Protein AF-A0A924UJZ7-F1 (afdb_monomer_lite)

Sequence (779 aa):
MRFTIIILALFISFSLPGLVQAAPFSARWTGADDTNAEFLHLVQVLNQRSGLHLSESDFMLIEDRELANNHFKMFVQAAAGIPINNRSFRVWTDLRTGALIQAEAFVESETQIRLMTTKSFSVAWPAFSQENPAVTRGQLRAEALNLIKEHSDDPQVREINAKVTWEDGSEVYVLRAKAKHGIHTIKFLLDTQSLIENTYKPFEESDANRSMAKEDSANEFSLPALVYPIYEEASNNLMQNRVVSQLKHLKRTIKSSGTDAYAGLRVRRYLSDKNDSVLGLTPEGQADGYWAMADIKAKAKIIYNHLPDISNSFNNGGVILEGRYATVNIHPDAVKQFTGIQFAPQMSSIFQPAWAPVSGDESGVWEMIPGSTYLGKPLTYFEEAYQRPARRLPDHNPVQYLNDGFDEVQVYYAVDTLMVALHDVGFTDPDFSTRPFHAFLYDPNIMARDNAYYTDDTINFSTYSAEAQNYARDNSTIWHELGHGIMDRLMGDSVHLADTGGLSEGMADFVAEIVLQKVTKGQPFDGSDEFRIVNSTGFSLTNEVHDDGEAYGGSMRDLLVLARNRYGLEAVKKVGDLTMETMRLCRNHPGITADVWFNHMLFADQLGHLPTRAPGELSDLIRQALASRNFTFDGKGQAQFKLMYGELEMNDHDKGSRQNPIRVVLPADQKATYTLQVSVTDGDAYKFHYPIRVRVQLKRGPLQGAIQWDGEENVFVESVLNSPGDIATLNLTINGTCDYPNRDDGSCVDFAYIQLWPEGATSPVAKKRFYLRLTTAKP

Foldseek 3Di:
DDDDDDDDDDDPDPPDDDPPFDAWDKDKDFLVVPFDPDVQVVVVVVCVVPVADDDPVQWDWPDWADFLFWTKTKIFGAALNHGDPLFIWIWIAGPPPRTTGMIIGTHGGPVVSVVRNVPDDDDDDDDDDDDDDDDAQPVLVVVLLVVLCPDPPWNAFDDKDWDWDDDPNFIKIWIWTQTDFWIWIWIATRVVRHTDDTDTDGDDDDDDDPDDWDDPDPFWTKAKAFADLFFQAFPVRDGDGTDIDILTQQGQKAFADQFKLCQVVVPDWAKPVQEDQPLQVDPNSVVVVHHYVVVSVVVLVVSSVPGDIDGQDLVGQAHFLDGQAEHEFAAQVCVVPDPQQPDDWGWHSDKDWDKDFDPPDPVRMIITDITTTTTADGHNDRCLNHVQDPDLDLFQPQSVCSNSRNLSSHLSVLRVLLLVLLVLQRNPTPVQSRDYAYEHEAPAALLQELHWAADDSYIYFHGYGSPGGRCSRRSLRSQLRCQLVLLCVQQHPQDDAAFDLLLSNLSSNLSSVLSVCVSCVNDDDRNNCVRLLNFLAQDAQQLDSNQSSNLNNVLLVQLLVVQCVVPNSLSSSLSSNLQSQLSNQNHNPSHDDLLNSLVSSLSSQQVFDPPSHDHNRSVVSSVVSNLSRQDDNVPAQGKDKFKDFPNDTDGNCDEQHPNHDAEDEEAQADKDKTKMKIAIAGGPSGGDAPFKKKWKAQDDDPLGDQWAKDCNVPRTDIDTDGDNVDMDIDMIMTGLDGPFASDPVRKGKHKIKIFIHHPPGPGGRHIHIGMHIHDHDDD

Secondary structure (DSSP, 8-state):
---------------PPP---PPPEEEEEETTT-----HHHHHHHHHHHH-----GGGEEEEEEEE-SSEEEEEEEEEETTEEEEEEEEEEEEETTT--EEEEEEEE--HHHHHHHHTT-----------------HHHHHHHHHHHTTT-TT-----EEEEEEEEETTEEEEEEEEE-SSEEEEEEEETTT--EEEEEEEEPPPP-S---S---SBTTEEEEEEEE-SSBSB-TT--BPPPEEEEEEEEESEEEB-SS-TTGGGGGS--BGGGB-TTGGGSHHHHHTT-B-HHHHHHHHHHHHHHSPEEE-BTTTTBB-SBBSSEEEEE-HHHHHH----SSPPPEEEEEEEEEEEPTT-TT--EEEEEEEEEEPPPB-STTHHHH------TT--HHHHHHHTHHHHHHHHHHHHHHHHHHTTT---TTTTTPPEEEEEEE--GGGTT-EEEETTEEEEE---TTS--GGGBHHHHHHHHHHHHHHHHH-TT-EESS-THHHHHHHHHHHHHHHHHHHTT---TTTTSSGGGS----S-SSSHHHHHHHHHHHHHHHHHHHHHHHTTHHHHHHHHHHHHHHHHTTT-EEE-HHHHHHHHHHHHHH-BTTTB-TTTTHHHHHHHHHTTT--SSS-S--EEEEEETTEE--SSSTTSSSSPEEEEEETT-EEEEEEEEEEE--SS----SSEEEEEE-S-STT--SEEETTTTSS-EEEEE-STT-EEEEEEEEEEEESS--STTS-EEEEEEEEEEETT-SS-SEEEEEEEEEEEEP-

pLDDT: mean 86.08, std 16.26, range [26.94, 98.62]

Structure (mmCIF, N/CA/C/O backbone):
data_AF-A0A924UJZ7-F1
#
_entry.id   AF-A0A924UJZ7-F1
#
loop_
_atom_site.group_PDB
_atom_site.id
_atom_site.type_symbol
_atom_site.label_atom_id
_atom_site.label_alt_id
_atom_site.label_comp_id
_atom_site.label_asym_id
_atom_site.label_entity_id
_atom_site.label_seq_id
_atom_site.pdbx_PDB_ins_code
_atom_site.Cartn_x
_atom_site.Cartn_y
_atom_site.Cartn_z
_atom_site.occupancy
_atom_site.B_iso_or_equiv
_atom_site.auth_seq_id
_atom_site.auth_comp_id
_atom_site.auth_asym_id
_atom_site.auth_atom_id
_atom_site.pdbx_PDB_model_num
ATOM 1 N N . MET A 1 1 ? -57.436 62.567 6.747 1.00 35.66 1 MET A N 1
ATOM 2 C CA . MET A 1 1 ? -57.707 61.660 5.609 1.00 35.66 1 MET A CA 1
ATOM 3 C C . MET A 1 1 ? -56.395 61.147 5.033 1.00 35.66 1 MET A C 1
ATOM 5 O O . MET A 1 1 ? -55.687 61.915 4.397 1.00 35.66 1 MET A O 1
ATOM 9 N N . ARG A 1 2 ? -56.077 59.869 5.251 1.00 27.56 2 ARG A N 1
ATOM 10 C CA . ARG A 1 2 ? -55.191 59.054 4.403 1.00 27.56 2 ARG A CA 1
ATOM 11 C C . ARG A 1 2 ? -55.800 57.651 4.393 1.00 27.56 2 ARG A C 1
ATOM 13 O O . ARG A 1 2 ? -56.192 57.173 5.453 1.00 27.56 2 ARG A O 1
ATOM 20 N N . PHE A 1 3 ? -55.970 57.064 3.213 1.00 28.48 3 PHE A N 1
ATOM 21 C CA . PHE A 1 3 ? -56.525 55.719 3.063 1.00 28.48 3 PHE A CA 1
ATOM 22 C C . PHE A 1 3 ? -55.435 54.682 3.341 1.00 28.48 3 PHE A C 1
ATOM 24 O O . PHE A 1 3 ? -54.357 54.768 2.758 1.00 28.48 3 PHE A O 1
ATOM 31 N N . THR A 1 4 ? -55.746 53.684 4.166 1.00 29.31 4 THR A N 1
ATOM 32 C CA . THR A 1 4 ? -54.948 52.459 4.289 1.00 29.31 4 THR A CA 1
ATOM 33 C C . THR A 1 4 ? -55.754 51.326 3.670 1.00 29.31 4 THR A C 1
ATOM 35 O O . THR A 1 4 ? -56.801 50.953 4.193 1.00 29.31 4 THR A O 1
ATOM 38 N N . ILE A 1 5 ? -55.289 50.810 2.534 1.00 29.42 5 ILE A N 1
ATOM 39 C CA . ILE A 1 5 ? -55.875 49.639 1.878 1.00 29.42 5 ILE A CA 1
ATOM 40 C C . ILE A 1 5 ? -55.227 48.398 2.495 1.00 29.42 5 ILE A C 1
ATOM 42 O O . ILE A 1 5 ? -54.007 48.259 2.459 1.00 29.42 5 ILE A O 1
ATOM 46 N N . ILE A 1 6 ? -56.039 47.500 3.052 1.00 29.64 6 ILE A N 1
ATOM 47 C CA . ILE A 1 6 ? -55.585 46.186 3.517 1.00 29.64 6 ILE A CA 1
ATOM 48 C C . ILE A 1 6 ? -55.692 45.220 2.335 1.00 29.64 6 ILE A C 1
ATOM 50 O O . ILE A 1 6 ? -56.796 44.891 1.906 1.00 29.64 6 ILE A O 1
ATOM 54 N N . ILE A 1 7 ? -54.551 44.768 1.811 1.00 31.00 7 ILE A N 1
ATOM 55 C CA . ILE A 1 7 ? -54.489 43.659 0.851 1.00 31.00 7 ILE A CA 1
ATOM 56 C C . ILE A 1 7 ? -54.215 42.379 1.638 1.00 31.00 7 ILE A C 1
ATOM 58 O O . ILE A 1 7 ? -53.153 42.221 2.237 1.00 31.00 7 ILE A O 1
ATOM 62 N N . LEU A 1 8 ? -55.185 41.467 1.633 1.00 26.94 8 LEU A N 1
ATOM 63 C CA . LEU A 1 8 ? -55.061 40.146 2.239 1.00 26.94 8 LEU A CA 1
ATOM 64 C C . LEU A 1 8 ? -54.394 39.195 1.228 1.00 26.94 8 LEU A C 1
ATOM 66 O O . LEU A 1 8 ? -55.060 38.654 0.347 1.00 26.94 8 LEU A O 1
ATOM 70 N N . ALA A 1 9 ? -53.074 39.025 1.317 1.00 30.17 9 ALA A N 1
ATOM 71 C CA . ALA A 1 9 ? -52.329 38.119 0.442 1.00 30.17 9 ALA A CA 1
ATOM 72 C C . ALA A 1 9 ? -52.409 36.671 0.956 1.00 30.17 9 ALA A C 1
ATOM 74 O O . ALA A 1 9 ? -51.744 36.300 1.923 1.00 30.17 9 ALA A O 1
ATOM 75 N N . LEU A 1 10 ? -53.231 35.849 0.300 1.00 27.22 10 LEU A N 1
ATOM 76 C CA . LEU A 1 10 ? -53.377 34.426 0.600 1.00 27.22 10 LEU A CA 1
ATOM 77 C C . LEU A 1 10 ? -52.217 33.631 -0.033 1.00 27.22 10 LEU A C 1
ATOM 79 O O . LEU A 1 10 ? -52.286 33.247 -1.199 1.00 27.22 10 LEU A O 1
ATOM 83 N N . PHE A 1 11 ? -51.143 33.385 0.722 1.00 28.97 11 PHE A N 1
ATOM 84 C CA . PHE A 1 11 ? -50.052 32.510 0.274 1.00 28.97 11 PHE A CA 1
ATOM 85 C C . PHE A 1 11 ? -50.486 31.037 0.314 1.00 28.97 11 PHE A C 1
ATOM 87 O O . PHE A 1 11 ? -50.409 30.379 1.349 1.00 28.97 11 PHE A O 1
ATOM 94 N N . ILE A 1 12 ? -50.915 30.509 -0.835 1.00 30.06 12 ILE A N 1
ATOM 95 C CA . ILE A 1 12 ? -51.029 29.064 -1.056 1.00 30.06 12 ILE A CA 1
ATOM 96 C C . ILE A 1 12 ? -49.647 28.557 -1.468 1.00 30.06 12 ILE A C 1
ATOM 98 O O . ILE A 1 12 ? -49.247 28.656 -2.628 1.00 30.06 12 ILE A O 1
ATOM 102 N N . SER A 1 13 ? -48.904 28.023 -0.503 1.00 30.02 13 SER A N 1
ATOM 103 C CA . SER A 1 13 ? -47.665 27.296 -0.757 1.00 30.02 13 SER A CA 1
ATOM 104 C C . SER A 1 13 ? -47.978 25.962 -1.442 1.00 30.02 13 SER A C 1
ATOM 106 O O . SER A 1 13 ? -48.302 24.977 -0.777 1.00 30.02 13 SER A O 1
ATOM 108 N N . PHE A 1 14 ? -47.868 25.915 -2.769 1.00 32.72 14 PHE A N 1
ATOM 109 C CA . PHE A 1 14 ? -47.761 24.649 -3.490 1.00 32.72 14 PHE A CA 1
ATOM 110 C C . PHE A 1 14 ? -46.397 24.018 -3.190 1.00 32.72 14 PHE A C 1
ATOM 112 O O . PHE A 1 14 ? -45.404 24.303 -3.858 1.00 32.72 14 PHE A O 1
ATOM 119 N N . SER A 1 15 ? -46.347 23.144 -2.187 1.00 32.62 15 SER A N 1
ATOM 120 C CA . SER A 1 15 ? -45.280 22.158 -2.069 1.00 32.62 15 SER A CA 1
ATOM 121 C C . SER A 1 15 ? -45.391 21.188 -3.245 1.00 32.62 15 SER A C 1
ATOM 123 O O . SER A 1 15 ? -46.236 20.292 -3.256 1.00 32.62 15 SER A O 1
ATOM 125 N N . LEU A 1 16 ? -44.533 21.372 -4.253 1.00 36.16 16 LEU A N 1
ATOM 126 C CA . LEU A 1 16 ? -44.253 20.314 -5.221 1.00 36.16 16 LEU A CA 1
ATOM 127 C C . LEU A 1 16 ? -43.837 19.060 -4.434 1.00 36.16 16 LEU A C 1
ATOM 129 O O . LEU A 1 16 ? -42.979 19.180 -3.553 1.00 36.16 16 LEU A O 1
ATOM 133 N N . PRO A 1 17 ? -44.417 17.876 -4.706 1.00 39.34 17 PRO A N 1
ATOM 134 C CA . PRO A 1 17 ? -43.897 16.649 -4.130 1.00 39.34 17 PRO A CA 1
ATOM 135 C C . PRO A 1 17 ? -42.451 16.510 -4.599 1.00 39.34 17 PRO A C 1
ATOM 137 O O . PRO A 1 17 ? -42.184 16.491 -5.803 1.00 39.34 17 PRO A O 1
ATOM 140 N N . GLY A 1 18 ? -41.518 16.473 -3.647 1.00 39.00 18 GLY A N 1
ATOM 141 C CA . GLY A 1 18 ? -40.115 16.261 -3.963 1.00 39.00 18 GLY A CA 1
ATOM 142 C C . GLY A 1 18 ? -39.980 14.971 -4.761 1.00 39.00 18 GLY A C 1
ATOM 143 O O . GLY A 1 18 ? -40.489 13.932 -4.338 1.00 39.00 18 GLY A O 1
ATOM 144 N N . LEU A 1 19 ? -39.310 15.045 -5.911 1.00 44.44 19 LEU A N 1
ATOM 145 C CA . LEU A 1 19 ? -38.804 13.862 -6.594 1.00 44.44 19 LEU A CA 1
ATOM 146 C C . LEU A 1 19 ? -37.860 13.167 -5.614 1.00 44.44 19 LEU A C 1
ATOM 148 O O . LEU A 1 19 ? -36.718 13.588 -5.448 1.00 44.44 19 LEU A O 1
ATOM 152 N N . VAL A 1 20 ? -38.367 12.141 -4.929 1.00 44.31 20 VAL A N 1
ATOM 153 C CA . VAL A 1 20 ? -37.541 11.245 -4.127 1.00 44.31 20 VAL A CA 1
ATOM 154 C C . VAL A 1 20 ? -36.597 10.585 -5.115 1.00 44.31 20 VAL A C 1
ATOM 156 O O . VAL A 1 20 ? -37.010 9.744 -5.914 1.00 44.31 20 VAL A O 1
ATOM 159 N N . GLN A 1 21 ? -35.345 11.033 -5.112 1.00 52.75 21 GLN A N 1
ATOM 160 C CA . GLN A 1 21 ? -34.294 10.409 -5.891 1.00 52.75 21 GLN A CA 1
ATOM 161 C C . GLN A 1 21 ? -34.180 8.972 -5.386 1.00 52.75 21 GLN A C 1
ATOM 163 O O . GLN A 1 21 ? -33.837 8.745 -4.225 1.00 52.75 21 GLN A O 1
ATOM 168 N N . ALA A 1 22 ? -34.575 8.015 -6.227 1.00 63.34 22 ALA A N 1
ATOM 169 C CA . ALA A 1 22 ? -34.464 6.606 -5.894 1.00 63.34 22 ALA A CA 1
ATOM 170 C C . ALA A 1 22 ? -32.998 6.305 -5.565 1.00 63.34 22 ALA A C 1
ATOM 172 O O . ALA A 1 22 ? -32.103 6.754 -6.281 1.00 63.34 22 ALA A O 1
ATOM 173 N N . ALA A 1 23 ? -32.763 5.585 -4.468 1.00 77.12 23 ALA A N 1
ATOM 174 C CA . ALA A 1 23 ? -31.418 5.151 -4.128 1.00 77.12 23 ALA A CA 1
ATOM 175 C C . ALA A 1 23 ? -30.866 4.243 -5.247 1.00 77.12 23 ALA A C 1
ATOM 177 O O . ALA A 1 23 ? -31.653 3.513 -5.864 1.00 77.12 23 ALA A O 1
ATOM 178 N N . PRO A 1 24 ? -29.546 4.256 -5.504 1.00 85.69 24 PRO A N 1
ATOM 179 C CA . PRO A 1 24 ? -28.938 3.367 -6.486 1.00 85.69 24 PRO A CA 1
ATOM 180 C C . PRO A 1 24 ? -29.230 1.903 -6.154 1.00 85.69 24 PRO A C 1
ATOM 182 O O . PRO A 1 24 ? -29.235 1.505 -4.986 1.00 85.69 24 PRO A O 1
ATOM 185 N N . PHE A 1 25 ? -29.457 1.089 -7.180 1.00 92.56 25 PHE A N 1
ATOM 186 C CA . PHE A 1 25 ? -29.690 -0.337 -7.004 1.00 92.56 25 PHE A CA 1
ATOM 187 C C . PHE A 1 25 ? -28.357 -1.084 -6.906 1.00 92.56 25 PHE A C 1
ATOM 189 O O . PHE A 1 25 ? -27.477 -0.871 -7.738 1.00 92.56 25 PHE A O 1
ATOM 196 N N . SER A 1 26 ? -28.230 -1.984 -5.927 1.00 93.50 26 SER A N 1
ATOM 197 C CA . SER A 1 26 ? -27.072 -2.866 -5.750 1.00 93.50 26 SER A CA 1
ATOM 198 C C . SER A 1 26 ? -27.493 -4.334 -5.816 1.00 93.50 26 SER A C 1
ATOM 200 O O . SER A 1 26 ? -28.468 -4.724 -5.168 1.00 93.50 26 SER A O 1
ATOM 202 N N . ALA A 1 27 ? -26.761 -5.157 -6.568 1.00 95.44 27 ALA A N 1
ATOM 203 C CA . ALA A 1 27 ? -26.919 -6.609 -6.572 1.00 95.44 27 ALA A CA 1
ATOM 204 C C . ALA A 1 27 ? -25.604 -7.344 -6.842 1.00 95.44 27 ALA A C 1
ATOM 206 O O . ALA A 1 27 ? -24.771 -6.897 -7.628 1.00 95.44 27 ALA A O 1
ATOM 207 N N . ARG A 1 28 ? -25.490 -8.532 -6.244 1.00 95.88 28 ARG A N 1
ATOM 208 C CA . ARG A 1 28 ? -24.404 -9.501 -6.420 1.00 95.88 28 ARG A CA 1
ATOM 209 C C . ARG A 1 28 ? -25.000 -10.881 -6.690 1.00 95.88 28 ARG A C 1
ATOM 211 O O . ARG A 1 28 ? -25.991 -11.249 -6.057 1.00 95.88 28 ARG A O 1
ATOM 218 N N . TRP A 1 29 ? -24.415 -11.632 -7.615 1.00 97.44 29 TRP A N 1
ATOM 219 C CA . TRP A 1 29 ? -24.702 -13.054 -7.834 1.00 97.44 29 TRP A CA 1
ATOM 220 C C . TRP A 1 29 ? -23.463 -13.785 -8.353 1.00 97.44 29 TRP A C 1
ATOM 222 O O . TRP A 1 29 ? -22.447 -13.167 -8.677 1.00 97.44 29 TRP A O 1
ATOM 232 N N . THR A 1 30 ? -23.528 -15.111 -8.372 1.00 97.88 30 THR A N 1
ATOM 233 C CA . THR A 1 30 ? -22.374 -15.990 -8.583 1.00 97.88 30 THR A CA 1
ATOM 234 C C . THR A 1 30 ? -22.638 -17.037 -9.661 1.00 97.88 30 THR A C 1
ATOM 236 O O . THR A 1 30 ? -23.784 -17.271 -10.041 1.00 97.88 30 THR A O 1
ATOM 239 N N . GLY A 1 31 ? -21.585 -17.744 -10.077 1.00 96.25 31 GLY A N 1
ATOM 240 C CA . GLY A 1 31 ? -21.673 -18.926 -10.943 1.00 96.25 31 GLY A CA 1
ATOM 241 C C . GLY A 1 31 ? -22.608 -20.035 -10.440 1.00 96.25 31 GLY A C 1
ATOM 242 O O . GLY A 1 31 ? -23.057 -20.866 -11.225 1.00 96.25 31 GLY A O 1
ATOM 243 N N . ALA A 1 32 ? -22.916 -20.059 -9.137 1.00 95.94 32 ALA A N 1
ATOM 244 C CA . ALA A 1 32 ? -23.867 -21.002 -8.551 1.00 95.94 32 ALA A CA 1
ATOM 245 C C . ALA A 1 32 ? -25.337 -20.591 -8.770 1.00 95.94 32 ALA A C 1
ATOM 247 O O . ALA A 1 32 ? -26.215 -21.453 -8.757 1.00 95.94 32 ALA A O 1
ATOM 248 N N . ASP A 1 33 ? -25.602 -19.295 -8.976 1.00 96.81 33 ASP A N 1
ATOM 249 C CA . ASP A 1 33 ? -26.907 -18.774 -9.393 1.00 96.81 33 ASP A CA 1
ATOM 250 C C . ASP A 1 33 ? -27.114 -18.968 -10.902 1.00 96.81 33 ASP A C 1
ATOM 252 O O . ASP A 1 33 ? -28.178 -19.402 -11.342 1.00 96.81 33 ASP A O 1
ATOM 256 N N . ASP A 1 34 ? -26.096 -18.602 -11.687 1.00 97.31 34 ASP A N 1
ATOM 257 C CA . ASP A 1 34 ? -26.106 -18.605 -13.147 1.00 97.31 34 ASP A CA 1
ATOM 258 C C . ASP A 1 34 ? -24.665 -18.651 -13.675 1.00 97.31 34 ASP A C 1
ATOM 260 O O . ASP A 1 34 ? -23.816 -17.890 -13.222 1.00 97.31 34 ASP A O 1
ATOM 264 N N . THR A 1 35 ? -24.381 -19.522 -14.644 1.00 97.94 35 THR A N 1
ATOM 265 C CA . THR A 1 35 ? -23.033 -19.674 -15.227 1.00 97.94 35 THR A CA 1
ATOM 266 C C . THR A 1 35 ? -22.825 -18.849 -16.496 1.00 97.94 35 THR A C 1
ATOM 268 O O . THR A 1 35 ? -21.697 -18.770 -16.985 1.00 97.94 35 THR A O 1
ATOM 271 N N . ASN A 1 36 ? -23.876 -18.236 -17.048 1.00 98.12 36 ASN A N 1
ATOM 272 C CA . ASN A 1 36 ? -23.790 -17.482 -18.293 1.00 98.12 36 ASN A CA 1
ATOM 273 C C . ASN A 1 36 ? -23.233 -16.068 -18.056 1.00 98.12 36 ASN A C 1
ATOM 275 O O . ASN A 1 36 ? -23.853 -15.248 -17.379 1.00 98.12 36 ASN A O 1
ATOM 279 N N . ALA A 1 37 ? -22.072 -15.783 -18.650 1.00 97.31 37 ALA A N 1
ATOM 280 C CA . ALA A 1 37 ? -21.368 -14.510 -18.524 1.00 97.31 37 ALA A CA 1
ATOM 281 C C . ALA A 1 37 ? -21.557 -13.546 -19.714 1.00 97.31 37 ALA A C 1
ATOM 283 O O . ALA A 1 37 ? -20.947 -12.476 -19.731 1.00 97.31 37 ALA A O 1
ATOM 284 N N . GLU A 1 38 ? -22.384 -13.892 -20.706 1.00 97.56 38 GLU A N 1
ATOM 285 C CA . GLU A 1 38 ? -22.671 -13.006 -21.841 1.00 97.56 38 GLU A CA 1
ATOM 286 C C . GLU A 1 38 ? -23.317 -11.696 -21.365 1.00 97.56 38 GLU A C 1
ATOM 288 O O . GLU A 1 38 ? -24.316 -11.709 -20.643 1.00 97.56 38 GLU A O 1
ATOM 293 N N . PHE A 1 39 ? -22.772 -10.545 -21.773 1.00 97.38 39 PHE A N 1
ATOM 294 C CA . PHE A 1 39 ? -23.131 -9.253 -21.170 1.00 97.38 39 PHE A CA 1
ATOM 295 C C . PHE A 1 39 ? -24.623 -8.909 -21.311 1.00 97.38 39 PHE A C 1
ATOM 297 O O . PHE A 1 39 ? -25.270 -8.551 -20.325 1.00 97.38 39 PHE A O 1
ATOM 304 N N . LEU A 1 40 ? -25.210 -9.130 -22.492 1.00 97.31 40 LEU A N 1
ATOM 305 C CA . LEU A 1 40 ? -26.651 -8.988 -22.725 1.00 97.31 40 LEU A CA 1
ATOM 306 C C . LEU A 1 40 ? -27.499 -9.835 -21.757 1.00 97.31 40 LEU A C 1
ATOM 308 O O . LEU A 1 40 ? -28.548 -9.386 -21.293 1.00 97.31 40 LEU A O 1
ATOM 312 N N . HIS A 1 41 ? -27.059 -11.055 -21.438 1.00 98.00 41 HIS A N 1
ATOM 313 C CA . HIS A 1 41 ? -27.742 -11.934 -20.486 1.00 98.00 41 HIS A CA 1
ATOM 314 C C . HIS A 1 41 ? -27.590 -11.422 -19.049 1.00 98.00 41 HIS A C 1
ATOM 316 O O . HIS A 1 41 ? -28.571 -11.346 -18.311 1.00 98.00 41 HIS A O 1
ATOM 322 N N . LEU A 1 42 ? -26.394 -10.971 -18.671 1.00 98.06 42 LEU A N 1
ATOM 323 C CA . LEU A 1 42 ? -26.138 -10.361 -17.365 1.00 98.06 42 LEU A CA 1
ATOM 324 C C . LEU A 1 42 ? -26.997 -9.099 -17.132 1.00 98.06 42 LEU A C 1
ATOM 326 O O . LEU A 1 42 ? -27.545 -8.925 -16.041 1.00 98.06 42 LEU A O 1
ATOM 330 N N . VAL A 1 43 ? -27.206 -8.262 -18.157 1.00 97.69 43 VAL A N 1
ATOM 331 C CA . VAL A 1 43 ? -28.135 -7.113 -18.106 1.00 97.69 43 VAL A CA 1
ATOM 332 C C . VAL A 1 43 ? -29.597 -7.568 -17.960 1.00 97.69 43 VAL A C 1
ATOM 334 O O . VAL A 1 43 ? -30.364 -6.950 -17.218 1.00 97.69 43 VAL A O 1
ATOM 337 N N . GLN A 1 44 ? -30.002 -8.678 -18.588 1.00 97.94 44 GLN A N 1
ATOM 338 C CA . GLN A 1 44 ? -31.340 -9.253 -18.385 1.00 97.94 44 GLN A CA 1
ATOM 339 C C . GLN A 1 44 ? -31.541 -9.749 -16.944 1.00 97.94 44 GLN A C 1
ATOM 341 O O . GLN A 1 44 ? -32.580 -9.457 -16.351 1.00 97.94 44 GLN A O 1
ATOM 346 N N . VAL A 1 45 ? -30.553 -10.434 -16.355 1.00 97.88 45 VAL A N 1
ATOM 347 C CA . VAL A 1 45 ? -30.585 -10.867 -14.944 1.00 97.88 45 VAL A CA 1
ATOM 348 C C . VAL A 1 45 ? -30.652 -9.661 -14.000 1.00 97.88 45 VAL A C 1
ATOM 350 O O . VAL A 1 45 ? -31.455 -9.656 -13.064 1.00 97.88 45 VAL A O 1
ATOM 353 N N . LEU A 1 46 ? -29.880 -8.603 -14.272 1.00 97.19 46 LEU A N 1
ATOM 354 C CA . LEU A 1 46 ? -29.933 -7.345 -13.523 1.00 97.19 46 LEU A CA 1
ATOM 355 C C . LEU A 1 46 ? -31.333 -6.715 -13.564 1.00 97.19 46 LEU A C 1
ATOM 357 O O . LEU A 1 46 ? -31.890 -6.387 -12.514 1.00 97.19 46 LEU A O 1
ATOM 361 N N . ASN A 1 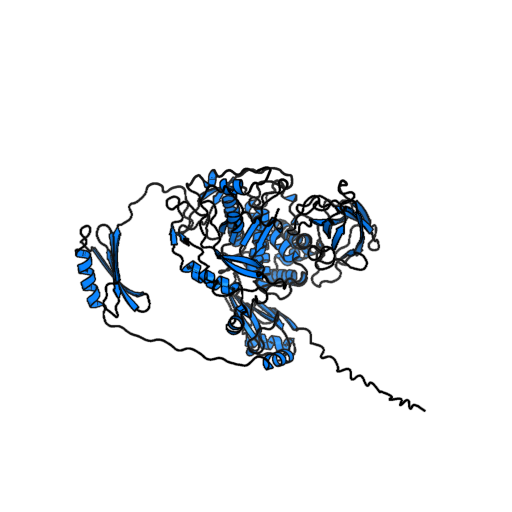47 ? -31.940 -6.593 -14.746 1.00 96.88 47 ASN A N 1
ATOM 362 C CA . ASN A 1 47 ? -33.297 -6.062 -14.907 1.00 96.88 47 ASN A CA 1
ATOM 363 C C . ASN A 1 47 ? -34.348 -6.916 -14.175 1.00 96.88 47 ASN A C 1
ATOM 365 O O . ASN A 1 47 ? -35.225 -6.370 -13.508 1.00 96.88 47 ASN A O 1
ATOM 369 N N . GLN A 1 48 ? -34.237 -8.248 -14.223 1.00 96.62 48 GLN A N 1
ATOM 370 C CA . GLN A 1 48 ? -35.134 -9.157 -13.495 1.00 96.62 48 GLN A CA 1
ATOM 371 C C . GLN A 1 48 ? -35.026 -9.001 -11.969 1.00 96.62 48 GLN A C 1
ATOM 373 O O . GLN A 1 48 ? -36.047 -9.019 -11.284 1.00 96.62 48 GLN A O 1
ATOM 378 N N . ARG A 1 49 ? -33.808 -8.835 -11.433 1.00 95.38 49 ARG A N 1
ATOM 379 C CA . ARG A 1 49 ? -33.560 -8.666 -9.987 1.00 95.38 49 ARG A CA 1
ATOM 380 C C . ARG A 1 49 ? -33.944 -7.275 -9.466 1.00 95.38 49 ARG A C 1
ATOM 382 O O . ARG A 1 49 ? -34.298 -7.150 -8.298 1.00 95.38 49 ARG A O 1
ATOM 389 N N . SER A 1 50 ? -33.862 -6.246 -10.310 1.00 93.81 50 SER A N 1
ATOM 390 C CA . SER A 1 50 ? -34.044 -4.835 -9.928 1.00 93.81 50 SER A CA 1
ATOM 391 C C . SER A 1 50 ? -35.406 -4.236 -10.284 1.00 93.81 50 SER A C 1
ATOM 393 O O . SER A 1 50 ? -35.809 -3.237 -9.692 1.00 93.81 50 SER A O 1
ATOM 395 N N . GLY A 1 51 ? -36.108 -4.806 -11.268 1.00 93.44 51 GLY A N 1
ATOM 396 C CA . GLY A 1 51 ? -37.272 -4.176 -11.895 1.00 93.44 51 GLY A CA 1
ATOM 397 C C . GLY A 1 51 ? -36.924 -3.012 -12.836 1.00 93.44 51 GLY A C 1
ATOM 398 O O . GLY A 1 51 ? -37.827 -2.286 -13.246 1.00 93.44 51 GLY A O 1
ATOM 399 N N . LEU A 1 52 ? -35.642 -2.812 -13.168 1.00 93.88 52 LEU A N 1
ATOM 400 C CA . LEU A 1 52 ? -35.185 -1.791 -14.115 1.00 93.88 52 LEU A CA 1
ATOM 401 C C . LEU A 1 52 ? -35.321 -2.253 -15.580 1.00 93.88 52 LEU A C 1
ATOM 403 O O . LEU A 1 52 ? -35.627 -3.409 -15.883 1.00 93.88 52 LEU A O 1
ATOM 407 N N . HIS A 1 53 ? -35.095 -1.315 -16.501 1.00 93.88 53 HIS A N 1
ATOM 408 C CA . HIS A 1 53 ? -35.155 -1.513 -17.952 1.00 93.88 53 HIS A CA 1
ATOM 409 C C . HIS A 1 53 ? -33.874 -1.005 -18.634 1.00 93.88 53 HIS A C 1
ATOM 411 O O . HIS A 1 53 ? -33.922 -0.209 -19.565 1.00 93.88 53 HIS A O 1
ATOM 417 N N . LEU A 1 54 ? -32.719 -1.441 -18.128 1.00 94.62 54 LEU A N 1
ATOM 418 C CA . LEU A 1 54 ? -31.407 -1.095 -18.677 1.00 94.62 54 LEU A CA 1
ATOM 419 C C . LEU A 1 54 ? -31.093 -1.909 -19.942 1.00 94.62 54 LEU A C 1
ATOM 421 O O . LEU A 1 54 ? -31.575 -3.030 -20.122 1.00 94.62 54 LEU A O 1
ATOM 425 N N . SER A 1 55 ? -30.254 -1.349 -20.802 1.00 94.31 55 SER A N 1
ATOM 426 C CA . SER A 1 55 ? -29.794 -1.905 -22.075 1.00 94.31 55 SER A CA 1
ATOM 427 C C . SER A 1 55 ? -28.265 -1.933 -22.134 1.00 94.31 55 SER A C 1
ATOM 429 O O . SER A 1 55 ? -27.603 -1.243 -21.365 1.00 94.31 55 SER A O 1
ATOM 431 N N . GLU A 1 56 ? -27.675 -2.682 -23.070 1.00 94.06 56 GLU A N 1
ATOM 432 C CA . GLU A 1 56 ? -26.211 -2.685 -23.251 1.00 94.06 56 GLU A CA 1
ATOM 433 C C . GLU A 1 56 ? -25.656 -1.290 -23.589 1.00 94.06 56 GLU A C 1
ATOM 435 O O . GLU A 1 56 ? -24.558 -0.950 -23.163 1.00 94.06 56 GLU A O 1
ATOM 440 N N . SER A 1 57 ? -26.432 -0.451 -24.287 1.00 90.69 57 SER A N 1
ATOM 441 C CA . SER A 1 57 ? -26.063 0.935 -24.615 1.00 90.69 57 SER A CA 1
ATOM 442 C C . SER A 1 57 ? -26.044 1.899 -23.425 1.00 90.69 57 SER A C 1
ATOM 444 O O . SER A 1 57 ? -25.519 3.002 -23.562 1.00 90.69 57 SER A O 1
ATOM 446 N N . ASP A 1 58 ? -26.579 1.501 -22.267 1.00 92.31 58 ASP A N 1
ATOM 447 C CA . ASP A 1 58 ? -26.463 2.267 -21.019 1.00 92.31 58 ASP A CA 1
ATOM 448 C C . ASP A 1 58 ? -25.119 2.021 -20.308 1.00 92.31 58 ASP A C 1
ATOM 450 O O . ASP A 1 58 ? -24.906 2.526 -19.206 1.00 92.31 58 ASP A O 1
ATOM 454 N N . PHE A 1 59 ? -24.212 1.244 -20.912 1.00 94.19 59 PHE A N 1
ATOM 455 C CA . PHE A 1 59 ? -22.934 0.852 -20.331 1.00 94.19 59 PHE A CA 1
ATOM 456 C C . PHE A 1 59 ? -21.756 1.038 -21.301 1.00 94.19 59 PHE A C 1
ATOM 458 O O . PHE A 1 59 ? -21.871 0.849 -22.509 1.00 94.19 59 PHE A O 1
ATOM 465 N N . MET A 1 60 ? -20.588 1.364 -20.748 1.00 90.31 60 MET A N 1
ATOM 466 C CA . MET A 1 60 ? -19.313 1.474 -21.455 1.00 90.31 60 MET A CA 1
ATOM 467 C C . MET A 1 60 ? -18.293 0.542 -20.801 1.00 90.31 60 MET A C 1
ATOM 469 O O . MET A 1 60 ? -18.027 0.665 -19.608 1.00 90.31 60 MET A O 1
ATOM 473 N N . LEU A 1 61 ? -17.705 -0.373 -21.574 1.00 93.00 61 LEU A N 1
ATOM 474 C CA . LEU A 1 61 ? -16.577 -1.195 -21.131 1.00 93.00 61 LEU A CA 1
ATOM 475 C C . LEU A 1 61 ? -15.343 -0.298 -20.943 1.00 93.00 61 LEU A C 1
ATOM 477 O O . LEU A 1 61 ? -14.867 0.284 -21.916 1.00 93.00 61 LEU A O 1
ATOM 481 N N . ILE A 1 62 ? -14.840 -0.193 -19.712 1.00 86.88 62 ILE A N 1
ATOM 482 C CA . ILE A 1 62 ? -13.639 0.601 -19.381 1.00 86.88 62 ILE A CA 1
ATOM 483 C C . ILE A 1 62 ? -12.453 -0.257 -18.939 1.00 86.88 62 ILE A C 1
ATOM 485 O O . ILE A 1 62 ? -11.317 0.209 -18.965 1.00 86.88 62 ILE A O 1
ATOM 489 N N . GLU A 1 63 ? -12.692 -1.513 -18.560 1.00 91.25 63 GLU A N 1
ATOM 490 C CA . GLU A 1 63 ? -11.634 -2.454 -18.210 1.00 91.25 63 GLU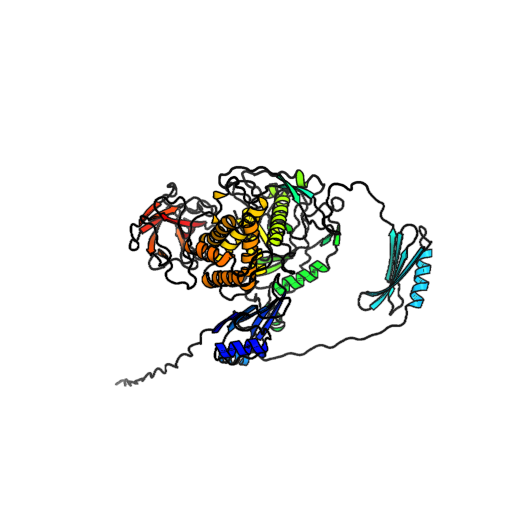 A CA 1
ATOM 491 C C . GLU A 1 63 ? -11.988 -3.862 -18.691 1.00 91.25 63 GLU A C 1
ATOM 493 O O . GLU A 1 63 ? -13.095 -4.342 -18.456 1.00 91.25 63 GLU A O 1
ATOM 498 N N . ASP A 1 64 ? -11.039 -4.518 -19.354 1.00 95.06 64 ASP A N 1
ATOM 499 C CA . ASP A 1 64 ? -11.141 -5.883 -19.873 1.00 95.06 64 ASP A CA 1
ATOM 500 C C . ASP A 1 64 ? -9.738 -6.507 -19.769 1.00 95.06 64 ASP A C 1
ATOM 502 O O . ASP A 1 64 ? -8.834 -6.094 -20.501 1.00 95.06 64 ASP A O 1
ATOM 506 N N . ARG A 1 65 ? -9.504 -7.401 -18.794 1.00 94.56 65 ARG A N 1
ATOM 507 C CA . ARG A 1 65 ? -8.178 -8.012 -18.579 1.00 94.56 65 ARG A CA 1
ATOM 508 C C . ARG A 1 65 ? -8.212 -9.402 -17.946 1.00 94.56 65 ARG A C 1
ATOM 510 O O . ARG A 1 65 ? -9.117 -9.743 -17.185 1.00 94.56 65 ARG A O 1
ATOM 517 N N . GLU A 1 66 ? -7.136 -10.147 -18.168 1.00 95.94 66 GLU A N 1
ATOM 518 C CA . GLU A 1 66 ? -6.801 -11.342 -17.393 1.00 95.94 66 GLU A CA 1
ATOM 519 C C . GLU A 1 66 ? -6.182 -10.946 -16.038 1.00 95.94 66 GLU A C 1
ATOM 521 O O . GLU A 1 66 ? -5.291 -10.096 -15.963 1.00 95.94 66 GLU A O 1
ATOM 526 N N . LEU A 1 67 ? -6.658 -11.574 -14.965 1.00 96.06 67 LEU A N 1
ATOM 527 C CA . LEU A 1 67 ? -6.021 -11.630 -13.647 1.00 96.06 67 LEU A CA 1
ATOM 528 C C . LEU A 1 67 ? -5.409 -13.032 -13.460 1.00 96.06 67 LEU A C 1
ATOM 530 O O . LEU A 1 67 ? -5.491 -13.868 -14.355 1.00 96.06 67 LEU A O 1
ATOM 534 N N . ALA A 1 68 ? -4.791 -13.326 -12.313 1.00 92.81 68 ALA A N 1
ATOM 535 C CA . ALA A 1 68 ? -4.098 -14.608 -12.102 1.00 92.81 68 ALA A CA 1
ATOM 536 C C . ALA A 1 68 ? -4.983 -15.858 -12.312 1.00 92.81 68 ALA A C 1
ATOM 538 O O . ALA A 1 68 ? -4.531 -16.848 -12.884 1.00 92.81 68 ALA A O 1
ATOM 539 N N . ASN A 1 69 ? -6.231 -15.810 -11.832 1.00 92.69 69 ASN A N 1
ATOM 540 C CA . ASN A 1 69 ? -7.138 -16.965 -11.769 1.00 92.69 69 ASN A CA 1
ATOM 541 C C . ASN A 1 69 ? -8.448 -16.766 -12.551 1.00 92.69 69 ASN A C 1
ATOM 543 O O . ASN A 1 69 ? -9.196 -17.718 -12.768 1.00 92.69 69 ASN A O 1
ATOM 547 N N . ASN A 1 70 ? -8.751 -15.533 -12.954 1.00 96.44 70 ASN A N 1
ATOM 548 C CA . ASN A 1 70 ? -10.034 -15.146 -13.528 1.00 96.44 70 ASN A CA 1
ATOM 549 C C . ASN A 1 70 ? -9.851 -14.015 -14.557 1.00 96.44 70 ASN A C 1
ATOM 551 O O . ASN A 1 70 ? -8.840 -13.318 -14.563 1.00 96.44 70 ASN A O 1
ATOM 555 N N . HIS A 1 71 ? -10.825 -13.844 -15.446 1.00 97.94 71 HIS A N 1
ATOM 556 C CA . HIS A 1 71 ? -10.906 -12.728 -16.386 1.00 97.94 71 HIS A CA 1
ATOM 557 C C . HIS A 1 71 ? -11.881 -11.697 -15.824 1.00 97.94 71 HIS A C 1
ATOM 559 O O . HIS A 1 71 ? -13.049 -12.017 -15.584 1.00 97.94 71 HIS A O 1
ATOM 565 N N . PHE A 1 72 ? -11.410 -10.465 -15.637 1.00 98.19 72 PHE A N 1
ATOM 566 C CA . PHE A 1 72 ? -12.188 -9.347 -15.112 1.00 98.19 72 PHE A CA 1
ATOM 567 C C . PHE A 1 72 ? -12.655 -8.402 -16.222 1.00 98.19 72 PHE A C 1
ATOM 569 O O . PHE A 1 72 ? -11.864 -7.985 -17.073 1.00 98.19 72 PHE A O 1
ATOM 576 N N . LYS A 1 73 ? -13.931 -8.010 -16.169 1.00 98.00 73 LYS A N 1
ATOM 577 C CA . LYS A 1 73 ? -14.488 -6.915 -16.969 1.00 98.00 73 LYS A CA 1
ATOM 578 C C . LYS A 1 73 ? -15.218 -5.917 -16.083 1.00 98.00 73 LYS A C 1
ATOM 580 O O . LYS A 1 73 ? -16.011 -6.308 -15.225 1.00 98.00 73 LYS A O 1
ATOM 585 N N . MET A 1 74 ? -15.001 -4.631 -16.334 1.00 96.19 74 MET A N 1
ATOM 586 C CA . MET A 1 74 ? -15.761 -3.544 -15.725 1.00 96.19 74 MET A CA 1
ATOM 587 C C . MET A 1 74 ? -16.403 -2.682 -16.797 1.00 96.19 74 MET A C 1
ATOM 589 O O . MET A 1 74 ? -15.734 -2.069 -17.632 1.00 96.19 74 MET A O 1
ATOM 593 N N . PHE A 1 75 ? -17.718 -2.581 -16.694 1.00 95.88 75 PHE A N 1
ATOM 594 C CA . PHE A 1 75 ? -18.519 -1.620 -17.417 1.00 95.88 75 PHE A CA 1
ATOM 595 C C . PHE A 1 75 ? -18.903 -0.493 -16.454 1.00 95.88 75 PHE A C 1
ATOM 597 O O . PHE A 1 75 ? -19.320 -0.767 -15.329 1.00 95.88 75 PHE A O 1
ATOM 604 N N . VAL A 1 76 ? -18.798 0.766 -16.869 1.00 91.69 76 VAL A N 1
ATOM 605 C CA . VAL A 1 76 ? -19.448 1.891 -16.174 1.00 91.69 76 VAL A CA 1
ATOM 606 C C . VAL A 1 76 ? -20.792 2.166 -16.814 1.00 91.69 76 VAL A C 1
ATOM 608 O O . VAL A 1 76 ? -20.939 2.048 -18.029 1.00 91.69 76 VAL A O 1
ATOM 611 N N . GLN A 1 77 ? -21.781 2.536 -16.010 1.00 90.75 77 GLN A N 1
ATOM 612 C CA . GLN A 1 77 ? -23.044 3.026 -16.545 1.00 90.75 77 GLN A CA 1
ATOM 613 C C . GLN A 1 77 ? -22.820 4.422 -17.136 1.00 90.75 77 GLN A C 1
ATOM 615 O O . GLN A 1 77 ? -22.102 5.225 -16.544 1.00 90.75 77 GLN A O 1
ATOM 620 N N . ALA A 1 78 ? -23.416 4.728 -18.285 1.00 84.69 78 ALA A N 1
ATOM 621 C CA . ALA A 1 78 ? -23.200 5.978 -19.002 1.00 84.69 78 ALA A CA 1
ATOM 622 C C . ALA A 1 78 ? -24.513 6.604 -19.488 1.00 84.69 78 ALA A C 1
ATOM 624 O O . ALA A 1 78 ? -25.466 5.917 -19.846 1.00 84.69 78 ALA A O 1
ATOM 625 N N . ALA A 1 79 ? -24.540 7.934 -19.551 1.00 77.50 79 ALA A N 1
ATOM 626 C CA . ALA A 1 79 ? -25.615 8.722 -20.130 1.00 77.50 79 ALA A CA 1
ATOM 627 C C . ALA A 1 79 ? -25.055 9.601 -21.257 1.00 77.50 79 ALA A C 1
ATOM 629 O O . ALA A 1 79 ? -24.236 10.482 -21.020 1.00 77.50 79 ALA A O 1
ATOM 630 N N . ALA A 1 80 ? -25.499 9.368 -22.497 1.00 72.81 80 ALA A N 1
ATOM 631 C CA . ALA A 1 80 ? -25.002 10.049 -23.704 1.00 72.81 80 ALA A CA 1
ATOM 632 C C . ALA A 1 80 ? -23.472 9.945 -23.872 1.00 72.81 80 ALA A C 1
ATOM 634 O O . ALA A 1 80 ? -22.809 10.919 -24.209 1.00 72.81 80 ALA A O 1
ATOM 635 N N . GLY A 1 81 ? -22.918 8.758 -23.603 1.00 71.56 81 GLY A N 1
ATOM 636 C CA . GLY A 1 81 ? -21.475 8.500 -23.654 1.00 71.56 81 GLY A CA 1
ATOM 637 C C . GLY A 1 81 ? -20.691 9.004 -22.438 1.00 71.56 81 GLY A C 1
ATOM 638 O O . GLY A 1 81 ? -19.523 8.662 -22.309 1.00 71.56 81 GLY A O 1
ATOM 639 N N . ILE A 1 82 ? -21.318 9.751 -21.522 1.00 69.06 82 ILE A N 1
ATOM 640 C CA . ILE A 1 82 ? -20.685 10.271 -20.305 1.00 69.06 82 ILE A CA 1
ATOM 641 C C . ILE A 1 82 ? -20.911 9.279 -19.148 1.00 69.06 82 ILE A C 1
ATOM 643 O O . ILE A 1 82 ? -22.068 9.031 -18.799 1.00 69.06 82 ILE A O 1
ATOM 647 N N . PRO A 1 83 ? -19.855 8.708 -18.539 1.00 77.31 83 PRO A N 1
ATOM 648 C CA . PRO A 1 83 ? -19.959 7.842 -17.365 1.00 77.31 83 PRO A CA 1
ATOM 649 C C . PRO A 1 83 ? -20.676 8.496 -16.176 1.00 77.31 83 PRO A C 1
ATOM 651 O O . PRO A 1 83 ? -20.494 9.678 -15.887 1.00 77.31 83 PRO A O 1
ATOM 654 N N . ILE A 1 84 ? -21.465 7.708 -15.446 1.00 79.94 84 ILE A N 1
ATOM 655 C CA . ILE A 1 84 ? -22.117 8.110 -14.198 1.00 79.94 84 ILE A CA 1
ATOM 656 C C . ILE A 1 84 ? -21.213 7.695 -13.032 1.00 79.94 84 ILE A C 1
ATOM 658 O O . ILE A 1 84 ? -20.891 6.517 -12.870 1.00 79.94 84 ILE A O 1
ATOM 662 N N . ASN A 1 85 ? -20.808 8.668 -12.210 1.00 75.25 85 ASN A N 1
ATOM 663 C CA . ASN A 1 85 ? -19.841 8.452 -11.133 1.00 75.25 85 ASN A CA 1
ATOM 664 C C . ASN A 1 85 ? -20.272 7.333 -10.164 1.00 75.25 85 ASN A C 1
ATOM 666 O O . ASN A 1 85 ? -21.415 7.305 -9.697 1.00 75.25 85 ASN A O 1
ATOM 670 N N . ASN A 1 86 ? -19.339 6.435 -9.839 1.00 80.00 86 ASN A N 1
ATOM 671 C CA . ASN A 1 86 ? -19.554 5.249 -9.011 1.00 80.00 86 ASN A CA 1
ATOM 672 C C . ASN A 1 86 ? -20.779 4.418 -9.437 1.00 80.00 86 ASN A C 1
ATOM 674 O O . ASN A 1 86 ? -21.507 3.926 -8.576 1.00 80.00 86 ASN A O 1
ATOM 678 N N . ARG A 1 87 ? -21.054 4.270 -10.741 1.00 90.50 87 ARG A N 1
ATOM 679 C CA . ARG A 1 87 ? -22.049 3.314 -11.253 1.00 90.50 87 ARG A CA 1
ATOM 680 C C . ARG A 1 87 ? -21.389 2.337 -12.204 1.00 90.50 87 ARG A C 1
ATOM 682 O O . ARG A 1 87 ? -20.877 2.726 -13.251 1.00 90.50 87 ARG A O 1
ATOM 689 N N . SER A 1 88 ? -21.379 1.065 -11.827 1.00 94.25 88 SER A N 1
ATOM 690 C CA . SER A 1 88 ? -20.623 0.038 -12.532 1.00 94.25 88 SER A CA 1
ATOM 691 C C . SER A 1 88 ? -21.302 -1.323 -12.516 1.00 94.25 88 SER A C 1
ATOM 693 O O . SER A 1 88 ? -22.098 -1.650 -11.636 1.00 94.25 88 SER A O 1
ATOM 695 N N . PHE A 1 89 ? -20.950 -2.124 -13.513 1.00 97.31 89 PHE A N 1
ATOM 696 C CA . PHE A 1 89 ? -21.258 -3.535 -13.614 1.00 97.31 89 PHE A CA 1
ATOM 697 C C . PHE A 1 89 ? -19.927 -4.273 -13.787 1.00 97.31 89 PHE A C 1
ATOM 699 O O . PHE A 1 89 ? -19.213 -4.074 -14.769 1.00 97.31 89 PHE A O 1
ATOM 706 N N . ARG A 1 90 ? -19.555 -5.061 -12.783 1.00 97.81 90 ARG A N 1
ATOM 707 C CA . ARG A 1 90 ? -18.275 -5.761 -12.666 1.00 97.81 90 ARG A CA 1
ATOM 708 C C . ARG A 1 90 ? -18.515 -7.260 -12.786 1.00 97.81 90 ARG A C 1
ATOM 710 O O . ARG A 1 90 ? -19.458 -7.784 -12.194 1.00 97.81 90 ARG A O 1
ATOM 717 N N . VAL A 1 91 ? -17.700 -7.931 -13.590 1.00 98.56 91 VAL A N 1
ATOM 718 C CA . VAL A 1 91 ? -17.902 -9.323 -14.003 1.00 98.56 91 VAL A CA 1
ATOM 719 C C . VAL A 1 91 ? -16.574 -10.066 -13.921 1.00 98.56 91 VAL A C 1
ATOM 721 O O . VAL A 1 91 ? -15.571 -9.610 -14.466 1.00 98.56 91 VAL A O 1
ATOM 724 N N . TRP A 1 92 ? -16.583 -11.226 -13.269 1.00 98.62 92 TRP A N 1
ATOM 725 C CA . TRP A 1 92 ? -15.451 -12.144 -13.173 1.00 98.62 92 TRP A CA 1
ATOM 726 C C . TRP A 1 92 ? -15.842 -13.472 -13.809 1.00 98.62 92 TRP A C 1
ATOM 728 O O . TRP A 1 92 ? -16.899 -14.026 -13.493 1.00 98.62 92 TRP A O 1
ATOM 738 N N . THR A 1 93 ? -14.985 -14.000 -14.677 1.00 98.56 93 THR A N 1
ATOM 739 C CA . THR A 1 93 ? -15.202 -15.279 -15.370 1.00 98.56 93 THR A CA 1
ATOM 740 C C . THR A 1 93 ? -13.989 -16.192 -15.252 1.00 98.56 93 THR A C 1
ATOM 742 O O . THR A 1 93 ? -12.866 -15.728 -15.069 1.00 98.56 93 THR A O 1
ATOM 745 N N . ASP A 1 94 ? -14.203 -17.502 -15.318 1.00 97.44 94 ASP A N 1
ATOM 746 C CA . ASP A 1 94 ? -13.122 -18.489 -15.285 1.00 97.44 94 ASP A CA 1
ATOM 747 C C . ASP A 1 94 ? -12.326 -18.468 -16.601 1.00 97.44 94 ASP A C 1
ATOM 749 O O . ASP A 1 94 ? -12.893 -18.642 -17.681 1.00 97.44 94 ASP A O 1
ATOM 753 N N . LEU A 1 95 ? -10.999 -18.309 -16.510 1.00 94.19 95 LEU A N 1
ATOM 754 C CA . LEU A 1 95 ? -10.091 -18.173 -17.665 1.00 94.19 95 LEU A CA 1
ATOM 755 C C . LEU A 1 95 ? -10.134 -19.360 -18.644 1.00 94.19 95 LEU A C 1
ATOM 757 O O . LEU A 1 95 ? -9.693 -19.244 -19.785 1.00 94.19 95 LEU A O 1
ATOM 761 N N . ARG A 1 96 ? -10.602 -20.534 -18.203 1.00 93.56 96 ARG A N 1
ATOM 762 C CA . ARG A 1 96 ? -10.542 -21.782 -18.978 1.00 93.56 96 ARG A CA 1
ATOM 763 C C . ARG A 1 96 ? -11.856 -22.127 -19.666 1.00 93.56 96 ARG A C 1
ATOM 765 O O . ARG A 1 96 ? -11.841 -22.837 -20.669 1.00 93.56 96 ARG A O 1
ATOM 772 N N . THR A 1 97 ? -12.973 -21.696 -19.094 1.00 96.38 97 THR A N 1
ATOM 773 C CA . THR A 1 97 ? -14.332 -22.066 -19.509 1.00 96.38 97 THR A CA 1
ATOM 774 C C . THR A 1 97 ? -15.172 -20.870 -19.941 1.00 96.38 97 THR A C 1
ATOM 776 O O . THR A 1 97 ? -16.180 -21.072 -20.613 1.00 96.38 97 THR A O 1
ATOM 779 N N . GLY A 1 98 ? -14.788 -19.645 -19.561 1.00 96.75 98 GLY A N 1
ATOM 780 C CA . GLY A 1 98 ? -15.592 -18.434 -19.743 1.00 96.75 98 GLY A CA 1
ATOM 781 C C . GLY A 1 98 ? -16.844 -18.376 -18.859 1.00 96.75 98 GLY A C 1
ATOM 782 O O . GLY A 1 98 ? -17.639 -17.449 -18.993 1.00 96.75 98 GLY A O 1
ATOM 783 N N . ALA A 1 99 ? -17.046 -19.351 -17.964 1.00 98.00 99 ALA A N 1
ATOM 784 C CA . ALA A 1 99 ? -18.206 -19.391 -17.083 1.00 98.00 99 ALA A CA 1
ATOM 785 C C . ALA A 1 99 ? -18.156 -18.258 -16.049 1.00 98.00 99 ALA A C 1
ATOM 787 O O . ALA A 1 99 ? -17.081 -17.887 -15.566 1.00 98.00 99 ALA A O 1
ATOM 788 N N . LEU A 1 100 ? -19.325 -17.733 -15.679 1.00 98.56 100 LEU A N 1
ATOM 789 C CA . LEU A 1 100 ? -19.444 -16.712 -14.645 1.00 98.56 100 LEU A CA 1
ATOM 790 C C . LEU A 1 100 ? -18.937 -17.242 -13.296 1.00 98.56 100 LEU A C 1
ATOM 792 O O . LEU A 1 100 ? -19.382 -18.286 -12.825 1.00 98.56 100 LEU A O 1
ATOM 796 N N . ILE A 1 101 ? -18.047 -16.488 -12.652 1.00 98.31 101 ILE A N 1
ATOM 797 C CA . ILE A 1 101 ? -17.663 -16.680 -11.248 1.00 98.31 101 ILE A CA 1
ATOM 798 C C . ILE A 1 101 ? -18.520 -15.761 -10.377 1.00 98.31 101 ILE A C 1
ATOM 800 O O . ILE A 1 101 ? -19.194 -16.220 -9.455 1.00 98.31 101 ILE A O 1
ATOM 804 N N . GLN A 1 102 ? -18.514 -14.465 -10.696 1.00 98.19 102 GLN A N 1
ATOM 805 C CA . GLN A 1 102 ? -19.189 -13.412 -9.941 1.00 98.19 102 GLN A CA 1
ATOM 806 C C . GLN A 1 102 ? -19.660 -12.303 -10.884 1.00 98.19 102 GLN A C 1
ATOM 808 O O . GLN A 1 102 ? -18.972 -11.954 -11.842 1.00 98.19 102 GLN A O 1
ATOM 813 N N . ALA A 1 103 ? -20.808 -11.713 -10.569 1.00 98.31 103 ALA A N 1
ATOM 814 C CA . ALA A 1 103 ? -21.317 -10.495 -11.178 1.00 98.31 103 ALA A CA 1
ATOM 815 C C . ALA A 1 103 ? -21.807 -9.539 -10.083 1.00 98.31 103 ALA A C 1
ATOM 817 O O . ALA A 1 103 ? -22.542 -9.947 -9.180 1.00 98.31 103 ALA A O 1
ATOM 818 N N . GLU A 1 104 ? -21.414 -8.269 -10.173 1.00 97.94 104 GLU A N 1
ATOM 819 C CA . GLU A 1 104 ? -21.809 -7.209 -9.244 1.00 97.94 104 GLU A CA 1
ATOM 820 C C . GLU A 1 104 ? -22.232 -5.950 -9.993 1.00 97.94 104 GLU A C 1
ATOM 822 O O . GLU A 1 104 ? -21.454 -5.384 -10.759 1.00 97.94 104 GLU A O 1
ATOM 827 N N . ALA A 1 105 ? -23.447 -5.477 -9.740 1.00 97.06 105 ALA A N 1
ATOM 828 C CA . ALA A 1 105 ? -24.003 -4.282 -10.356 1.00 97.06 105 ALA A CA 1
ATOM 829 C C . ALA A 1 105 ? -24.368 -3.249 -9.288 1.00 97.06 105 ALA A C 1
ATOM 831 O O . ALA A 1 105 ? -25.083 -3.566 -8.339 1.00 97.06 105 ALA A O 1
ATOM 832 N N . PHE A 1 106 ? -23.922 -2.010 -9.482 1.00 95.06 106 PHE A N 1
ATOM 833 C CA . PHE A 1 106 ? -24.321 -0.844 -8.703 1.00 95.06 106 PHE A CA 1
ATOM 834 C C . PHE A 1 106 ? -24.723 0.274 -9.672 1.00 95.06 106 PHE A C 1
ATOM 836 O O . PHE A 1 106 ? -23.866 0.868 -10.324 1.00 95.06 106 PHE A O 1
ATOM 843 N N . VAL A 1 107 ? -26.028 0.498 -9.850 1.00 94.38 107 VAL A N 1
ATOM 844 C CA . VAL A 1 107 ? -26.588 1.204 -11.022 1.00 94.38 107 VAL A CA 1
ATOM 845 C C . VAL A 1 107 ? -27.704 2.192 -10.670 1.00 94.38 107 VAL A C 1
ATOM 847 O O . VAL A 1 107 ? -28.473 1.995 -9.731 1.00 94.38 107 VAL A O 1
ATOM 850 N N . GLU A 1 108 ? -27.810 3.260 -11.459 1.00 91.75 108 GLU A N 1
ATOM 851 C CA . GLU A 1 108 ? -28.951 4.176 -11.490 1.00 91.75 108 GLU A CA 1
ATOM 852 C C . GLU A 1 108 ? -30.115 3.625 -12.318 1.00 91.75 108 GLU A C 1
ATOM 854 O O . GLU A 1 108 ? -29.959 2.774 -13.198 1.00 91.75 108 GLU A O 1
ATOM 859 N N . SER A 1 109 ? -31.298 4.189 -12.072 1.00 85.19 109 SER A N 1
ATOM 860 C CA . SER A 1 109 ? -32.489 3.937 -12.886 1.00 85.19 109 SER A CA 1
ATOM 861 C C . SER A 1 109 ? -32.437 4.632 -14.253 1.00 85.19 109 SER A C 1
ATOM 863 O O . SER A 1 109 ? -31.967 5.764 -14.378 1.00 85.19 109 SER A O 1
ATOM 865 N N . GLU A 1 110 ? -33.044 4.003 -15.264 1.00 79.94 110 GLU A N 1
ATOM 866 C CA . GLU A 1 110 ? -33.183 4.528 -16.634 1.00 79.94 110 GLU A CA 1
ATOM 867 C C . GLU A 1 110 ? -33.729 5.973 -16.682 1.00 79.94 110 GLU A C 1
ATOM 869 O O . GLU A 1 110 ? -33.299 6.795 -17.492 1.00 79.94 110 GLU A O 1
ATOM 874 N N . THR A 1 111 ? -34.645 6.323 -15.770 1.00 76.31 111 THR A N 1
ATOM 875 C CA . THR A 1 111 ? -35.217 7.677 -15.666 1.00 76.31 111 THR A CA 1
ATOM 876 C C . THR A 1 111 ? -34.140 8.741 -15.419 1.00 76.31 111 THR A C 1
ATOM 878 O O . THR A 1 111 ? -34.209 9.825 -15.999 1.00 76.31 111 THR A O 1
ATOM 881 N N . GLN A 1 112 ? -33.124 8.435 -14.603 1.00 75.94 112 GLN A N 1
ATOM 882 C CA . GLN A 1 112 ? -32.005 9.345 -14.339 1.00 75.94 112 GLN A CA 1
ATOM 883 C C . GLN A 1 112 ? -31.059 9.440 -15.545 1.00 75.94 112 GLN A C 1
ATOM 885 O O . GLN A 1 112 ? -30.682 10.544 -15.937 1.00 75.94 112 GLN A O 1
ATOM 890 N N . ILE A 1 113 ? -30.764 8.314 -16.208 1.00 72.81 113 ILE A N 1
ATOM 891 C CA . ILE A 1 113 ? -29.954 8.272 -17.442 1.00 72.81 113 ILE A CA 1
ATOM 892 C C . ILE A 1 113 ? -30.585 9.157 -18.530 1.00 72.81 113 ILE A C 1
ATOM 894 O O . ILE A 1 113 ? -29.925 10.014 -19.127 1.00 72.81 113 ILE A O 1
ATOM 898 N N . ARG A 1 114 ? -31.899 9.018 -18.750 1.00 72.19 114 ARG A N 1
ATOM 899 C CA . ARG A 1 114 ? -32.658 9.822 -19.723 1.00 72.19 114 ARG A CA 1
ATOM 900 C C . ARG A 1 114 ? -32.633 11.321 -19.389 1.00 72.19 114 ARG A C 1
ATOM 902 O O . ARG A 1 114 ? -32.491 12.142 -20.290 1.00 72.19 114 ARG A O 1
ATOM 909 N N . LEU A 1 115 ? -32.700 11.702 -18.112 1.00 67.75 115 LEU A N 1
ATOM 910 C CA . LEU A 1 115 ? -32.558 13.106 -17.695 1.00 67.75 115 LEU A CA 1
ATOM 911 C C . LEU A 1 115 ? -31.156 13.672 -17.985 1.00 67.75 115 LEU A C 1
ATOM 913 O O . LEU A 1 115 ? -31.042 14.837 -18.370 1.00 67.75 115 LEU A O 1
ATOM 917 N N . MET A 1 116 ? -30.103 12.862 -17.848 1.00 66.69 116 MET A N 1
ATOM 918 C CA . MET A 1 116 ? -28.724 13.263 -18.149 1.00 66.69 116 MET A CA 1
ATOM 919 C C . MET A 1 116 ? -28.466 13.365 -19.666 1.00 66.69 116 MET A C 1
ATOM 921 O O . MET A 1 116 ? -27.974 14.393 -20.128 1.00 66.69 116 MET A O 1
ATOM 925 N N . THR A 1 117 ? -28.874 12.360 -20.456 1.00 57.75 117 THR A N 1
ATOM 926 C CA . THR A 1 117 ? -28.643 12.305 -21.924 1.00 57.75 117 THR A CA 1
ATOM 927 C C . THR A 1 117 ? -29.121 13.541 -22.691 1.00 57.75 117 THR A C 1
ATOM 929 O O . THR A 1 117 ? -28.472 13.955 -23.651 1.00 57.75 117 THR A O 1
ATOM 932 N N . THR A 1 118 ? -30.233 14.160 -22.276 1.00 56.09 118 THR A N 1
ATOM 933 C CA . THR A 1 118 ? -30.826 15.315 -22.983 1.00 56.09 118 THR A CA 1
ATOM 934 C C . THR A 1 118 ? -29.977 16.593 -22.974 1.00 56.09 118 THR A C 1
ATOM 936 O O . THR A 1 118 ? -30.358 17.567 -23.624 1.00 56.09 118 THR A O 1
ATOM 939 N N . LYS A 1 119 ? -28.835 16.613 -22.272 1.00 50.97 119 LYS A N 1
ATOM 940 C CA . LYS A 1 119 ? -27.964 17.792 -22.144 1.00 50.97 119 LYS A CA 1
ATOM 941 C C . LYS A 1 119 ? -26.698 17.777 -23.015 1.00 50.97 119 LYS A C 1
ATOM 943 O O . LYS A 1 119 ? -26.093 18.836 -23.146 1.00 50.97 119 LYS A O 1
ATOM 948 N N . SER A 1 120 ? -26.298 16.641 -23.599 1.00 40.97 120 SER A N 1
ATOM 949 C CA . SER A 1 120 ? -24.883 16.430 -23.991 1.00 40.97 120 SER A CA 1
ATOM 950 C C . SER A 1 120 ? -24.575 16.292 -25.493 1.00 40.97 120 SER A C 1
ATOM 952 O O . SER A 1 120 ? -23.409 16.216 -25.864 1.00 40.97 120 SER A O 1
ATOM 954 N N . PHE A 1 121 ? -25.569 16.233 -26.386 1.00 32.16 121 PHE A N 1
ATOM 955 C CA . PHE A 1 121 ? -25.333 15.892 -27.802 1.00 32.16 121 PHE A CA 1
ATOM 956 C C . PHE A 1 121 ? -25.032 17.102 -28.712 1.00 32.16 121 PHE A C 1
ATOM 958 O O . PHE A 1 121 ? -25.949 17.694 -29.287 1.00 32.16 121 PHE A O 1
ATOM 965 N N . SER A 1 122 ? -23.748 17.402 -28.956 1.00 30.19 122 SER A N 1
ATOM 966 C CA . SER A 1 122 ? -23.327 18.176 -30.140 1.00 30.19 122 SER A CA 1
ATOM 967 C C . SER A 1 122 ? -21.866 17.939 -30.575 1.00 30.19 122 SER A C 1
ATOM 969 O O . SER A 1 122 ? -20.959 18.268 -29.823 1.00 30.19 122 SER A O 1
ATOM 971 N N . VAL A 1 123 ? -21.688 17.549 -31.854 1.00 33.00 123 VAL A N 1
ATOM 972 C CA . VAL A 1 123 ? -20.444 17.495 -32.682 1.00 33.00 123 VAL A CA 1
ATOM 973 C C . VAL A 1 123 ? -19.604 16.193 -32.649 1.00 33.00 123 VAL A C 1
ATOM 975 O O . VAL A 1 123 ? -19.112 15.793 -31.607 1.00 33.00 123 VAL A O 1
ATOM 978 N N . ALA A 1 124 ? -19.375 15.586 -33.833 1.00 34.22 124 ALA A N 1
ATOM 979 C CA . ALA A 1 124 ? -18.368 14.537 -34.120 1.00 34.22 124 ALA A CA 1
ATOM 980 C C . ALA A 1 124 ? -18.128 14.363 -35.650 1.00 34.22 124 ALA A C 1
ATOM 982 O O . ALA A 1 124 ? -19.076 14.549 -36.415 1.00 34.22 124 ALA A O 1
ATOM 983 N N . TRP A 1 125 ? -16.915 13.976 -36.108 1.00 30.11 125 TRP A N 1
ATOM 984 C CA . TRP A 1 125 ? -16.625 13.426 -37.468 1.00 30.11 125 TRP A CA 1
ATOM 985 C C . TRP A 1 125 ? -15.192 12.799 -37.603 1.00 30.11 125 TRP A C 1
ATOM 987 O O . TRP A 1 125 ? -14.402 12.986 -36.681 1.00 30.11 125 TRP A O 1
ATOM 997 N N . PRO A 1 126 ? -14.843 12.013 -38.667 1.00 41.53 126 PRO A N 1
ATOM 998 C CA . PRO A 1 126 ? -13.890 10.885 -38.584 1.00 41.53 126 PRO A CA 1
ATOM 999 C C . PRO A 1 126 ? -12.750 10.848 -39.654 1.00 41.53 126 PRO A C 1
ATOM 1001 O O . PRO A 1 126 ? -12.551 11.793 -40.414 1.00 41.53 126 PRO A O 1
ATOM 1004 N N . ALA A 1 127 ? -11.995 9.734 -39.707 1.00 42.31 127 ALA A N 1
ATOM 1005 C CA . ALA A 1 127 ? -10.744 9.518 -40.472 1.00 42.31 127 ALA A CA 1
ATOM 1006 C C . ALA A 1 127 ? -10.876 8.664 -41.768 1.00 42.31 127 ALA A C 1
ATOM 1008 O O . ALA A 1 127 ? -11.938 8.098 -42.011 1.00 42.31 127 ALA A O 1
ATOM 1009 N N . PHE A 1 128 ? -9.789 8.512 -42.561 1.00 29.42 128 PHE A N 1
ATOM 1010 C CA . PHE A 1 128 ? -9.622 7.470 -43.613 1.00 29.42 128 PHE A CA 1
ATOM 1011 C C . PHE A 1 128 ? -8.134 7.109 -43.925 1.00 29.42 128 PHE A C 1
ATOM 1013 O O . PHE A 1 128 ? -7.228 7.656 -43.298 1.00 29.42 128 PHE A O 1
ATOM 1020 N N . SER A 1 129 ? -7.883 6.144 -44.832 1.00 32.88 129 SER A N 1
ATOM 1021 C CA . SER A 1 129 ? -6.771 5.156 -44.796 1.00 32.88 129 SER A CA 1
ATOM 1022 C C . SER A 1 129 ? -5.803 5.044 -46.012 1.00 32.88 129 SER A C 1
ATOM 1024 O O . SER A 1 129 ? -6.119 5.501 -47.102 1.00 32.88 129 SER A O 1
ATOM 1026 N N . GLN A 1 130 ? -4.669 4.347 -45.773 1.00 34.53 130 GLN A N 1
ATOM 1027 C CA . GLN A 1 130 ? -3.795 3.448 -46.600 1.00 34.53 130 GLN A CA 1
ATOM 1028 C C . GLN A 1 130 ? -3.902 3.341 -48.153 1.00 34.53 130 GLN A C 1
ATOM 1030 O O . GLN A 1 130 ? -5.009 3.261 -48.669 1.00 34.53 130 GLN A O 1
ATOM 1035 N N . GLU A 1 131 ? -2.758 3.133 -48.863 1.00 28.20 131 GLU A N 1
ATOM 1036 C CA . GLU A 1 131 ? -2.376 1.873 -49.598 1.00 28.20 131 GLU A CA 1
ATOM 1037 C C . GLU A 1 131 ? -1.019 1.933 -50.403 1.00 28.20 131 GLU A C 1
ATOM 1039 O O . GLU A 1 131 ? -0.232 2.849 -50.187 1.00 28.20 131 GLU A O 1
ATOM 1044 N N . ASN A 1 132 ? -0.685 0.909 -51.232 1.00 31.72 132 ASN A N 1
ATOM 1045 C CA . ASN A 1 132 ? 0.671 0.383 -51.615 1.00 31.72 132 ASN A CA 1
ATOM 1046 C C . ASN A 1 132 ? 0.714 -0.113 -53.124 1.00 31.72 132 ASN A C 1
ATOM 1048 O O . ASN A 1 132 ? -0.247 0.228 -53.815 1.00 31.72 132 ASN A O 1
ATOM 1052 N N . PRO A 1 133 ? 1.634 -0.960 -53.715 1.00 44.25 133 PRO A N 1
ATOM 1053 C CA . PRO A 1 133 ? 3.017 -1.425 -53.398 1.00 44.25 133 PRO A CA 1
ATOM 1054 C C . PRO A 1 133 ? 4.075 -1.598 -54.567 1.00 44.25 133 PRO A C 1
ATOM 1056 O O . PRO A 1 133 ? 3.742 -1.819 -55.727 1.00 44.25 133 PRO A O 1
ATOM 1059 N N . ALA A 1 134 ? 5.374 -1.666 -54.201 1.00 32.59 134 ALA A N 1
ATOM 1060 C CA . ALA A 1 134 ? 6.494 -2.532 -54.696 1.00 32.59 134 ALA A CA 1
ATOM 1061 C C . ALA A 1 134 ? 6.882 -2.789 -56.199 1.00 32.59 134 ALA A C 1
ATOM 1063 O O . ALA A 1 134 ? 6.230 -3.574 -56.884 1.00 32.59 134 ALA A O 1
ATOM 1064 N N . VAL A 1 135 ? 8.126 -2.407 -56.593 1.00 40.44 135 VAL A N 1
ATOM 1065 C CA . VAL A 1 135 ? 9.061 -3.123 -57.532 1.00 40.44 135 VAL A CA 1
ATOM 1066 C C . VAL A 1 135 ? 10.524 -2.690 -57.263 1.00 40.44 135 VAL A C 1
ATOM 1068 O O . VAL A 1 135 ? 10.784 -1.517 -57.485 1.00 40.44 135 VAL A O 1
ATOM 1071 N N . THR A 1 136 ? 11.492 -3.575 -56.900 1.00 57.72 136 THR A N 1
ATOM 1072 C CA . THR A 1 136 ? 12.963 -3.214 -56.886 1.00 57.72 136 THR A CA 1
ATOM 1073 C C . THR A 1 136 ? 14.020 -4.274 -56.480 1.00 57.72 136 THR A C 1
ATOM 1075 O O . THR A 1 136 ? 15.179 -4.182 -56.890 1.00 57.72 136 THR A O 1
ATOM 1078 N N . ARG A 1 137 ? 13.684 -5.260 -55.636 1.00 59.81 137 ARG A N 1
ATOM 1079 C CA . ARG A 1 137 ? 14.628 -5.995 -54.738 1.00 59.81 137 ARG A CA 1
ATOM 1080 C C . ARG A 1 137 ? 15.888 -6.638 -55.363 1.00 59.81 137 ARG A C 1
ATOM 1082 O O . ARG A 1 137 ? 16.864 -6.869 -54.654 1.00 59.81 137 ARG A O 1
ATOM 1089 N N . GLY A 1 138 ? 15.894 -6.948 -56.661 1.00 60.62 138 GLY A N 1
ATOM 1090 C CA . GLY A 1 138 ? 17.035 -7.590 -57.333 1.00 60.62 138 GLY A CA 1
ATOM 1091 C C . GLY A 1 138 ? 18.232 -6.666 -57.595 1.00 60.62 138 GLY A C 1
ATOM 1092 O O . GLY A 1 138 ? 19.372 -7.123 -57.535 1.00 60.62 138 GLY A O 1
ATOM 1093 N N . GLN A 1 139 ? 17.987 -5.376 -57.850 1.00 65.38 139 GLN A N 1
ATOM 1094 C CA . GLN A 1 139 ? 19.033 -4.403 -58.205 1.00 65.38 139 GLN A CA 1
ATOM 1095 C C . GLN A 1 139 ? 19.907 -4.067 -56.985 1.00 65.38 139 GLN A C 1
ATOM 1097 O O . GLN A 1 139 ? 21.131 -4.181 -57.031 1.00 65.38 139 GLN A O 1
ATOM 1102 N N . LEU A 1 140 ? 19.255 -3.820 -55.848 1.00 67.81 140 LEU A N 1
ATOM 1103 C CA . LEU A 1 140 ? 19.874 -3.446 -54.571 1.00 67.81 140 LEU A CA 1
ATOM 1104 C C . LEU A 1 140 ? 20.817 -4.534 -54.022 1.00 67.81 140 LEU A C 1
ATOM 1106 O O . LEU A 1 140 ? 21.805 -4.241 -53.352 1.00 67.81 140 LEU A O 1
ATOM 1110 N N . ARG A 1 141 ? 20.577 -5.812 -54.362 1.00 75.31 141 ARG A N 1
ATOM 1111 C CA . ARG A 1 141 ? 21.485 -6.917 -54.005 1.00 75.31 141 ARG A CA 1
ATOM 1112 C C . ARG A 1 141 ? 22.847 -6.815 -54.692 1.00 75.31 141 ARG A C 1
ATOM 1114 O O . ARG A 1 141 ? 23.846 -7.193 -54.085 1.00 75.31 141 ARG A O 1
ATOM 1121 N N . ALA A 1 142 ? 22.886 -6.378 -55.949 1.00 74.75 142 ALA A N 1
ATOM 1122 C CA . ALA A 1 142 ? 24.129 -6.289 -56.712 1.00 74.75 142 ALA A CA 1
ATOM 1123 C C . ALA A 1 142 ? 24.997 -5.124 -56.218 1.00 74.75 142 ALA A C 1
ATOM 1125 O O . ALA A 1 142 ? 26.208 -5.277 -56.069 1.00 74.75 142 ALA A O 1
ATOM 1126 N N . GLU A 1 143 ? 24.362 -3.997 -55.898 1.00 79.94 143 GLU A N 1
ATOM 1127 C CA . GLU A 1 143 ? 25.023 -2.783 -55.420 1.00 79.94 143 GLU A CA 1
ATOM 1128 C C . GLU A 1 143 ? 25.641 -2.970 -54.026 1.00 79.94 143 GLU A C 1
ATOM 1130 O O . GLU A 1 143 ? 26.822 -2.681 -53.826 1.00 79.94 143 GLU A O 1
ATOM 1135 N N . ALA A 1 144 ? 24.913 -3.613 -53.103 1.00 75.69 144 ALA A N 1
ATOM 1136 C CA . ALA A 1 144 ? 25.429 -3.980 -51.781 1.00 75.69 144 ALA A CA 1
ATOM 1137 C C . ALA A 1 144 ? 26.735 -4.796 -51.841 1.00 75.69 144 ALA A C 1
ATOM 1139 O O . ALA A 1 144 ? 27.642 -4.613 -51.032 1.00 75.69 144 ALA A O 1
ATOM 1140 N N . LEU A 1 145 ? 26.844 -5.712 -52.809 1.00 77.44 145 LEU A N 1
ATOM 1141 C CA . LEU A 1 145 ? 28.000 -6.600 -52.954 1.00 77.44 145 LEU A CA 1
ATOM 1142 C C . LEU A 1 145 ? 29.215 -5.929 -53.601 1.00 77.44 145 LEU A C 1
ATOM 1144 O O . LEU A 1 145 ? 30.293 -6.526 -53.602 1.00 77.44 145 LEU A O 1
ATOM 1148 N N . ASN A 1 146 ? 29.068 -4.720 -54.143 1.00 81.50 146 ASN A N 1
ATOM 1149 C CA . ASN A 1 146 ? 30.205 -3.896 -54.541 1.00 81.50 146 ASN A CA 1
ATOM 1150 C C . ASN A 1 146 ? 30.708 -3.069 -53.351 1.00 81.50 146 ASN A C 1
ATOM 1152 O O . ASN A 1 146 ? 31.897 -3.134 -53.058 1.00 81.50 146 ASN A O 1
ATOM 1156 N N . LEU A 1 147 ? 29.804 -2.447 -52.583 1.00 81.31 147 LEU A N 1
ATOM 1157 C CA . LEU A 1 147 ? 30.141 -1.662 -51.385 1.00 81.31 147 LEU A CA 1
ATOM 1158 C C . LEU A 1 147 ? 30.964 -2.442 -50.338 1.00 81.31 147 LEU A C 1
ATOM 1160 O O . LEU A 1 147 ? 31.832 -1.870 -49.687 1.00 81.31 147 LEU A O 1
ATOM 1164 N N . ILE A 1 148 ? 30.742 -3.754 -50.185 1.00 79.81 148 ILE A N 1
ATOM 1165 C CA . ILE A 1 148 ? 31.519 -4.577 -49.232 1.00 79.81 148 ILE A CA 1
ATOM 1166 C C . ILE A 1 148 ? 32.948 -4.851 -49.733 1.00 79.81 148 ILE A C 1
ATOM 1168 O O . ILE A 1 148 ? 33.877 -4.937 -48.934 1.00 79.81 148 ILE A O 1
ATOM 1172 N N . LYS A 1 149 ? 33.158 -4.965 -51.052 1.00 77.56 149 LYS A N 1
ATOM 1173 C CA . LYS A 1 149 ? 34.491 -5.231 -51.631 1.00 77.56 149 LYS A CA 1
ATOM 1174 C C . LYS A 1 149 ? 35.447 -4.046 -51.490 1.00 77.56 149 LYS A C 1
ATOM 1176 O O . LYS A 1 149 ? 36.651 -4.229 -51.643 1.00 77.56 149 LYS A O 1
ATOM 1181 N N . GLU A 1 150 ? 34.915 -2.855 -51.233 1.00 77.31 150 GLU A N 1
ATOM 1182 C CA . GLU A 1 150 ? 35.676 -1.613 -51.083 1.00 77.31 150 GLU A CA 1
ATOM 1183 C C . GLU A 1 150 ? 36.201 -1.406 -49.646 1.00 77.31 150 GLU A C 1
ATOM 1185 O O . GLU A 1 150 ? 37.024 -0.522 -49.418 1.00 77.31 150 GLU A O 1
ATOM 1190 N N . HIS A 1 151 ? 35.796 -2.243 -48.680 1.00 74.19 151 HIS A N 1
ATOM 1191 C CA . HIS A 1 151 ? 36.286 -2.181 -47.299 1.00 74.19 151 HIS A CA 1
ATOM 1192 C C . HIS A 1 151 ? 37.640 -2.904 -47.150 1.00 74.19 151 HIS A C 1
ATOM 1194 O O . HIS A 1 151 ? 37.718 -4.128 -47.286 1.00 74.19 151 HIS A O 1
ATOM 1200 N N . SER A 1 152 ? 38.710 -2.158 -46.847 1.00 60.75 152 SER A N 1
ATOM 1201 C CA . SER A 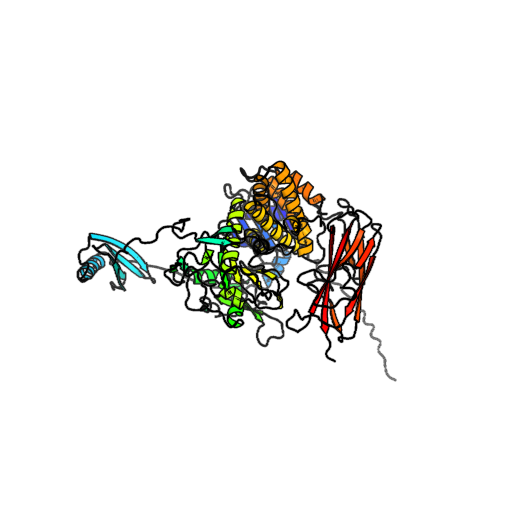1 152 ? 40.106 -2.639 -46.903 1.00 60.75 152 SER A CA 1
ATOM 1202 C C . SER A 1 152 ? 40.402 -3.867 -46.041 1.00 60.75 152 SER A C 1
ATOM 1204 O O . SER A 1 152 ? 41.192 -4.725 -46.437 1.00 60.75 152 SER A O 1
ATOM 1206 N N . ASP A 1 153 ? 39.759 -3.958 -44.878 1.00 56.31 153 ASP A N 1
ATOM 1207 C CA . ASP A 1 153 ? 40.158 -4.889 -43.817 1.00 56.31 153 ASP A CA 1
ATOM 1208 C C . ASP A 1 153 ? 39.361 -6.209 -43.839 1.00 56.31 153 ASP A C 1
ATOM 1210 O O . ASP A 1 153 ? 39.683 -7.150 -43.102 1.00 56.31 153 ASP A O 1
ATOM 1214 N N . ASP A 1 154 ? 38.316 -6.298 -44.679 1.00 63.31 154 ASP A N 1
ATOM 1215 C CA . ASP A 1 154 ? 37.450 -7.484 -44.754 1.00 63.31 154 ASP A CA 1
ATOM 1216 C C . ASP A 1 154 ? 36.708 -7.709 -46.106 1.00 63.31 154 ASP A C 1
ATOM 1218 O O . ASP A 1 154 ? 35.496 -7.923 -46.134 1.00 63.31 154 ASP A O 1
ATOM 1222 N N . PRO A 1 155 ? 37.398 -7.715 -47.267 1.00 66.31 155 PRO A N 1
ATOM 1223 C CA . PRO A 1 155 ? 36.753 -7.718 -48.591 1.00 66.31 155 PRO A CA 1
ATOM 1224 C C . PRO A 1 155 ? 36.133 -9.068 -49.025 1.00 66.31 155 PRO A C 1
ATOM 1226 O O . PRO A 1 155 ? 35.705 -9.212 -50.174 1.00 66.31 155 PRO A O 1
ATOM 1229 N N . GLN A 1 156 ? 36.114 -10.095 -48.164 1.00 70.94 156 GLN A N 1
ATOM 1230 C CA . GLN A 1 156 ? 35.650 -11.449 -48.505 1.00 70.94 156 GLN A CA 1
ATOM 1231 C C . GLN A 1 156 ? 34.345 -11.820 -47.793 1.00 70.94 156 GLN A C 1
ATOM 1233 O O . GLN A 1 156 ? 34.335 -12.326 -46.670 1.00 70.94 156 GLN A O 1
ATOM 1238 N N . VAL A 1 157 ? 33.234 -11.654 -48.510 1.00 70.06 157 VAL A N 1
ATOM 1239 C CA . VAL A 1 157 ? 31.903 -12.069 -48.055 1.00 70.06 157 VAL A CA 1
ATOM 1240 C C . VAL A 1 157 ? 31.791 -13.595 -48.008 1.00 70.06 157 VAL A C 1
ATOM 1242 O O . VAL A 1 157 ? 31.970 -14.269 -49.023 1.00 70.06 157 VAL A O 1
ATOM 1245 N N . ARG A 1 158 ? 31.457 -14.140 -46.833 1.00 68.81 158 ARG A N 1
ATOM 1246 C CA . ARG A 1 158 ? 31.300 -15.586 -46.592 1.00 68.81 158 ARG A CA 1
ATOM 1247 C C . ARG A 1 158 ? 29.846 -16.041 -46.618 1.00 68.81 158 ARG A C 1
ATOM 1249 O O . ARG A 1 158 ? 29.556 -17.142 -47.071 1.00 68.81 158 ARG A O 1
ATOM 1256 N N . GLU A 1 159 ? 28.941 -15.197 -46.136 1.00 70.06 159 GLU A N 1
ATOM 1257 C CA . GLU A 1 159 ? 27.512 -15.487 -46.029 1.00 70.06 159 GLU A CA 1
ATOM 1258 C C . GLU A 1 159 ? 26.713 -14.210 -46.314 1.00 70.06 159 GLU A C 1
ATOM 1260 O O . GLU A 1 159 ? 27.098 -13.132 -45.861 1.00 70.06 159 GLU A O 1
ATOM 1265 N N . ILE A 1 160 ? 25.615 -14.318 -47.069 1.00 72.19 160 ILE A N 1
ATOM 1266 C CA . ILE A 1 160 ? 24.746 -13.188 -47.432 1.00 72.19 160 ILE A CA 1
ATOM 1267 C C . ILE A 1 160 ? 23.311 -13.550 -47.083 1.00 72.19 160 ILE A C 1
ATOM 1269 O O . ILE A 1 160 ? 22.723 -14.430 -47.716 1.00 72.19 160 ILE A O 1
ATOM 1273 N N . ASN A 1 161 ? 22.725 -12.808 -46.151 1.00 69.00 161 ASN A N 1
ATOM 1274 C CA . ASN A 1 161 ? 21.304 -12.863 -45.852 1.00 69.00 161 ASN A CA 1
ATOM 1275 C C . ASN A 1 161 ? 20.673 -11.515 -46.224 1.00 69.00 161 ASN A C 1
ATOM 1277 O O . ASN A 1 161 ? 21.213 -10.460 -45.898 1.00 69.00 161 ASN A O 1
ATOM 1281 N N . ALA A 1 162 ? 19.556 -11.539 -46.946 1.00 74.81 162 ALA A N 1
ATOM 1282 C CA . ALA A 1 162 ? 18.868 -10.329 -47.367 1.00 74.81 162 ALA A CA 1
ATOM 1283 C C . ALA A 1 162 ? 17.365 -10.470 -47.151 1.00 74.81 162 ALA A C 1
ATOM 1285 O O . ALA A 1 162 ? 16.769 -11.482 -47.524 1.00 74.81 162 ALA A O 1
ATOM 1286 N N . LYS A 1 163 ? 16.769 -9.436 -46.564 1.00 63.12 163 LYS A N 1
ATOM 1287 C CA . LYS A 1 163 ? 15.344 -9.350 -46.247 1.00 63.12 163 LYS A CA 1
ATOM 1288 C C . LYS A 1 163 ? 14.808 -7.972 -46.617 1.00 63.12 163 LYS A C 1
ATOM 1290 O O . LYS A 1 163 ? 15.576 -7.044 -46.854 1.00 63.12 163 LYS A O 1
ATOM 1295 N N . VAL A 1 164 ? 13.488 -7.841 -46.623 1.00 58.50 164 VAL A N 1
ATOM 1296 C CA . VAL A 1 164 ? 12.822 -6.539 -46.701 1.00 58.50 164 VAL A CA 1
ATOM 1297 C C . VAL A 1 164 ? 12.073 -6.283 -45.410 1.00 58.50 164 VAL A C 1
ATOM 1299 O O . VAL A 1 164 ? 11.420 -7.182 -44.882 1.00 58.50 164 VAL A O 1
ATOM 1302 N N . THR A 1 165 ? 12.211 -5.067 -44.904 1.00 49.47 165 THR A N 1
ATOM 1303 C CA . THR A 1 165 ? 11.552 -4.541 -43.708 1.00 49.47 165 THR A CA 1
ATOM 1304 C C . THR A 1 165 ? 11.016 -3.150 -44.025 1.00 49.47 165 THR A C 1
ATOM 1306 O O . THR A 1 165 ? 11.479 -2.528 -44.971 1.00 49.47 165 THR A O 1
ATOM 1309 N N . TRP A 1 166 ? 10.034 -2.664 -43.273 1.00 44.59 166 TRP A N 1
ATOM 1310 C CA . TRP A 1 166 ? 9.591 -1.271 -43.377 1.00 44.59 166 TRP A CA 1
ATOM 1311 C C . TRP A 1 166 ? 10.345 -0.433 -42.344 1.00 44.59 166 TRP A C 1
ATOM 1313 O O . TRP A 1 166 ? 10.410 -0.833 -41.182 1.00 44.59 166 TRP A O 1
ATOM 1323 N N . GLU A 1 167 ? 10.913 0.694 -42.765 1.00 60.72 167 GLU A N 1
ATOM 1324 C CA . GLU A 1 167 ? 11.534 1.702 -41.894 1.00 60.72 167 GLU A CA 1
ATOM 1325 C C . GLU A 1 167 ? 11.045 3.083 -42.382 1.00 60.72 167 GLU A C 1
ATOM 1327 O O . GLU A 1 167 ? 10.939 3.307 -43.587 1.00 60.72 167 GLU A O 1
ATOM 1332 N N . ASP A 1 168 ? 10.643 3.965 -41.461 1.00 58.72 168 ASP A N 1
ATOM 1333 C CA . ASP A 1 168 ? 10.172 5.343 -41.714 1.00 58.72 168 ASP A CA 1
ATOM 1334 C C . ASP A 1 168 ? 9.142 5.531 -42.847 1.00 58.72 168 ASP A C 1
ATOM 1336 O O . ASP A 1 168 ? 9.157 6.510 -43.590 1.00 58.72 168 ASP A O 1
ATOM 1340 N N . GLY A 1 169 ? 8.192 4.596 -42.958 1.00 51.78 169 GLY A N 1
ATOM 1341 C CA . GLY A 1 169 ? 7.094 4.685 -43.927 1.00 51.78 169 GLY A CA 1
ATOM 1342 C C . GLY A 1 169 ? 7.455 4.267 -45.355 1.00 51.78 169 GLY A C 1
ATOM 1343 O O . GLY A 1 169 ? 6.608 4.403 -46.234 1.00 51.78 169 GLY A O 1
ATOM 1344 N N . SER A 1 170 ? 8.645 3.697 -45.574 1.00 48.19 170 SER A N 1
ATOM 1345 C CA . SER A 1 170 ? 9.086 3.142 -46.859 1.00 48.19 170 SER A CA 1
ATOM 1346 C C . SER A 1 170 ? 9.555 1.685 -46.717 1.00 48.19 170 SER A C 1
ATOM 1348 O O . SER A 1 170 ? 10.033 1.253 -45.664 1.00 48.19 170 SER A O 1
ATOM 1350 N N . GLU A 1 171 ? 9.444 0.891 -47.789 1.00 61.25 171 GLU A N 1
ATOM 1351 C CA . GLU A 1 171 ? 10.098 -0.424 -47.834 1.00 61.25 171 GLU A CA 1
ATOM 1352 C C . GLU A 1 171 ? 11.627 -0.243 -47.885 1.00 61.25 171 GLU A C 1
ATOM 1354 O O . GLU A 1 171 ? 12.142 0.533 -48.687 1.00 61.25 171 GLU A O 1
ATOM 1359 N N . VAL A 1 172 ? 12.369 -1.014 -47.089 1.00 63.81 172 VAL A N 1
ATOM 1360 C CA . VAL A 1 172 ? 13.838 -1.032 -47.045 1.00 63.81 172 VAL A CA 1
ATOM 1361 C C . VAL A 1 172 ? 14.373 -2.444 -47.291 1.00 63.81 172 VAL A C 1
ATOM 1363 O O . VAL A 1 172 ? 14.016 -3.412 -46.615 1.00 63.81 172 VAL A O 1
ATOM 1366 N N . TYR A 1 173 ? 15.270 -2.573 -48.267 1.00 73.38 173 TYR A N 1
ATOM 1367 C CA . TYR A 1 173 ? 16.029 -3.785 -48.553 1.00 73.38 173 TYR A CA 1
ATOM 1368 C C . TYR A 1 173 ? 17.278 -3.833 -47.675 1.00 73.38 173 TYR A C 1
ATOM 1370 O O . TYR A 1 173 ? 18.232 -3.085 -47.892 1.00 73.38 173 TYR A O 1
ATOM 1378 N N . VAL A 1 174 ? 17.270 -4.730 -46.689 1.00 72.62 174 VAL A N 1
ATOM 1379 C CA . VAL A 1 174 ? 18.355 -4.908 -45.721 1.00 72.62 174 VAL A CA 1
ATOM 1380 C C . VAL A 1 174 ? 19.162 -6.146 -46.092 1.00 72.62 174 VAL A C 1
ATOM 1382 O O . VAL A 1 174 ? 18.679 -7.276 -45.983 1.00 72.62 174 VAL A O 1
ATOM 1385 N N . LEU A 1 175 ? 20.414 -5.937 -46.489 1.00 83.38 175 LEU A N 1
ATOM 1386 C CA . LEU A 1 175 ? 21.387 -6.982 -46.773 1.00 83.38 175 LEU A CA 1
ATOM 1387 C C . LEU A 1 175 ? 22.437 -7.022 -45.661 1.00 83.38 175 LEU A C 1
ATOM 1389 O O . LEU A 1 175 ? 23.190 -6.072 -45.460 1.00 83.38 175 LEU A O 1
ATOM 1393 N N . ARG A 1 176 ? 22.507 -8.147 -44.949 1.00 81.69 176 ARG A N 1
ATOM 1394 C CA . ARG A 1 176 ? 23.579 -8.441 -43.997 1.00 81.69 176 ARG A CA 1
ATOM 1395 C C . ARG A 1 176 ? 24.544 -9.449 -44.593 1.00 81.69 176 ARG A C 1
ATOM 1397 O O . ARG A 1 176 ? 24.146 -10.537 -45.010 1.00 81.69 176 ARG A O 1
ATOM 1404 N N . ALA A 1 177 ? 25.816 -9.081 -44.610 1.00 77.00 177 ALA A N 1
ATOM 1405 C CA . ALA A 1 177 ? 26.894 -9.914 -45.108 1.00 77.00 177 ALA A CA 1
ATOM 1406 C C . ALA A 1 177 ? 27.880 -10.210 -43.978 1.00 77.00 177 ALA A C 1
ATOM 1408 O O . ALA A 1 177 ? 28.439 -9.298 -43.368 1.00 77.00 177 ALA A O 1
ATOM 1409 N N . LYS A 1 178 ? 28.092 -11.495 -43.697 1.00 70.00 178 LYS A N 1
ATOM 1410 C CA . LYS A 1 178 ? 29.100 -11.944 -42.738 1.00 70.00 178 LYS A CA 1
ATOM 1411 C C . LYS A 1 178 ? 30.427 -12.081 -43.473 1.00 70.00 178 LYS A C 1
ATOM 1413 O O . LYS A 1 178 ? 30.527 -12.857 -44.429 1.00 70.00 178 LYS A O 1
ATOM 1418 N N . ALA A 1 179 ? 31.421 -11.322 -43.040 1.00 73.12 179 ALA A N 1
ATOM 1419 C CA . ALA A 1 179 ? 32.770 -11.358 -43.580 1.00 73.12 179 ALA A CA 1
ATOM 1420 C C . ALA A 1 179 ? 33.701 -12.102 -42.590 1.00 73.12 179 ALA A C 1
ATOM 1422 O O . ALA A 1 179 ? 33.226 -12.937 -41.809 1.00 73.12 179 ALA A O 1
ATOM 1423 N N . LYS A 1 180 ? 35.024 -11.944 -42.678 1.00 66.88 180 LYS A N 1
ATOM 1424 C CA . LYS A 1 180 ? 35.997 -12.727 -41.894 1.00 66.88 180 LYS A CA 1
ATOM 1425 C C . LYS A 1 180 ? 36.168 -12.217 -40.459 1.00 66.88 180 LYS A C 1
ATOM 1427 O O . LYS A 1 180 ? 36.359 -13.043 -39.568 1.00 66.88 180 LYS A O 1
ATOM 1432 N N . HIS A 1 181 ? 36.126 -10.907 -40.252 1.00 60.16 181 HIS A N 1
ATOM 1433 C CA . HIS A 1 181 ? 36.412 -10.213 -38.995 1.00 60.16 181 HIS A CA 1
ATOM 1434 C C . HIS A 1 181 ? 35.200 -9.433 -38.452 1.00 60.16 181 HIS A C 1
ATOM 1436 O O . HIS A 1 181 ? 35.193 -9.082 -37.272 1.00 60.16 181 HIS A O 1
ATOM 1442 N N . GLY A 1 182 ? 34.150 -9.226 -39.258 1.00 74.25 182 GLY A N 1
ATOM 1443 C CA . GLY A 1 182 ? 32.906 -8.603 -38.802 1.00 74.25 182 GLY A CA 1
ATOM 1444 C C . GLY A 1 182 ? 31.657 -8.906 -39.635 1.00 74.25 182 GLY A C 1
ATOM 1445 O O . GLY A 1 182 ? 31.614 -9.815 -40.470 1.00 74.25 182 GLY A O 1
ATOM 1446 N N . ILE A 1 183 ? 30.606 -8.128 -39.375 1.00 72.75 183 ILE A N 1
ATOM 1447 C CA . ILE A 1 183 ? 29.323 -8.152 -40.085 1.00 72.75 183 ILE A CA 1
ATOM 1448 C C . ILE A 1 183 ? 29.093 -6.783 -40.727 1.00 72.75 183 ILE A C 1
ATOM 1450 O O . ILE A 1 183 ? 29.070 -5.767 -40.031 1.00 72.75 183 ILE A O 1
ATOM 1454 N N . HIS A 1 184 ? 28.847 -6.774 -42.036 1.00 82.50 184 HIS A N 1
ATOM 1455 C CA . HIS A 1 184 ? 28.328 -5.611 -42.752 1.00 82.50 184 HIS A CA 1
ATOM 1456 C C . HIS A 1 184 ? 26.794 -5.623 -42.725 1.00 82.50 184 HIS A C 1
ATOM 1458 O O . HIS A 1 184 ? 26.179 -6.656 -43.006 1.00 82.50 184 HIS A O 1
ATOM 1464 N N . THR A 1 185 ? 26.173 -4.482 -42.431 1.00 83.94 185 THR A N 1
ATOM 1465 C CA . THR A 1 185 ? 24.743 -4.225 -42.651 1.00 83.94 185 THR A CA 1
ATOM 1466 C C . THR A 1 185 ? 24.610 -3.110 -43.677 1.00 83.94 185 THR A C 1
ATOM 1468 O O . THR A 1 185 ? 25.103 -2.008 -43.467 1.00 83.94 185 THR A O 1
ATOM 1471 N N . ILE A 1 186 ? 23.945 -3.404 -44.791 1.00 86.75 186 ILE A N 1
ATOM 1472 C CA . ILE A 1 186 ? 23.694 -2.453 -45.872 1.00 86.75 186 ILE A CA 1
ATOM 1473 C C . ILE A 1 186 ? 22.189 -2.346 -46.081 1.00 86.75 186 ILE A C 1
ATOM 1475 O O . ILE A 1 186 ? 21.502 -3.366 -46.180 1.00 86.75 186 ILE A O 1
ATOM 1479 N N . LYS A 1 187 ? 21.674 -1.119 -46.144 1.00 85.19 187 LYS A N 1
ATOM 1480 C CA . LYS A 1 187 ? 20.251 -0.825 -46.309 1.00 85.19 187 LYS A CA 1
ATOM 1481 C C . LYS A 1 187 ? 20.007 0.106 -47.485 1.00 85.19 187 LYS A C 1
ATOM 1483 O O . LYS A 1 187 ? 20.676 1.130 -47.619 1.00 85.19 187 LYS A O 1
ATOM 1488 N N . PHE A 1 188 ? 18.985 -0.211 -48.267 1.00 80.19 188 PHE A N 1
ATOM 1489 C CA . PHE A 1 188 ? 18.509 0.614 -49.371 1.00 80.19 188 PHE A CA 1
ATOM 1490 C C . PHE A 1 188 ? 17.009 0.847 -49.255 1.00 80.19 188 PHE A C 1
ATOM 1492 O O . PHE A 1 188 ? 16.269 -0.106 -49.022 1.00 80.19 188 PHE A O 1
ATOM 1499 N N . LEU A 1 189 ? 16.551 2.065 -49.513 1.00 71.56 189 LEU A N 1
ATOM 1500 C CA . LEU A 1 189 ? 15.139 2.351 -49.746 1.00 71.56 189 LEU A CA 1
ATOM 1501 C C . LEU A 1 189 ? 14.682 1.710 -51.071 1.00 71.56 189 LEU A C 1
ATOM 1503 O O . LEU A 1 189 ? 15.338 1.843 -52.104 1.00 71.56 189 LEU A O 1
ATOM 1507 N N . LEU A 1 190 ? 13.570 0.974 -51.049 1.00 62.62 190 LEU A N 1
ATOM 1508 C CA . LEU A 1 190 ? 13.044 0.219 -52.196 1.00 62.62 190 LEU A CA 1
ATOM 1509 C C . LEU A 1 190 ? 12.183 1.067 -53.140 1.00 62.62 190 LEU A C 1
ATOM 1511 O O . LEU A 1 190 ? 12.057 0.720 -54.310 1.00 62.62 190 LEU A O 1
ATOM 1515 N N . ASP A 1 191 ? 11.611 2.167 -52.667 1.00 61.12 191 ASP A N 1
ATOM 1516 C CA . ASP A 1 191 ? 10.869 3.132 -53.487 1.00 61.12 191 ASP A CA 1
ATOM 1517 C C . ASP A 1 191 ? 11.797 3.981 -54.381 1.00 61.12 191 ASP A C 1
ATOM 1519 O O . ASP A 1 191 ? 11.492 4.239 -55.544 1.00 61.12 191 ASP A O 1
ATOM 1523 N N . THR A 1 192 ? 12.956 4.373 -53.849 1.00 72.50 192 THR A N 1
ATOM 1524 C CA . THR A 1 192 ? 13.899 5.336 -54.443 1.00 72.50 192 THR A CA 1
ATOM 1525 C C . THR A 1 192 ? 15.226 4.721 -54.889 1.00 72.50 192 THR A C 1
ATOM 1527 O O . THR A 1 192 ? 16.022 5.401 -55.531 1.00 72.50 192 THR A O 1
ATOM 1530 N N . GLN A 1 193 ? 15.483 3.453 -54.551 1.00 72.50 193 GLN A N 1
ATOM 1531 C CA . GLN A 1 193 ? 16.768 2.751 -54.726 1.00 72.50 193 GLN A CA 1
ATOM 1532 C C . GLN A 1 193 ? 17.959 3.361 -53.964 1.00 72.50 193 GLN A C 1
ATOM 1534 O O . GLN A 1 193 ? 19.101 2.963 -54.186 1.00 72.50 193 GLN A O 1
ATOM 1539 N N . SER A 1 194 ? 17.725 4.307 -53.052 1.00 76.25 194 SER A N 1
ATOM 1540 C CA . SER A 1 194 ? 18.802 5.049 -52.392 1.00 76.25 194 SER A CA 1
ATOM 1541 C C . SER A 1 194 ? 19.432 4.271 -51.229 1.00 76.25 194 SER A C 1
ATOM 1543 O O . SER A 1 194 ? 18.739 3.673 -50.406 1.00 76.25 194 SER A O 1
ATOM 1545 N N . LEU A 1 195 ? 20.768 4.269 -51.160 1.00 80.44 195 LEU A N 1
ATOM 1546 C CA . LEU A 1 195 ? 21.538 3.712 -50.045 1.00 80.44 195 LEU A CA 1
ATOM 1547 C C . LEU A 1 195 ? 21.365 4.602 -48.803 1.00 80.44 195 LEU A C 1
ATOM 1549 O O . LEU A 1 195 ? 21.773 5.762 -48.830 1.00 80.44 195 LEU A O 1
ATOM 1553 N N . ILE A 1 196 ? 20.813 4.051 -47.719 1.00 82.50 196 ILE A N 1
ATOM 1554 C CA . ILE A 1 196 ? 20.587 4.787 -46.459 1.00 82.50 196 ILE A CA 1
ATOM 1555 C C . ILE A 1 196 ? 21.548 4.386 -45.336 1.00 82.50 196 ILE A C 1
ATOM 1557 O O . ILE A 1 196 ? 21.819 5.188 -44.449 1.00 82.50 196 ILE A O 1
ATOM 1561 N N . GLU A 1 197 ? 22.090 3.166 -45.365 1.00 80.50 197 GLU A N 1
ATOM 1562 C CA . GLU A 1 197 ? 23.014 2.687 -44.335 1.00 80.50 197 GLU A CA 1
ATOM 1563 C C . GLU A 1 197 ? 24.049 1.728 -44.938 1.00 80.50 197 GLU A C 1
ATOM 1565 O O . GLU A 1 197 ? 23.703 0.848 -45.727 1.00 80.50 197 GLU A O 1
ATOM 1570 N N . ASN A 1 198 ? 25.314 1.875 -44.542 1.00 87.25 198 ASN A N 1
ATOM 1571 C CA . ASN A 1 198 ? 26.391 0.918 -44.795 1.00 87.25 198 ASN A CA 1
ATOM 1572 C C . ASN A 1 198 ? 27.304 0.892 -43.560 1.00 87.25 198 ASN A C 1
ATOM 1574 O O . ASN A 1 198 ? 28.189 1.734 -43.417 1.00 87.25 198 ASN A O 1
ATOM 1578 N N . THR A 1 199 ? 27.038 -0.028 -42.635 1.00 81.19 199 THR A N 1
ATOM 1579 C CA . THR A 1 199 ? 27.730 -0.137 -41.344 1.00 81.19 199 THR A CA 1
ATOM 1580 C C . THR A 1 199 ? 28.496 -1.455 -41.236 1.00 81.19 199 THR A C 1
ATOM 1582 O O . THR A 1 199 ? 28.028 -2.505 -41.674 1.00 81.19 199 THR A O 1
ATOM 1585 N N . TYR A 1 200 ? 29.685 -1.413 -40.634 1.00 76.88 200 TYR A N 1
ATOM 1586 C CA . TYR A 1 200 ? 30.524 -2.580 -40.349 1.00 76.88 200 TYR A CA 1
ATOM 1587 C C . TYR A 1 200 ? 30.751 -2.684 -38.839 1.00 76.88 200 TYR A C 1
ATOM 1589 O O . TYR A 1 200 ? 31.192 -1.719 -38.215 1.00 76.88 200 TYR A O 1
ATOM 1597 N N . LYS A 1 201 ? 30.457 -3.849 -38.249 1.00 66.94 201 LYS A N 1
ATOM 1598 C CA . LYS A 1 201 ? 30.755 -4.143 -36.839 1.00 66.94 201 LYS A CA 1
ATOM 1599 C C . LYS A 1 201 ? 31.693 -5.356 -36.743 1.00 66.94 201 LYS A C 1
ATOM 1601 O O . LYS A 1 201 ? 31.292 -6.429 -37.203 1.00 66.94 201 LYS A O 1
ATOM 1606 N N . PRO A 1 202 ? 32.898 -5.233 -36.153 1.00 60.81 202 PRO A N 1
ATOM 1607 C CA . PRO A 1 202 ? 33.766 -6.381 -35.898 1.00 60.81 202 PRO A CA 1
ATOM 1608 C C . PRO A 1 202 ? 33.139 -7.334 -34.868 1.00 60.81 202 PRO A C 1
ATOM 1610 O O . PRO A 1 202 ? 32.269 -6.938 -34.088 1.00 60.81 202 PRO A O 1
ATOM 1613 N N . PHE A 1 203 ? 33.575 -8.593 -34.849 1.00 47.69 203 PHE A N 1
ATOM 1614 C CA . PHE A 1 203 ? 33.222 -9.504 -33.756 1.00 47.69 203 PHE A CA 1
ATOM 1615 C C . PHE A 1 203 ? 33.894 -9.045 -32.454 1.00 47.69 203 PHE A C 1
ATOM 1617 O O . PHE A 1 203 ? 35.074 -8.706 -32.452 1.00 47.69 203 PHE A O 1
ATOM 1624 N N . GLU A 1 204 ? 33.139 -9.021 -31.355 1.00 46.81 204 GLU A N 1
ATOM 1625 C CA . GLU A 1 204 ? 33.659 -8.653 -30.034 1.00 46.81 204 GLU A CA 1
ATOM 1626 C C . GLU A 1 204 ? 34.560 -9.774 -29.491 1.00 46.81 204 GLU A C 1
ATOM 1628 O O . GLU A 1 204 ? 34.165 -10.943 -29.480 1.00 46.81 204 GLU A O 1
ATOM 1633 N N . GLU A 1 205 ? 35.780 -9.424 -29.071 1.00 38.97 205 GLU A N 1
ATOM 1634 C CA . GLU A 1 205 ? 36.718 -10.368 -28.452 1.00 38.97 205 GLU A CA 1
ATOM 1635 C C . GLU A 1 205 ? 36.292 -10.748 -27.024 1.00 38.97 205 GLU A C 1
ATOM 1637 O O . GLU A 1 205 ? 35.623 -9.995 -26.315 1.00 38.97 205 GLU A O 1
ATOM 1642 N N . SER A 1 206 ? 36.668 -11.960 -26.618 1.00 33.38 206 SER A N 1
ATOM 1643 C CA . SER A 1 206 ? 36.098 -12.682 -25.480 1.00 33.38 206 SER A CA 1
ATOM 1644 C C . SER A 1 206 ? 36.922 -12.621 -24.188 1.00 33.38 206 SER A C 1
ATOM 1646 O O . SER A 1 206 ? 38.140 -12.768 -24.214 1.00 33.38 206 SER A O 1
ATOM 1648 N N . ASP A 1 207 ? 36.194 -12.609 -23.067 1.00 37.97 207 ASP A N 1
ATOM 1649 C CA . ASP A 1 207 ? 36.533 -13.229 -21.775 1.00 37.97 207 ASP A CA 1
ATOM 1650 C C . ASP A 1 207 ? 37.804 -12.805 -21.011 1.00 37.97 207 ASP A C 1
ATOM 1652 O O . ASP A 1 207 ? 38.867 -13.411 -21.126 1.00 37.97 207 ASP A O 1
ATOM 1656 N N . ALA A 1 208 ? 37.605 -11.918 -20.025 1.00 31.50 208 ALA A N 1
ATOM 1657 C CA . ALA A 1 208 ? 38.336 -11.947 -18.751 1.00 31.50 208 ALA A CA 1
ATOM 1658 C C . ALA A 1 208 ? 37.547 -11.261 -17.608 1.00 31.50 208 ALA A C 1
ATOM 1660 O O . ALA A 1 208 ? 37.807 -10.101 -17.307 1.00 31.50 208 ALA A O 1
ATOM 1661 N N . ASN A 1 209 ? 36.561 -11.966 -17.015 1.00 32.78 209 ASN A N 1
ATOM 1662 C CA . ASN A 1 209 ? 36.080 -11.871 -15.604 1.00 32.78 209 ASN A CA 1
ATOM 1663 C C . ASN A 1 209 ? 34.654 -12.453 -15.424 1.00 32.78 209 ASN A C 1
ATOM 1665 O O . ASN A 1 209 ? 33.731 -11.777 -14.968 1.00 32.78 209 ASN A O 1
ATOM 1669 N N . ARG A 1 210 ? 34.446 -13.731 -15.783 1.00 37.81 210 ARG A N 1
ATOM 1670 C CA . ARG A 1 210 ? 33.122 -14.394 -15.765 1.00 37.81 210 ARG A CA 1
ATOM 1671 C C . ARG A 1 210 ? 32.928 -15.378 -14.597 1.00 37.81 210 ARG A C 1
ATOM 1673 O O . ARG A 1 210 ? 32.654 -16.555 -14.793 1.00 37.81 210 ARG A O 1
ATOM 1680 N N . SER A 1 211 ? 33.029 -14.865 -13.374 1.00 37.38 211 SER A N 1
ATOM 1681 C CA . SER A 1 211 ? 32.363 -15.383 -12.162 1.00 37.38 211 SER A CA 1
ATOM 1682 C C . SER A 1 211 ? 32.405 -14.242 -11.143 1.00 37.38 211 SER A C 1
ATOM 1684 O O . SER A 1 211 ? 33.495 -13.811 -10.797 1.00 37.38 211 SER A O 1
ATOM 1686 N N . MET A 1 212 ? 31.298 -13.617 -10.738 1.00 41.50 212 MET A N 1
ATOM 1687 C CA . MET A 1 212 ? 30.422 -14.149 -9.682 1.00 41.50 212 MET A CA 1
ATOM 1688 C C . MET A 1 212 ? 28.924 -13.799 -9.850 1.00 41.50 212 MET A C 1
ATOM 1690 O O . MET A 1 212 ? 28.121 -14.125 -8.976 1.00 41.50 212 MET A O 1
ATOM 1694 N N . ALA A 1 213 ? 28.517 -13.159 -10.950 1.00 44.34 213 ALA A N 1
ATOM 1695 C CA . ALA A 1 213 ? 27.101 -12.919 -11.233 1.00 44.34 213 ALA A CA 1
ATOM 1696 C C . ALA A 1 213 ? 26.423 -14.205 -11.737 1.00 44.34 213 ALA A C 1
ATOM 1698 O O . ALA A 1 213 ? 26.823 -14.755 -12.765 1.00 44.34 213 ALA A O 1
ATOM 1699 N N . LYS A 1 214 ? 25.389 -14.680 -11.032 1.00 44.53 214 LYS A N 1
ATOM 1700 C CA . LYS A 1 214 ? 24.513 -15.750 -11.536 1.00 44.53 214 LYS A CA 1
ATOM 1701 C C . LYS A 1 214 ? 23.657 -15.209 -12.687 1.00 44.53 214 LYS A C 1
ATOM 1703 O O . LYS A 1 214 ? 23.212 -14.062 -12.644 1.00 44.53 214 LYS A O 1
ATOM 1708 N N . GLU A 1 215 ? 23.456 -16.028 -13.715 1.00 50.06 215 GLU A N 1
ATOM 1709 C CA . GLU A 1 215 ? 22.498 -15.755 -14.789 1.00 50.06 215 GLU A CA 1
ATOM 1710 C C . GLU A 1 215 ? 21.111 -16.220 -14.334 1.00 50.06 215 GLU A C 1
ATOM 1712 O O . GLU A 1 215 ? 20.871 -17.422 -14.228 1.00 50.06 215 GLU A O 1
ATOM 1717 N N . ASP A 1 216 ? 20.218 -15.268 -14.053 1.00 56.12 216 ASP A N 1
ATOM 1718 C CA . ASP A 1 216 ? 18.816 -15.552 -13.710 1.00 56.12 216 ASP A CA 1
ATOM 1719 C C . ASP A 1 216 ? 17.935 -15.597 -14.978 1.00 56.12 216 ASP A C 1
ATOM 1721 O O . ASP A 1 216 ? 16.995 -16.386 -15.071 1.00 56.12 216 ASP A O 1
ATOM 1725 N N . SER A 1 217 ? 18.285 -14.803 -15.998 1.00 70.69 217 SER A N 1
ATOM 1726 C CA . SER A 1 217 ? 17.780 -14.901 -17.373 1.00 70.69 217 SER A CA 1
ATOM 1727 C C . SER A 1 217 ? 18.761 -14.242 -18.358 1.00 70.69 217 SER A C 1
ATOM 1729 O O . SER A 1 217 ? 19.741 -13.615 -17.948 1.00 70.69 217 SER A O 1
ATOM 1731 N N . ALA A 1 218 ? 18.504 -14.347 -19.668 1.00 73.25 218 ALA A N 1
ATOM 1732 C CA . ALA A 1 218 ? 19.373 -13.781 -20.710 1.00 73.25 218 ALA A CA 1
ATOM 1733 C C . ALA A 1 218 ? 19.609 -12.260 -20.574 1.00 73.25 218 ALA A C 1
ATOM 1735 O O . ALA A 1 218 ? 20.674 -11.771 -20.948 1.00 73.25 218 ALA A O 1
ATOM 1736 N N . ASN A 1 219 ? 18.648 -11.528 -19.996 1.00 86.44 219 ASN A N 1
ATOM 1737 C CA . ASN A 1 219 ? 18.687 -10.070 -19.854 1.00 86.44 219 ASN A CA 1
ATOM 1738 C C . ASN A 1 219 ? 18.896 -9.604 -18.402 1.00 86.44 219 ASN A C 1
ATOM 1740 O O . ASN A 1 219 ? 18.835 -8.404 -18.142 1.00 86.44 219 ASN A O 1
ATOM 1744 N N . GLU A 1 220 ? 19.164 -10.512 -17.458 1.00 92.50 220 GLU A N 1
ATOM 1745 C CA . GLU A 1 220 ? 19.253 -10.196 -16.024 1.00 92.50 220 GLU A CA 1
ATOM 1746 C C . GLU A 1 220 ? 20.522 -10.757 -15.368 1.00 92.50 220 GLU A C 1
ATOM 1748 O O . GLU A 1 220 ? 21.182 -11.666 -15.889 1.00 92.50 220 GLU A O 1
ATOM 1753 N N . PHE A 1 221 ? 20.872 -10.202 -14.210 1.00 92.62 221 PHE A N 1
ATOM 1754 C CA . PHE A 1 221 ? 21.957 -10.684 -13.363 1.00 92.62 221 PHE A CA 1
ATOM 1755 C C . PHE A 1 221 ? 21.689 -10.448 -11.872 1.00 92.62 221 PHE A C 1
ATOM 1757 O O . PHE A 1 221 ? 20.839 -9.644 -11.490 1.00 92.62 221 PHE A O 1
ATOM 1764 N N . SER A 1 222 ? 22.470 -11.142 -11.044 1.00 91.75 222 SER A N 1
ATOM 1765 C CA . SER A 1 222 ? 22.503 -10.979 -9.589 1.00 91.75 222 SER A CA 1
ATOM 1766 C C . SER A 1 222 ? 23.856 -10.440 -9.103 1.00 91.75 222 SER A C 1
ATOM 1768 O O . SER A 1 222 ? 24.903 -10.863 -9.603 1.00 91.75 222 SER A O 1
ATOM 1770 N N . LEU A 1 223 ? 23.849 -9.584 -8.075 1.00 90.56 223 LEU A N 1
ATOM 1771 C CA . LEU A 1 223 ? 25.040 -9.127 -7.333 1.00 90.56 223 LEU A CA 1
ATOM 1772 C C . LEU A 1 223 ? 24.950 -9.526 -5.849 1.00 90.56 223 LEU A C 1
ATOM 1774 O O . LEU A 1 223 ? 23.855 -9.479 -5.298 1.00 90.56 223 LEU A O 1
ATOM 1778 N N . PRO A 1 224 ? 26.047 -9.898 -5.164 1.00 91.19 224 PRO A N 1
ATOM 1779 C CA . PRO A 1 224 ? 26.036 -10.097 -3.718 1.00 91.19 224 PRO A CA 1
ATOM 1780 C C . PRO A 1 224 ? 25.962 -8.755 -2.978 1.00 91.19 224 PRO A C 1
ATOM 1782 O O . PRO A 1 224 ? 26.559 -7.768 -3.402 1.00 91.19 224 PRO A O 1
ATOM 1785 N N . ALA A 1 225 ? 25.286 -8.739 -1.834 1.00 94.50 225 ALA A N 1
ATOM 1786 C CA . ALA A 1 225 ? 25.213 -7.580 -0.948 1.00 94.50 225 ALA A CA 1
ATOM 1787 C C . ALA A 1 225 ? 25.205 -8.012 0.525 1.00 94.50 225 ALA A C 1
ATOM 1789 O O . ALA A 1 225 ? 24.866 -9.154 0.846 1.00 94.50 225 ALA A O 1
ATOM 1790 N N . LEU A 1 226 ? 25.557 -7.086 1.420 1.00 95.25 226 LEU A N 1
ATOM 1791 C CA . LEU A 1 226 ? 25.230 -7.188 2.842 1.00 95.25 226 LEU A CA 1
ATOM 1792 C C . LEU A 1 226 ? 23.967 -6.373 3.095 1.00 95.25 226 LEU A C 1
ATOM 1794 O O . LEU A 1 226 ? 23.964 -5.184 2.809 1.00 95.25 226 LEU A O 1
ATOM 1798 N N . VAL A 1 227 ? 22.924 -6.986 3.644 1.00 97.44 227 VAL A N 1
ATOM 1799 C CA . VAL A 1 227 ? 21.620 -6.337 3.869 1.00 97.44 227 VAL A CA 1
ATOM 1800 C C . VAL A 1 227 ? 21.073 -6.680 5.245 1.00 97.44 227 VAL A C 1
ATOM 1802 O O . VAL A 1 227 ? 21.401 -7.725 5.809 1.00 97.44 227 VAL A O 1
ATOM 1805 N N . TYR A 1 228 ? 20.210 -5.830 5.782 1.00 97.50 228 TYR A N 1
ATOM 1806 C CA . TYR A 1 228 ? 19.341 -6.198 6.889 1.00 97.50 228 TYR A CA 1
ATOM 1807 C C . TYR A 1 228 ? 18.217 -7.099 6.353 1.00 97.50 228 TYR A C 1
ATOM 1809 O O . TYR A 1 228 ? 17.556 -6.730 5.377 1.00 97.50 228 TYR A O 1
ATOM 1817 N N . PRO A 1 229 ? 17.997 -8.298 6.925 1.00 96.31 229 PRO A N 1
ATOM 1818 C CA . PRO A 1 229 ? 16.949 -9.197 6.448 1.00 96.31 229 PRO A CA 1
ATOM 1819 C C . PRO A 1 229 ? 15.550 -8.691 6.818 1.00 96.31 229 PRO A C 1
ATOM 1821 O O . PRO A 1 229 ? 14.603 -8.959 6.081 1.00 96.31 229 PRO A O 1
ATOM 1824 N N . ILE A 1 230 ? 15.439 -7.948 7.925 1.00 96.56 230 ILE A N 1
ATOM 1825 C CA . ILE A 1 230 ? 14.194 -7.373 8.442 1.00 96.56 230 ILE A CA 1
ATOM 1826 C C . ILE A 1 230 ? 14.391 -5.865 8.641 1.00 96.56 230 ILE A C 1
ATOM 1828 O O . ILE A 1 230 ? 13.948 -5.109 7.793 1.00 96.56 230 ILE A O 1
ATOM 1832 N N . TYR A 1 231 ? 15.152 -5.427 9.647 1.00 95.94 231 TYR A N 1
ATOM 1833 C CA . TYR A 1 231 ? 15.471 -4.006 9.865 1.00 95.94 231 TYR A CA 1
ATOM 1834 C C . TYR A 1 231 ? 16.898 -3.777 10.376 1.00 95.94 231 TYR A C 1
ATOM 1836 O O . TYR A 1 231 ? 17.544 -4.709 10.857 1.00 95.94 231 TYR A O 1
ATOM 1844 N N . GLU A 1 232 ? 17.379 -2.534 10.270 1.00 96.19 232 GLU A N 1
ATOM 1845 C CA . GLU A 1 232 ? 18.613 -2.049 10.909 1.00 96.19 232 GLU A CA 1
ATOM 1846 C C . GLU A 1 232 ? 18.503 -1.982 12.441 1.00 96.19 232 GLU A C 1
ATOM 1848 O O . GLU A 1 232 ? 19.448 -2.349 13.141 1.00 96.19 232 GLU A O 1
ATOM 1853 N N . GLU A 1 233 ? 17.356 -1.542 12.955 1.00 92.62 233 GLU A N 1
ATOM 1854 C CA . GLU A 1 233 ? 17.117 -1.202 14.359 1.00 92.62 233 GLU A CA 1
ATOM 1855 C C . GLU A 1 233 ? 15.743 -1.754 14.771 1.00 92.62 233 GLU A C 1
ATOM 1857 O O . GLU A 1 233 ? 14.744 -1.473 14.115 1.00 92.62 233 GLU A O 1
ATOM 1862 N N . ALA A 1 234 ? 15.690 -2.583 15.818 1.00 87.94 234 ALA A N 1
ATOM 1863 C CA . ALA A 1 234 ? 14.428 -3.098 16.362 1.00 87.94 234 ALA A CA 1
ATOM 1864 C C . ALA A 1 234 ? 13.683 -2.021 17.178 1.00 87.94 234 ALA A C 1
ATOM 1866 O O . ALA A 1 234 ? 14.272 -1.008 17.558 1.00 87.94 234 ALA A O 1
ATOM 1867 N N . SER A 1 235 ? 12.406 -2.250 17.515 1.00 80.06 235 SER A N 1
ATOM 1868 C CA . SER A 1 235 ? 11.580 -1.276 18.260 1.00 80.06 235 SER A CA 1
ATOM 1869 C C . SER A 1 235 ? 12.117 -0.939 19.662 1.00 80.06 235 SER A C 1
ATOM 1871 O O . SER A 1 235 ? 11.789 0.105 20.222 1.00 80.06 235 SER A O 1
ATOM 1873 N N . ASN A 1 236 ? 12.959 -1.810 20.221 1.00 79.69 236 ASN A N 1
ATOM 1874 C CA . ASN A 1 236 ? 13.684 -1.626 21.480 1.00 79.69 236 ASN A CA 1
ATOM 1875 C C . ASN A 1 236 ? 15.078 -0.967 21.310 1.00 79.69 236 ASN A C 1
ATOM 1877 O O . ASN A 1 236 ? 15.898 -1.012 22.230 1.00 79.69 236 ASN A O 1
ATOM 1881 N N . ASN A 1 237 ? 15.347 -0.372 20.142 1.00 84.31 237 ASN A N 1
ATOM 1882 C CA . ASN A 1 237 ? 16.609 0.249 19.716 1.00 84.31 237 ASN A CA 1
ATOM 1883 C C . ASN A 1 237 ? 17.810 -0.722 19.648 1.00 84.31 237 ASN A C 1
ATOM 1885 O O . ASN A 1 237 ? 18.974 -0.314 19.718 1.00 84.31 237 ASN A O 1
ATOM 1889 N N . LEU A 1 238 ? 17.557 -2.031 19.515 1.00 89.38 238 LEU A N 1
ATOM 1890 C CA . LEU A 1 238 ? 18.607 -3.026 19.299 1.00 89.38 238 LEU A CA 1
ATOM 1891 C C . LEU A 1 238 ? 19.023 -3.072 17.824 1.00 89.38 238 LEU A C 1
ATOM 1893 O O . LEU A 1 238 ? 18.295 -3.584 16.967 1.00 89.38 238 LEU A O 1
ATOM 1897 N N . MET A 1 239 ? 20.239 -2.594 17.558 1.00 93.75 239 MET A N 1
ATOM 1898 C CA . MET A 1 239 ? 20.897 -2.700 16.255 1.00 93.75 239 MET A CA 1
ATOM 1899 C C . MET A 1 239 ? 21.066 -4.163 15.831 1.00 93.75 239 MET A C 1
ATOM 1901 O O . MET A 1 239 ? 21.657 -4.972 16.550 1.00 93.75 239 MET A O 1
ATOM 1905 N N . GLN A 1 240 ? 20.592 -4.484 14.633 1.00 95.12 240 GLN A N 1
ATOM 1906 C CA . GLN A 1 240 ? 20.616 -5.828 14.068 1.00 95.12 240 GLN A CA 1
ATOM 1907 C C . GLN A 1 240 ? 21.895 -6.109 13.267 1.00 95.12 240 GLN A C 1
ATOM 1909 O O . GLN A 1 240 ? 22.657 -5.212 12.898 1.00 95.12 240 GLN A O 1
ATOM 1914 N N . ASN A 1 241 ? 22.136 -7.386 12.962 1.00 94.62 241 ASN A N 1
ATOM 1915 C CA . ASN A 1 241 ? 23.249 -7.800 12.108 1.00 94.62 241 ASN A CA 1
ATOM 1916 C C . ASN A 1 241 ? 22.828 -7.872 10.633 1.00 94.62 241 ASN A C 1
ATOM 1918 O O . ASN A 1 241 ? 21.793 -8.450 10.298 1.00 94.62 241 ASN A O 1
ATOM 1922 N N . ARG A 1 242 ? 23.679 -7.360 9.735 1.00 95.38 242 ARG A N 1
ATOM 1923 C CA . ARG A 1 242 ? 23.534 -7.585 8.288 1.00 95.38 242 ARG A CA 1
ATOM 1924 C C . ARG A 1 242 ? 23.897 -9.026 7.924 1.00 95.38 242 ARG A C 1
ATOM 1926 O O . ARG A 1 242 ? 24.822 -9.604 8.493 1.00 95.38 242 ARG A O 1
ATOM 1933 N N . VAL A 1 243 ? 23.215 -9.573 6.924 1.00 95.00 243 VAL A N 1
ATOM 1934 C CA . VAL A 1 243 ? 23.448 -10.912 6.366 1.00 95.00 243 VAL A CA 1
ATOM 1935 C C . VAL A 1 243 ? 23.905 -10.830 4.911 1.00 95.00 243 VAL A C 1
ATOM 1937 O O . VAL A 1 243 ? 23.612 -9.863 4.208 1.00 95.00 243 VAL A O 1
ATOM 1940 N N . VAL A 1 244 ? 24.614 -11.861 4.446 1.00 93.75 244 VAL A N 1
ATOM 1941 C CA . VAL A 1 244 ? 24.973 -12.003 3.027 1.00 93.75 244 VAL A CA 1
ATOM 1942 C C . VAL A 1 244 ? 23.729 -12.399 2.233 1.00 93.75 244 VAL A C 1
ATOM 1944 O O . VAL A 1 244 ? 23.109 -13.422 2.520 1.00 93.75 244 VAL A O 1
ATOM 1947 N N . SER A 1 245 ? 23.391 -11.603 1.223 1.00 94.69 245 SER A N 1
ATOM 1948 C CA . SER A 1 245 ? 22.250 -11.812 0.329 1.00 94.69 245 SER A CA 1
ATOM 1949 C C . SER A 1 245 ? 22.626 -11.471 -1.121 1.00 94.69 245 SER A C 1
ATOM 1951 O O . SER A 1 245 ? 23.805 -11.301 -1.445 1.00 94.69 245 SER A O 1
ATOM 1953 N N . GLN A 1 246 ? 21.634 -11.395 -2.010 1.00 93.06 246 GLN A N 1
ATOM 1954 C CA . GLN A 1 246 ? 21.802 -11.001 -3.406 1.00 93.06 246 GLN A CA 1
ATOM 1955 C C . GLN A 1 246 ? 20.773 -9.944 -3.819 1.00 93.06 246 GLN A C 1
ATOM 1957 O O . GLN A 1 246 ? 19.588 -10.087 -3.531 1.00 93.06 246 GLN A O 1
ATOM 1962 N N . LEU A 1 247 ? 21.231 -8.933 -4.558 1.00 95.19 247 LEU A N 1
ATOM 1963 C CA . LEU A 1 247 ? 20.403 -8.055 -5.380 1.00 95.19 247 LEU A CA 1
ATOM 1964 C C . LEU A 1 247 ? 20.117 -8.813 -6.678 1.00 95.19 247 LEU A C 1
ATOM 1966 O O . LEU A 1 247 ? 21.008 -8.932 -7.522 1.00 95.19 247 LEU A O 1
ATOM 1970 N N . LYS A 1 248 ? 18.924 -9.400 -6.796 1.00 94.88 248 LYS A N 1
ATOM 1971 C CA . LYS A 1 248 ? 18.542 -10.244 -7.937 1.00 94.88 248 LYS A CA 1
ATOM 1972 C C . LYS A 1 248 ? 17.840 -9.448 -9.027 1.00 94.88 248 LYS A C 1
ATOM 1974 O O . LYS A 1 248 ? 17.445 -8.304 -8.815 1.00 94.88 248 LYS A O 1
ATOM 1979 N N . HIS A 1 249 ? 17.677 -10.071 -10.194 1.00 95.25 249 HIS A N 1
ATOM 1980 C CA . HIS A 1 249 ? 16.879 -9.549 -11.308 1.00 95.25 249 HIS A CA 1
ATOM 1981 C C . HIS A 1 249 ? 17.279 -8.135 -11.784 1.00 95.25 249 HIS A C 1
ATOM 1983 O O . HIS A 1 249 ? 16.444 -7.420 -12.341 1.00 95.25 249 HIS A O 1
ATOM 1989 N N . LEU A 1 250 ? 18.541 -7.725 -11.587 1.00 96.06 250 LEU A N 1
ATOM 1990 C CA . LEU A 1 250 ? 19.071 -6.470 -12.128 1.00 96.06 250 LEU A CA 1
ATOM 1991 C C . LEU A 1 250 ? 19.076 -6.568 -13.654 1.00 96.06 250 LEU A C 1
ATOM 1993 O O . LEU A 1 250 ? 19.584 -7.550 -14.207 1.00 96.06 250 LEU A O 1
ATOM 1997 N N . LYS A 1 251 ? 18.520 -5.573 -14.354 1.00 95.44 251 LYS A N 1
ATOM 1998 C CA . LYS A 1 251 ? 18.493 -5.587 -15.823 1.00 95.44 251 LYS A CA 1
ATOM 1999 C C . LYS A 1 251 ? 19.905 -5.373 -16.356 1.00 95.44 251 LYS A C 1
ATOM 2001 O O . LYS A 1 251 ? 20.579 -4.451 -15.915 1.00 95.44 251 LYS A O 1
ATOM 2006 N N . ARG A 1 252 ? 20.330 -6.150 -17.358 1.00 94.75 252 ARG A N 1
ATOM 2007 C CA . ARG A 1 252 ? 21.591 -5.941 -18.107 1.00 94.75 252 ARG A CA 1
ATOM 2008 C C . ARG A 1 252 ? 21.549 -4.723 -19.025 1.00 94.75 252 ARG A C 1
ATOM 2010 O O . ARG A 1 252 ? 22.597 -4.196 -19.385 1.00 94.75 252 ARG A O 1
ATOM 2017 N N . THR A 1 253 ? 20.352 -4.292 -19.407 1.00 95.19 253 THR A N 1
ATOM 2018 C CA . THR A 1 253 ? 20.111 -3.112 -20.237 1.00 95.19 253 THR A CA 1
ATOM 2019 C C . THR A 1 253 ? 19.004 -2.271 -19.625 1.00 95.19 253 THR A C 1
ATOM 2021 O O . THR A 1 253 ? 17.954 -2.808 -19.269 1.00 95.19 253 THR A O 1
ATOM 2024 N N . ILE A 1 254 ? 19.231 -0.966 -19.521 1.00 95.06 254 ILE A N 1
ATOM 2025 C CA . ILE A 1 254 ? 18.287 -0.003 -18.942 1.00 95.06 254 ILE A CA 1
ATOM 2026 C C . ILE A 1 254 ? 17.994 1.115 -19.937 1.00 95.06 254 ILE A C 1
ATOM 2028 O O . ILE A 1 254 ? 18.820 1.412 -20.804 1.00 95.06 254 ILE A O 1
ATOM 2032 N N . LYS A 1 255 ? 16.831 1.753 -19.796 1.00 95.12 255 LYS A N 1
ATOM 2033 C CA . LYS A 1 255 ? 16.495 2.950 -20.568 1.00 95.12 255 LYS A CA 1
ATOM 2034 C C . LYS A 1 255 ? 17.251 4.147 -20.011 1.00 95.12 255 LYS A C 1
ATOM 2036 O O . LYS A 1 255 ? 17.246 4.366 -18.801 1.00 95.12 255 LYS A O 1
ATOM 2041 N N . SER A 1 256 ? 17.858 4.943 -20.885 1.00 92.56 256 SER A N 1
ATOM 2042 C CA . SER A 1 256 ? 18.580 6.159 -20.498 1.00 92.56 256 SER A CA 1
ATOM 2043 C C . SER A 1 256 ? 18.036 7.392 -21.208 1.00 92.56 256 SER A C 1
ATOM 2045 O O . SER A 1 256 ? 17.576 7.322 -22.345 1.00 92.56 256 SER A O 1
ATOM 2047 N N . SER A 1 257 ? 18.123 8.537 -20.536 1.00 89.31 257 SER A N 1
ATOM 2048 C CA . SER A 1 257 ? 17.879 9.848 -21.121 1.00 89.31 257 SER A CA 1
ATOM 2049 C C . SER A 1 257 ? 18.898 10.838 -20.563 1.00 89.31 257 SER A C 1
ATOM 2051 O O . SER A 1 257 ? 19.088 10.921 -19.353 1.00 89.31 257 SER A O 1
ATOM 2053 N N . GLY A 1 258 ? 19.551 11.610 -21.437 1.00 88.25 258 GLY A N 1
ATOM 2054 C CA . GLY A 1 258 ? 20.480 12.669 -21.016 1.00 88.25 258 GLY A CA 1
ATOM 2055 C C . GLY A 1 258 ? 19.783 13.906 -20.430 1.00 88.25 258 GLY A C 1
ATOM 2056 O O . GLY A 1 258 ? 20.436 14.772 -19.855 1.00 88.25 258 GLY A O 1
ATOM 2057 N N . THR A 1 259 ? 18.462 13.994 -20.584 1.00 93.31 259 THR A N 1
ATOM 2058 C CA . THR A 1 259 ? 17.603 15.083 -20.100 1.00 93.31 259 THR A CA 1
ATOM 2059 C C . THR A 1 259 ? 16.307 14.518 -19.519 1.00 93.31 259 THR A C 1
ATOM 2061 O O . THR A 1 259 ? 16.074 13.312 -19.543 1.00 93.31 259 THR A O 1
ATOM 2064 N N . ASP A 1 260 ? 15.417 15.385 -19.047 1.00 94.75 260 ASP A N 1
ATOM 2065 C CA . ASP A 1 260 ? 14.044 15.012 -18.706 1.00 94.75 260 ASP A CA 1
ATOM 2066 C C . ASP A 1 260 ? 13.314 14.408 -19.920 1.00 94.75 260 ASP A C 1
ATOM 2068 O O . ASP A 1 260 ? 13.065 15.105 -20.906 1.00 94.75 260 ASP A O 1
ATOM 2072 N N . ALA A 1 261 ? 12.999 13.110 -19.865 1.00 95.81 261 ALA A N 1
ATOM 2073 C CA . ALA A 1 261 ? 12.360 12.397 -20.973 1.00 95.81 261 ALA A CA 1
ATOM 2074 C C . ALA A 1 261 ? 10.899 12.834 -21.178 1.00 95.81 261 ALA A C 1
ATOM 2076 O O . ALA A 1 261 ? 10.368 12.771 -22.287 1.00 95.81 261 ALA A O 1
ATOM 2077 N N . TYR A 1 262 ? 10.251 13.311 -20.113 1.00 97.00 262 TYR A N 1
ATOM 2078 C CA . TYR A 1 262 ? 8.811 13.561 -20.067 1.00 97.00 262 TYR A CA 1
ATOM 2079 C C . TYR A 1 262 ? 8.446 15.034 -20.259 1.00 97.00 262 TYR A C 1
ATOM 2081 O O . TYR A 1 262 ? 7.265 15.381 -20.268 1.00 97.00 262 TYR A O 1
ATOM 2089 N N . ALA A 1 263 ? 9.435 15.899 -20.508 1.00 95.94 263 ALA A N 1
ATOM 2090 C CA . ALA A 1 263 ? 9.224 17.311 -20.817 1.00 95.94 263 ALA A CA 1
ATOM 2091 C C . ALA A 1 263 ? 8.232 17.531 -21.980 1.00 95.94 263 ALA A C 1
ATOM 2093 O O . ALA A 1 263 ? 7.453 18.482 -21.946 1.00 95.94 263 ALA A O 1
ATOM 2094 N N . GLY A 1 264 ? 8.188 16.620 -22.963 1.00 95.50 264 GLY A N 1
ATOM 2095 C CA . GLY A 1 264 ? 7.224 16.653 -24.072 1.00 95.50 264 GLY A CA 1
ATOM 2096 C C . GLY A 1 264 ? 5.753 16.484 -23.659 1.00 95.50 264 GLY A C 1
ATOM 2097 O O . GLY A 1 264 ? 4.867 16.891 -24.404 1.00 95.50 264 GLY A O 1
ATOM 2098 N N . LEU A 1 265 ? 5.465 15.951 -22.465 1.00 96.50 265 LEU A N 1
ATOM 2099 C CA . LEU A 1 265 ? 4.099 15.857 -21.936 1.00 96.50 265 LEU A CA 1
ATOM 2100 C C . LEU A 1 265 ? 3.586 17.197 -21.380 1.00 96.50 265 LEU A C 1
ATOM 2102 O O . LEU A 1 265 ? 2.380 17.352 -21.207 1.00 96.50 265 LEU A O 1
ATOM 2106 N N . ARG A 1 266 ? 4.461 18.189 -21.155 1.00 95.88 266 ARG A N 1
ATOM 2107 C CA . ARG A 1 266 ? 4.123 19.520 -20.602 1.00 95.88 266 ARG A CA 1
ATOM 2108 C C . ARG A 1 266 ? 3.525 20.496 -21.628 1.00 95.88 266 ARG A C 1
ATOM 2110 O O . ARG A 1 266 ? 3.446 21.693 -21.374 1.00 95.88 266 ARG A O 1
ATOM 2117 N N . VAL A 1 267 ? 3.100 20.002 -22.794 1.00 94.00 267 VAL A N 1
ATOM 2118 C CA . VAL A 1 267 ? 2.404 20.796 -23.829 1.00 94.00 267 VAL A CA 1
ATOM 2119 C C . VAL A 1 267 ? 0.988 21.225 -23.421 1.00 94.00 267 VAL A C 1
ATOM 2121 O O . VAL A 1 267 ? 0.425 22.131 -24.029 1.00 94.00 267 VAL A O 1
ATOM 2124 N N . ARG A 1 268 ? 0.422 20.600 -22.380 1.00 94.00 268 ARG A N 1
ATOM 2125 C CA . ARG A 1 268 ? -0.805 21.025 -21.694 1.00 94.00 268 ARG A CA 1
ATOM 2126 C C . ARG A 1 268 ? -0.582 21.043 -20.183 1.00 94.00 268 ARG A C 1
ATOM 2128 O O . ARG A 1 268 ? 0.349 20.415 -19.684 1.00 94.00 268 ARG A O 1
ATOM 2135 N N . ARG A 1 269 ? -1.483 21.729 -19.483 1.00 94.88 269 ARG A N 1
ATOM 2136 C CA . ARG A 1 269 ? -1.589 21.723 -18.020 1.00 94.88 269 ARG A CA 1
ATOM 2137 C C . ARG A 1 269 ? -2.464 20.557 -17.553 1.00 94.88 269 ARG A C 1
ATOM 2139 O O . ARG A 1 269 ? -3.395 20.164 -18.266 1.00 94.88 269 ARG A O 1
ATOM 2146 N N . TYR A 1 270 ? -2.181 20.033 -16.364 1.00 95.31 270 TYR A N 1
ATOM 2147 C CA . TYR A 1 270 ? -2.911 18.917 -15.749 1.00 95.31 270 TYR A CA 1
ATOM 2148 C C . TYR A 1 270 ? -3.427 19.350 -14.375 1.00 95.31 270 TYR A C 1
ATOM 2150 O O . TYR A 1 270 ? -2.829 19.074 -13.339 1.00 95.31 270 TYR A O 1
ATOM 2158 N N . LEU A 1 271 ? -4.510 20.126 -14.384 1.00 94.00 271 LEU A N 1
ATOM 2159 C CA . LEU A 1 271 ? -5.070 20.745 -13.183 1.00 94.00 271 LEU A CA 1
ATOM 2160 C C . LEU A 1 271 ? -5.919 19.743 -12.388 1.00 94.00 271 LEU A C 1
ATOM 2162 O O . LEU A 1 271 ? -6.650 18.946 -12.971 1.00 94.00 271 LEU A O 1
ATOM 2166 N N . SER A 1 272 ? -5.815 19.768 -11.063 1.00 90.06 272 SER A N 1
ATOM 2167 C CA . SER A 1 272 ? -6.488 18.834 -10.143 1.00 90.06 272 SER A CA 1
ATOM 2168 C C . SER A 1 272 ? -8.017 18.877 -10.217 1.00 90.06 272 SER A C 1
ATOM 2170 O O . SER A 1 272 ? -8.646 17.831 -10.106 1.00 90.06 272 SER A O 1
ATOM 2172 N N . ASP A 1 273 ? -8.615 20.038 -10.498 1.00 88.75 273 ASP A N 1
ATOM 2173 C CA . ASP A 1 273 ? -10.057 20.216 -10.751 1.00 88.75 273 ASP A CA 1
ATOM 2174 C C . ASP A 1 273 ? -10.534 19.575 -12.072 1.00 88.75 273 ASP A C 1
ATOM 2176 O O . ASP A 1 273 ? -11.734 19.460 -12.330 1.00 88.75 273 ASP A O 1
ATOM 2180 N N . LYS A 1 274 ? -9.583 19.149 -12.908 1.00 93.12 274 LYS A N 1
ATOM 2181 C CA . LYS A 1 274 ? -9.778 18.442 -14.176 1.00 93.12 274 LYS A CA 1
ATOM 2182 C C . LYS A 1 274 ? -9.249 17.004 -14.163 1.00 93.12 274 LYS A C 1
ATOM 2184 O O . LYS A 1 274 ? -9.304 16.342 -15.199 1.00 93.12 274 LYS A O 1
ATOM 2189 N N . ASN A 1 275 ? -8.750 16.517 -13.026 1.00 90.81 275 ASN A N 1
ATOM 2190 C CA . ASN A 1 275 ? -8.397 15.111 -12.869 1.00 90.81 275 ASN A CA 1
ATOM 2191 C C . ASN A 1 275 ? -9.683 14.287 -12.707 1.00 90.81 275 ASN A C 1
ATOM 2193 O O . ASN A 1 275 ? -10.387 14.428 -11.711 1.00 90.81 275 ASN A O 1
ATOM 2197 N N . ASP A 1 276 ? -9.986 13.441 -13.684 1.00 85.12 276 ASP A N 1
ATOM 2198 C CA . ASP A 1 276 ? -11.136 12.539 -13.667 1.00 85.12 276 ASP A CA 1
ATOM 2199 C C . ASP A 1 276 ? -10.707 11.205 -14.281 1.00 85.12 276 ASP A C 1
ATOM 2201 O O . ASP A 1 276 ? -10.283 11.148 -15.440 1.00 85.12 276 ASP A O 1
ATOM 2205 N N . SER A 1 277 ? -10.792 10.131 -13.493 1.00 80.75 277 SER A N 1
ATOM 2206 C CA . SER A 1 277 ? -10.286 8.807 -13.862 1.00 80.75 277 SER A CA 1
ATOM 2207 C C . SER A 1 277 ? -11.020 8.169 -15.042 1.00 80.75 277 SER A C 1
ATOM 2209 O O . SER A 1 277 ? -10.470 7.248 -15.644 1.00 80.75 277 SER A O 1
ATOM 2211 N N . VAL A 1 278 ? -12.215 8.653 -15.405 1.00 76.88 278 VAL A N 1
ATOM 2212 C CA . VAL A 1 278 ? -13.030 8.083 -16.486 1.00 76.88 278 VAL A CA 1
ATOM 2213 C C . VAL A 1 278 ? -13.197 9.069 -17.643 1.00 76.88 278 VAL A C 1
ATOM 2215 O O . VAL A 1 278 ? -12.869 8.727 -18.779 1.00 76.88 278 VAL A O 1
ATOM 2218 N N . LEU A 1 279 ? -13.605 10.319 -17.391 1.00 80.44 279 LEU A N 1
ATOM 2219 C CA . LEU A 1 279 ? -13.686 11.356 -18.433 1.00 80.44 279 LEU A CA 1
ATOM 2220 C C . LEU A 1 279 ? -12.312 11.626 -19.049 1.00 80.44 279 LEU A C 1
ATOM 2222 O O . LEU A 1 279 ? -12.200 11.785 -20.263 1.00 80.44 279 LEU A O 1
ATOM 2226 N N . GLY A 1 280 ? -11.254 11.598 -18.237 1.00 86.25 280 GLY A N 1
ATOM 2227 C CA . GLY A 1 280 ? -9.876 11.750 -18.686 1.00 86.25 280 GLY A CA 1
ATOM 2228 C C . GLY A 1 280 ? -9.353 10.633 -19.598 1.00 86.25 280 GLY A C 1
ATOM 2229 O O . GLY A 1 280 ? -8.289 10.804 -20.194 1.00 86.25 280 GLY A O 1
ATOM 2230 N N . LEU A 1 281 ? -10.083 9.519 -19.736 1.00 84.19 281 LEU A N 1
ATOM 2231 C CA . LEU A 1 281 ? -9.808 8.445 -20.700 1.00 84.19 281 LEU A CA 1
ATOM 2232 C C . LEU A 1 281 ? -10.614 8.583 -22.004 1.00 84.19 281 LEU A C 1
ATOM 2234 O O . LEU A 1 281 ? -10.257 7.968 -23.007 1.00 84.19 281 LEU A O 1
ATOM 2238 N N . THR A 1 282 ? -11.677 9.393 -22.014 1.00 82.00 282 THR A N 1
ATOM 2239 C CA . THR A 1 282 ? -12.509 9.627 -23.208 1.00 82.00 282 THR A CA 1
ATOM 2240 C C . THR A 1 282 ? -11.923 10.735 -24.095 1.00 82.00 282 THR A C 1
ATOM 2242 O O . THR A 1 282 ? -11.440 11.739 -23.562 1.00 82.00 282 THR A O 1
ATOM 2245 N N . PRO A 1 283 ? -11.978 10.623 -25.437 1.00 86.50 283 PRO A N 1
ATOM 2246 C CA . PRO A 1 283 ? -11.590 11.711 -26.339 1.00 86.50 283 PRO A CA 1
ATOM 2247 C C . PRO A 1 283 ? -12.334 13.025 -26.059 1.00 86.50 283 PRO A C 1
ATOM 2249 O O . PRO A 1 283 ? -11.736 14.099 -26.114 1.00 86.50 283 PRO A O 1
ATOM 2252 N N . GLU A 1 284 ? -13.620 12.935 -25.720 1.00 83.50 284 GLU A N 1
ATOM 2253 C CA . GLU A 1 284 ? -14.504 14.058 -25.412 1.00 83.50 284 GLU A CA 1
ATOM 2254 C C . GLU A 1 284 ? -14.054 14.774 -24.130 1.00 83.50 284 GLU A C 1
ATOM 2256 O O . GLU A 1 284 ? -13.774 15.973 -24.151 1.00 83.50 284 GLU A O 1
ATOM 2261 N N . GLY A 1 285 ? -13.875 14.036 -23.029 1.00 86.50 285 GLY A N 1
ATOM 2262 C CA . GLY A 1 285 ? -13.371 14.604 -21.779 1.00 86.50 285 GLY A CA 1
ATOM 2263 C C . GLY A 1 285 ? -11.956 15.172 -21.924 1.00 86.50 285 GLY A C 1
ATOM 2264 O O . GLY A 1 285 ? -11.677 16.261 -21.417 1.00 86.50 285 GLY A O 1
ATOM 2265 N N . GLN A 1 286 ? -11.071 14.506 -22.676 1.00 89.50 286 GLN A N 1
ATOM 2266 C CA . GLN A 1 286 ? -9.732 15.034 -22.963 1.00 89.50 286 GLN A CA 1
ATOM 2267 C C . GLN A 1 286 ? -9.763 16.362 -23.737 1.00 89.50 286 GLN A C 1
ATOM 2269 O O . GLN A 1 286 ? -8.895 17.207 -23.489 1.00 89.50 286 GLN A O 1
ATOM 2274 N N . ALA A 1 287 ? -10.745 16.565 -24.625 1.00 88.88 287 ALA A N 1
ATOM 2275 C CA . ALA A 1 287 ? -10.965 17.824 -25.339 1.00 88.88 287 ALA A CA 1
ATOM 2276 C C . ALA A 1 287 ? -11.504 18.939 -24.418 1.00 88.88 287 ALA A C 1
ATOM 2278 O O . ALA A 1 287 ? -11.043 20.076 -24.512 1.00 88.88 287 ALA A O 1
ATOM 2279 N N . ASP A 1 288 ? -12.371 18.600 -23.457 1.00 87.88 288 ASP A N 1
ATOM 2280 C CA . ASP A 1 288 ? -12.888 19.503 -22.406 1.00 87.88 288 ASP A CA 1
ATOM 2281 C C . ASP A 1 288 ? -11.874 19.800 -21.271 1.00 87.88 288 ASP A C 1
ATOM 2283 O O . ASP A 1 288 ? -12.191 20.408 -20.233 1.00 87.88 288 ASP A O 1
ATOM 2287 N N . GLY A 1 289 ? -10.623 19.377 -21.466 1.00 91.44 289 GLY A N 1
ATOM 2288 C CA . GLY A 1 289 ? -9.503 19.615 -20.563 1.00 91.44 289 GLY A CA 1
ATOM 2289 C C . GLY A 1 289 ? -9.404 18.635 -19.395 1.00 91.44 289 GLY A C 1
ATOM 2290 O O . GLY A 1 289 ? -8.471 18.774 -18.603 1.00 91.44 289 GLY A O 1
ATOM 2291 N N . TYR A 1 290 ? -10.285 17.633 -19.300 1.00 92.31 290 TYR A N 1
ATOM 2292 C CA . TYR A 1 290 ? -10.113 16.534 -18.348 1.00 92.31 290 TYR A CA 1
ATOM 2293 C C . TYR A 1 290 ? -8.875 15.701 -18.690 1.00 92.31 290 TYR A C 1
ATOM 2295 O O . TYR A 1 290 ? -8.337 15.752 -19.805 1.00 92.31 290 TYR A O 1
ATOM 2303 N N . TRP A 1 291 ? -8.374 14.971 -17.704 1.00 94.12 291 TRP A N 1
ATOM 2304 C CA . TRP A 1 291 ? -7.251 14.051 -17.842 1.00 94.12 291 TRP A CA 1
ATOM 2305 C C . TRP A 1 291 ? -7.318 12.983 -16.752 1.00 94.12 291 TRP A C 1
ATOM 2307 O O . TRP A 1 291 ? -7.871 13.220 -15.684 1.00 94.12 291 TRP A O 1
ATOM 2317 N N . ALA A 1 292 ? -6.746 11.816 -17.037 1.00 88.38 292 ALA A N 1
ATOM 2318 C CA . ALA A 1 292 ? -6.622 10.713 -16.093 1.00 88.38 292 ALA A CA 1
ATOM 2319 C C . ALA A 1 292 ? -5.143 10.348 -15.951 1.00 88.38 292 ALA A C 1
ATOM 2321 O O . ALA A 1 292 ? -4.413 10.324 -16.947 1.00 88.38 292 ALA A O 1
ATOM 2322 N N . MET A 1 293 ? -4.696 9.998 -14.742 1.00 89.12 293 MET A N 1
ATOM 2323 C CA . MET A 1 293 ? -3.316 9.542 -14.527 1.00 89.12 293 MET A CA 1
ATOM 2324 C C . MET A 1 293 ? -2.965 8.331 -15.411 1.00 89.12 293 MET A C 1
ATOM 2326 O O . MET A 1 293 ? -1.854 8.251 -15.929 1.00 89.12 293 MET A O 1
ATOM 2330 N N . ALA A 1 294 ? -3.920 7.432 -15.667 1.00 85.69 294 ALA A N 1
ATOM 2331 C CA . ALA A 1 294 ? -3.733 6.269 -16.536 1.00 85.69 294 ALA A CA 1
ATOM 2332 C C . ALA A 1 294 ? -3.396 6.634 -18.002 1.00 85.69 294 ALA A C 1
ATOM 2334 O O . ALA A 1 294 ? -2.506 6.016 -18.589 1.00 85.69 294 ALA A O 1
ATOM 2335 N N . ASP A 1 295 ? -4.016 7.672 -18.579 1.00 90.12 295 ASP A N 1
ATOM 2336 C CA . ASP A 1 295 ? -3.673 8.184 -19.920 1.00 90.12 295 ASP A CA 1
ATOM 2337 C C . ASP A 1 295 ? -2.243 8.752 -19.959 1.00 90.12 295 ASP A C 1
ATOM 2339 O O . ASP A 1 295 ? -1.468 8.481 -20.881 1.00 90.12 295 ASP A O 1
ATOM 2343 N N . ILE A 1 296 ? -1.854 9.485 -18.914 1.00 93.38 296 ILE A N 1
ATOM 2344 C CA . ILE A 1 296 ? -0.522 10.088 -18.812 1.00 93.38 296 ILE A CA 1
ATOM 2345 C C . ILE A 1 296 ? 0.542 9.008 -18.599 1.00 93.38 296 ILE A C 1
ATOM 2347 O O . ILE A 1 296 ? 1.564 9.027 -19.285 1.00 93.38 296 ILE A O 1
ATOM 2351 N N . LYS A 1 297 ? 0.283 8.013 -17.739 1.00 91.06 297 LYS A N 1
ATOM 2352 C CA . LYS A 1 297 ? 1.130 6.823 -17.561 1.00 91.06 297 LYS A CA 1
ATOM 2353 C C . LYS A 1 297 ? 1.259 6.022 -18.866 1.00 91.06 297 LYS A C 1
ATOM 2355 O O . LYS A 1 297 ? 2.354 5.558 -19.181 1.00 91.06 297 LYS A O 1
ATOM 2360 N N . ALA A 1 298 ? 0.204 5.915 -19.680 1.00 90.44 298 ALA A N 1
ATOM 2361 C CA . ALA A 1 298 ? 0.276 5.282 -21.001 1.00 90.44 298 ALA A CA 1
ATOM 2362 C C . ALA A 1 298 ? 1.165 6.073 -21.983 1.00 90.44 298 ALA A C 1
ATOM 2364 O O . ALA A 1 298 ? 2.050 5.494 -22.619 1.00 90.44 298 ALA A O 1
ATOM 2365 N N . LYS A 1 299 ? 1.004 7.401 -22.056 1.00 95.06 299 LYS A N 1
ATOM 2366 C CA . LYS A 1 299 ? 1.858 8.293 -22.867 1.00 95.06 299 LYS A CA 1
ATOM 2367 C C . LYS A 1 299 ? 3.320 8.265 -22.399 1.00 95.06 299 LYS A C 1
ATOM 2369 O O . LYS A 1 299 ? 4.229 8.177 -23.224 1.00 95.06 299 LYS A O 1
ATOM 2374 N N . ALA A 1 300 ? 3.555 8.237 -21.089 1.00 95.00 300 ALA A N 1
ATOM 2375 C CA . ALA A 1 300 ? 4.877 8.065 -20.496 1.00 95.00 300 ALA A CA 1
ATOM 2376 C C . ALA A 1 300 ? 5.500 6.701 -20.853 1.00 95.00 300 ALA A C 1
ATOM 2378 O O . ALA A 1 300 ? 6.656 6.647 -21.267 1.00 95.00 300 ALA A O 1
ATOM 2379 N N . LYS A 1 301 ? 4.734 5.603 -20.806 1.00 92.81 301 LYS A N 1
ATOM 2380 C CA . LYS A 1 301 ? 5.196 4.267 -21.227 1.00 92.81 301 LYS A CA 1
ATOM 2381 C C . LYS A 1 301 ? 5.608 4.229 -22.705 1.00 92.81 301 LYS A C 1
ATOM 2383 O O . LYS A 1 301 ? 6.595 3.577 -23.042 1.00 92.81 301 LYS A O 1
ATOM 2388 N N . ILE A 1 302 ? 4.904 4.953 -23.583 1.00 94.94 302 ILE A N 1
ATOM 2389 C CA . ILE A 1 302 ? 5.308 5.112 -24.991 1.00 94.94 302 ILE A CA 1
ATOM 2390 C C . ILE A 1 302 ? 6.664 5.825 -25.081 1.00 94.94 302 ILE A C 1
ATOM 2392 O O . ILE A 1 302 ? 7.548 5.327 -25.776 1.00 94.94 302 ILE A O 1
ATOM 2396 N N . ILE A 1 303 ? 6.859 6.933 -24.358 1.00 96.38 303 ILE A N 1
ATOM 2397 C CA . ILE A 1 303 ? 8.143 7.657 -24.312 1.00 96.38 303 ILE A CA 1
ATOM 2398 C C . ILE A 1 303 ? 9.268 6.742 -23.802 1.00 96.38 303 ILE A C 1
ATOM 2400 O O . ILE A 1 303 ? 10.274 6.586 -24.492 1.00 96.38 303 ILE A O 1
ATOM 2404 N N . TYR A 1 304 ? 9.077 6.074 -22.658 1.00 95.12 304 TYR A N 1
ATOM 2405 C CA . TYR A 1 304 ? 10.045 5.142 -22.061 1.00 95.12 304 TYR A CA 1
ATOM 2406 C C . TYR A 1 304 ? 10.499 4.059 -23.049 1.00 95.12 304 TYR A C 1
ATOM 2408 O O . TYR A 1 304 ? 11.692 3.790 -23.180 1.00 95.12 304 TYR A O 1
ATOM 2416 N N . ASN A 1 305 ? 9.565 3.468 -23.800 1.00 94.19 305 ASN A N 1
ATOM 2417 C CA . ASN A 1 305 ? 9.881 2.423 -24.775 1.00 94.19 305 ASN A CA 1
ATOM 2418 C C . ASN A 1 305 ? 10.758 2.919 -25.942 1.00 94.19 305 ASN A C 1
ATOM 2420 O O . ASN A 1 305 ? 11.548 2.132 -26.465 1.00 94.19 305 ASN A O 1
ATOM 2424 N N . HIS A 1 306 ? 10.656 4.201 -26.317 1.00 95.56 306 HIS A N 1
ATOM 2425 C CA . HIS A 1 306 ? 11.472 4.828 -27.367 1.00 95.56 306 HIS A CA 1
ATOM 2426 C C . HIS A 1 306 ? 12.828 5.356 -26.869 1.00 95.56 306 HIS A C 1
ATOM 2428 O O . HIS A 1 306 ? 13.664 5.734 -27.691 1.00 95.56 306 HIS A O 1
ATOM 2434 N N . LEU A 1 307 ? 13.079 5.379 -25.555 1.00 96.19 307 LEU A N 1
ATOM 2435 C CA . LEU A 1 307 ? 14.394 5.743 -25.027 1.00 96.19 307 LEU A CA 1
ATOM 2436 C C . LEU A 1 307 ? 15.462 4.717 -25.461 1.00 96.19 307 LEU A C 1
ATOM 2438 O O . LEU A 1 307 ? 15.163 3.520 -25.579 1.00 96.19 307 LEU A O 1
ATOM 2442 N N . PRO A 1 308 ? 16.717 5.148 -25.683 1.00 95.94 308 PRO A N 1
ATOM 2443 C CA . PRO A 1 308 ? 17.810 4.240 -26.007 1.00 95.94 308 PRO A CA 1
ATOM 2444 C C . PRO A 1 308 ? 18.108 3.289 -24.842 1.00 95.94 308 PRO A C 1
ATOM 2446 O O . PRO A 1 308 ? 18.116 3.687 -23.673 1.00 95.94 308 PRO A O 1
ATOM 2449 N N . ASP A 1 309 ? 18.393 2.032 -25.180 1.00 95.38 309 ASP A N 1
ATOM 2450 C CA . ASP A 1 309 ? 18.943 1.057 -24.242 1.00 95.38 309 ASP A CA 1
ATOM 2451 C C . ASP A 1 309 ? 20.446 1.303 -24.055 1.00 95.38 309 ASP A C 1
ATOM 2453 O O . ASP A 1 309 ? 21.191 1.431 -25.031 1.00 95.38 309 ASP A O 1
ATOM 2457 N N . ILE A 1 310 ? 20.908 1.316 -22.805 1.00 94.56 310 ILE A N 1
ATOM 2458 C CA . ILE A 1 310 ? 22.334 1.322 -22.454 1.00 94.56 310 ILE A CA 1
ATOM 2459 C C . ILE A 1 310 ? 22.688 0.084 -21.630 1.00 94.56 310 ILE A C 1
ATOM 2461 O O . ILE A 1 310 ? 21.840 -0.477 -20.936 1.00 94.56 310 ILE A O 1
ATOM 2465 N N . SER A 1 311 ? 23.954 -0.335 -21.681 1.00 94.88 311 SER A N 1
ATOM 2466 C CA . SER A 1 311 ? 24.462 -1.423 -20.839 1.00 94.88 311 SER A CA 1
ATOM 2467 C C . SER A 1 311 ? 24.480 -1.001 -19.368 1.00 94.88 311 SER A C 1
ATOM 2469 O O . SER A 1 311 ? 25.123 -0.012 -19.018 1.00 94.88 311 SER A O 1
ATOM 2471 N N . ASN A 1 312 ? 23.820 -1.766 -18.505 1.00 94.81 312 ASN A N 1
ATOM 2472 C CA . ASN A 1 312 ? 23.865 -1.593 -17.058 1.00 94.81 312 ASN A CA 1
ATOM 2473 C C . ASN A 1 312 ? 25.003 -2.457 -16.496 1.00 94.81 312 ASN A C 1
ATOM 2475 O O . ASN A 1 312 ? 24.840 -3.657 -16.262 1.00 94.81 312 ASN A O 1
ATOM 2479 N N . SER A 1 313 ? 26.201 -1.879 -16.386 1.00 92.62 313 SER A N 1
ATOM 2480 C CA . SER A 1 313 ? 27.415 -2.625 -16.043 1.00 92.62 313 SER A CA 1
ATOM 2481 C C . SER A 1 313 ? 28.506 -1.724 -15.470 1.00 92.62 313 SER A C 1
ATOM 2483 O O . SER A 1 313 ? 28.593 -0.542 -15.795 1.00 92.62 313 SER A O 1
ATOM 2485 N N . PHE A 1 314 ? 29.417 -2.315 -14.693 1.00 87.88 314 PHE A N 1
ATOM 2486 C CA . PHE A 1 314 ? 30.583 -1.624 -14.125 1.00 87.88 314 PHE A CA 1
ATOM 2487 C C . PHE A 1 314 ? 31.451 -0.905 -15.176 1.00 87.88 314 PHE A C 1
ATOM 2489 O O . PHE A 1 314 ? 32.055 0.120 -14.881 1.00 87.88 314 PHE A O 1
ATOM 2496 N N . ASN A 1 315 ? 31.456 -1.388 -16.423 1.00 83.88 315 ASN A N 1
ATOM 2497 C CA . ASN A 1 315 ? 32.216 -0.793 -17.524 1.00 83.88 315 ASN A CA 1
ATOM 2498 C C . ASN A 1 315 ? 31.539 0.442 -18.155 1.00 83.88 315 ASN A C 1
ATOM 2500 O O . ASN A 1 315 ? 32.168 1.116 -18.967 1.00 83.88 315 ASN A O 1
ATOM 2504 N N . ASN A 1 316 ? 30.275 0.734 -17.827 1.00 84.56 316 ASN A N 1
ATOM 2505 C CA . ASN A 1 316 ? 29.472 1.789 -18.456 1.00 84.56 316 ASN A CA 1
ATOM 2506 C C . ASN A 1 316 ? 28.891 2.767 -17.417 1.00 84.56 316 ASN A C 1
ATOM 2508 O O . ASN A 1 316 ? 27.682 2.950 -17.320 1.00 84.56 316 ASN A O 1
ATOM 2512 N N . GLY A 1 317 ? 29.761 3.368 -16.600 1.00 82.44 317 GLY A N 1
ATOM 2513 C CA . GLY A 1 317 ? 29.367 4.320 -15.549 1.00 82.44 317 GLY A CA 1
ATOM 2514 C C . GLY A 1 317 ? 28.912 3.684 -14.228 1.00 82.44 317 GLY A C 1
ATOM 2515 O O . GLY A 1 317 ? 28.683 4.409 -13.263 1.00 82.44 317 GLY A O 1
ATOM 2516 N N . GLY A 1 318 ? 28.844 2.351 -14.162 1.00 90.88 318 GLY A N 1
ATOM 2517 C CA . GLY A 1 318 ? 28.437 1.592 -12.981 1.00 90.88 318 GLY A CA 1
ATOM 2518 C C . GLY A 1 318 ? 27.113 0.851 -13.177 1.00 90.88 318 GLY A C 1
ATOM 2519 O O . GLY A 1 318 ? 26.428 1.007 -14.186 1.00 90.88 318 GLY A O 1
ATOM 2520 N N . VAL A 1 319 ? 26.757 0.019 -12.200 1.00 94.50 319 VAL A N 1
ATOM 2521 C CA . VAL A 1 319 ? 25.452 -0.644 -12.140 1.00 94.50 319 VAL A CA 1
ATOM 2522 C C . VAL A 1 319 ? 24.451 0.250 -11.410 1.00 94.50 319 VAL A C 1
ATOM 2524 O O . VAL A 1 319 ? 24.640 0.603 -10.246 1.00 94.50 319 VAL A O 1
ATOM 2527 N N . ILE A 1 320 ? 23.367 0.581 -12.101 1.00 95.69 320 ILE A N 1
ATOM 2528 C CA . ILE A 1 320 ? 22.163 1.210 -11.564 1.00 95.69 320 ILE A CA 1
ATOM 2529 C C . ILE A 1 320 ? 21.250 0.126 -10.989 1.00 95.69 320 ILE A C 1
ATOM 2531 O O . ILE A 1 320 ? 21.080 -0.942 -11.588 1.00 95.69 320 ILE A O 1
ATOM 2535 N N . LEU A 1 321 ? 20.624 0.419 -9.847 1.00 96.44 321 LEU A N 1
ATOM 2536 C CA . LEU A 1 321 ? 19.634 -0.448 -9.204 1.00 96.44 321 LEU A CA 1
ATOM 2537 C C . LEU A 1 321 ? 18.256 -0.322 -9.877 1.00 96.44 321 LEU A C 1
ATOM 2539 O O . LEU A 1 321 ? 17.268 0.075 -9.262 1.00 96.44 321 LEU A O 1
ATOM 2543 N N . GLU A 1 322 ? 18.222 -0.667 -11.166 1.00 96.00 322 GLU A N 1
ATOM 2544 C CA . GLU A 1 322 ? 17.021 -0.924 -11.961 1.00 96.00 322 GLU A CA 1
ATOM 2545 C C . GLU A 1 322 ? 16.968 -2.420 -12.310 1.00 96.00 322 GLU A C 1
ATOM 2547 O O . GLU A 1 322 ? 17.859 -2.981 -12.956 1.00 96.00 322 GLU A O 1
ATOM 2552 N N . GLY A 1 323 ? 15.894 -3.066 -11.873 1.00 95.50 323 GLY A N 1
ATOM 2553 C CA . GLY A 1 323 ? 15.636 -4.487 -12.052 1.00 95.50 323 GLY A CA 1
ATOM 2554 C C . GLY A 1 323 ? 14.254 -4.769 -12.615 1.00 95.50 323 GLY A C 1
ATOM 2555 O O . GLY A 1 323 ? 13.530 -3.867 -13.039 1.00 95.50 323 GLY A O 1
ATOM 2556 N N . ARG A 1 324 ? 13.869 -6.046 -12.600 1.00 94.19 324 ARG A N 1
ATOM 2557 C CA . ARG A 1 324 ? 12.523 -6.491 -12.989 1.00 94.19 324 ARG A CA 1
ATOM 2558 C C . ARG A 1 324 ? 11.427 -5.866 -12.120 1.00 94.19 324 ARG A C 1
ATOM 2560 O O . ARG A 1 324 ? 10.408 -5.433 -12.644 1.00 94.19 324 ARG A O 1
ATOM 2567 N N . TYR A 1 325 ? 11.645 -5.835 -10.806 1.00 96.00 325 TYR A N 1
ATOM 2568 C CA . TYR A 1 325 ? 10.626 -5.489 -9.810 1.00 96.00 325 TYR A CA 1
ATOM 2569 C C . TYR A 1 325 ? 10.821 -4.126 -9.141 1.00 96.00 325 TYR A C 1
ATOM 2571 O O . TYR A 1 325 ? 9.895 -3.630 -8.506 1.00 96.00 325 TYR A O 1
ATOM 2579 N N . ALA A 1 326 ? 12.003 -3.524 -9.260 1.00 96.56 326 ALA A N 1
ATOM 2580 C CA . ALA A 1 326 ? 12.391 -2.354 -8.481 1.00 96.56 326 ALA A CA 1
ATOM 2581 C C . ALA A 1 326 ? 13.236 -1.386 -9.308 1.00 96.56 326 ALA A C 1
ATOM 2583 O O . ALA A 1 326 ? 14.102 -1.814 -10.075 1.00 96.56 326 ALA A O 1
ATOM 2584 N N . THR A 1 327 ? 13.050 -0.086 -9.091 1.00 96.38 327 THR A N 1
ATOM 2585 C CA . THR A 1 327 ? 14.025 0.941 -9.484 1.00 96.38 327 THR A CA 1
ATOM 2586 C C . THR A 1 327 ? 14.265 1.881 -8.315 1.00 96.38 327 THR A C 1
ATOM 2588 O O . THR A 1 327 ? 13.289 2.436 -7.805 1.00 96.38 327 THR A O 1
ATOM 2591 N N . VAL A 1 328 ? 15.518 2.108 -7.919 1.00 97.31 328 VAL A N 1
ATOM 2592 C CA . VAL A 1 328 ? 15.825 3.060 -6.840 1.00 97.31 328 VAL A CA 1
ATOM 2593 C C . VAL A 1 328 ? 16.386 4.370 -7.381 1.00 97.31 328 VAL A C 1
ATOM 2595 O O . VAL A 1 328 ? 17.349 4.402 -8.148 1.00 97.31 328 VAL A O 1
ATOM 2598 N N . ASN A 1 329 ? 15.747 5.456 -6.962 1.00 96.44 329 ASN A N 1
ATOM 2599 C CA . ASN A 1 329 ? 15.945 6.818 -7.422 1.00 96.44 329 ASN A CA 1
ATOM 2600 C C . ASN A 1 329 ? 16.022 7.761 -6.200 1.00 96.44 329 ASN A C 1
ATOM 2602 O O . ASN A 1 329 ? 15.676 7.396 -5.074 1.00 96.44 329 ASN A O 1
ATOM 2606 N N . ILE A 1 330 ? 16.465 8.993 -6.419 1.00 96.12 330 ILE A N 1
ATOM 2607 C CA . ILE A 1 330 ? 16.543 10.058 -5.411 1.00 96.12 330 ILE A CA 1
ATOM 2608 C C . ILE A 1 330 ? 15.388 11.025 -5.660 1.00 96.12 330 ILE A C 1
ATOM 2610 O O . ILE A 1 330 ? 15.124 11.377 -6.812 1.00 96.12 330 ILE A O 1
ATOM 2614 N N . HIS A 1 331 ? 14.719 11.485 -4.600 1.00 93.56 331 HIS A N 1
ATOM 2615 C CA . HIS A 1 331 ? 13.629 12.445 -4.745 1.00 93.56 331 HIS A CA 1
ATOM 2616 C C . HIS A 1 331 ? 14.122 13.737 -5.446 1.00 93.56 331 HIS A C 1
ATOM 2618 O O . HIS A 1 331 ? 15.152 14.289 -5.042 1.00 93.56 331 HIS A O 1
ATOM 2624 N N . PRO A 1 332 ? 13.432 14.271 -6.476 1.00 90.94 332 PRO A N 1
ATOM 2625 C CA . PRO A 1 332 ? 13.930 15.416 -7.244 1.00 90.94 332 PRO A CA 1
ATOM 2626 C C . PRO A 1 332 ? 14.214 16.667 -6.416 1.00 90.94 332 PRO A C 1
ATOM 2628 O O . PRO A 1 332 ? 15.142 17.412 -6.730 1.00 90.94 332 PRO A O 1
ATOM 2631 N N . ASP A 1 333 ? 13.449 16.900 -5.352 1.00 91.94 333 ASP A N 1
ATOM 2632 C CA . ASP A 1 333 ? 13.669 18.047 -4.471 1.00 91.94 333 ASP A CA 1
ATOM 2633 C C . ASP A 1 333 ? 14.834 17.832 -3.498 1.00 91.94 333 ASP A C 1
ATOM 2635 O O . ASP A 1 333 ? 15.507 18.799 -3.151 1.00 91.94 333 ASP A O 1
ATOM 2639 N N . ALA A 1 334 ? 15.180 16.582 -3.168 1.00 94.12 334 ALA A N 1
ATOM 2640 C CA . ALA A 1 334 ? 16.396 16.262 -2.420 1.00 94.12 334 ALA A CA 1
ATOM 2641 C C . ALA A 1 334 ? 17.645 16.717 -3.189 1.00 94.12 334 ALA A C 1
ATOM 2643 O O . ALA A 1 334 ? 18.520 17.374 -2.632 1.00 94.12 334 ALA A O 1
ATOM 2644 N N . VAL A 1 335 ? 17.691 16.443 -4.499 1.00 93.44 335 VAL A N 1
ATOM 2645 C CA . VAL A 1 335 ? 18.796 16.853 -5.387 1.00 93.44 335 VAL A CA 1
ATOM 2646 C C . VAL A 1 335 ? 18.916 18.379 -5.503 1.00 93.44 335 VAL A C 1
ATOM 2648 O O . VAL A 1 335 ? 20.020 18.896 -5.664 1.00 93.44 335 VAL A O 1
ATOM 2651 N N . LYS A 1 336 ? 17.802 19.117 -5.396 1.00 92.06 336 LYS A N 1
ATOM 2652 C CA . LYS A 1 336 ? 17.794 20.593 -5.410 1.00 92.06 336 LYS A CA 1
ATOM 2653 C C . LYS A 1 336 ? 18.187 21.196 -4.058 1.00 92.06 336 LYS A C 1
ATOM 2655 O O . LYS A 1 336 ? 18.855 22.227 -4.025 1.00 92.06 336 LYS A O 1
ATOM 2660 N N . GLN A 1 337 ? 17.730 20.597 -2.958 1.00 94.62 337 GLN A N 1
ATOM 2661 C CA . GLN A 1 337 ? 17.822 21.159 -1.608 1.00 94.62 337 GLN A CA 1
ATOM 2662 C C . GLN A 1 337 ? 19.108 20.762 -0.874 1.00 94.62 337 GLN A C 1
ATOM 2664 O O . GLN A 1 337 ? 19.635 21.546 -0.081 1.00 94.62 337 GLN A O 1
ATOM 2669 N N . PHE A 1 338 ? 19.627 19.559 -1.117 1.00 95.62 338 PHE A N 1
ATOM 2670 C CA . PHE A 1 338 ? 20.782 19.032 -0.401 1.00 95.62 338 PHE A CA 1
ATOM 2671 C C . PHE A 1 338 ? 22.096 19.353 -1.117 1.00 95.62 338 PHE A C 1
ATOM 2673 O O . PHE A 1 338 ? 22.352 18.938 -2.245 1.00 95.62 338 PHE A O 1
ATOM 2680 N N . THR A 1 339 ? 22.974 20.076 -0.422 1.00 94.94 339 THR A N 1
ATOM 2681 C CA . THR A 1 339 ? 24.318 20.409 -0.911 1.00 94.94 339 THR A CA 1
ATOM 2682 C C . THR A 1 339 ? 25.351 19.421 -0.367 1.00 94.94 339 THR A C 1
ATOM 2684 O O . THR A 1 339 ? 25.222 18.934 0.752 1.00 94.94 339 THR A O 1
ATOM 2687 N N . GLY A 1 340 ? 26.393 19.116 -1.150 1.00 95.44 340 GLY A N 1
ATOM 2688 C CA . GLY A 1 340 ? 27.464 18.196 -0.734 1.00 95.44 340 GLY A CA 1
ATOM 2689 C C . GLY A 1 340 ? 27.292 16.731 -1.161 1.00 95.44 340 GLY A C 1
ATOM 2690 O O . GLY A 1 340 ? 28.024 15.872 -0.666 1.00 95.44 340 GLY A O 1
ATOM 2691 N N . ILE A 1 341 ? 26.373 16.434 -2.086 1.00 95.81 341 ILE A N 1
ATOM 2692 C CA . ILE A 1 341 ? 26.330 15.143 -2.792 1.00 95.81 341 ILE A CA 1
ATOM 2693 C C . ILE A 1 341 ? 27.621 14.997 -3.626 1.00 95.81 341 ILE A C 1
ATOM 2695 O O . ILE A 1 341 ? 28.002 15.911 -4.357 1.00 95.81 341 ILE A O 1
ATOM 2699 N N . GLN A 1 342 ? 28.329 13.874 -3.474 1.00 94.94 342 GLN A N 1
ATOM 2700 C CA . GLN A 1 342 ? 29.692 13.648 -3.988 1.00 94.94 342 GLN A CA 1
ATOM 2701 C C . GLN A 1 342 ? 29.746 12.917 -5.339 1.00 94.94 342 GLN A C 1
ATOM 2703 O O . GLN A 1 342 ? 30.824 12.746 -5.906 1.00 94.94 342 GLN A O 1
ATOM 2708 N N . PHE A 1 343 ? 28.597 12.503 -5.869 1.00 92.56 343 PHE A N 1
ATOM 2709 C CA . PHE A 1 343 ? 28.435 11.993 -7.230 1.00 92.56 343 PHE A CA 1
ATOM 2710 C C . PHE A 1 343 ? 27.549 12.951 -8.032 1.00 92.56 343 PHE A C 1
ATOM 2712 O O . PHE A 1 343 ? 26.747 13.683 -7.459 1.00 92.56 343 PHE A O 1
ATOM 2719 N N . ALA A 1 344 ? 27.688 12.957 -9.358 1.00 91.31 344 ALA A N 1
ATOM 2720 C CA . ALA A 1 344 ? 26.817 13.742 -10.230 1.00 91.31 344 ALA A CA 1
ATOM 2721 C C . ALA A 1 344 ? 25.459 13.026 -10.384 1.00 91.31 344 ALA A C 1
ATOM 2723 O O . ALA A 1 344 ? 25.445 11.926 -10.945 1.00 91.31 344 ALA A O 1
ATOM 2724 N N . PRO A 1 345 ? 24.330 13.604 -9.925 1.00 90.81 345 PRO A N 1
ATOM 2725 C CA . PRO A 1 345 ? 23.015 12.992 -10.100 1.00 90.81 345 PRO A CA 1
ATOM 2726 C C . PRO A 1 345 ? 22.662 12.934 -11.588 1.00 90.81 345 PRO A C 1
ATOM 2728 O O . PRO A 1 345 ? 22.768 13.934 -12.301 1.00 90.81 345 PRO A O 1
ATOM 2731 N N . GLN A 1 346 ? 22.252 11.761 -12.063 1.00 92.81 346 GLN A N 1
ATOM 2732 C CA . GLN A 1 346 ? 21.868 11.539 -13.458 1.00 92.81 346 GLN A CA 1
ATOM 2733 C C . GLN A 1 346 ? 20.347 11.480 -13.583 1.00 92.81 346 GLN A C 1
ATOM 2735 O O . GLN A 1 346 ? 19.674 10.987 -12.680 1.00 92.81 346 GLN A O 1
ATOM 2740 N N . MET A 1 347 ? 19.804 11.962 -14.702 1.00 93.56 347 MET A N 1
ATOM 2741 C CA . MET A 1 347 ? 18.372 11.844 -14.975 1.00 93.56 347 MET A CA 1
ATOM 2742 C C . MET A 1 347 ? 18.002 10.376 -15.190 1.00 93.56 347 MET A C 1
ATOM 2744 O O . MET A 1 347 ? 18.648 9.650 -15.944 1.00 93.56 347 MET A O 1
ATOM 2748 N N . SER A 1 348 ? 16.942 9.953 -14.518 1.00 93.38 348 SER A N 1
ATOM 2749 C CA . SER A 1 348 ? 16.358 8.628 -14.650 1.00 93.38 348 SER A CA 1
ATOM 2750 C C . SER A 1 348 ? 15.362 8.595 -15.807 1.00 93.38 348 SER A C 1
ATOM 2752 O O . SER A 1 348 ? 14.689 9.583 -16.123 1.00 93.38 348 SER A O 1
ATOM 2754 N N . SER A 1 349 ? 15.231 7.428 -16.431 1.00 93.25 349 SER A N 1
ATOM 2755 C CA . SER A 1 349 ? 14.186 7.161 -17.420 1.00 93.25 349 SER A CA 1
ATOM 2756 C C . SER A 1 349 ? 12.807 6.957 -16.786 1.00 93.25 349 SER A C 1
ATOM 2758 O O . SER A 1 349 ? 11.819 6.896 -17.511 1.00 93.25 349 SER A O 1
ATOM 2760 N N . ILE A 1 350 ? 12.707 6.872 -15.458 1.00 92.62 350 ILE A N 1
ATOM 2761 C CA . ILE A 1 350 ? 11.446 6.636 -14.750 1.00 92.62 350 ILE A CA 1
ATOM 2762 C C . ILE A 1 350 ? 10.576 7.896 -14.705 1.00 92.62 350 ILE A C 1
ATOM 2764 O O . ILE A 1 350 ? 11.052 8.995 -14.413 1.00 92.62 350 ILE A O 1
ATOM 2768 N N . PHE A 1 351 ? 9.292 7.704 -15.014 1.00 92.75 351 PHE A N 1
ATOM 2769 C CA . PHE A 1 351 ? 8.249 8.720 -14.935 1.00 92.75 351 PHE A CA 1
ATOM 2770 C C . PHE A 1 351 ? 7.882 9.003 -13.478 1.00 92.75 351 PHE A C 1
ATOM 2772 O O . PHE A 1 351 ? 7.578 8.079 -12.727 1.00 92.75 351 PHE A O 1
ATOM 2779 N N . GLN A 1 352 ? 7.850 10.279 -13.109 1.00 89.56 352 GLN A N 1
ATOM 2780 C CA . GLN A 1 352 ? 7.361 10.756 -11.824 1.00 89.56 352 GLN A CA 1
ATOM 2781 C C . GLN A 1 352 ? 6.360 11.904 -12.055 1.00 89.56 352 GLN A C 1
ATOM 2783 O O . GLN A 1 352 ? 6.723 12.917 -12.664 1.00 89.56 352 GLN A O 1
ATOM 2788 N N . PRO A 1 353 ? 5.107 11.784 -11.580 1.00 90.44 353 PRO A N 1
ATOM 2789 C CA . PRO A 1 353 ? 4.210 12.923 -11.462 1.00 90.44 353 PRO A CA 1
ATOM 2790 C C . PRO A 1 353 ? 4.600 13.745 -10.224 1.00 90.44 353 PRO A C 1
ATOM 2792 O O . PRO A 1 353 ? 4.615 13.227 -9.110 1.00 90.44 353 PRO A O 1
ATOM 2795 N N . ALA A 1 354 ? 4.915 15.027 -10.403 1.00 87.75 354 ALA A N 1
ATOM 2796 C CA . ALA A 1 354 ? 5.120 15.964 -9.297 1.00 87.75 354 ALA A CA 1
ATOM 2797 C C . ALA A 1 354 ? 3.897 16.878 -9.162 1.00 87.75 354 ALA A C 1
ATOM 2799 O O . ALA A 1 354 ? 3.379 17.341 -10.172 1.00 87.75 354 ALA A O 1
ATOM 2800 N N . TRP A 1 355 ? 3.444 17.180 -7.947 1.00 87.81 355 TRP A N 1
ATOM 2801 C CA . TRP A 1 355 ? 2.308 18.081 -7.726 1.00 87.81 355 TRP A CA 1
ATOM 2802 C C . TRP A 1 355 ? 2.778 19.425 -7.172 1.00 87.81 355 TRP A C 1
ATOM 2804 O O . TRP A 1 355 ? 3.535 19.470 -6.206 1.00 87.81 355 TRP A O 1
ATOM 2814 N N . ALA A 1 356 ? 2.314 20.524 -7.767 1.00 87.06 356 ALA A N 1
ATOM 2815 C CA . ALA A 1 356 ? 2.626 21.883 -7.326 1.00 87.06 356 ALA A CA 1
ATOM 2816 C C . ALA A 1 356 ? 1.357 22.753 -7.273 1.00 87.06 356 ALA A C 1
ATOM 2818 O O . ALA A 1 356 ? 0.471 22.575 -8.112 1.00 87.06 356 ALA A O 1
ATOM 2819 N N . PRO A 1 357 ? 1.241 23.711 -6.336 1.00 86.38 357 PRO A N 1
ATOM 2820 C CA . PRO A 1 357 ? 0.128 24.654 -6.330 1.00 86.38 357 PRO A CA 1
ATOM 2821 C C . PRO A 1 357 ? 0.210 25.573 -7.556 1.00 86.38 357 PRO A C 1
ATOM 2823 O O . PRO A 1 357 ? 1.299 25.997 -7.956 1.00 86.38 357 PRO A O 1
ATOM 2826 N N . VAL A 1 358 ? -0.934 25.916 -8.153 1.00 89.12 358 VAL A N 1
ATOM 2827 C CA . VAL A 1 358 ? -0.957 26.836 -9.296 1.00 89.12 358 VAL A CA 1
ATOM 2828 C C . VAL A 1 358 ? -0.545 28.241 -8.847 1.00 89.12 358 VAL A C 1
ATOM 2830 O O . VAL A 1 358 ? -1.181 28.868 -8.002 1.00 89.12 358 VAL A O 1
ATOM 2833 N N . SER A 1 359 ? 0.540 28.763 -9.424 1.00 81.94 359 SER A N 1
ATOM 2834 C CA . SER A 1 359 ? 1.096 30.061 -9.036 1.00 81.94 359 SER A CA 1
ATOM 2835 C C . SER A 1 359 ? 0.104 31.206 -9.274 1.00 81.94 359 SER A C 1
ATOM 2837 O O . SER A 1 359 ? -0.251 31.485 -10.421 1.00 81.94 359 SER A O 1
ATOM 2839 N N . GLY A 1 360 ? -0.276 31.907 -8.203 1.00 77.25 360 GLY A N 1
ATOM 2840 C CA . GLY A 1 360 ? -1.208 33.038 -8.258 1.00 77.25 360 GLY A CA 1
ATOM 2841 C C . GLY A 1 360 ? -2.690 32.657 -8.197 1.00 77.25 360 GLY A C 1
ATOM 2842 O O . GLY A 1 360 ? -3.528 33.522 -8.436 1.00 77.25 360 GLY A O 1
ATOM 2843 N N . ASP A 1 361 ? -3.014 31.401 -7.884 1.00 73.00 361 ASP A N 1
ATOM 2844 C CA . ASP A 1 361 ? -4.387 30.927 -7.713 1.00 73.00 361 ASP A CA 1
ATOM 2845 C C . ASP A 1 361 ? -4.747 30.774 -6.223 1.00 73.00 361 ASP A C 1
ATOM 2847 O O . ASP A 1 361 ? -4.148 29.981 -5.496 1.00 73.00 361 ASP A O 1
ATOM 2851 N N . GLU A 1 362 ? -5.738 31.540 -5.759 1.00 72.56 362 GLU A N 1
ATOM 2852 C CA . GLU A 1 362 ? -6.254 31.469 -4.383 1.00 72.56 362 GLU A CA 1
ATOM 2853 C C . GLU A 1 362 ? -7.269 30.328 -4.178 1.00 72.56 362 GLU A C 1
ATOM 2855 O O . GLU A 1 362 ? -7.627 30.026 -3.040 1.00 72.56 362 GLU A O 1
ATOM 2860 N N . SER A 1 363 ? -7.734 29.669 -5.249 1.00 73.44 363 SER A N 1
ATOM 2861 C CA . SER A 1 363 ? -8.721 28.580 -5.164 1.00 73.44 363 SER A CA 1
ATOM 2862 C C . SER A 1 363 ? -8.153 27.264 -4.619 1.00 73.44 363 SER A C 1
ATOM 2864 O O . SER A 1 363 ? -8.915 26.355 -4.291 1.00 73.44 363 SER A O 1
ATOM 2866 N N . GLY A 1 364 ? -6.826 27.161 -4.491 1.00 80.56 364 GLY A N 1
ATOM 2867 C CA . GLY A 1 364 ? -6.149 25.966 -3.986 1.00 80.56 364 GLY A CA 1
ATOM 2868 C C . GLY A 1 364 ? -6.022 24.833 -5.006 1.00 80.56 364 GLY A C 1
ATOM 2869 O O . GLY A 1 364 ? -5.746 23.704 -4.607 1.00 80.56 364 GLY A O 1
ATOM 2870 N N . VAL A 1 365 ? -6.207 25.109 -6.303 1.00 84.62 365 VAL A N 1
ATOM 2871 C CA . VAL A 1 365 ? -5.961 24.139 -7.378 1.00 84.62 365 VAL A CA 1
ATOM 2872 C C . VAL A 1 365 ? -4.467 23.808 -7.471 1.00 84.62 365 VAL A C 1
ATOM 2874 O O . VAL A 1 365 ? -3.595 24.679 -7.497 1.00 84.62 365 VAL A O 1
ATOM 2877 N N . TRP A 1 366 ? -4.183 22.512 -7.556 1.00 90.38 366 TRP A N 1
ATOM 2878 C CA . TRP A 1 366 ? -2.860 21.949 -7.827 1.00 90.38 366 TRP A CA 1
ATOM 2879 C C . TRP A 1 366 ? -2.724 21.548 -9.295 1.00 90.38 366 TRP A C 1
ATOM 2881 O O . TRP A 1 366 ? -3.711 21.194 -9.940 1.00 90.38 366 TRP A O 1
ATOM 2891 N N . GLU A 1 367 ? -1.502 21.562 -9.811 1.00 93.50 367 GLU A N 1
ATOM 2892 C CA . GLU A 1 367 ? -1.128 21.063 -11.130 1.00 93.50 367 GLU A CA 1
ATOM 2893 C C . GLU A 1 367 ? -0.183 19.867 -10.993 1.00 93.50 367 GLU A C 1
ATOM 2895 O O . GLU A 1 367 ? 0.802 19.923 -10.254 1.00 93.50 367 GLU A O 1
ATOM 2900 N N . MET A 1 368 ? -0.473 18.800 -11.737 1.00 94.44 368 MET A N 1
ATOM 2901 C CA . MET A 1 368 ? 0.440 17.683 -11.928 1.00 94.44 368 MET A CA 1
ATOM 2902 C C . MET A 1 368 ? 1.419 18.021 -13.058 1.00 94.44 368 MET A C 1
ATOM 2904 O O . MET A 1 368 ? 1.038 18.315 -14.192 1.00 94.44 368 MET A O 1
ATOM 2908 N N . ILE A 1 369 ? 2.705 17.979 -12.743 1.00 94.38 369 ILE A N 1
ATOM 2909 C CA . ILE A 1 369 ? 3.815 18.248 -13.643 1.00 94.38 369 ILE A CA 1
ATOM 2910 C C . ILE A 1 369 ? 4.479 16.900 -13.965 1.00 94.38 369 ILE A C 1
ATOM 2912 O O . ILE A 1 369 ? 5.184 16.353 -13.114 1.00 94.38 369 ILE A O 1
ATOM 2916 N N . PRO A 1 370 ? 4.296 16.347 -15.180 1.00 94.94 370 PRO A N 1
ATOM 2917 C CA . PRO A 1 370 ? 4.972 15.115 -15.578 1.00 94.94 370 PRO A CA 1
ATOM 2918 C C . PRO A 1 370 ? 6.478 15.370 -15.698 1.00 94.94 370 PRO A C 1
ATOM 2920 O O . PRO A 1 370 ? 6.873 16.402 -16.247 1.00 94.94 370 PRO A O 1
ATOM 2923 N N . GLY A 1 371 ? 7.332 14.461 -15.223 1.00 94.19 371 GLY A N 1
ATOM 2924 C CA . GLY A 1 371 ? 8.787 14.614 -15.309 1.00 94.19 371 GLY A CA 1
ATOM 2925 C C . GLY A 1 371 ? 9.571 13.320 -15.110 1.00 94.19 371 GLY A C 1
ATOM 2926 O O . GLY A 1 371 ? 9.024 12.291 -14.725 1.00 94.19 371 GLY A O 1
ATOM 2927 N N . SER A 1 372 ? 10.869 13.384 -15.397 1.00 92.94 372 SER A N 1
ATOM 2928 C CA . SER A 1 372 ? 11.856 12.390 -14.963 1.00 92.94 372 SER A CA 1
ATOM 2929 C C . SER A 1 372 ? 12.312 12.644 -13.523 1.00 92.94 372 SER A C 1
ATOM 2931 O O . SER A 1 372 ? 12.369 13.784 -13.061 1.00 92.94 372 SER A O 1
ATOM 2933 N N . THR A 1 373 ? 12.723 11.570 -12.860 1.00 90.81 373 THR A N 1
ATOM 2934 C CA . THR A 1 373 ? 13.373 11.565 -11.538 1.00 90.81 373 THR A CA 1
ATOM 2935 C C . THR A 1 373 ? 14.913 11.486 -11.650 1.00 90.81 373 THR A C 1
ATOM 2937 O O . THR A 1 373 ? 15.445 11.569 -12.760 1.00 90.81 373 THR A O 1
ATOM 2940 N N . TYR A 1 374 ? 15.652 11.320 -10.545 1.00 94.88 374 TYR A N 1
ATOM 2941 C CA . TYR A 1 374 ? 17.120 11.167 -10.541 1.00 94.88 374 TYR A CA 1
ATOM 2942 C C . TYR A 1 374 ? 17.559 9.768 -10.106 1.00 94.88 374 TYR A C 1
ATOM 2944 O O . TYR A 1 374 ? 17.016 9.208 -9.162 1.00 94.88 374 TYR A O 1
ATOM 2952 N N . LEU A 1 375 ? 18.582 9.212 -10.751 1.00 93.88 375 LEU A N 1
ATOM 2953 C CA . LEU A 1 375 ? 19.153 7.916 -10.382 1.00 93.88 375 LEU A CA 1
ATOM 2954 C C . LEU A 1 375 ? 19.886 7.977 -9.032 1.00 93.88 375 LEU A C 1
ATOM 2956 O O . LEU A 1 375 ? 20.572 8.958 -8.734 1.00 93.88 375 LEU A O 1
ATOM 2960 N N . GLY A 1 376 ? 19.772 6.897 -8.249 1.00 92.31 376 GLY A N 1
ATOM 2961 C CA . GLY A 1 376 ? 20.596 6.658 -7.058 1.00 92.31 376 GLY A CA 1
ATOM 2962 C C . GLY A 1 376 ? 22.089 6.528 -7.376 1.00 92.31 376 GLY A C 1
ATOM 2963 O O . GLY A 1 376 ? 22.492 6.465 -8.542 1.00 92.31 376 GLY A O 1
ATOM 2964 N N . LYS A 1 377 ? 22.935 6.456 -6.342 1.00 94.88 377 LYS A N 1
ATOM 2965 C CA . LYS A 1 377 ? 24.388 6.345 -6.523 1.00 94.88 377 LYS A CA 1
ATOM 2966 C C . LYS A 1 377 ? 24.735 5.037 -7.263 1.00 94.88 377 LYS A C 1
ATOM 2968 O O . LYS A 1 377 ? 24.469 3.960 -6.713 1.00 94.88 377 LYS A O 1
ATOM 2973 N N . PRO A 1 378 ? 25.375 5.075 -8.451 1.00 94.44 378 PRO A N 1
ATOM 2974 C CA . PRO A 1 378 ? 25.745 3.867 -9.189 1.00 94.44 378 PRO A CA 1
ATOM 2975 C C . PRO A 1 378 ? 26.759 3.018 -8.415 1.00 94.44 378 PRO A C 1
ATOM 2977 O O . PRO A 1 378 ? 27.621 3.547 -7.714 1.00 94.44 378 PRO A O 1
ATOM 2980 N N . LEU A 1 379 ? 26.678 1.697 -8.563 1.00 93.50 379 LEU A N 1
ATOM 2981 C CA . LEU A 1 379 ? 27.688 0.758 -8.078 1.00 93.50 379 LEU A CA 1
ATOM 2982 C C . LEU A 1 379 ? 28.841 0.703 -9.084 1.00 93.50 379 LEU A C 1
ATOM 2984 O O . LEU A 1 379 ? 28.689 0.184 -10.188 1.00 93.50 379 LEU A O 1
ATOM 2988 N N . THR A 1 380 ? 29.997 1.241 -8.720 1.00 90.19 380 THR A N 1
ATOM 2989 C CA . THR A 1 380 ? 31.141 1.410 -9.629 1.00 90.19 380 THR A CA 1
ATOM 2990 C C . THR A 1 380 ? 31.994 0.148 -9.789 1.00 90.19 380 THR A C 1
ATOM 2992 O O . THR A 1 380 ? 32.646 -0.022 -10.817 1.00 90.19 380 THR A O 1
ATOM 2995 N N . TYR A 1 381 ? 31.944 -0.779 -8.829 1.00 82.62 381 TYR A N 1
ATOM 2996 C CA . TYR A 1 381 ? 32.589 -2.097 -8.889 1.00 82.62 381 TYR A CA 1
ATOM 2997 C C . TYR A 1 381 ? 31.783 -3.151 -8.113 1.00 82.62 381 TYR A C 1
ATOM 2999 O O . TYR A 1 381 ? 30.886 -2.826 -7.332 1.00 82.62 381 TYR A O 1
ATOM 3007 N N . PHE A 1 382 ? 32.094 -4.427 -8.349 1.00 78.19 382 PHE A N 1
ATOM 3008 C CA . PHE A 1 382 ? 31.319 -5.578 -7.874 1.00 78.19 382 PHE A CA 1
ATOM 3009 C C . PHE A 1 382 ? 31.196 -5.644 -6.346 1.00 78.19 382 PHE A C 1
ATOM 3011 O O . PHE A 1 382 ? 30.105 -5.847 -5.815 1.00 78.19 382 PHE A O 1
ATOM 3018 N N . GLU A 1 383 ? 32.299 -5.426 -5.635 1.00 78.88 383 GLU A N 1
ATOM 3019 C CA . GLU A 1 383 ? 32.349 -5.459 -4.176 1.00 78.88 383 GLU A CA 1
ATOM 3020 C C . GLU A 1 383 ? 31.666 -4.250 -3.523 1.00 78.88 383 GLU A C 1
ATOM 3022 O O . GLU A 1 383 ? 31.385 -4.307 -2.326 1.00 78.88 383 GLU A O 1
ATOM 3027 N N . GLU A 1 384 ? 31.366 -3.173 -4.262 1.00 86.00 384 GLU A N 1
ATOM 3028 C CA . GLU A 1 384 ? 30.800 -1.953 -3.674 1.00 86.00 384 GLU A CA 1
ATOM 3029 C C . GLU A 1 384 ? 29.466 -2.255 -2.976 1.00 86.00 384 GLU A C 1
ATOM 3031 O O . GLU A 1 384 ? 29.282 -1.851 -1.832 1.00 86.00 384 GLU A O 1
ATOM 3036 N N . ALA A 1 385 ? 28.587 -3.058 -3.589 1.00 81.19 385 ALA A N 1
ATOM 3037 C CA . ALA A 1 385 ? 27.290 -3.449 -3.018 1.00 81.19 385 ALA A CA 1
ATOM 3038 C C . ALA A 1 385 ? 27.419 -4.217 -1.689 1.00 81.19 385 ALA A C 1
ATOM 3040 O O . ALA A 1 385 ? 26.549 -4.144 -0.823 1.00 81.19 385 ALA A O 1
ATOM 3041 N N . TYR A 1 386 ? 28.525 -4.941 -1.515 1.00 84.62 386 TYR A N 1
ATOM 3042 C CA . TYR A 1 386 ? 28.853 -5.657 -0.288 1.00 84.62 386 TYR A CA 1
ATOM 3043 C C . TYR A 1 386 ? 29.509 -4.739 0.758 1.00 84.62 386 TYR A C 1
ATOM 3045 O O . TYR A 1 386 ? 29.336 -4.933 1.960 1.00 84.62 386 TYR A O 1
ATOM 3053 N N . GLN A 1 387 ? 30.269 -3.737 0.307 1.00 86.38 387 GLN A N 1
ATOM 3054 C CA . GLN A 1 387 ? 31.086 -2.860 1.148 1.00 86.38 387 GLN A CA 1
ATOM 3055 C C . GLN A 1 387 ? 30.429 -1.513 1.489 1.00 86.38 387 GLN A C 1
ATOM 3057 O O . GLN A 1 387 ? 30.982 -0.788 2.319 1.00 86.38 387 GLN A O 1
ATOM 3062 N N . ARG A 1 388 ? 29.259 -1.171 0.917 1.00 92.56 388 ARG A N 1
ATOM 3063 C CA . ARG A 1 388 ? 28.566 0.094 1.222 1.00 92.56 388 ARG A CA 1
ATOM 3064 C C . ARG A 1 388 ? 28.368 0.260 2.745 1.00 92.56 388 ARG A C 1
ATOM 3066 O O . ARG A 1 388 ? 27.890 -0.672 3.415 1.00 92.56 388 ARG A O 1
ATOM 3073 N N . PRO A 1 389 ? 28.764 1.414 3.316 1.00 93.06 389 PRO A N 1
ATOM 3074 C CA . PRO A 1 389 ? 28.722 1.637 4.756 1.00 93.06 389 PRO A CA 1
ATOM 3075 C C . PRO A 1 389 ? 27.280 1.825 5.249 1.00 93.06 389 PRO A C 1
ATOM 3077 O O . PRO A 1 389 ? 26.674 2.873 5.058 1.00 93.06 389 PRO A O 1
ATOM 3080 N N . ALA A 1 390 ? 26.753 0.814 5.941 1.00 94.31 390 ALA A N 1
ATOM 3081 C CA . ALA A 1 390 ? 25.512 0.905 6.708 1.00 94.31 390 ALA A CA 1
ATOM 3082 C C . ALA A 1 390 ? 25.818 1.484 8.095 1.00 94.31 390 ALA A C 1
ATOM 3084 O O . ALA A 1 390 ? 26.142 0.754 9.032 1.00 94.31 390 ALA A O 1
ATOM 3085 N N . ARG A 1 391 ? 25.834 2.813 8.200 1.00 93.75 391 ARG A N 1
ATOM 3086 C CA . ARG A 1 391 ? 26.043 3.525 9.467 1.00 93.75 391 ARG A CA 1
ATOM 3087 C C . ARG A 1 391 ? 24.728 4.158 9.885 1.00 93.75 391 ARG A C 1
ATOM 3089 O O . ARG A 1 391 ? 24.182 4.919 9.096 1.00 93.75 391 ARG A O 1
ATOM 3096 N N . ARG A 1 392 ? 24.242 3.912 11.100 1.00 93.44 392 ARG A N 1
ATOM 3097 C CA . ARG A 1 392 ? 23.183 4.724 11.722 1.00 93.44 392 ARG A CA 1
ATOM 3098 C C . ARG A 1 392 ? 23.808 6.047 12.166 1.00 93.44 392 ARG A C 1
ATOM 3100 O O . ARG A 1 392 ? 24.689 6.052 13.027 1.00 93.44 392 ARG A O 1
ATOM 3107 N N . LEU A 1 393 ? 23.427 7.158 11.535 1.00 95.31 393 LEU A N 1
ATOM 3108 C CA . LEU A 1 393 ? 23.941 8.484 11.891 1.00 95.31 393 LEU A CA 1
ATOM 3109 C C . LEU A 1 393 ? 23.075 9.087 13.004 1.00 95.31 393 LEU A C 1
ATOM 3111 O O . LEU A 1 393 ? 21.850 9.004 12.893 1.00 95.31 393 LEU A O 1
ATOM 3115 N N . PRO A 1 394 ? 23.658 9.699 14.055 1.00 93.06 394 PRO A N 1
ATOM 3116 C CA . PRO A 1 394 ? 22.879 10.257 15.165 1.00 93.06 394 PRO A CA 1
ATOM 3117 C C . PRO A 1 394 ? 21.880 11.344 14.751 1.00 93.06 394 PRO A C 1
ATOM 3119 O O . PRO A 1 394 ? 20.855 11.499 15.398 1.00 93.06 394 PRO A O 1
ATOM 3122 N N . ASP A 1 395 ? 22.172 12.086 13.682 1.00 93.50 395 ASP A N 1
ATOM 3123 C CA . ASP A 1 395 ? 21.360 13.180 13.139 1.00 93.50 395 ASP A CA 1
ATOM 3124 C C . ASP A 1 395 ? 20.571 12.796 11.872 1.00 93.50 395 ASP A C 1
ATOM 3126 O O . ASP A 1 395 ? 19.887 13.647 11.309 1.00 93.50 395 ASP A O 1
ATOM 3130 N N . HIS A 1 396 ? 20.689 11.542 11.407 1.00 95.19 396 HIS A N 1
ATOM 3131 C CA . HIS A 1 396 ? 20.156 11.055 10.124 1.00 95.19 396 HIS A CA 1
ATOM 3132 C C . HIS A 1 396 ? 20.474 11.940 8.910 1.00 95.19 396 HIS A C 1
ATOM 3134 O O . HIS A 1 396 ? 19.633 12.148 8.037 1.00 95.19 396 HIS A O 1
ATOM 3140 N N . ASN A 1 397 ? 21.702 12.457 8.830 1.00 96.50 397 ASN A N 1
ATOM 3141 C CA . ASN A 1 397 ? 22.113 13.345 7.746 1.00 96.50 397 ASN A CA 1
ATOM 3142 C C . ASN A 1 397 ? 21.863 12.750 6.331 1.00 96.50 397 ASN A C 1
ATOM 3144 O O . ASN A 1 397 ? 22.586 11.831 5.922 1.00 96.50 397 ASN A O 1
ATOM 3148 N N . PRO A 1 398 ? 20.916 13.290 5.531 1.00 96.12 398 PRO A N 1
ATOM 3149 C CA . PRO A 1 398 ? 20.533 12.682 4.256 1.00 96.12 398 PRO A CA 1
ATOM 3150 C C . PRO A 1 398 ? 21.622 12.827 3.184 1.00 96.12 398 PRO A C 1
ATOM 3152 O O . PRO A 1 398 ? 21.797 11.931 2.363 1.00 96.12 398 PRO A O 1
ATOM 3155 N N . VAL A 1 399 ? 22.426 13.902 3.220 1.00 97.12 399 VAL A N 1
ATOM 3156 C CA . VAL A 1 399 ? 23.590 14.070 2.325 1.00 97.12 399 VAL A CA 1
ATOM 3157 C C . VAL A 1 399 ? 24.598 12.951 2.561 1.00 97.12 399 VAL A C 1
ATOM 3159 O O . VAL A 1 399 ? 25.141 12.381 1.614 1.00 97.12 399 VAL A O 1
ATOM 3162 N N . GLN A 1 400 ? 24.866 12.627 3.826 1.00 97.31 400 GLN A N 1
ATOM 3163 C CA . GLN A 1 400 ? 25.820 11.581 4.158 1.00 97.31 400 GLN A CA 1
ATOM 3164 C C . GLN A 1 400 ? 25.276 10.187 3.829 1.00 97.31 400 GLN A C 1
ATOM 3166 O O . GLN A 1 400 ? 26.040 9.377 3.310 1.00 97.31 400 GLN A O 1
ATOM 3171 N N . TYR A 1 401 ? 23.983 9.916 4.035 1.00 97.31 401 TYR A N 1
ATOM 3172 C CA . TYR A 1 401 ? 23.392 8.649 3.597 1.00 97.31 401 TYR A CA 1
ATOM 3173 C C . TYR A 1 401 ? 23.384 8.489 2.067 1.00 97.31 401 TYR A C 1
ATOM 3175 O O . TYR A 1 401 ? 23.757 7.421 1.589 1.00 97.31 401 TYR A O 1
ATOM 3183 N N . LEU A 1 402 ? 23.076 9.540 1.294 1.00 96.56 402 LEU A N 1
ATOM 3184 C CA . LEU A 1 402 ? 23.222 9.545 -0.174 1.00 96.56 402 LEU A CA 1
ATOM 3185 C C . LEU A 1 402 ? 24.666 9.252 -0.613 1.00 96.56 402 LEU A C 1
ATOM 3187 O O . LEU A 1 402 ? 24.905 8.489 -1.547 1.00 96.56 402 LEU A O 1
ATOM 3191 N N . ASN A 1 403 ? 25.648 9.845 0.068 1.00 96.44 403 ASN A N 1
ATOM 3192 C CA . ASN A 1 403 ? 27.062 9.623 -0.232 1.00 96.44 403 ASN A CA 1
ATOM 3193 C C . ASN A 1 403 ? 27.539 8.214 0.158 1.00 96.44 403 ASN A C 1
ATOM 3195 O O . ASN A 1 403 ? 28.361 7.631 -0.555 1.00 96.44 403 ASN A O 1
ATOM 3199 N N . ASP A 1 404 ? 27.013 7.645 1.244 1.00 96.25 404 ASP A N 1
ATOM 3200 C CA . ASP A 1 404 ? 27.252 6.258 1.653 1.00 96.25 404 ASP A CA 1
ATOM 3201 C C . ASP A 1 404 ? 26.612 5.280 0.642 1.00 96.25 404 ASP A C 1
ATOM 3203 O O . ASP A 1 404 ? 27.280 4.361 0.153 1.00 96.25 404 ASP A O 1
ATOM 3207 N N . GLY A 1 405 ? 25.368 5.547 0.234 1.00 95.88 405 GLY A N 1
ATOM 3208 C CA . GLY A 1 405 ? 24.609 4.832 -0.799 1.00 95.88 405 GLY A CA 1
ATOM 3209 C C . GLY A 1 405 ? 24.005 3.495 -0.349 1.00 95.88 405 GLY A C 1
ATOM 3210 O O . GLY A 1 405 ? 23.687 2.642 -1.181 1.00 95.88 405 GLY A O 1
ATOM 3211 N N . PHE A 1 406 ? 23.981 3.218 0.957 1.00 97.69 406 PHE A N 1
ATOM 3212 C CA . PHE A 1 406 ? 23.541 1.918 1.470 1.00 97.69 406 PHE A CA 1
ATOM 3213 C C . PHE A 1 406 ? 22.023 1.721 1.344 1.00 97.69 406 PHE A C 1
ATOM 3215 O O . PHE A 1 406 ? 21.563 0.617 1.057 1.00 97.69 406 PHE A O 1
ATOM 3222 N N . ASP A 1 407 ? 21.257 2.794 1.506 1.00 98.06 407 ASP A N 1
ATOM 3223 C CA . ASP A 1 407 ? 19.796 2.773 1.495 1.00 98.06 407 ASP A CA 1
ATOM 3224 C C . ASP A 1 407 ? 19.265 2.321 0.127 1.00 98.06 407 ASP A C 1
ATOM 3226 O O . ASP A 1 407 ? 18.324 1.533 0.071 1.00 98.06 407 ASP A O 1
ATOM 3230 N N . GLU A 1 408 ? 19.932 2.674 -0.982 1.00 97.19 408 GLU A N 1
ATOM 3231 C CA . GLU A 1 408 ? 19.568 2.146 -2.300 1.00 97.19 408 GLU A CA 1
ATOM 3232 C C . GLU A 1 408 ? 19.684 0.615 -2.382 1.00 97.19 408 GLU A C 1
ATOM 3234 O O . GLU A 1 408 ? 18.816 -0.049 -2.951 1.00 97.19 408 GLU A O 1
ATOM 3239 N N . VAL A 1 409 ? 20.748 0.045 -1.804 1.00 97.88 409 VAL A N 1
ATOM 3240 C CA . VAL A 1 409 ? 20.996 -1.408 -1.780 1.00 97.88 409 VAL A CA 1
ATOM 3241 C C . VAL A 1 409 ? 19.935 -2.117 -0.937 1.00 97.88 409 VAL A C 1
ATOM 3243 O O . VAL A 1 409 ? 19.420 -3.162 -1.339 1.00 97.88 409 VAL A O 1
ATOM 3246 N N . GLN A 1 410 ? 19.591 -1.532 0.210 1.00 98.44 410 GLN A N 1
ATOM 3247 C CA . GLN A 1 410 ? 18.625 -2.084 1.152 1.00 98.44 410 GLN A CA 1
ATOM 3248 C C . GLN A 1 410 ? 17.195 -2.056 0.593 1.00 98.44 410 GLN A C 1
ATOM 3250 O O . GLN A 1 410 ? 16.526 -3.091 0.582 1.00 98.44 410 GLN A O 1
ATOM 3255 N N . VAL A 1 411 ? 16.756 -0.919 0.043 1.00 98.44 411 VAL A N 1
ATOM 3256 C CA . VAL A 1 411 ? 15.420 -0.774 -0.553 1.00 98.44 411 VAL A CA 1
ATOM 3257 C C . VAL A 1 411 ? 15.252 -1.668 -1.781 1.00 98.44 411 VAL A C 1
ATOM 3259 O O . VAL A 1 411 ? 14.230 -2.341 -1.905 1.00 98.44 411 VAL A O 1
ATOM 3262 N N . TYR A 1 412 ? 16.258 -1.755 -2.661 1.00 98.50 412 TYR A N 1
ATOM 3263 C CA . TYR A 1 412 ? 16.198 -2.661 -3.814 1.00 98.50 412 TYR A CA 1
ATOM 3264 C C . TYR A 1 412 ? 16.004 -4.122 -3.378 1.00 98.50 412 TYR A C 1
ATOM 3266 O O . TYR A 1 412 ? 15.145 -4.826 -3.913 1.00 98.50 412 TYR A O 1
ATOM 3274 N N . TYR A 1 413 ? 16.773 -4.573 -2.379 1.00 98.31 413 TYR A N 1
ATOM 3275 C CA . TYR A 1 413 ? 16.640 -5.914 -1.808 1.00 98.31 413 TYR A CA 1
ATOM 3276 C C . TYR A 1 413 ? 15.250 -6.155 -1.200 1.00 98.31 413 TYR A C 1
ATOM 3278 O O . TYR A 1 413 ? 14.669 -7.224 -1.408 1.00 98.31 413 TYR A O 1
ATOM 3286 N N . ALA A 1 414 ? 14.701 -5.176 -0.479 1.00 98.56 414 ALA A N 1
ATOM 3287 C CA . ALA A 1 414 ? 13.392 -5.281 0.153 1.00 98.56 414 ALA A CA 1
ATOM 3288 C C . ALA A 1 414 ? 12.261 -5.433 -0.882 1.00 98.56 414 ALA A C 1
ATOM 3290 O O . ALA A 1 414 ? 11.445 -6.350 -0.756 1.00 98.56 414 ALA A O 1
ATOM 3291 N N . VAL A 1 415 ? 12.251 -4.602 -1.933 1.00 98.44 415 VAL A N 1
ATOM 3292 C CA . VAL A 1 415 ? 11.254 -4.654 -3.022 1.00 98.44 415 VAL A CA 1
ATOM 3293 C C . VAL A 1 415 ? 11.329 -5.988 -3.781 1.00 98.44 415 VAL A C 1
ATOM 3295 O O . VAL A 1 415 ? 10.299 -6.621 -4.016 1.00 98.44 415 VAL A O 1
ATOM 3298 N N . ASP A 1 416 ? 12.536 -6.449 -4.137 1.00 96.88 416 ASP A N 1
ATOM 3299 C CA . ASP A 1 416 ? 12.736 -7.743 -4.809 1.00 96.88 416 ASP A CA 1
ATOM 3300 C C . ASP A 1 416 ? 12.240 -8.912 -3.944 1.00 96.88 416 ASP A C 1
ATOM 3302 O O . ASP A 1 416 ? 11.513 -9.786 -4.420 1.00 96.88 416 ASP A O 1
ATOM 3306 N N . THR A 1 417 ? 12.572 -8.886 -2.649 1.00 97.94 417 THR A N 1
ATOM 3307 C CA . THR A 1 417 ? 12.170 -9.915 -1.680 1.00 97.94 417 THR A CA 1
ATOM 3308 C C . THR A 1 417 ? 10.652 -10.008 -1.546 1.00 97.94 417 THR A C 1
ATOM 3310 O O . THR A 1 417 ? 10.123 -11.120 -1.563 1.00 97.94 417 THR A O 1
ATOM 3313 N N . LEU A 1 418 ? 9.948 -8.871 -1.478 1.00 98.25 418 LEU A N 1
ATOM 3314 C CA . LEU A 1 418 ? 8.484 -8.834 -1.469 1.00 98.25 418 LEU A CA 1
ATOM 3315 C C . LEU A 1 418 ? 7.910 -9.466 -2.734 1.00 98.25 418 LEU A C 1
ATOM 3317 O O . LEU A 1 418 ? 7.126 -10.407 -2.653 1.00 98.25 418 LEU A O 1
ATOM 3321 N N . MET A 1 419 ? 8.338 -9.002 -3.906 1.00 97.19 419 MET A N 1
ATOM 3322 C CA . MET A 1 419 ? 7.760 -9.447 -5.176 1.00 97.19 419 MET A CA 1
ATOM 3323 C C . MET A 1 419 ? 7.993 -10.944 -5.423 1.00 97.19 419 MET A C 1
ATOM 3325 O O . MET A 1 419 ? 7.081 -11.643 -5.862 1.00 97.19 419 MET A O 1
ATOM 3329 N N . VAL A 1 420 ? 9.164 -11.474 -5.050 1.00 94.56 420 VAL A N 1
ATOM 3330 C CA . VAL A 1 420 ? 9.439 -12.920 -5.078 1.00 94.56 420 VAL A CA 1
ATOM 3331 C C . VAL A 1 420 ? 8.574 -13.682 -4.066 1.00 94.56 420 VAL A C 1
ATOM 3333 O O . VAL A 1 420 ? 7.987 -14.703 -4.421 1.00 94.56 420 VAL A O 1
ATOM 3336 N N . ALA A 1 421 ? 8.461 -13.203 -2.823 1.00 96.12 421 ALA A N 1
ATOM 3337 C CA . ALA A 1 421 ? 7.683 -13.868 -1.774 1.00 96.12 421 ALA A CA 1
ATOM 3338 C C . ALA A 1 421 ? 6.171 -13.890 -2.061 1.00 96.12 421 ALA A C 1
ATOM 3340 O O . ALA A 1 421 ? 5.502 -14.865 -1.709 1.00 96.12 421 ALA A O 1
ATOM 3341 N N . LEU A 1 422 ? 5.640 -12.851 -2.716 1.00 97.12 422 LEU A N 1
ATOM 3342 C CA . LEU A 1 422 ? 4.226 -12.760 -3.083 1.00 97.12 422 LEU A CA 1
ATOM 3343 C C . LEU A 1 422 ? 3.878 -13.591 -4.326 1.00 97.12 422 LEU A C 1
ATOM 3345 O O . LEU A 1 422 ? 2.817 -14.218 -4.358 1.00 97.12 422 LEU A O 1
ATOM 3349 N N . HIS A 1 423 ? 4.778 -13.683 -5.312 1.00 94.38 423 HIS A N 1
ATOM 3350 C CA . HIS A 1 423 ? 4.621 -14.587 -6.462 1.00 94.38 423 HIS A CA 1
ATOM 3351 C C . HIS A 1 423 ? 4.416 -16.040 -5.993 1.00 94.38 423 HIS A C 1
ATOM 3353 O O . HIS A 1 423 ? 3.513 -16.746 -6.440 1.00 94.38 423 HIS A O 1
ATOM 3359 N N . ASP A 1 424 ? 5.198 -16.439 -4.993 1.00 90.75 424 ASP A N 1
ATOM 3360 C CA . ASP A 1 424 ? 5.173 -17.732 -4.305 1.00 90.75 424 ASP A CA 1
ATOM 3361 C C . ASP A 1 424 ? 3.822 -18.086 -3.633 1.00 90.75 424 ASP A C 1
ATOM 3363 O O . ASP A 1 424 ? 3.569 -19.260 -3.329 1.00 90.75 424 ASP A O 1
ATOM 3367 N N . VAL A 1 425 ? 2.968 -17.086 -3.367 1.00 93.75 425 VAL A N 1
ATOM 3368 C CA . VAL A 1 425 ? 1.622 -17.240 -2.776 1.00 93.75 425 VAL A CA 1
ATOM 3369 C C . VAL A 1 425 ? 0.489 -16.811 -3.715 1.00 93.75 425 VAL A C 1
ATOM 3371 O O . VAL A 1 425 ? -0.648 -16.692 -3.276 1.00 93.75 425 VAL A O 1
ATOM 3374 N N . GLY A 1 426 ? 0.769 -16.629 -5.009 1.00 91.38 426 GLY A N 1
ATOM 3375 C CA . GLY A 1 426 ? -0.258 -16.430 -6.035 1.00 91.38 426 GLY A CA 1
ATOM 3376 C C . GLY A 1 426 ? -0.388 -15.012 -6.592 1.00 91.38 426 GLY A C 1
ATOM 3377 O O . GLY A 1 426 ? -1.280 -14.788 -7.411 1.00 91.38 426 GLY A O 1
ATOM 3378 N N . PHE A 1 427 ? 0.485 -14.061 -6.236 1.00 95.81 427 PHE A N 1
ATOM 3379 C CA . PHE A 1 427 ? 0.570 -12.770 -6.939 1.00 95.81 427 PHE A CA 1
ATOM 3380 C C . PHE A 1 427 ? 1.249 -12.955 -8.307 1.00 95.81 427 PHE A C 1
ATOM 3382 O O . PHE A 1 427 ? 2.460 -12.806 -8.456 1.00 95.81 427 PHE A O 1
ATOM 3389 N N . THR A 1 428 ? 0.454 -13.374 -9.293 1.00 94.44 428 THR A N 1
ATOM 3390 C CA . THR A 1 428 ? 0.911 -13.894 -10.599 1.00 94.44 428 THR A CA 1
ATOM 3391 C C . THR A 1 428 ? 0.188 -13.252 -11.789 1.00 94.44 428 THR A C 1
ATOM 3393 O O . THR A 1 428 ? 0.342 -13.686 -12.927 1.00 94.44 428 THR A O 1
ATOM 3396 N N . ASP A 1 429 ? -0.597 -12.207 -11.525 1.00 94.25 429 ASP A N 1
ATOM 3397 C CA . ASP A 1 429 ? -1.388 -11.462 -12.500 1.00 94.25 429 ASP A CA 1
ATOM 3398 C C . ASP A 1 429 ? -0.485 -10.862 -13.597 1.00 94.25 429 ASP A C 1
ATOM 3400 O O . ASP A 1 429 ? 0.435 -10.107 -13.251 1.00 94.25 429 ASP A O 1
ATOM 3404 N N . PRO A 1 430 ? -0.736 -11.129 -14.898 1.00 88.56 430 PRO A N 1
ATOM 3405 C CA . PRO A 1 430 ? 0.216 -10.830 -15.974 1.00 88.56 430 PRO A CA 1
ATOM 3406 C C . PRO A 1 430 ? 0.701 -9.374 -16.028 1.00 88.56 430 PRO A C 1
ATOM 3408 O O . PRO A 1 430 ? 1.883 -9.118 -16.257 1.00 88.56 430 PRO A O 1
ATOM 3411 N N . ASP A 1 431 ? -0.196 -8.419 -15.770 1.00 85.25 431 ASP A N 1
ATOM 3412 C CA . ASP A 1 431 ? 0.103 -6.983 -15.793 1.00 85.25 431 ASP A CA 1
ATOM 3413 C C . ASP A 1 431 ? 0.746 -6.454 -14.500 1.00 85.25 431 ASP A C 1
ATOM 3415 O O . ASP A 1 431 ? 1.328 -5.365 -14.512 1.00 85.25 431 ASP A O 1
ATOM 3419 N N . PHE A 1 432 ? 0.619 -7.166 -13.373 1.00 89.88 432 PHE A N 1
ATOM 3420 C CA . PHE A 1 432 ? 0.933 -6.631 -12.040 1.00 89.88 432 PHE A CA 1
ATOM 3421 C C . PHE A 1 432 ? 2.114 -7.330 -11.365 1.00 89.88 432 PHE A C 1
ATOM 3423 O O . PHE A 1 432 ? 2.921 -6.655 -10.721 1.00 89.88 432 PHE A O 1
ATOM 3430 N N . SER A 1 433 ? 2.273 -8.647 -11.546 1.00 89.12 433 SER A N 1
ATOM 3431 C CA . SER A 1 433 ? 3.337 -9.424 -10.891 1.00 89.12 433 SER A CA 1
ATOM 3432 C C . SER A 1 433 ? 4.741 -9.114 -11.415 1.00 89.12 433 SER A C 1
ATOM 3434 O O . SER A 1 433 ? 5.730 -9.495 -10.797 1.00 89.12 433 SER A O 1
ATOM 3436 N N . THR A 1 434 ? 4.848 -8.416 -12.550 1.00 86.94 434 THR A N 1
ATOM 3437 C CA . THR A 1 434 ? 6.116 -7.915 -13.110 1.00 86.94 434 THR A CA 1
ATOM 3438 C C . THR A 1 434 ? 6.142 -6.396 -13.292 1.00 86.94 434 THR A C 1
ATOM 3440 O O . THR A 1 434 ? 7.075 -5.880 -13.904 1.00 86.94 434 THR A O 1
ATOM 3443 N N . ARG A 1 435 ? 5.139 -5.658 -12.790 1.00 89.69 435 ARG A N 1
ATOM 3444 C CA . ARG A 1 435 ? 5.158 -4.187 -12.796 1.00 89.69 435 ARG A CA 1
ATOM 3445 C C . ARG A 1 435 ? 6.169 -3.723 -11.738 1.00 89.69 435 ARG A C 1
ATOM 3447 O O . ARG A 1 435 ? 6.010 -4.100 -10.574 1.00 89.69 435 ARG A O 1
ATOM 3454 N N . PRO A 1 436 ? 7.220 -2.962 -12.089 1.00 93.69 436 PRO A N 1
ATOM 3455 C CA . PRO A 1 436 ? 8.186 -2.513 -11.096 1.00 93.69 436 PRO A CA 1
ATOM 3456 C C . PRO A 1 436 ? 7.537 -1.531 -10.116 1.00 93.69 436 PRO A C 1
ATOM 3458 O O . PRO A 1 436 ? 6.577 -0.846 -10.464 1.00 93.69 436 PRO A O 1
ATOM 3461 N N . PHE A 1 437 ? 8.059 -1.471 -8.896 1.00 96.75 437 PHE A N 1
ATOM 3462 C CA . PHE A 1 437 ? 7.852 -0.347 -7.988 1.00 96.75 437 PHE A CA 1
ATOM 3463 C C . PHE A 1 437 ? 9.026 0.632 -8.096 1.00 96.75 437 PHE A C 1
ATOM 3465 O O . PHE A 1 437 ? 10.174 0.236 -8.338 1.00 96.75 437 PHE A O 1
ATOM 3472 N N . HIS A 1 438 ? 8.742 1.915 -7.902 1.00 95.81 438 HIS A N 1
ATOM 3473 C CA . HIS A 1 438 ? 9.728 2.988 -7.961 1.00 95.81 438 HIS A CA 1
ATOM 3474 C C . HIS A 1 438 ? 10.002 3.512 -6.548 1.00 95.81 438 HIS A C 1
ATOM 3476 O O . HIS A 1 438 ? 9.085 3.919 -5.853 1.00 95.81 438 HIS A O 1
ATOM 3482 N N . ALA A 1 439 ? 11.253 3.490 -6.097 1.00 97.06 439 ALA A N 1
ATOM 3483 C CA . ALA A 1 439 ? 11.632 4.039 -4.799 1.00 97.06 439 ALA A CA 1
ATOM 3484 C C . ALA A 1 439 ? 12.246 5.436 -4.954 1.00 97.06 439 ALA A C 1
ATOM 3486 O O . ALA A 1 439 ? 13.159 5.595 -5.770 1.00 97.06 439 ALA A O 1
ATOM 3487 N N . PHE A 1 440 ? 11.797 6.407 -4.152 1.00 95.88 440 PHE A N 1
ATOM 3488 C CA . PHE A 1 440 ? 12.384 7.748 -4.042 1.00 95.88 440 PHE A CA 1
ATOM 3489 C C . PHE A 1 440 ? 12.943 7.992 -2.642 1.00 95.88 440 PHE A C 1
ATOM 3491 O O . PHE A 1 440 ? 12.203 8.047 -1.661 1.00 95.88 440 PHE A O 1
ATOM 3498 N N . LEU A 1 441 ? 14.264 8.157 -2.555 1.00 96.81 441 LEU A N 1
ATOM 3499 C CA . LEU A 1 441 ? 14.948 8.429 -1.293 1.00 96.81 441 LEU A CA 1
ATOM 3500 C C . LEU A 1 441 ? 14.972 9.927 -0.939 1.00 96.81 441 LEU A C 1
ATOM 3502 O O . LEU A 1 441 ? 15.301 10.767 -1.784 1.00 96.81 441 LEU A O 1
ATOM 3506 N N . TYR A 1 442 ? 14.722 10.205 0.342 1.00 95.62 442 TYR A N 1
ATOM 3507 C CA . TYR A 1 442 ? 14.831 11.486 1.052 1.00 95.62 442 TYR A CA 1
ATOM 3508 C C . TYR A 1 442 ? 13.958 12.628 0.525 1.00 95.62 442 TYR A C 1
ATOM 3510 O O . TYR A 1 442 ? 14.468 13.711 0.239 1.00 95.62 442 TYR A O 1
ATOM 3518 N N . ASP A 1 443 ? 12.641 12.428 0.461 1.00 94.38 443 ASP A N 1
ATOM 3519 C CA . ASP A 1 443 ? 11.686 13.538 0.372 1.00 94.38 443 ASP A CA 1
ATOM 3520 C C . ASP A 1 443 ? 11.995 14.581 1.478 1.00 94.38 443 ASP A C 1
ATOM 3522 O O . ASP A 1 443 ? 11.933 14.260 2.675 1.00 94.38 443 ASP A O 1
ATOM 3526 N N . PRO A 1 444 ? 12.393 15.816 1.109 1.00 93.00 444 PRO A N 1
ATOM 3527 C CA . PRO A 1 444 ? 12.774 16.844 2.067 1.00 93.00 444 PRO A CA 1
ATOM 3528 C C . PRO A 1 444 ? 11.572 17.597 2.658 1.00 93.00 444 PRO A C 1
ATOM 3530 O O . PRO A 1 444 ? 11.776 18.510 3.463 1.00 93.00 444 PRO A O 1
ATOM 3533 N N . ASN A 1 445 ? 10.339 17.260 2.264 1.00 88.12 445 ASN A N 1
ATOM 3534 C CA . ASN A 1 445 ? 9.129 17.877 2.787 1.00 88.12 445 ASN A CA 1
ATOM 3535 C C . ASN A 1 445 ? 8.994 17.633 4.302 1.00 88.12 445 ASN A C 1
ATOM 3537 O O . ASN A 1 445 ? 8.872 16.498 4.763 1.00 88.12 445 ASN A O 1
ATOM 3541 N N . ILE A 1 446 ? 8.959 18.712 5.092 1.00 82.38 446 ILE A N 1
ATOM 3542 C CA . ILE A 1 446 ? 8.831 18.633 6.554 1.00 82.38 446 ILE A CA 1
ATOM 3543 C C . ILE A 1 446 ? 7.502 18.002 6.996 1.00 82.38 446 ILE A C 1
ATOM 3545 O O . ILE A 1 446 ? 7.453 17.374 8.050 1.00 82.38 446 ILE A O 1
ATOM 3549 N N . MET A 1 447 ? 6.441 18.103 6.187 1.00 80.44 447 MET A N 1
ATOM 3550 C CA . MET A 1 447 ? 5.161 17.445 6.464 1.00 80.44 447 MET A CA 1
ATOM 3551 C C . MET A 1 447 ? 5.217 15.920 6.320 1.00 80.44 447 MET A C 1
ATOM 3553 O O . MET A 1 447 ? 4.351 15.249 6.882 1.00 80.44 447 MET A O 1
ATOM 3557 N N . ALA A 1 448 ? 6.204 15.400 5.584 1.00 86.50 448 ALA A N 1
ATOM 3558 C CA . ALA A 1 448 ? 6.453 13.975 5.392 1.00 86.50 448 ALA A CA 1
ATOM 3559 C C . ALA A 1 448 ? 7.572 13.432 6.296 1.00 86.50 448 ALA A C 1
ATOM 3561 O O . ALA A 1 448 ? 7.824 12.235 6.258 1.00 86.50 448 ALA A O 1
ATOM 3562 N N . ARG A 1 449 ? 8.253 14.282 7.081 1.00 88.38 449 ARG A N 1
ATOM 3563 C CA . ARG A 1 449 ? 9.366 13.890 7.961 1.00 88.38 449 ARG A CA 1
ATOM 3564 C C . ARG A 1 449 ? 8.969 12.749 8.904 1.00 88.38 449 ARG A C 1
ATOM 3566 O O . ARG A 1 449 ? 7.848 12.728 9.401 1.00 88.38 449 ARG A O 1
ATOM 3573 N N . ASP A 1 450 ? 9.932 11.875 9.194 1.00 91.38 450 ASP A N 1
ATOM 3574 C CA . ASP A 1 450 ? 9.758 10.693 10.044 1.00 91.38 450 ASP A CA 1
ATOM 3575 C C . ASP A 1 450 ? 8.684 9.738 9.509 1.00 91.38 450 ASP A C 1
ATOM 3577 O O . ASP A 1 450 ? 7.882 9.199 10.269 1.00 91.38 450 ASP A O 1
ATOM 3581 N N . ASN A 1 451 ? 8.687 9.517 8.188 1.00 91.06 451 ASN A N 1
ATOM 3582 C CA . ASN A 1 451 ? 7.728 8.645 7.524 1.00 91.06 451 ASN A CA 1
ATOM 3583 C C . ASN A 1 451 ? 8.310 7.921 6.291 1.00 91.06 451 ASN A C 1
ATOM 3585 O O . ASN A 1 451 ? 9.273 8.363 5.655 1.00 91.06 451 ASN A O 1
ATOM 3589 N N . ALA A 1 452 ? 7.656 6.832 5.900 1.00 94.44 452 ALA A N 1
ATOM 3590 C CA . ALA A 1 452 ? 7.629 6.365 4.517 1.00 94.44 452 ALA A CA 1
ATOM 3591 C C . ALA A 1 452 ? 6.191 6.500 3.996 1.00 94.44 452 ALA A C 1
ATOM 3593 O O . ALA A 1 452 ? 5.263 6.623 4.791 1.00 94.44 452 ALA A O 1
ATOM 3594 N N . TYR A 1 453 ? 5.993 6.569 2.681 1.00 93.69 453 TYR A N 1
ATOM 3595 C CA . TYR A 1 453 ? 4.642 6.560 2.116 1.00 93.69 453 TYR A CA 1
ATOM 3596 C C . TYR A 1 453 ? 4.598 6.033 0.682 1.00 93.69 453 TYR A C 1
ATOM 3598 O O . TYR A 1 453 ? 5.401 6.414 -0.181 1.00 93.69 453 TYR A O 1
ATOM 3606 N N . TYR A 1 454 ? 3.609 5.193 0.407 1.00 93.81 454 TYR A N 1
ATOM 3607 C CA . TYR A 1 454 ? 3.269 4.734 -0.928 1.00 93.81 454 TYR A CA 1
ATOM 3608 C C . TYR A 1 454 ? 2.337 5.706 -1.672 1.00 93.81 454 TYR A C 1
ATOM 3610 O O . TYR A 1 454 ? 1.450 6.331 -1.094 1.00 93.81 454 TYR A O 1
ATOM 3618 N N . THR A 1 455 ? 2.529 5.817 -2.987 1.00 88.31 455 THR A N 1
ATOM 3619 C CA . THR A 1 455 ? 1.575 6.424 -3.924 1.00 88.31 455 THR A CA 1
ATOM 3620 C C . THR A 1 455 ? 1.862 5.959 -5.354 1.00 88.31 455 THR A C 1
ATOM 3622 O O . THR A 1 455 ? 2.998 6.019 -5.809 1.00 88.31 455 THR A O 1
ATOM 3625 N N . ASP A 1 456 ? 0.857 5.518 -6.112 1.00 84.25 456 ASP A N 1
ATOM 3626 C CA . ASP A 1 456 ? 0.922 5.491 -7.584 1.00 84.25 456 ASP A CA 1
ATOM 3627 C C . ASP A 1 456 ? 2.077 4.636 -8.201 1.00 84.25 456 ASP A C 1
ATOM 3629 O O . ASP A 1 456 ? 2.715 5.044 -9.175 1.00 84.25 456 ASP A O 1
ATOM 3633 N N . ASP A 1 457 ? 2.323 3.428 -7.667 1.00 90.81 457 ASP A N 1
ATOM 3634 C CA . ASP A 1 457 ? 3.491 2.526 -7.897 1.00 90.81 457 ASP A CA 1
ATOM 3635 C C . ASP A 1 457 ? 4.833 2.986 -7.301 1.00 90.81 457 ASP A C 1
ATOM 3637 O O . ASP A 1 457 ? 5.883 2.389 -7.563 1.00 90.81 457 ASP A O 1
ATOM 3641 N N . THR A 1 458 ? 4.804 4.007 -6.457 1.00 92.94 458 THR A N 1
ATOM 3642 C CA . THR A 1 458 ? 5.986 4.617 -5.852 1.00 92.94 458 THR A CA 1
ATOM 3643 C C . THR A 1 458 ? 6.007 4.404 -4.345 1.00 92.94 458 THR A C 1
ATOM 3645 O O . THR A 1 458 ? 4.986 4.578 -3.694 1.00 92.94 458 THR A O 1
ATOM 3648 N N . ILE A 1 459 ? 7.174 4.101 -3.778 1.00 96.56 459 ILE A N 1
ATOM 3649 C CA . ILE A 1 459 ? 7.454 4.218 -2.343 1.00 96.56 459 ILE A CA 1
ATOM 3650 C C . ILE A 1 459 ? 8.414 5.389 -2.105 1.00 96.56 459 ILE A C 1
ATOM 3652 O O . ILE A 1 459 ? 9.468 5.488 -2.737 1.00 96.56 459 ILE A O 1
ATOM 3656 N N . ASN A 1 460 ? 8.047 6.285 -1.198 1.00 95.75 460 ASN A N 1
ATOM 3657 C CA . ASN A 1 460 ? 8.811 7.477 -0.848 1.00 95.75 460 ASN A CA 1
ATOM 3658 C C . ASN A 1 460 ? 9.338 7.340 0.577 1.00 95.75 460 ASN A C 1
ATOM 3660 O O . ASN A 1 460 ? 8.619 6.896 1.468 1.00 95.75 460 ASN A O 1
ATOM 3664 N N . PHE A 1 461 ? 10.578 7.763 0.791 1.00 97.44 461 PHE A N 1
ATOM 3665 C CA . PHE A 1 461 ? 11.220 7.794 2.103 1.00 97.44 461 PHE A CA 1
ATOM 3666 C C . PHE A 1 461 ? 11.556 9.234 2.445 1.00 97.44 461 PHE A C 1
ATOM 3668 O O . PHE A 1 461 ? 12.155 9.924 1.620 1.00 97.44 461 PHE A O 1
ATOM 3675 N N . SER A 1 462 ? 11.185 9.701 3.631 1.00 94.94 462 SER A N 1
ATOM 3676 C CA . SER A 1 462 ? 11.415 11.087 4.031 1.00 94.94 462 SER A CA 1
ATOM 3677 C C . SER A 1 462 ? 12.847 11.351 4.509 1.00 94.94 462 SER A C 1
ATOM 3679 O O . SER A 1 462 ? 13.718 10.481 4.533 1.00 94.94 462 SER A O 1
ATOM 3681 N N . THR A 1 463 ? 13.095 12.584 4.944 1.00 94.38 463 THR A N 1
ATOM 3682 C CA . THR A 1 463 ? 14.142 12.862 5.940 1.00 94.38 463 THR A CA 1
ATOM 3683 C C . THR A 1 463 ? 13.705 12.432 7.341 1.00 94.38 463 THR A C 1
ATOM 3685 O O . THR A 1 463 ? 12.506 12.349 7.616 1.00 94.38 463 THR A O 1
ATOM 3688 N N . TYR A 1 464 ? 14.667 12.198 8.238 1.00 94.06 464 TYR A N 1
ATOM 3689 C CA . TYR A 1 464 ? 14.394 11.706 9.591 1.00 94.06 464 TYR A CA 1
ATOM 3690 C C . TYR A 1 464 ? 14.889 12.670 10.692 1.00 94.06 464 TYR A C 1
ATOM 3692 O O . TYR A 1 464 ? 15.696 13.579 10.463 1.00 94.06 464 TYR A O 1
ATOM 3700 N N . SER A 1 465 ? 14.364 12.534 11.902 1.00 90.62 465 SER A N 1
ATOM 3701 C CA . SER A 1 465 ? 14.845 13.131 13.147 1.00 90.62 465 SER A CA 1
ATOM 3702 C C . SER A 1 465 ? 15.774 12.170 13.881 1.00 90.62 465 SER A C 1
ATOM 3704 O O . SER A 1 465 ? 15.807 10.980 13.593 1.00 90.62 465 SER A O 1
ATOM 3706 N N . ALA A 1 466 ? 16.560 12.682 14.832 1.00 89.19 466 ALA A N 1
ATOM 3707 C CA . ALA A 1 466 ? 17.573 11.897 15.545 1.00 89.19 466 ALA A CA 1
ATOM 3708 C C . ALA A 1 466 ? 17.005 10.634 16.233 1.00 89.19 466 ALA A C 1
ATOM 3710 O O . ALA A 1 466 ? 17.677 9.597 16.282 1.00 89.19 466 ALA A O 1
ATOM 3711 N N . GLU A 1 467 ? 15.770 10.738 16.732 1.00 86.00 467 GLU A N 1
ATOM 3712 C CA . GLU A 1 467 ? 15.054 9.710 17.496 1.00 86.00 467 GLU A CA 1
ATOM 3713 C C . GLU A 1 467 ? 14.280 8.719 16.613 1.00 86.00 467 GLU A C 1
ATOM 3715 O O . GLU A 1 467 ? 13.932 7.638 17.081 1.00 86.00 467 GLU A O 1
ATOM 3720 N N . ALA A 1 468 ? 14.038 9.046 15.340 1.00 88.75 468 ALA A N 1
ATOM 3721 C CA . ALA A 1 468 ? 13.356 8.157 14.408 1.00 88.75 468 ALA A CA 1
ATOM 3722 C C . ALA A 1 468 ? 14.252 7.001 13.932 1.00 88.75 468 ALA A C 1
ATOM 3724 O O . ALA A 1 468 ? 15.485 7.048 14.013 1.00 88.75 468 ALA A O 1
ATOM 3725 N N . GLN A 1 469 ? 13.625 5.965 13.380 1.00 91.38 469 GLN A N 1
ATOM 3726 C CA . GLN A 1 469 ? 14.311 4.909 12.635 1.00 91.38 469 GLN A CA 1
ATOM 3727 C C . GLN A 1 469 ? 14.525 5.339 11.176 1.00 91.38 469 GLN A C 1
ATOM 3729 O O . GLN A 1 469 ? 13.845 6.227 10.668 1.00 91.38 469 GLN A O 1
ATOM 3734 N N . ASN A 1 470 ? 15.471 4.703 10.479 1.00 95.12 470 ASN A N 1
ATOM 3735 C CA . ASN A 1 470 ? 15.601 4.883 9.035 1.00 95.12 470 ASN A CA 1
ATOM 3736 C C . ASN A 1 470 ? 14.674 3.890 8.320 1.00 95.12 470 ASN A C 1
ATOM 3738 O O . ASN A 1 470 ? 15.030 2.721 8.166 1.00 95.12 470 ASN A O 1
ATOM 3742 N N . TYR A 1 471 ? 13.514 4.351 7.851 1.00 96.06 471 TYR A N 1
ATOM 3743 C CA . TYR A 1 471 ? 12.527 3.493 7.185 1.00 96.06 471 TYR A CA 1
ATOM 3744 C C . TYR A 1 471 ? 13.016 2.900 5.852 1.00 96.06 471 TYR A C 1
ATOM 3746 O O . TYR A 1 471 ? 12.572 1.825 5.463 1.00 96.06 471 TYR A O 1
ATOM 3754 N N . ALA A 1 472 ? 14.019 3.500 5.197 1.00 97.50 472 ALA A N 1
ATOM 3755 C CA . ALA A 1 472 ? 14.704 2.894 4.045 1.00 97.50 472 ALA A CA 1
ATOM 3756 C C . ALA A 1 472 ? 15.590 1.687 4.430 1.00 97.50 472 ALA A C 1
ATOM 3758 O O . ALA A 1 472 ? 16.127 0.991 3.564 1.00 97.50 472 ALA A O 1
ATOM 3759 N N . ARG A 1 473 ? 15.734 1.417 5.735 1.00 97.50 473 ARG A N 1
ATOM 3760 C CA . ARG A 1 473 ? 16.415 0.247 6.303 1.00 97.50 473 ARG A CA 1
ATOM 3761 C C . ARG A 1 473 ? 15.525 -0.612 7.194 1.00 97.50 473 ARG A C 1
ATOM 3763 O O . ARG A 1 473 ? 16.046 -1.515 7.847 1.00 97.50 473 ARG A O 1
ATOM 3770 N N . ASP A 1 474 ? 14.218 -0.376 7.186 1.00 97.06 474 ASP A N 1
ATOM 3771 C CA . ASP A 1 474 ? 13.226 -1.277 7.758 1.00 97.06 474 ASP A CA 1
ATOM 3772 C C . ASP A 1 474 ? 12.3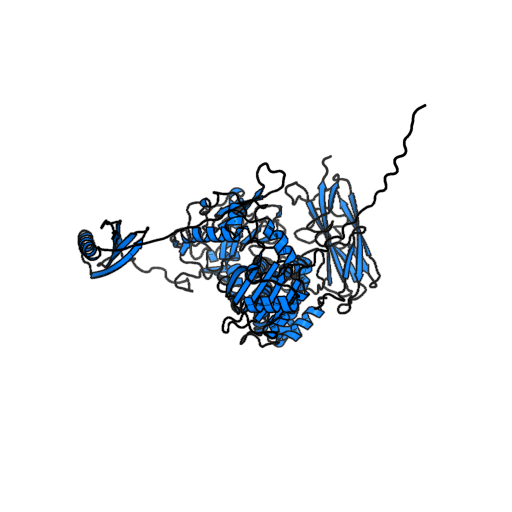81 -1.893 6.643 1.00 97.06 474 ASP A C 1
ATOM 3774 O O . ASP A 1 474 ? 11.461 -1.281 6.102 1.00 97.06 474 ASP A O 1
ATOM 3778 N N . ASN A 1 475 ? 12.682 -3.147 6.311 1.00 97.88 475 ASN A N 1
ATOM 3779 C CA . ASN A 1 475 ? 11.945 -3.880 5.297 1.00 97.88 475 ASN A CA 1
ATOM 3780 C C . ASN A 1 475 ? 10.485 -4.096 5.696 1.00 97.88 475 ASN A C 1
ATOM 3782 O O . ASN A 1 475 ? 9.670 -4.261 4.801 1.00 97.88 475 ASN A O 1
ATOM 3786 N N . SER A 1 476 ? 10.132 -4.102 6.987 1.00 96.44 476 SER A N 1
ATOM 3787 C CA . SER A 1 476 ? 8.733 -4.261 7.384 1.00 96.44 476 SER A CA 1
ATOM 3788 C C . SER A 1 476 ? 7.896 -3.035 7.032 1.00 96.44 476 SER A C 1
ATOM 3790 O O . SER A 1 476 ? 6.861 -3.202 6.391 1.00 96.44 476 SER A O 1
ATOM 3792 N N . THR A 1 477 ? 8.397 -1.823 7.298 1.00 96.31 477 THR A N 1
ATOM 3793 C CA . THR A 1 477 ? 7.816 -0.582 6.761 1.00 96.31 477 THR A CA 1
ATOM 3794 C C . THR A 1 477 ? 7.810 -0.588 5.227 1.00 96.31 477 THR A C 1
ATOM 3796 O O . THR A 1 477 ? 6.781 -0.312 4.621 1.00 96.31 477 THR A O 1
ATOM 3799 N N . ILE A 1 478 ? 8.900 -0.997 4.561 1.00 98.50 478 ILE A N 1
ATOM 3800 C CA . ILE A 1 478 ? 8.921 -1.087 3.085 1.00 98.50 478 ILE A CA 1
ATOM 3801 C C . ILE A 1 478 ? 7.836 -2.039 2.558 1.00 98.50 478 ILE A C 1
ATOM 3803 O O . ILE A 1 478 ? 7.169 -1.737 1.571 1.00 98.50 478 ILE A O 1
ATOM 3807 N N . TRP A 1 479 ? 7.651 -3.197 3.189 1.00 98.56 479 TRP A N 1
ATOM 3808 C CA . TRP A 1 479 ? 6.654 -4.184 2.781 1.00 98.56 479 TRP A CA 1
ATOM 3809 C C . TRP A 1 479 ? 5.225 -3.776 3.136 1.00 98.56 479 TRP A C 1
ATOM 3811 O O . TRP A 1 479 ? 4.313 -4.173 2.415 1.00 98.56 479 TRP A O 1
ATOM 3821 N N . HIS A 1 480 ? 5.038 -2.968 4.182 1.00 97.94 480 HIS A N 1
ATOM 3822 C CA . HIS A 1 480 ? 3.773 -2.309 4.493 1.00 97.94 480 HIS A CA 1
ATOM 3823 C C . HIS A 1 480 ? 3.398 -1.329 3.371 1.00 97.94 480 HIS A C 1
ATOM 3825 O O . HIS A 1 480 ? 2.383 -1.519 2.705 1.00 97.94 480 HIS A O 1
ATOM 3831 N N . GLU A 1 481 ? 4.266 -0.363 3.057 1.00 97.69 481 GLU A N 1
ATOM 3832 C CA . GLU A 1 481 ? 4.007 0.635 2.008 1.00 97.69 481 GLU A CA 1
ATOM 3833 C C . GLU A 1 481 ? 3.745 -0.015 0.641 1.00 97.69 481 GLU A C 1
ATOM 3835 O O . GLU A 1 481 ? 2.773 0.284 -0.053 1.00 97.69 481 GLU A O 1
ATOM 3840 N N . LEU A 1 482 ? 4.576 -0.984 0.253 1.00 98.19 482 LEU A N 1
ATOM 3841 C CA . LEU A 1 482 ? 4.351 -1.750 -0.974 1.00 98.19 482 LEU A CA 1
ATOM 3842 C C . LEU A 1 482 ? 3.107 -2.646 -0.891 1.00 98.19 482 LEU A C 1
ATOM 3844 O O . LEU A 1 482 ? 2.549 -2.987 -1.930 1.00 98.19 482 LEU A O 1
ATOM 3848 N N . GLY A 1 483 ? 2.648 -2.997 0.311 1.00 97.81 483 GLY A N 1
ATOM 3849 C CA . GLY A 1 483 ? 1.386 -3.681 0.566 1.00 97.81 483 GLY A CA 1
ATOM 3850 C C . GLY A 1 483 ? 0.183 -2.874 0.083 1.00 97.81 483 GLY A C 1
ATOM 3851 O O . GLY A 1 483 ? -0.641 -3.434 -0.642 1.00 97.81 483 GLY A O 1
ATOM 3852 N N . HIS A 1 484 ? 0.139 -1.560 0.340 1.00 96.12 484 HIS A N 1
ATOM 3853 C CA . HIS A 1 484 ? -0.837 -0.666 -0.303 1.00 96.12 484 HIS A CA 1
ATOM 3854 C C . HIS A 1 484 ? -0.736 -0.745 -1.832 1.00 96.12 484 HIS A C 1
ATOM 3856 O O . HIS A 1 484 ? -1.739 -0.905 -2.519 1.00 96.12 484 HIS A O 1
ATOM 3862 N N . GLY A 1 485 ? 0.481 -0.759 -2.381 1.00 95.56 485 GLY A N 1
ATOM 3863 C CA . GLY A 1 485 ? 0.685 -0.907 -3.821 1.00 95.56 485 GLY A CA 1
ATOM 3864 C C . GLY A 1 485 ? 0.251 -2.250 -4.419 1.00 95.56 485 GLY A C 1
ATOM 3865 O O . GLY A 1 485 ? -0.128 -2.305 -5.590 1.00 95.56 485 GLY A O 1
ATOM 3866 N N . ILE A 1 486 ? 0.275 -3.337 -3.645 1.00 97.12 486 ILE A N 1
ATOM 3867 C CA . ILE A 1 486 ? -0.300 -4.632 -4.040 1.00 97.12 486 ILE A CA 1
ATOM 3868 C C . ILE A 1 486 ? -1.833 -4.569 -4.007 1.00 97.12 486 ILE A C 1
ATOM 3870 O O . ILE A 1 486 ? -2.478 -5.105 -4.912 1.00 97.12 486 ILE A O 1
ATOM 3874 N N . MET A 1 487 ? -2.414 -3.869 -3.028 1.00 95.00 487 MET A N 1
ATOM 3875 C CA . MET A 1 487 ? -3.855 -3.621 -2.973 1.00 95.00 487 MET A CA 1
ATOM 3876 C C . MET A 1 487 ? -4.332 -2.794 -4.160 1.00 95.00 487 MET A C 1
ATOM 3878 O O . MET A 1 487 ? -5.202 -3.271 -4.877 1.00 95.00 487 MET A O 1
ATOM 3882 N N . ASP A 1 488 ? -3.728 -1.638 -4.440 1.00 92.06 488 ASP A N 1
ATOM 3883 C CA . ASP A 1 488 ? -4.036 -0.809 -5.616 1.00 92.06 488 ASP A CA 1
ATOM 3884 C C . ASP A 1 488 ? -4.008 -1.640 -6.905 1.00 92.06 488 ASP A C 1
ATOM 3886 O O . ASP A 1 488 ? -4.931 -1.606 -7.718 1.00 92.06 488 ASP A O 1
ATOM 3890 N N . ARG A 1 489 ? -2.971 -2.470 -7.073 1.00 93.31 489 ARG A N 1
ATOM 3891 C CA . ARG A 1 489 ? -2.829 -3.349 -8.241 1.00 93.31 489 ARG A CA 1
ATOM 3892 C C . ARG A 1 489 ? -3.975 -4.343 -8.372 1.00 93.31 489 ARG A C 1
ATOM 3894 O O . ARG A 1 489 ? -4.521 -4.466 -9.466 1.00 93.31 489 ARG A O 1
ATOM 3901 N N . LEU A 1 490 ? -4.342 -5.053 -7.305 1.00 96.25 490 LEU A N 1
ATOM 3902 C CA . LEU A 1 490 ? -5.340 -6.130 -7.356 1.00 96.25 490 LEU A CA 1
ATOM 3903 C C . LEU A 1 490 ? -6.783 -5.620 -7.242 1.00 96.25 490 LEU A C 1
ATOM 3905 O O . LEU A 1 490 ? -7.642 -6.023 -8.030 1.00 96.25 490 LEU A O 1
ATOM 3909 N N . MET A 1 491 ? -7.028 -4.700 -6.312 1.00 94.81 491 MET A N 1
ATOM 3910 C CA . MET A 1 491 ? -8.324 -4.078 -6.028 1.00 94.81 491 MET A CA 1
ATOM 3911 C C . MET A 1 491 ? -8.655 -2.937 -7.001 1.00 94.81 491 MET A C 1
ATOM 3913 O O . MET A 1 491 ? -9.828 -2.628 -7.165 1.00 94.81 491 MET A O 1
ATOM 3917 N N . GLY A 1 492 ? -7.676 -2.396 -7.727 1.00 89.69 492 GLY A N 1
ATOM 3918 C CA . GLY A 1 492 ? -7.877 -1.518 -8.881 1.00 89.69 492 GLY A CA 1
ATOM 3919 C C . GLY A 1 492 ? -8.123 -0.044 -8.553 1.00 89.69 492 GLY A C 1
ATOM 3920 O O . GLY A 1 492 ? -8.697 0.311 -7.527 1.00 89.69 492 GLY A O 1
ATOM 3921 N N . ASP A 1 493 ? -7.715 0.812 -9.491 1.00 80.00 493 ASP A N 1
ATOM 3922 C CA . ASP A 1 493 ? -7.639 2.275 -9.378 1.00 80.00 493 ASP A CA 1
ATOM 3923 C C . ASP A 1 493 ? -8.987 2.980 -9.081 1.00 80.00 493 ASP A C 1
ATOM 3925 O O . ASP A 1 493 ? -9.010 4.180 -8.817 1.00 80.00 493 ASP A O 1
ATOM 3929 N N . SER A 1 494 ? -10.123 2.273 -9.163 1.00 79.25 494 SER A N 1
ATOM 3930 C CA . SER A 1 494 ? -11.471 2.796 -8.859 1.00 79.25 494 SER A CA 1
ATOM 3931 C C . SER A 1 494 ? -12.099 2.181 -7.600 1.00 79.25 494 SER A C 1
ATOM 3933 O O . SER A 1 494 ? -13.317 2.249 -7.420 1.00 79.25 494 SER A O 1
ATOM 3935 N N . VAL A 1 495 ? -11.306 1.539 -6.737 1.00 84.69 495 VAL A N 1
ATOM 3936 C CA . VAL A 1 495 ? -11.786 1.050 -5.440 1.00 84.69 495 VAL A CA 1
ATOM 3937 C C . VAL A 1 495 ? -12.121 2.211 -4.501 1.00 84.69 495 VAL A C 1
ATOM 3939 O O . VAL A 1 495 ? -11.406 3.207 -4.421 1.00 84.69 495 VAL A O 1
ATOM 3942 N N . HIS A 1 496 ? -13.207 2.070 -3.747 1.00 81.88 496 HIS A N 1
ATOM 3943 C CA . HIS A 1 496 ? -13.558 2.981 -2.665 1.00 81.88 496 HIS A CA 1
ATOM 3944 C C . HIS A 1 496 ? -13.787 2.181 -1.381 1.00 81.88 496 HIS A C 1
ATOM 3946 O O . HIS A 1 496 ? -14.447 1.142 -1.409 1.00 81.88 496 HIS A O 1
ATOM 3952 N N . LEU A 1 497 ? -13.239 2.649 -0.260 1.00 84.62 497 LEU A N 1
ATOM 3953 C CA . LEU A 1 497 ? -13.448 2.074 1.069 1.00 84.62 497 LEU A CA 1
ATOM 3954 C C . LEU A 1 497 ? -14.518 2.911 1.774 1.00 84.62 497 LEU A C 1
ATOM 3956 O O . LEU A 1 497 ? -14.330 4.112 1.940 1.00 84.62 497 LEU A O 1
ATOM 3960 N N . ALA A 1 498 ? -15.645 2.291 2.128 1.00 76.00 498 ALA A N 1
ATOM 3961 C CA . ALA A 1 498 ? -16.815 2.983 2.678 1.00 76.00 498 ALA A CA 1
ATOM 3962 C C . ALA A 1 498 ? -16.869 2.989 4.217 1.00 76.00 498 ALA A C 1
ATOM 3964 O O . ALA A 1 498 ? -17.616 3.783 4.781 1.00 76.00 498 ALA A O 1
ATOM 3965 N N . ASP A 1 499 ? -16.077 2.135 4.876 1.00 73.44 499 ASP A N 1
ATOM 3966 C CA . ASP A 1 499 ? -15.835 2.195 6.323 1.00 73.44 499 ASP A CA 1
ATOM 3967 C C . ASP A 1 499 ? -14.755 3.249 6.632 1.00 73.44 499 ASP A C 1
ATOM 3969 O O . ASP A 1 499 ? -15.049 4.425 6.811 1.00 73.44 499 ASP A O 1
ATOM 3973 N N . THR A 1 500 ? -13.485 2.833 6.662 1.00 69.81 500 THR A N 1
ATOM 3974 C CA . THR A 1 500 ? -12.301 3.691 6.800 1.00 69.81 500 THR A CA 1
ATOM 3975 C C . THR A 1 500 ? -11.153 3.123 5.967 1.00 69.81 500 THR A C 1
ATOM 3977 O O . THR A 1 500 ? -11.188 1.976 5.510 1.00 69.81 500 THR A O 1
ATOM 3980 N N . GLY A 1 501 ? -10.065 3.890 5.840 1.00 80.12 501 GLY A N 1
ATOM 3981 C CA . GLY A 1 501 ? -8.794 3.402 5.290 1.00 80.12 501 GLY A CA 1
ATOM 3982 C C . GLY A 1 501 ? -8.157 2.232 6.060 1.00 80.12 501 GLY A C 1
ATOM 3983 O O . GLY A 1 501 ? -7.157 1.690 5.598 1.00 80.12 501 GLY A O 1
ATOM 3984 N N . GLY A 1 502 ? -8.731 1.798 7.191 1.00 89.44 502 GLY A N 1
ATOM 3985 C CA . GLY A 1 502 ? -8.210 0.698 8.003 1.00 89.44 502 GLY A CA 1
ATOM 3986 C C . GLY A 1 502 ? -8.115 -0.646 7.287 1.00 89.44 502 GLY A C 1
ATOM 3987 O O . GLY A 1 502 ? -7.206 -1.419 7.576 1.00 89.44 502 GLY A O 1
ATOM 3988 N N . LEU A 1 503 ? -8.974 -0.928 6.298 1.00 92.31 503 LEU A N 1
ATOM 3989 C CA . LEU A 1 503 ? -8.783 -2.130 5.477 1.00 92.31 503 LEU A CA 1
ATOM 3990 C C . LEU A 1 503 ? -7.450 -2.066 4.710 1.00 92.31 503 LEU A C 1
ATOM 3992 O O . LEU A 1 503 ? -6.761 -3.079 4.621 1.00 92.31 503 LEU A O 1
ATOM 3996 N N . SER A 1 504 ? -7.072 -0.883 4.212 1.00 92.75 504 SER A N 1
ATOM 3997 C CA . SER A 1 504 ? -5.800 -0.664 3.512 1.00 92.75 504 SER A CA 1
ATOM 3998 C C . SER A 1 504 ? -4.613 -0.904 4.443 1.00 92.75 504 SER A C 1
ATOM 4000 O O . SER A 1 504 ? -3.785 -1.770 4.187 1.00 92.75 504 SER A O 1
ATOM 4002 N N . GLU A 1 505 ? -4.599 -0.220 5.586 1.00 93.81 505 GLU A N 1
ATOM 4003 C CA . GLU A 1 505 ? -3.567 -0.334 6.627 1.00 93.81 505 GLU A CA 1
ATOM 4004 C C . GLU A 1 505 ? -3.371 -1.766 7.143 1.00 93.81 505 GLU A C 1
ATOM 4006 O O . GLU A 1 505 ? -2.246 -2.250 7.276 1.00 93.81 505 GLU A O 1
ATOM 4011 N N . GLY A 1 506 ? -4.473 -2.466 7.423 1.00 95.31 506 GLY A N 1
ATOM 4012 C CA . GLY A 1 506 ? -4.425 -3.822 7.962 1.00 95.31 506 GLY A CA 1
ATOM 4013 C C . GLY A 1 506 ? -4.003 -4.867 6.933 1.00 95.31 506 GLY A C 1
ATOM 4014 O O . GLY A 1 506 ? -3.328 -5.838 7.279 1.00 95.31 506 GLY A O 1
ATOM 4015 N N . MET A 1 507 ? -4.379 -4.692 5.664 1.00 96.88 507 MET A N 1
ATOM 4016 C CA . MET A 1 507 ? -3.922 -5.581 4.595 1.00 96.88 507 MET A CA 1
ATOM 4017 C C . MET A 1 507 ? -2.476 -5.281 4.187 1.00 96.88 507 MET A C 1
ATOM 4019 O O . MET A 1 507 ? -1.752 -6.226 3.889 1.00 96.88 507 MET A O 1
ATOM 4023 N N . ALA A 1 508 ? -2.028 -4.024 4.243 1.00 97.69 508 ALA A N 1
ATOM 4024 C CA . ALA A 1 508 ? -0.627 -3.642 4.074 1.00 97.69 508 ALA A CA 1
ATOM 4025 C C . ALA A 1 508 ? 0.278 -4.332 5.113 1.00 97.69 508 ALA A C 1
ATOM 4027 O O . ALA A 1 508 ? 1.211 -5.049 4.742 1.00 97.69 508 ALA A O 1
ATOM 4028 N N . ASP A 1 509 ? -0.076 -4.248 6.403 1.00 97.94 509 ASP A N 1
ATOM 4029 C CA . ASP A 1 509 ? 0.593 -5.008 7.471 1.00 97.94 509 ASP A CA 1
ATOM 4030 C C . ASP A 1 509 ? 0.570 -6.521 7.218 1.00 97.94 509 ASP A C 1
ATOM 4032 O O . ASP A 1 509 ? 1.556 -7.222 7.451 1.00 97.94 509 ASP A O 1
ATOM 4036 N N . PHE A 1 510 ? -0.561 -7.057 6.750 1.00 98.06 510 PHE A N 1
ATOM 4037 C CA . PHE A 1 510 ? -0.690 -8.494 6.527 1.00 98.06 510 PHE A CA 1
ATOM 4038 C C . PHE A 1 510 ? 0.099 -8.990 5.302 1.00 98.06 510 PHE A C 1
ATOM 4040 O O . PHE A 1 510 ? 0.629 -10.103 5.314 1.00 98.06 510 PHE A O 1
ATOM 4047 N N . VAL A 1 511 ? 0.240 -8.166 4.261 1.00 98.38 511 VAL A N 1
ATOM 4048 C CA . VAL A 1 511 ? 1.147 -8.429 3.136 1.00 98.38 511 VAL A CA 1
ATOM 4049 C C . VAL A 1 511 ? 2.596 -8.450 3.630 1.00 98.38 511 VAL A C 1
ATOM 4051 O O . VAL A 1 511 ? 3.324 -9.390 3.300 1.00 98.38 511 VAL A O 1
ATOM 4054 N N . ALA A 1 512 ? 2.993 -7.508 4.491 1.00 98.31 512 ALA A N 1
ATOM 4055 C CA . ALA A 1 512 ? 4.302 -7.537 5.142 1.00 98.31 512 ALA A CA 1
ATOM 4056 C C . ALA A 1 512 ? 4.505 -8.810 5.988 1.00 98.31 512 ALA A C 1
ATOM 4058 O O . ALA A 1 512 ? 5.553 -9.447 5.883 1.00 98.31 512 ALA A O 1
ATOM 4059 N N . GLU A 1 513 ? 3.496 -9.249 6.747 1.00 97.75 513 GLU A N 1
ATOM 4060 C CA . GLU A 1 513 ? 3.522 -10.500 7.522 1.00 97.75 513 GLU A CA 1
ATOM 4061 C C . GLU A 1 513 ? 3.706 -11.745 6.639 1.00 97.75 513 GLU A C 1
ATOM 4063 O O . GLU A 1 513 ? 4.494 -12.628 6.978 1.00 97.75 513 GLU A O 1
ATOM 4068 N N . ILE A 1 514 ? 3.067 -11.823 5.466 1.00 97.81 514 ILE A N 1
ATOM 4069 C CA . ILE A 1 514 ? 3.306 -12.921 4.509 1.00 97.81 514 ILE A CA 1
ATOM 4070 C C . ILE A 1 514 ? 4.786 -12.964 4.089 1.00 97.81 514 ILE A C 1
ATOM 4072 O O . ILE A 1 514 ? 5.394 -14.043 4.073 1.00 97.81 514 ILE A O 1
ATOM 4076 N N . VAL A 1 515 ? 5.383 -11.808 3.777 1.00 98.06 515 VAL A N 1
ATOM 4077 C CA . VAL A 1 515 ? 6.799 -11.709 3.381 1.00 98.06 515 VAL A CA 1
ATOM 4078 C C . VAL A 1 515 ? 7.721 -12.045 4.559 1.00 98.06 515 VAL A C 1
ATOM 4080 O O . VAL A 1 515 ? 8.641 -12.851 4.398 1.00 98.06 515 VAL A O 1
ATOM 4083 N N . LEU A 1 516 ? 7.436 -11.539 5.762 1.00 96.94 516 LEU A N 1
ATOM 4084 C CA . LEU A 1 516 ? 8.151 -11.870 7.000 1.00 96.94 516 LEU A CA 1
ATOM 4085 C C . LEU A 1 516 ? 8.163 -13.377 7.250 1.00 96.94 516 LEU A C 1
ATOM 4087 O O . LEU A 1 516 ? 9.230 -13.963 7.423 1.00 96.94 516 LEU A O 1
ATOM 4091 N N . GLN A 1 517 ? 7.004 -14.036 7.197 1.00 96.00 517 GLN A N 1
ATOM 4092 C CA . GLN A 1 517 ? 6.882 -15.48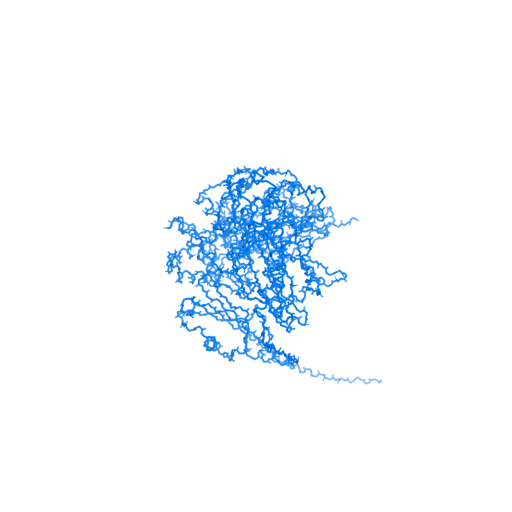0 7.414 1.00 96.00 517 GLN A CA 1
ATOM 4093 C C . GLN A 1 517 ? 7.671 -16.299 6.376 1.00 96.00 517 GLN A C 1
ATOM 4095 O O . GLN A 1 517 ? 8.205 -17.361 6.713 1.00 96.00 517 GLN A O 1
ATOM 4100 N N . LYS A 1 518 ? 7.811 -15.807 5.135 1.00 94.31 518 LYS A N 1
ATOM 4101 C CA . LYS A 1 518 ? 8.681 -16.398 4.101 1.00 94.31 518 LYS A CA 1
ATOM 4102 C C . LYS A 1 518 ? 10.170 -16.186 4.402 1.00 94.31 518 LYS A C 1
ATOM 4104 O O . LYS A 1 518 ? 10.937 -17.149 4.341 1.00 94.31 518 LYS A O 1
ATOM 4109 N N . VAL A 1 519 ? 10.577 -14.964 4.756 1.00 94.94 519 VAL A N 1
ATOM 4110 C CA . VAL A 1 519 ? 11.977 -14.591 5.042 1.00 94.94 519 VAL A CA 1
ATOM 4111 C C . VAL A 1 519 ? 12.504 -15.298 6.295 1.00 94.94 519 VAL A C 1
ATOM 4113 O O . VAL A 1 519 ? 13.579 -15.899 6.262 1.00 94.94 519 VAL A O 1
ATOM 4116 N N . THR A 1 520 ? 11.730 -15.302 7.381 1.00 95.06 520 THR A N 1
ATOM 4117 C CA . THR A 1 520 ? 12.099 -15.925 8.666 1.00 95.06 520 THR A CA 1
ATOM 4118 C C . THR A 1 520 ? 11.810 -17.422 8.719 1.00 95.06 520 THR A C 1
ATOM 4120 O O . THR A 1 520 ? 12.235 -18.099 9.655 1.00 95.06 520 THR A O 1
ATOM 4123 N N . LYS A 1 521 ? 11.066 -17.960 7.741 1.00 92.56 521 LYS A N 1
ATOM 4124 C CA . LYS A 1 521 ? 10.505 -19.326 7.758 1.00 92.56 521 LYS A CA 1
ATOM 4125 C C . LYS A 1 521 ? 9.665 -19.577 9.018 1.00 92.56 521 LYS A C 1
ATOM 4127 O O . LYS A 1 521 ? 9.700 -20.659 9.613 1.00 92.56 521 LYS A O 1
ATOM 4132 N N . GLY A 1 522 ? 8.946 -18.538 9.441 1.00 90.06 522 GLY A N 1
ATOM 4133 C CA . GLY A 1 522 ? 8.081 -18.516 10.614 1.00 90.06 522 GLY A CA 1
ATOM 4134 C C . GLY A 1 522 ? 8.788 -18.719 11.954 1.00 90.06 522 GLY A C 1
ATOM 4135 O O . GLY A 1 522 ? 8.131 -19.196 12.886 1.00 90.06 522 GLY A O 1
ATOM 4136 N N . GLN A 1 523 ? 10.089 -18.405 12.034 1.00 91.81 523 GLN A N 1
ATOM 4137 C CA . GLN A 1 523 ? 10.863 -18.328 13.279 1.00 91.81 523 GLN A CA 1
ATOM 4138 C C . GLN A 1 523 ? 10.718 -16.943 13.937 1.00 91.81 523 GLN A C 1
ATOM 4140 O O . GLN A 1 523 ? 10.577 -15.953 13.217 1.00 91.81 523 GLN A O 1
ATOM 4145 N N . PRO A 1 524 ? 10.775 -16.849 15.280 1.00 91.88 524 PRO A N 1
ATOM 4146 C CA . PRO A 1 524 ? 10.811 -15.569 15.982 1.00 91.88 524 PRO A CA 1
ATOM 4147 C C . PRO A 1 524 ? 12.147 -14.842 15.768 1.00 91.88 524 PRO A C 1
ATOM 4149 O O . PRO A 1 524 ? 13.170 -15.461 15.467 1.00 91.88 524 PRO A O 1
ATOM 4152 N N . PHE A 1 525 ? 12.126 -13.527 15.966 1.00 92.81 525 PHE A N 1
ATOM 4153 C CA . PHE A 1 525 ? 13.279 -12.627 15.885 1.00 92.81 525 PHE A CA 1
ATOM 4154 C C . PHE A 1 525 ? 13.096 -11.445 16.854 1.00 92.81 525 PHE A C 1
ATOM 4156 O O . PHE A 1 525 ? 11.988 -11.216 17.347 1.00 92.81 525 PHE A O 1
ATOM 4163 N N . ASP A 1 526 ? 14.170 -10.712 17.151 1.00 92.44 526 ASP A N 1
ATOM 4164 C CA . ASP A 1 526 ? 14.150 -9.593 18.104 1.00 92.44 526 ASP A CA 1
ATOM 4165 C C . ASP A 1 526 ? 13.169 -8.506 17.644 1.00 92.44 526 ASP A C 1
ATOM 4167 O O . ASP A 1 526 ? 13.383 -7.909 16.592 1.00 92.44 526 ASP A O 1
ATOM 4171 N N . GLY A 1 527 ? 12.102 -8.262 18.414 1.00 88.44 527 GLY A N 1
ATOM 4172 C CA . GLY A 1 527 ? 11.020 -7.318 18.093 1.00 88.44 527 GLY A CA 1
ATOM 4173 C C . GLY A 1 527 ? 9.836 -7.903 17.311 1.00 88.44 527 GLY A C 1
ATOM 4174 O O . GLY A 1 527 ? 8.890 -7.187 17.002 1.00 88.44 527 GLY A O 1
ATOM 4175 N N . SER A 1 528 ? 9.831 -9.210 17.015 1.00 89.94 528 SER A N 1
ATOM 4176 C CA . SER A 1 528 ? 8.724 -9.878 16.296 1.00 89.94 528 SER A CA 1
ATOM 4177 C C . SER A 1 528 ? 7.364 -9.865 17.016 1.00 89.94 528 SER A C 1
ATOM 4179 O O . SER A 1 528 ? 6.335 -10.107 16.388 1.00 89.94 528 SER A O 1
ATOM 4181 N N . ASP A 1 529 ? 7.342 -9.577 18.316 1.00 88.88 529 ASP A N 1
ATOM 4182 C CA . ASP A 1 529 ? 6.150 -9.387 19.149 1.00 88.88 529 ASP A CA 1
ATOM 4183 C C . ASP A 1 529 ? 5.694 -7.920 19.258 1.00 88.88 529 ASP A C 1
ATOM 4185 O O . ASP A 1 529 ? 4.582 -7.657 19.714 1.00 88.88 529 ASP A O 1
ATOM 4189 N N . GLU A 1 530 ? 6.513 -6.972 18.793 1.00 86.25 530 GLU A N 1
ATOM 4190 C CA . GLU A 1 530 ? 6.251 -5.524 18.827 1.00 86.25 530 GLU A CA 1
ATOM 4191 C C . GLU A 1 530 ? 5.496 -5.036 17.568 1.00 86.25 530 GLU A C 1
ATOM 4193 O O . GLU A 1 530 ? 5.045 -3.893 17.505 1.00 86.25 530 GLU A O 1
ATOM 4198 N N . PHE A 1 531 ? 5.302 -5.918 16.579 1.00 89.25 531 PHE A N 1
ATOM 4199 C CA . PHE A 1 531 ? 4.576 -5.641 15.337 1.00 89.25 531 PHE A CA 1
ATOM 4200 C C . PHE A 1 531 ? 3.110 -5.276 15.584 1.00 89.25 531 PHE A C 1
ATOM 4202 O O . PHE A 1 531 ? 2.391 -5.961 16.314 1.00 89.25 531 PHE A O 1
ATOM 4209 N N . ARG A 1 532 ? 2.637 -4.240 14.880 1.00 88.31 532 ARG A N 1
ATOM 4210 C CA . ARG A 1 532 ? 1.310 -3.627 15.053 1.00 88.31 532 ARG A CA 1
ATOM 4211 C C . ARG A 1 532 ? 0.163 -4.648 15.112 1.00 88.31 532 ARG A C 1
ATOM 4213 O O . ARG A 1 532 ? -0.615 -4.640 16.061 1.00 88.31 532 ARG A O 1
ATOM 4220 N N . ILE A 1 533 ? 0.115 -5.592 14.170 1.00 91.50 533 ILE A N 1
ATOM 4221 C CA . ILE A 1 533 ? -0.933 -6.629 14.073 1.00 91.50 533 ILE A CA 1
ATOM 4222 C C . ILE A 1 533 ? -0.796 -7.806 15.061 1.00 91.50 533 ILE A C 1
ATOM 4224 O O . ILE A 1 533 ? -1.659 -8.682 15.089 1.00 91.50 533 ILE A O 1
ATOM 4228 N N . VAL A 1 534 ? 0.253 -7.860 15.892 1.00 90.06 534 VAL A N 1
ATOM 4229 C CA . VAL A 1 534 ? 0.464 -8.907 16.924 1.00 90.06 534 VAL A CA 1
ATOM 4230 C C . VAL A 1 534 ? -0.358 -8.637 18.200 1.00 90.06 534 VAL A C 1
ATOM 4232 O O . VAL A 1 534 ? -0.289 -9.376 19.181 1.00 90.06 534 VAL A O 1
ATOM 4235 N N . ASN A 1 535 ? -1.190 -7.598 18.190 1.00 84.88 535 ASN A N 1
ATOM 4236 C CA . ASN A 1 535 ? -2.019 -7.196 19.319 1.00 84.88 535 ASN A CA 1
ATOM 4237 C C . ASN A 1 535 ? -3.356 -7.970 19.419 1.00 84.88 535 ASN A C 1
ATOM 4239 O O . ASN A 1 535 ? -3.613 -8.914 18.673 1.00 84.88 535 ASN A O 1
ATOM 4243 N N . SER A 1 536 ? -4.230 -7.532 20.333 1.00 81.94 536 SER A N 1
ATOM 4244 C CA . SER A 1 536 ? -5.626 -7.992 20.490 1.00 81.94 536 SER A CA 1
ATOM 4245 C C . SER A 1 536 ? -6.656 -6.861 20.306 1.00 81.94 536 SER A C 1
ATOM 4247 O O . SER A 1 536 ? -7.772 -6.926 20.821 1.00 81.94 536 SER A O 1
ATOM 4249 N N . THR A 1 537 ? -6.286 -5.806 19.576 1.00 82.50 537 THR A N 1
ATOM 4250 C CA . THR A 1 537 ? -7.187 -4.710 19.216 1.00 82.50 537 THR A CA 1
ATOM 4251 C C . THR A 1 537 ? -8.273 -5.226 18.275 1.00 82.50 537 THR A C 1
ATOM 4253 O O . THR A 1 537 ? -7.990 -5.885 17.275 1.00 82.50 537 THR A O 1
ATOM 4256 N N . GLY A 1 538 ? -9.528 -4.974 18.638 1.00 76.88 538 GLY A N 1
ATOM 4257 C CA . GLY A 1 538 ? -10.702 -5.553 17.988 1.00 76.88 538 GLY A CA 1
ATOM 4258 C C . GLY A 1 538 ? -11.783 -4.519 17.717 1.00 76.88 538 GLY A C 1
ATOM 4259 O O . GLY A 1 538 ? -12.944 -4.792 17.978 1.00 76.88 538 GLY A O 1
ATOM 4260 N N . PHE A 1 539 ? -11.416 -3.308 17.297 1.00 78.00 539 PHE A N 1
ATOM 4261 C CA . PHE A 1 539 ? -12.368 -2.250 16.953 1.00 78.00 539 PHE A CA 1
ATOM 4262 C C . PHE A 1 539 ? -11.898 -1.539 15.687 1.00 78.00 539 PHE A C 1
ATOM 4264 O O . PHE A 1 539 ? -10.775 -1.050 15.645 1.00 78.00 539 PHE A O 1
ATOM 4271 N N . SER A 1 540 ? -12.773 -1.482 14.687 1.00 67.44 540 SER A N 1
ATOM 4272 C CA . SER A 1 540 ? -12.684 -0.585 13.533 1.00 67.44 540 SER A CA 1
ATOM 4273 C C . SER A 1 540 ? -13.557 0.660 13.765 1.00 67.44 540 SER A C 1
ATOM 4275 O O . SER A 1 540 ? -14.413 0.655 14.654 1.00 67.44 540 SER A O 1
ATOM 4277 N N . LEU A 1 541 ? -13.389 1.710 12.953 1.00 66.94 541 LEU A N 1
ATOM 4278 C CA . LEU A 1 541 ? -14.041 3.024 13.099 1.00 66.94 541 LEU A CA 1
ATOM 4279 C C . LEU A 1 541 ? -13.576 3.807 14.352 1.00 66.94 541 LEU A C 1
ATOM 4281 O O . LEU A 1 541 ? -14.309 4.577 14.988 1.00 66.94 541 LEU A O 1
ATOM 4285 N N . THR A 1 542 ? -12.306 3.635 14.711 1.00 65.31 542 THR A N 1
ATOM 4286 C CA . THR A 1 542 ? -11.624 4.325 15.814 1.00 65.31 542 THR A CA 1
ATOM 4287 C C . THR A 1 542 ? -11.457 5.826 15.578 1.00 65.31 542 THR A C 1
ATOM 4289 O O . THR A 1 542 ? -11.445 6.565 16.553 1.00 65.31 542 THR A O 1
ATOM 4292 N N . ASN A 1 543 ? -11.510 6.311 14.335 1.00 81.12 543 ASN A N 1
ATOM 4293 C CA . ASN A 1 543 ? -11.118 7.658 13.871 1.00 81.12 543 ASN A CA 1
ATOM 4294 C C . ASN A 1 543 ? -9.679 7.802 13.367 1.00 81.12 543 ASN A C 1
ATOM 4296 O O . ASN A 1 543 ? -9.285 8.898 12.957 1.00 81.12 543 ASN A O 1
ATOM 4300 N N . GLU A 1 544 ? -8.913 6.715 13.357 1.00 86.06 544 GLU A N 1
ATOM 4301 C CA . GLU A 1 544 ? -7.568 6.703 12.807 1.00 86.06 544 GLU A CA 1
ATOM 4302 C C . GLU A 1 544 ? -7.335 5.401 12.035 1.00 86.06 544 GLU A C 1
ATOM 4304 O O . GLU A 1 544 ? -7.536 4.303 12.550 1.00 86.06 544 GLU A O 1
ATOM 4309 N N . VAL A 1 545 ? -6.953 5.523 10.762 1.00 87.38 545 VAL A N 1
ATOM 4310 C CA . VAL A 1 545 ? -6.892 4.381 9.838 1.00 87.38 545 VAL A CA 1
ATOM 4311 C C . VAL A 1 545 ? -5.864 3.329 10.258 1.00 87.38 545 VAL A C 1
ATOM 4313 O O . VAL A 1 545 ? -6.114 2.144 10.074 1.00 87.38 545 VAL A O 1
ATOM 4316 N N . HIS A 1 546 ? -4.756 3.726 10.884 1.00 87.44 546 HIS A N 1
ATOM 4317 C CA . HIS A 1 546 ? -3.712 2.814 11.356 1.00 87.44 546 HIS A CA 1
ATOM 4318 C C . HIS A 1 546 ? -4.206 2.031 12.580 1.00 87.44 546 HIS A C 1
ATOM 4320 O O . HIS A 1 546 ? -3.915 0.844 12.695 1.00 87.44 546 HIS A O 1
ATOM 4326 N N . ASP A 1 547 ? -4.981 2.677 13.466 1.00 88.31 547 ASP A N 1
ATOM 4327 C CA . ASP A 1 547 ? -5.621 2.028 14.622 1.00 88.31 547 ASP A CA 1
ATOM 4328 C C . ASP A 1 547 ? -6.723 1.043 14.169 1.00 88.31 547 ASP A C 1
ATOM 4330 O O . ASP A 1 547 ? -6.853 -0.041 14.735 1.00 88.31 547 ASP A O 1
ATOM 4334 N N . ASP A 1 548 ? -7.465 1.368 13.103 1.00 88.12 548 ASP A N 1
ATOM 4335 C CA . ASP A 1 548 ? -8.429 0.454 12.467 1.00 88.12 548 ASP A CA 1
ATOM 4336 C C . ASP A 1 548 ? -7.751 -0.710 11.727 1.00 88.12 548 ASP A C 1
ATOM 4338 O O . ASP A 1 548 ? -8.258 -1.838 11.719 1.00 88.12 548 ASP A O 1
ATOM 4342 N N . GLY A 1 549 ? -6.590 -0.449 11.121 1.00 91.94 549 GLY A N 1
ATOM 4343 C CA . GLY A 1 549 ? -5.758 -1.451 10.458 1.00 91.94 549 GLY A CA 1
ATOM 4344 C C . GLY A 1 549 ? -5.318 -2.569 11.389 1.00 91.94 549 GLY A C 1
ATOM 4345 O O . GLY A 1 549 ? -5.230 -3.721 10.969 1.00 91.94 549 GLY A O 1
ATOM 4346 N N . GLU A 1 550 ? -5.168 -2.281 12.680 1.00 92.12 550 GLU A N 1
ATOM 4347 C CA . GLU A 1 550 ? -4.876 -3.296 13.689 1.00 92.12 550 GLU A CA 1
ATOM 4348 C C . GLU A 1 550 ? -5.971 -4.360 13.805 1.00 92.12 550 GLU A C 1
ATOM 4350 O O . GLU A 1 550 ? -5.665 -5.538 13.993 1.00 92.12 550 GLU A O 1
ATOM 4355 N N . ALA A 1 551 ? -7.243 -3.975 13.664 1.00 91.12 551 ALA A N 1
ATOM 4356 C CA . ALA A 1 551 ? -8.355 -4.918 13.710 1.00 91.12 551 ALA A CA 1
ATOM 4357 C C . ALA A 1 551 ? -8.382 -5.787 12.444 1.00 91.12 551 ALA A C 1
ATOM 4359 O O . ALA A 1 551 ? -8.463 -7.016 12.536 1.00 91.12 551 ALA A O 1
ATOM 4360 N N . TYR A 1 552 ? -8.260 -5.172 11.262 1.00 93.56 552 TYR A N 1
ATOM 4361 C CA . TYR A 1 552 ? -8.247 -5.875 9.975 1.00 93.56 552 TYR A CA 1
ATOM 4362 C C . TYR A 1 552 ? -7.027 -6.797 9.823 1.00 93.56 552 TYR A C 1
ATOM 4364 O O . TYR A 1 552 ? -7.178 -8.003 9.615 1.00 93.56 552 TYR A O 1
ATOM 4372 N N . GLY A 1 553 ? -5.817 -6.259 9.974 1.00 95.31 553 GLY A N 1
ATOM 4373 C CA . GLY A 1 553 ? -4.567 -7.010 9.874 1.00 95.31 553 GLY A CA 1
ATOM 4374 C C . GLY A 1 553 ? -4.393 -8.014 11.013 1.00 95.31 553 GLY A C 1
ATOM 4375 O O . GLY A 1 553 ? -3.952 -9.139 10.780 1.00 95.31 553 GLY A O 1
ATOM 4376 N N . GLY A 1 554 ? -4.841 -7.669 12.224 1.00 94.75 554 GLY A N 1
ATOM 4377 C CA . GLY A 1 554 ? -4.908 -8.588 13.361 1.00 94.75 554 GLY A CA 1
ATOM 4378 C C . GLY A 1 554 ? -5.846 -9.772 13.113 1.00 94.75 554 GLY A C 1
ATOM 4379 O O . GLY A 1 554 ? -5.473 -10.903 13.408 1.00 94.75 554 GLY A O 1
ATOM 4380 N N . SER A 1 555 ? -7.009 -9.560 12.484 1.00 94.56 555 SER A N 1
ATOM 4381 C CA . SER A 1 555 ? -7.907 -10.656 12.064 1.00 94.56 555 SER A CA 1
ATOM 4382 C C . SER A 1 555 ? -7.236 -11.586 11.052 1.00 94.56 555 SER A C 1
ATOM 4384 O O . SER A 1 555 ? -7.316 -12.809 11.168 1.00 94.56 555 SER A O 1
ATOM 4386 N N . MET A 1 556 ? -6.530 -11.025 10.069 1.00 97.12 556 MET A N 1
ATOM 4387 C CA . MET A 1 556 ? -5.810 -11.822 9.072 1.00 97.12 556 MET A CA 1
ATOM 4388 C C . MET A 1 556 ? -4.633 -12.586 9.679 1.00 97.12 556 MET A C 1
ATOM 4390 O O . MET A 1 556 ? -4.381 -13.740 9.319 1.00 97.12 556 MET A O 1
ATOM 4394 N N . ARG A 1 557 ? -3.953 -11.994 10.664 1.00 96.50 557 ARG A N 1
ATOM 4395 C CA . ARG A 1 557 ? -2.926 -12.678 11.446 1.00 96.50 557 ARG A CA 1
ATOM 4396 C C . ARG A 1 557 ? -3.510 -13.792 12.312 1.00 96.50 557 ARG A C 1
ATOM 4398 O O . ARG A 1 557 ? -2.931 -14.875 12.344 1.00 96.50 557 ARG A O 1
ATOM 4405 N N . ASP A 1 558 ? -4.644 -13.570 12.973 1.00 96.38 558 ASP A N 1
ATOM 4406 C CA . ASP A 1 558 ? -5.340 -14.597 13.755 1.00 96.38 558 ASP A CA 1
ATOM 4407 C C . ASP A 1 558 ? -5.713 -15.788 12.848 1.00 96.38 558 ASP A C 1
ATOM 4409 O O . ASP A 1 558 ? -5.416 -16.938 13.183 1.00 96.38 558 ASP A O 1
ATOM 4413 N N . LEU A 1 559 ? -6.241 -15.523 11.644 1.00 97.81 559 LEU A N 1
ATOM 4414 C CA . LEU A 1 559 ? -6.480 -16.531 10.601 1.00 97.81 559 LEU A CA 1
ATOM 4415 C C . LEU A 1 559 ? -5.191 -17.271 10.206 1.00 97.81 559 LEU A C 1
ATOM 4417 O O . LEU A 1 559 ? -5.189 -18.502 10.143 1.00 97.81 559 LEU A O 1
ATOM 4421 N N . LEU A 1 560 ? -4.085 -16.558 9.976 1.00 97.81 560 LEU A N 1
ATOM 4422 C CA . LEU A 1 560 ? -2.801 -17.171 9.629 1.00 97.81 560 LEU A CA 1
ATOM 4423 C C . LEU A 1 560 ? -2.241 -18.043 10.762 1.00 97.81 560 LEU A C 1
ATOM 4425 O O . LEU A 1 560 ? -1.728 -19.127 10.493 1.00 97.81 560 LEU A O 1
ATOM 4429 N N . VAL A 1 561 ? -2.369 -17.627 12.024 1.00 96.44 561 VAL A N 1
ATOM 4430 C CA . VAL A 1 561 ? -1.957 -18.416 13.197 1.00 96.44 561 VAL A CA 1
ATOM 4431 C C . VAL A 1 561 ? -2.803 -19.684 13.322 1.00 96.44 561 VAL A C 1
ATOM 4433 O O . VAL A 1 561 ? -2.254 -20.780 13.469 1.00 96.44 561 VAL A O 1
ATOM 4436 N N . LEU A 1 562 ? -4.128 -19.571 13.194 1.00 97.75 562 LEU A N 1
ATOM 4437 C CA . LEU A 1 562 ? -5.039 -20.718 13.180 1.00 97.75 562 LEU A CA 1
ATOM 4438 C C . LEU A 1 562 ? -4.714 -21.687 12.031 1.00 97.75 562 LEU A C 1
ATOM 4440 O O . LEU A 1 562 ? -4.646 -22.902 12.237 1.00 97.75 562 LEU A O 1
ATOM 4444 N N . ALA A 1 563 ? -4.439 -21.159 10.837 1.00 98.19 563 ALA A N 1
ATOM 4445 C CA . ALA A 1 563 ? -4.045 -21.953 9.682 1.00 98.19 563 ALA A CA 1
ATOM 4446 C C . ALA A 1 563 ? -2.666 -22.607 9.880 1.00 98.19 563 ALA A C 1
ATOM 4448 O O . ALA A 1 563 ? -2.515 -23.783 9.554 1.00 98.19 563 ALA A O 1
ATOM 4449 N N . ARG A 1 564 ? -1.676 -21.917 10.471 1.00 97.12 564 ARG A N 1
ATOM 4450 C CA . ARG A 1 564 ? -0.354 -22.492 10.803 1.00 97.12 564 ARG A CA 1
ATOM 4451 C C . ARG A 1 564 ? -0.471 -23.646 11.795 1.00 97.12 564 ARG A C 1
ATOM 4453 O O . ARG A 1 564 ? 0.205 -24.657 11.615 1.00 97.12 564 ARG A O 1
ATOM 4460 N N . ASN A 1 565 ? -1.361 -23.542 12.781 1.00 97.50 565 ASN A N 1
ATOM 4461 C CA . ASN A 1 565 ? -1.635 -24.624 13.732 1.00 97.50 565 ASN A CA 1
ATOM 4462 C C . ASN A 1 565 ? -2.235 -25.874 13.057 1.00 97.50 565 ASN A C 1
ATOM 4464 O O . ASN A 1 565 ? -2.051 -26.981 13.560 1.00 97.50 565 ASN A O 1
ATOM 4468 N N . ARG A 1 566 ? -2.931 -25.715 11.921 1.00 98.12 566 ARG A N 1
ATOM 4469 C CA . ARG A 1 566 ? -3.552 -26.815 11.162 1.00 98.12 566 ARG A CA 1
ATOM 4470 C C . ARG A 1 566 ? -2.669 -27.370 10.034 1.00 98.12 566 ARG A C 1
ATOM 4472 O O . ARG A 1 566 ? -2.658 -28.578 9.821 1.00 98.12 566 ARG A O 1
ATOM 4479 N N . TYR A 1 567 ? -1.941 -26.509 9.321 1.00 97.50 567 TYR A N 1
ATOM 4480 C CA . TYR A 1 567 ? -1.253 -26.830 8.059 1.00 97.50 567 TYR A CA 1
ATOM 4481 C C . TYR A 1 567 ? 0.268 -26.578 8.077 1.00 97.50 567 TYR A C 1
ATOM 4483 O O . TYR A 1 567 ? 0.944 -26.799 7.072 1.00 97.50 567 TYR A O 1
ATOM 4491 N N . GLY A 1 568 ? 0.841 -26.107 9.189 1.00 95.88 568 GLY A N 1
ATOM 4492 C CA . GLY A 1 568 ? 2.262 -25.761 9.268 1.00 95.88 568 GLY A CA 1
ATOM 4493 C C . GLY A 1 568 ? 2.625 -24.570 8.372 1.00 95.88 568 GLY A C 1
ATOM 4494 O O . GLY A 1 568 ? 1.868 -23.608 8.271 1.00 95.88 568 GLY A O 1
ATOM 4495 N N . LEU A 1 569 ? 3.792 -24.612 7.719 1.00 92.81 569 LEU A N 1
ATOM 4496 C CA . LEU A 1 569 ? 4.262 -23.511 6.860 1.00 92.81 569 LEU A CA 1
ATOM 4497 C C . LEU A 1 569 ? 3.446 -23.343 5.564 1.00 92.81 569 LEU A C 1
ATOM 4499 O O . LEU A 1 569 ? 3.385 -22.233 5.039 1.00 92.81 569 LEU A O 1
ATOM 4503 N N . GLU A 1 570 ? 2.748 -24.383 5.092 1.00 95.69 570 GLU A N 1
ATOM 4504 C CA . GLU A 1 570 ? 1.848 -24.288 3.927 1.00 95.69 570 GLU A CA 1
ATOM 4505 C C . GLU A 1 570 ? 0.681 -23.314 4.161 1.00 95.69 570 GLU A C 1
ATOM 4507 O O . GLU A 1 570 ? 0.119 -22.773 3.209 1.00 95.69 570 GLU A O 1
ATOM 4512 N N . ALA A 1 571 ? 0.353 -23.017 5.424 1.00 97.69 571 ALA A N 1
ATOM 4513 C CA . ALA A 1 571 ? -0.626 -21.997 5.785 1.00 97.69 571 ALA A CA 1
ATOM 4514 C C . ALA A 1 571 ? -0.302 -20.615 5.198 1.00 97.69 571 ALA A C 1
ATOM 4516 O O . ALA A 1 571 ? -1.216 -19.920 4.767 1.00 97.69 571 ALA A O 1
ATOM 4517 N N . VAL A 1 572 ? 0.982 -20.240 5.120 1.00 97.62 572 VAL A N 1
ATOM 4518 C CA . VAL A 1 572 ? 1.412 -18.955 4.534 1.00 97.62 572 VAL A CA 1
ATOM 4519 C C . VAL A 1 572 ? 1.007 -18.883 3.062 1.00 97.62 572 VAL A C 1
ATOM 4521 O O . VAL A 1 572 ? 0.529 -17.852 2.601 1.00 97.62 572 VAL A O 1
ATOM 4524 N N . LYS A 1 573 ? 1.128 -20.001 2.333 1.00 97.56 573 LYS A N 1
ATOM 4525 C CA . LYS A 1 573 ? 0.698 -20.085 0.936 1.00 97.56 573 LYS A CA 1
ATOM 4526 C C . LYS A 1 573 ? -0.825 -20.097 0.808 1.00 97.56 573 LYS A C 1
ATOM 4528 O O . LYS A 1 573 ? -1.353 -19.353 -0.005 1.00 97.56 573 LYS A O 1
ATOM 4533 N N . LYS A 1 574 ? -1.526 -20.898 1.620 1.00 98.44 574 LYS A N 1
ATOM 4534 C CA . LYS A 1 574 ? -2.999 -21.008 1.600 1.00 98.44 574 LYS A CA 1
ATOM 4535 C C . LYS A 1 574 ? -3.705 -19.691 1.930 1.00 98.44 574 LYS A C 1
ATOM 4537 O O . LYS A 1 574 ? -4.680 -19.346 1.271 1.00 98.44 574 LYS A O 1
ATOM 4542 N N . VAL A 1 575 ? -3.234 -18.979 2.953 1.00 98.50 575 VAL A N 1
ATOM 4543 C CA . VAL A 1 575 ? -3.838 -17.715 3.401 1.00 98.50 575 VAL A CA 1
ATOM 4544 C C . VAL A 1 575 ? -3.394 -16.563 2.499 1.00 98.50 575 VAL A C 1
ATOM 4546 O O . VAL A 1 575 ? -4.222 -15.727 2.165 1.00 98.50 575 VAL A O 1
ATOM 4549 N N . GLY A 1 576 ? -2.141 -16.548 2.024 1.00 98.19 576 GLY A N 1
ATOM 4550 C CA . GLY A 1 576 ? -1.695 -15.580 1.017 1.00 98.19 576 GLY A CA 1
ATOM 4551 C C . GLY A 1 576 ? -2.505 -15.667 -0.281 1.00 98.19 576 GLY A C 1
ATOM 4552 O O . GLY A 1 576 ? -3.018 -14.653 -0.742 1.00 98.19 576 GLY A O 1
ATOM 4553 N N . ASP A 1 577 ? -2.710 -16.880 -0.804 1.00 98.25 577 ASP A N 1
ATOM 4554 C CA . ASP A 1 577 ? -3.574 -17.152 -1.962 1.00 98.25 577 ASP A CA 1
ATOM 4555 C C . ASP A 1 577 ? -5.005 -16.636 -1.755 1.00 98.25 577 ASP A C 1
ATOM 4557 O O . ASP A 1 577 ? -5.526 -15.886 -2.582 1.00 98.25 577 ASP A O 1
ATOM 4561 N N . LEU A 1 578 ? -5.610 -16.983 -0.613 1.00 98.62 578 LEU A N 1
ATOM 4562 C CA . LEU A 1 578 ? -6.942 -16.520 -0.228 1.00 98.62 578 LEU A CA 1
ATOM 4563 C C . LEU A 1 578 ? -7.029 -14.985 -0.199 1.00 98.62 578 LEU A C 1
ATOM 4565 O O . LEU A 1 578 ? -7.981 -14.418 -0.735 1.00 98.62 578 LEU A O 1
ATOM 4569 N N . THR A 1 579 ? -6.049 -14.310 0.404 1.00 98.31 579 THR A N 1
ATOM 4570 C CA . THR A 1 579 ? -6.007 -12.844 0.487 1.00 98.31 579 THR A CA 1
ATOM 4571 C C . THR A 1 579 ? -5.910 -12.209 -0.897 1.00 98.31 579 THR A C 1
ATOM 4573 O O . THR A 1 579 ? -6.710 -11.328 -1.207 1.00 98.31 579 THR A O 1
ATOM 4576 N N . MET A 1 580 ? -4.995 -12.679 -1.754 1.00 98.00 580 MET A N 1
ATOM 4577 C CA . MET A 1 580 ? -4.835 -12.133 -3.109 1.00 98.00 580 MET A CA 1
ATOM 4578 C C . MET A 1 580 ? -6.094 -12.348 -3.960 1.00 98.00 580 MET A C 1
ATOM 4580 O O . MET A 1 580 ? -6.516 -11.438 -4.671 1.00 98.00 580 MET A O 1
ATOM 4584 N N . GLU A 1 581 ? -6.745 -13.511 -3.861 1.00 98.06 581 GLU A N 1
ATOM 4585 C CA . GLU A 1 581 ? -7.997 -13.760 -4.586 1.00 98.06 581 GLU A CA 1
ATOM 4586 C C . GLU A 1 581 ? -9.160 -12.914 -4.048 1.00 98.06 581 GLU A C 1
ATOM 4588 O O . GLU A 1 581 ? -9.961 -12.399 -4.828 1.00 98.06 581 GLU A O 1
ATOM 4593 N N . THR A 1 582 ? -9.209 -12.674 -2.734 1.00 98.31 582 THR A N 1
ATOM 4594 C CA . THR A 1 582 ? -10.182 -11.746 -2.132 1.00 98.31 582 THR A CA 1
ATOM 4595 C C . THR A 1 582 ? -9.993 -10.324 -2.670 1.00 98.31 582 THR A C 1
ATOM 4597 O O . THR A 1 582 ? -10.973 -9.675 -3.031 1.00 98.31 582 THR A O 1
ATOM 4600 N N . MET A 1 583 ? -8.748 -9.848 -2.805 1.00 98.00 583 MET A N 1
ATOM 4601 C CA . MET A 1 583 ? -8.456 -8.538 -3.406 1.00 98.00 583 MET A CA 1
ATOM 4602 C C . MET A 1 583 ? -8.950 -8.447 -4.859 1.00 98.00 583 MET A C 1
ATOM 4604 O O . MET A 1 583 ? -9.585 -7.457 -5.222 1.00 98.00 583 MET A O 1
ATOM 4608 N N . ARG A 1 584 ? -8.739 -9.491 -5.676 1.00 97.62 584 ARG A N 1
ATOM 4609 C CA . ARG A 1 584 ? -9.231 -9.544 -7.069 1.00 97.62 584 ARG A CA 1
ATOM 4610 C C . ARG A 1 584 ? -10.753 -9.537 -7.163 1.00 97.62 584 ARG A C 1
ATOM 4612 O O . ARG A 1 584 ? -11.302 -8.858 -8.026 1.00 97.62 584 ARG A O 1
ATOM 4619 N N . LEU A 1 585 ? -11.442 -10.279 -6.297 1.00 97.69 585 LEU A N 1
ATOM 4620 C CA . LEU A 1 585 ? -12.909 -10.339 -6.275 1.00 97.69 585 LEU A CA 1
ATOM 4621 C C . LEU A 1 585 ? -13.548 -9.051 -5.723 1.00 97.69 585 LEU A C 1
ATOM 4623 O O . LEU A 1 585 ? -14.712 -8.778 -6.000 1.00 97.69 585 LEU A O 1
ATOM 4627 N N . CYS A 1 586 ? -12.773 -8.224 -5.019 1.00 96.88 586 CYS A N 1
ATOM 4628 C CA . CYS A 1 586 ? -13.143 -6.872 -4.594 1.00 96.88 586 CYS A CA 1
ATOM 4629 C C . CYS A 1 586 ? -12.784 -5.773 -5.620 1.00 96.88 586 CYS A C 1
ATOM 4631 O O . CYS A 1 586 ? -12.927 -4.586 -5.316 1.00 96.88 586 CYS A O 1
ATOM 4633 N N . ARG A 1 587 ? -12.301 -6.127 -6.823 1.00 96.38 587 ARG A N 1
ATOM 4634 C CA . ARG A 1 587 ? -11.783 -5.152 -7.795 1.00 96.38 587 ARG A CA 1
ATOM 4635 C C . ARG A 1 587 ? -12.813 -4.081 -8.184 1.00 96.38 587 ARG A C 1
ATOM 4637 O O . ARG A 1 587 ? -13.967 -4.394 -8.485 1.00 96.38 587 ARG A O 1
ATOM 4644 N N . ASN A 1 588 ? -12.375 -2.820 -8.166 1.00 93.38 588 ASN A N 1
ATOM 4645 C CA . ASN A 1 588 ? -13.121 -1.585 -8.418 1.00 93.38 588 ASN A CA 1
ATOM 4646 C C . ASN A 1 588 ? -14.472 -1.505 -7.678 1.00 93.38 588 ASN A C 1
ATOM 4648 O O . ASN A 1 588 ? -15.464 -1.004 -8.217 1.00 93.38 588 ASN A O 1
ATOM 4652 N N . HIS A 1 589 ? -14.550 -2.053 -6.461 1.00 93.94 589 HIS A N 1
ATOM 4653 C CA . HIS A 1 589 ? -15.783 -2.038 -5.679 1.00 93.94 589 HIS A CA 1
ATOM 4654 C C . HIS A 1 589 ? -16.098 -0.615 -5.163 1.00 93.94 589 HIS A C 1
ATOM 4656 O O . HIS A 1 589 ? -15.234 0.015 -4.549 1.00 93.94 589 HIS A O 1
ATOM 4662 N N . PRO A 1 590 ? -17.331 -0.100 -5.356 1.00 88.06 590 PRO A N 1
ATOM 4663 C CA . PRO A 1 590 ? -17.683 1.316 -5.159 1.00 88.06 590 PRO A CA 1
ATOM 4664 C C . PRO A 1 590 ? -17.886 1.733 -3.687 1.00 88.06 590 PRO A C 1
ATOM 4666 O O . PRO A 1 590 ? -18.563 2.722 -3.416 1.00 88.06 590 PRO A O 1
ATOM 4669 N N . GLY A 1 591 ? -17.344 0.975 -2.731 1.00 88.94 591 GLY A N 1
ATOM 4670 C CA . GLY A 1 591 ? -17.602 1.141 -1.297 1.00 88.94 591 GLY A CA 1
ATOM 4671 C C . GLY A 1 591 ? -17.485 -0.177 -0.538 1.00 88.94 591 GLY A C 1
ATOM 4672 O O . GLY A 1 591 ? -18.490 -0.818 -0.255 1.00 88.94 591 GLY A O 1
ATOM 4673 N N . ILE A 1 592 ? -16.257 -0.632 -0.288 1.00 90.69 592 ILE A N 1
ATOM 4674 C CA . ILE A 1 592 ? -15.970 -1.833 0.506 1.00 90.69 592 ILE A CA 1
ATOM 4675 C C . ILE A 1 592 ? -16.107 -1.503 1.990 1.00 90.69 592 ILE A C 1
ATOM 4677 O O . ILE A 1 592 ? -15.509 -0.546 2.484 1.00 90.69 592 ILE A O 1
ATOM 4681 N N . THR A 1 593 ? -16.856 -2.350 2.675 1.00 89.88 593 THR A N 1
ATOM 4682 C CA . THR A 1 593 ? -17.054 -2.413 4.124 1.00 89.88 593 THR A CA 1
ATOM 4683 C C . THR A 1 593 ? -16.520 -3.750 4.659 1.00 89.88 593 THR A C 1
ATOM 4685 O O . THR A 1 593 ? -16.229 -4.670 3.884 1.00 89.88 593 THR A O 1
ATOM 4688 N N . ALA A 1 594 ? -16.396 -3.894 5.979 1.00 89.38 594 ALA A N 1
ATOM 4689 C CA . ALA A 1 594 ? -15.903 -5.110 6.626 1.00 89.38 594 ALA A CA 1
ATOM 4690 C C . ALA A 1 594 ? -16.698 -6.362 6.219 1.00 89.38 594 ALA A C 1
ATOM 4692 O O . ALA A 1 594 ? -16.119 -7.403 5.902 1.00 89.38 594 ALA A O 1
ATOM 4693 N N . ASP A 1 595 ? -18.029 -6.264 6.192 1.00 89.44 595 ASP A N 1
ATOM 4694 C CA . ASP A 1 595 ? -18.911 -7.359 5.794 1.00 89.44 595 ASP A CA 1
ATOM 4695 C C . ASP A 1 595 ? -18.731 -7.716 4.312 1.00 89.44 595 ASP A C 1
ATOM 4697 O O . ASP A 1 595 ? -18.631 -8.900 3.990 1.00 89.44 595 ASP A O 1
ATOM 4701 N N . VAL A 1 596 ? -18.606 -6.732 3.413 1.00 92.69 596 VAL A N 1
ATOM 4702 C CA . VAL A 1 596 ? -18.294 -6.965 1.993 1.00 92.69 596 VAL A CA 1
ATOM 4703 C C . VAL A 1 596 ? -16.962 -7.697 1.853 1.00 92.69 596 VAL A C 1
ATOM 4705 O O . VAL A 1 596 ? -16.913 -8.722 1.170 1.00 92.69 596 VAL A O 1
ATOM 4708 N N . TRP A 1 597 ? -15.905 -7.228 2.520 1.00 95.00 597 TRP A N 1
ATOM 4709 C CA . TRP A 1 597 ? -14.574 -7.839 2.465 1.00 95.00 597 TRP A CA 1
ATOM 4710 C C . TRP A 1 597 ? -14.579 -9.292 2.967 1.00 95.00 597 TRP A C 1
ATOM 4712 O O . TRP A 1 597 ? -14.132 -10.199 2.262 1.00 95.00 597 TRP A O 1
ATOM 4722 N N . PHE A 1 598 ? -15.141 -9.558 4.150 1.00 94.62 598 PHE A N 1
ATOM 4723 C CA . PHE A 1 598 ? -15.123 -10.907 4.722 1.00 94.62 598 PHE A CA 1
ATOM 4724 C C . PHE A 1 598 ? -16.124 -11.870 4.061 1.00 94.62 598 PHE A C 1
ATOM 4726 O O . PHE A 1 598 ? -15.860 -13.075 4.013 1.00 94.62 598 PHE A O 1
ATOM 4733 N N . ASN A 1 599 ? -17.227 -11.385 3.478 1.00 95.69 599 ASN A N 1
ATOM 4734 C CA . ASN A 1 599 ? -18.085 -12.215 2.622 1.00 95.69 599 ASN A CA 1
ATOM 4735 C C . ASN A 1 599 ? -17.401 -12.552 1.284 1.00 95.69 599 ASN A C 1
ATOM 4737 O O . ASN A 1 599 ? -17.520 -13.688 0.817 1.00 95.69 599 ASN A O 1
ATOM 4741 N N . HIS A 1 600 ? -16.631 -11.626 0.699 1.00 97.25 600 HIS A N 1
ATOM 4742 C CA . HIS A 1 600 ? -15.769 -11.927 -0.449 1.00 97.25 600 HIS A CA 1
ATOM 4743 C C . HIS A 1 600 ? -14.684 -12.943 -0.098 1.00 97.25 600 HIS A C 1
ATOM 4745 O O . HIS A 1 600 ? -14.449 -13.860 -0.880 1.00 97.25 600 HIS A O 1
ATOM 4751 N N . MET A 1 601 ? -14.096 -12.859 1.096 1.00 98.06 601 MET A N 1
ATOM 4752 C CA . MET A 1 601 ? -13.103 -13.828 1.560 1.00 98.06 601 MET A CA 1
ATOM 4753 C C . MET A 1 601 ? -13.693 -15.227 1.752 1.00 98.06 601 MET A C 1
ATOM 4755 O O . MET A 1 601 ? -13.106 -16.212 1.314 1.00 98.06 601 MET A O 1
ATOM 4759 N N . LEU A 1 602 ? -14.885 -15.342 2.345 1.00 97.94 602 LEU A N 1
ATOM 4760 C CA . LEU A 1 602 ? -15.587 -16.627 2.418 1.00 97.94 602 LEU A CA 1
ATOM 4761 C C . LEU A 1 602 ? -15.931 -17.182 1.029 1.00 97.94 602 LEU A C 1
ATOM 4763 O O . LEU A 1 602 ? -15.884 -18.395 0.836 1.00 97.94 602 LEU A O 1
ATOM 4767 N N . PHE A 1 603 ? -16.264 -16.324 0.065 1.00 98.19 603 PHE A N 1
ATOM 4768 C CA . PHE A 1 603 ? -16.538 -16.748 -1.307 1.00 98.19 603 PHE A CA 1
ATOM 4769 C C . PHE A 1 603 ? -15.262 -17.197 -2.042 1.00 98.19 603 PHE A C 1
ATOM 4771 O O . PHE A 1 603 ? -15.249 -18.277 -2.629 1.00 98.19 603 PHE A O 1
ATOM 4778 N N . ALA A 1 604 ? -14.161 -16.449 -1.924 1.00 98.31 604 ALA A N 1
ATOM 4779 C CA . ALA A 1 604 ? -12.835 -16.857 -2.390 1.00 98.31 604 ALA A CA 1
ATOM 4780 C C . ALA A 1 604 ? -12.404 -18.196 -1.763 1.00 98.31 604 ALA A C 1
ATOM 4782 O O . ALA A 1 604 ? -11.806 -19.052 -2.430 1.00 98.31 604 ALA A O 1
ATOM 4783 N N . ASP A 1 605 ? -12.760 -18.423 -0.491 1.00 98.56 605 ASP A N 1
ATOM 4784 C CA . ASP A 1 605 ? -12.519 -19.708 0.146 1.00 98.56 605 ASP A CA 1
ATOM 4785 C C . ASP A 1 605 ? -13.359 -20.831 -0.489 1.00 98.56 605 ASP A C 1
ATOM 4787 O O . ASP A 1 605 ? -12.816 -21.867 -0.877 1.00 98.56 605 ASP A O 1
ATOM 4791 N N . GLN A 1 606 ? -14.662 -20.603 -0.675 1.00 98.06 606 GLN A N 1
ATOM 4792 C CA . GLN A 1 606 ? -15.597 -21.546 -1.303 1.00 98.06 606 GLN A CA 1
ATOM 4793 C C . GLN A 1 606 ? -15.234 -21.922 -2.744 1.00 98.06 606 GLN A C 1
ATOM 4795 O O . GLN A 1 606 ? -15.451 -23.071 -3.118 1.00 98.06 606 GLN A O 1
ATOM 4800 N N . LEU A 1 607 ? -14.666 -21.010 -3.539 1.00 97.06 607 LEU A N 1
ATOM 4801 C CA . LEU A 1 607 ? -14.188 -21.326 -4.893 1.00 97.06 607 LEU A CA 1
ATOM 4802 C C . LEU A 1 607 ? -13.024 -22.334 -4.874 1.00 97.06 607 LEU A C 1
ATOM 4804 O O . LEU A 1 607 ? -12.957 -23.230 -5.716 1.00 97.06 607 LEU A O 1
ATOM 4808 N N . GLY A 1 608 ? -12.133 -22.223 -3.884 1.00 96.38 608 GLY A N 1
ATOM 4809 C CA . GLY A 1 608 ? -10.888 -22.993 -3.837 1.00 96.38 608 GLY A CA 1
ATOM 4810 C C . GLY A 1 608 ? -9.853 -22.530 -4.872 1.00 96.38 608 GLY A C 1
ATOM 4811 O O . GLY A 1 608 ? -10.133 -21.717 -5.746 1.00 96.38 608 GLY A O 1
ATOM 4812 N N . HIS A 1 609 ? -8.642 -23.076 -4.782 1.00 94.94 609 HIS A N 1
ATOM 4813 C CA . HIS A 1 609 ? -7.604 -22.948 -5.807 1.00 94.94 609 HIS A CA 1
ATOM 4814 C C . HIS A 1 609 ? -6.675 -24.168 -5.739 1.00 94.94 609 HIS A C 1
ATOM 4816 O O . HIS A 1 609 ? -5.654 -24.173 -5.049 1.00 94.94 609 HIS A O 1
ATOM 4822 N N . LEU A 1 610 ? -7.035 -25.255 -6.425 1.00 94.12 610 LEU A N 1
ATOM 4823 C CA . LEU A 1 610 ? -6.237 -26.485 -6.406 1.00 94.12 610 LEU A CA 1
ATOM 4824 C C . LEU A 1 610 ? -4.932 -26.326 -7.214 1.00 94.12 610 LEU A C 1
ATOM 4826 O O . LEU A 1 610 ? -4.971 -25.779 -8.313 1.00 94.12 610 LEU A O 1
ATOM 4830 N N . PRO A 1 611 ? -3.787 -26.857 -6.736 1.00 94.44 611 PRO A N 1
ATOM 4831 C CA . PRO A 1 611 ? -3.622 -27.696 -5.544 1.00 94.44 611 PRO A CA 1
ATOM 4832 C C . PRO A 1 611 ? -3.367 -26.918 -4.239 1.00 94.44 611 PRO A C 1
ATOM 4834 O O . PRO A 1 611 ? -3.232 -27.548 -3.193 1.00 94.44 611 PRO A O 1
ATOM 4837 N N . THR A 1 612 ? -3.268 -25.585 -4.277 1.00 96.19 612 THR A N 1
ATOM 4838 C CA . THR A 1 612 ? -2.941 -24.748 -3.108 1.00 96.19 612 THR A CA 1
ATOM 4839 C C . THR A 1 612 ? -3.976 -24.889 -1.992 1.00 96.19 612 THR A C 1
ATOM 4841 O O . THR A 1 612 ? -3.604 -25.109 -0.838 1.00 96.19 612 THR A O 1
ATOM 4844 N N . ARG A 1 613 ? -5.268 -24.794 -2.317 1.00 96.56 613 ARG A N 1
ATOM 4845 C CA . ARG A 1 613 ? -6.368 -24.749 -1.350 1.00 96.56 613 ARG A CA 1
ATOM 4846 C C . ARG A 1 613 ? -7.623 -25.433 -1.894 1.00 96.56 613 ARG A C 1
ATOM 4848 O O . ARG A 1 613 ? -7.985 -25.233 -3.052 1.00 96.56 613 ARG A O 1
ATOM 4855 N N . ALA A 1 614 ? -8.281 -26.253 -1.084 1.00 97.94 614 ALA A N 1
ATOM 4856 C CA . ALA A 1 614 ? -9.545 -26.885 -1.457 1.00 97.94 614 ALA A CA 1
ATOM 4857 C C . ALA A 1 614 ? -10.742 -25.930 -1.232 1.00 97.94 614 ALA A C 1
ATOM 4859 O O . ALA A 1 614 ? -10.667 -25.064 -0.357 1.00 97.94 614 ALA A O 1
ATOM 4860 N N . PRO A 1 615 ? -11.850 -26.088 -1.982 1.00 98.19 615 PRO A N 1
ATOM 4861 C CA . PRO A 1 615 ? -13.112 -25.389 -1.726 1.00 98.19 615 PRO A CA 1
ATOM 4862 C C . PRO A 1 615 ? -13.547 -25.463 -0.254 1.00 98.19 615 PRO A C 1
ATOM 4864 O O . PRO A 1 615 ? -13.773 -26.553 0.275 1.00 98.19 615 PRO A O 1
ATOM 4867 N N . GLY A 1 616 ? -13.671 -24.309 0.408 1.00 98.19 616 GLY A N 1
ATOM 4868 C CA . GLY A 1 616 ? -14.137 -24.200 1.795 1.00 98.19 616 GLY A CA 1
ATOM 4869 C C . GLY A 1 616 ? -13.121 -24.597 2.883 1.00 98.19 616 GLY A C 1
ATOM 4870 O O . GLY A 1 616 ? -13.515 -24.768 4.037 1.00 98.19 616 GLY A O 1
ATOM 4871 N N . GLU A 1 617 ? -11.839 -24.789 2.545 1.00 98.31 617 GLU A N 1
ATOM 4872 C CA . GLU A 1 617 ? -10.806 -25.327 3.453 1.00 98.31 617 GLU A CA 1
ATOM 4873 C C . GLU A 1 617 ? -10.456 -24.415 4.650 1.00 98.31 617 GLU A C 1
ATOM 4875 O O . GLU A 1 617 ? -9.942 -24.902 5.666 1.00 98.31 617 GLU A O 1
ATOM 4880 N N . LEU A 1 618 ? -10.707 -23.104 4.545 1.00 98.50 618 LEU A N 1
ATOM 4881 C CA . LEU A 1 618 ? -10.390 -22.109 5.581 1.00 98.50 618 LEU A CA 1
ATOM 4882 C C . LEU A 1 618 ? -11.635 -21.487 6.239 1.00 98.50 618 LEU A C 1
ATOM 4884 O O . LEU A 1 618 ? -11.504 -20.712 7.184 1.00 98.50 618 LEU A O 1
ATOM 4888 N N . SER A 1 619 ? -12.839 -21.836 5.784 1.00 97.44 619 SER A N 1
ATOM 4889 C CA . SER A 1 619 ? -14.109 -21.194 6.155 1.00 97.44 619 SER A CA 1
ATOM 4890 C C . SER A 1 619 ? -14.424 -21.200 7.653 1.00 97.44 619 SER A C 1
ATOM 4892 O O . SER A 1 619 ? -15.068 -20.270 8.142 1.00 97.44 619 SER A O 1
ATOM 4894 N N . ASP A 1 620 ? -13.996 -22.219 8.400 1.00 96.56 620 ASP A N 1
ATOM 4895 C CA . ASP A 1 620 ? -14.158 -22.257 9.857 1.00 96.56 620 ASP A CA 1
ATOM 4896 C C . ASP A 1 620 ? -13.127 -21.370 10.575 1.00 96.56 620 ASP A C 1
ATOM 4898 O O . ASP A 1 620 ? -13.482 -20.643 11.504 1.00 96.56 620 ASP A O 1
ATOM 4902 N N . LEU A 1 621 ? -11.882 -21.355 10.088 1.00 97.56 621 LEU A N 1
ATOM 4903 C CA . LEU A 1 621 ? -10.804 -20.516 10.613 1.00 97.56 621 LEU A CA 1
ATOM 4904 C C . LEU A 1 621 ? -11.068 -19.023 10.383 1.00 97.56 621 LEU A C 1
ATOM 4906 O O . LEU A 1 621 ? -10.840 -18.227 11.290 1.00 97.56 621 LEU A O 1
ATOM 4910 N N . ILE A 1 622 ? -11.606 -18.650 9.214 1.00 96.38 622 ILE A N 1
ATOM 4911 C CA . ILE A 1 622 ? -12.023 -17.271 8.904 1.00 96.38 622 ILE A CA 1
ATOM 4912 C C . ILE A 1 622 ? -13.048 -16.806 9.945 1.00 96.38 622 ILE A C 1
ATOM 4914 O O . ILE A 1 622 ? -12.867 -15.776 10.587 1.00 96.38 622 ILE A O 1
ATOM 4918 N N . ARG A 1 623 ? -14.104 -17.594 10.184 1.00 92.81 623 ARG A N 1
ATOM 4919 C CA . ARG A 1 623 ? -15.147 -17.246 11.167 1.00 92.81 623 ARG A CA 1
ATOM 4920 C C . ARG A 1 623 ? -14.603 -17.153 12.592 1.00 92.81 623 ARG A C 1
ATOM 4922 O O . ARG A 1 623 ? -15.044 -16.290 13.345 1.00 92.81 623 ARG A O 1
ATOM 4929 N N . GLN A 1 624 ? -13.652 -18.014 12.955 1.00 90.56 624 GLN A N 1
ATOM 4930 C CA . GLN A 1 624 ? -13.012 -17.984 14.269 1.00 90.56 624 GLN A CA 1
ATOM 4931 C C . GLN A 1 624 ? -12.147 -16.728 14.470 1.00 90.56 624 GLN A C 1
ATOM 4933 O O . GLN A 1 624 ? -12.208 -16.133 15.542 1.00 90.56 624 GLN A O 1
ATOM 4938 N N . ALA A 1 625 ? -11.389 -16.311 13.452 1.00 92.56 625 ALA A N 1
ATOM 4939 C CA . ALA A 1 625 ? -10.508 -15.142 13.506 1.00 92.56 625 ALA A CA 1
ATOM 4940 C C . ALA A 1 625 ? -11.255 -13.797 13.598 1.00 92.56 625 ALA A C 1
ATOM 4942 O O . ALA A 1 625 ? -10.742 -12.837 14.162 1.00 92.56 625 ALA A O 1
ATOM 4943 N N . LEU A 1 626 ? -12.477 -13.721 13.064 1.00 89.00 626 LEU A N 1
ATOM 4944 C CA . LEU A 1 626 ? -13.291 -12.498 13.095 1.00 89.00 626 LEU A CA 1
ATOM 4945 C C . LEU A 1 626 ? -13.993 -12.283 14.438 1.00 89.00 626 LEU A C 1
ATOM 4947 O O . LEU A 1 626 ? -14.136 -11.147 14.894 1.00 89.00 626 LEU A O 1
ATOM 4951 N N . ALA A 1 627 ? -14.398 -13.372 15.096 1.00 80.06 627 ALA A N 1
ATOM 4952 C CA . ALA A 1 627 ? -15.117 -13.317 16.365 1.00 80.06 627 ALA A CA 1
ATOM 4953 C C . ALA A 1 627 ? -14.285 -12.687 17.501 1.00 80.06 627 ALA A C 1
ATOM 4955 O O . ALA A 1 627 ? -14.844 -12.018 18.368 1.00 80.06 627 ALA A O 1
ATOM 4956 N N . SER A 1 628 ? -12.954 -12.837 17.486 1.00 79.38 628 SER A N 1
ATOM 4957 C CA . SER A 1 628 ? -12.040 -12.191 18.445 1.00 79.38 628 SER A CA 1
ATOM 4958 C C . SER A 1 628 ? -11.881 -10.679 18.237 1.00 79.38 628 SER A C 1
ATOM 4960 O O . SER A 1 628 ? -11.340 -10.005 19.114 1.00 79.38 628 SER A O 1
ATOM 4962 N N . ARG A 1 629 ? -12.338 -10.136 17.101 1.00 88.19 629 ARG A N 1
ATOM 4963 C CA . ARG A 1 629 ? -12.001 -8.786 16.613 1.00 88.19 629 ARG A CA 1
ATOM 4964 C C . ARG A 1 629 ? -13.229 -7.884 16.403 1.00 88.19 629 ARG A C 1
ATOM 4966 O O . ARG A 1 629 ? -13.137 -6.897 15.685 1.00 88.19 629 ARG A O 1
ATOM 4973 N N . ASN A 1 630 ? -14.370 -8.227 17.020 1.00 89.19 630 ASN A N 1
ATOM 4974 C CA . ASN A 1 630 ? -15.659 -7.506 16.938 1.00 89.19 630 ASN A CA 1
ATOM 4975 C C . ASN A 1 630 ? -16.212 -7.330 15.505 1.00 89.19 630 ASN A C 1
ATOM 4977 O O . ASN A 1 630 ? -17.093 -6.501 15.270 1.00 89.19 630 ASN A O 1
ATOM 4981 N N . PHE A 1 631 ? -15.736 -8.112 14.532 1.00 88.88 631 PHE A N 1
ATOM 4982 C CA . PHE A 1 631 ? -16.312 -8.125 13.191 1.00 88.88 631 PHE A CA 1
ATOM 4983 C C . PHE A 1 631 ? -17.570 -8.996 13.142 1.00 88.88 631 PHE A C 1
ATOM 4985 O O . PHE A 1 631 ? -17.664 -10.040 13.790 1.00 88.88 631 PHE A O 1
ATOM 4992 N N . THR A 1 632 ? -18.544 -8.567 12.341 1.00 82.50 632 THR A N 1
ATOM 4993 C CA . THR A 1 632 ? -19.810 -9.276 12.113 1.00 82.50 632 THR A CA 1
ATOM 4994 C C . THR A 1 632 ? -20.107 -9.314 10.617 1.00 82.50 632 THR A C 1
ATOM 4996 O O . THR A 1 632 ? -19.716 -8.414 9.880 1.00 82.50 632 THR A O 1
ATOM 4999 N N . PHE A 1 633 ? -20.774 -10.371 10.148 1.00 82.44 633 PHE A N 1
ATOM 5000 C CA . PHE A 1 633 ? -21.070 -10.558 8.718 1.00 82.44 633 PHE A CA 1
ATOM 5001 C C . PHE A 1 633 ? -22.308 -9.786 8.230 1.00 82.44 633 PHE A C 1
ATOM 5003 O O . PHE A 1 633 ? -22.609 -9.838 7.040 1.00 82.44 633 PHE A O 1
ATOM 5010 N N . ASP A 1 634 ? -23.037 -9.122 9.132 1.00 79.00 634 ASP A N 1
ATOM 5011 C CA . ASP A 1 634 ? -24.252 -8.349 8.846 1.00 79.00 634 ASP A CA 1
ATOM 5012 C C . ASP A 1 634 ? -24.230 -6.919 9.427 1.00 79.00 634 ASP A C 1
ATOM 5014 O O . ASP A 1 634 ? -25.253 -6.228 9.389 1.00 79.00 634 ASP A O 1
ATOM 5018 N N . GLY A 1 635 ? -23.086 -6.491 9.981 1.00 73.88 635 GLY A N 1
ATOM 5019 C CA . GLY A 1 635 ? -22.871 -5.160 10.559 1.00 73.88 635 GLY A CA 1
ATOM 5020 C C . GLY A 1 635 ? -23.676 -4.860 11.830 1.00 73.88 635 GLY A C 1
ATOM 5021 O O . GLY A 1 635 ? -23.849 -3.691 12.176 1.00 73.88 635 GLY A O 1
ATOM 5022 N N . LYS A 1 636 ? -24.233 -5.871 12.514 1.00 80.50 636 LYS A N 1
ATOM 5023 C CA . LYS A 1 636 ? -25.146 -5.678 13.657 1.00 80.50 636 LYS A CA 1
ATOM 5024 C C . LYS A 1 636 ? -24.596 -6.267 14.944 1.00 80.50 636 LYS A C 1
ATOM 5026 O O . LYS A 1 636 ? -23.829 -7.220 14.943 1.00 80.50 636 LYS A O 1
ATOM 5031 N N . GLY A 1 637 ? -25.015 -5.687 16.068 1.00 83.19 637 GLY A N 1
ATOM 5032 C CA . GLY A 1 637 ? -24.626 -6.178 17.391 1.00 83.19 637 GLY A CA 1
ATOM 5033 C C . GLY A 1 637 ? -23.125 -6.056 17.676 1.00 83.19 637 GLY A C 1
ATOM 5034 O O . GLY A 1 637 ? -22.606 -6.811 18.491 1.00 83.19 637 GLY A O 1
ATOM 5035 N N . GLN A 1 638 ? -22.407 -5.139 17.023 1.00 88.69 638 GLN A N 1
ATOM 5036 C CA . GLN A 1 638 ? -21.012 -4.848 17.361 1.00 88.69 638 GLN A CA 1
ATOM 5037 C C . GLN A 1 638 ? -20.922 -4.058 18.671 1.00 88.69 638 GLN A C 1
ATOM 5039 O O . GLN A 1 638 ? -21.765 -3.204 18.955 1.00 88.69 638 GLN A O 1
ATOM 5044 N N . ALA A 1 639 ? -19.877 -4.320 19.455 1.00 90.19 639 ALA A N 1
ATOM 5045 C CA . ALA A 1 639 ? -19.523 -3.481 20.595 1.00 90.19 639 ALA A CA 1
ATOM 5046 C C . ALA A 1 639 ? -19.067 -2.099 20.104 1.00 90.19 639 ALA A C 1
ATOM 5048 O O . ALA A 1 639 ? -18.473 -1.993 19.030 1.00 90.19 639 ALA A O 1
ATOM 5049 N N . GLN A 1 640 ? -19.294 -1.048 20.893 1.00 90.88 640 GLN A N 1
ATOM 5050 C CA . GLN A 1 640 ? -18.913 0.324 20.532 1.00 90.88 640 GLN A CA 1
ATOM 5051 C C . GLN A 1 640 ? -17.947 0.922 21.553 1.00 90.88 640 GLN A C 1
ATOM 5053 O O . GLN A 1 640 ? -18.103 0.720 22.756 1.00 90.88 640 GLN A O 1
ATOM 5058 N N . PHE A 1 641 ? -17.002 1.729 21.071 1.00 92.56 641 PHE A N 1
ATOM 5059 C CA . PHE A 1 641 ? -16.177 2.632 21.873 1.00 92.56 641 PHE A CA 1
ATOM 5060 C C . PHE A 1 641 ? -16.394 4.054 21.352 1.00 92.56 641 PHE A C 1
ATOM 5062 O O . PHE A 1 641 ? -16.018 4.370 20.224 1.00 92.56 641 PHE A O 1
ATOM 5069 N N . LYS A 1 642 ? -17.006 4.911 22.175 1.00 93.38 642 LYS A N 1
ATOM 5070 C CA . LYS A 1 642 ? -17.312 6.302 21.831 1.00 93.38 642 LYS A CA 1
ATOM 5071 C C . LYS A 1 642 ? -16.360 7.263 22.529 1.00 93.38 642 LYS A C 1
ATOM 5073 O O . LYS A 1 642 ? -16.116 7.142 23.731 1.00 93.38 642 LYS A O 1
ATOM 5078 N N . LEU A 1 643 ? -15.880 8.245 21.770 1.00 94.19 643 LEU A N 1
ATOM 5079 C CA . LEU A 1 643 ? -15.154 9.413 22.259 1.00 94.19 643 LEU A CA 1
ATOM 5080 C C . LEU A 1 643 ? -15.947 10.652 21.842 1.00 94.19 643 LEU A C 1
ATOM 5082 O O . LEU A 1 643 ? -16.115 10.898 20.649 1.00 94.19 643 LEU A O 1
ATOM 5086 N N . MET A 1 644 ? -16.444 11.403 22.820 1.00 95.00 644 MET A N 1
ATOM 5087 C CA . MET A 1 644 ? -17.232 12.613 22.601 1.00 95.00 644 MET A CA 1
ATOM 5088 C C . MET A 1 644 ? -16.397 13.858 22.900 1.00 95.00 644 MET A C 1
ATOM 5090 O O . MET A 1 644 ? -15.728 13.915 23.936 1.00 95.00 644 MET A O 1
ATOM 5094 N N . TYR A 1 645 ? -16.512 14.881 22.055 1.00 93.69 645 TYR A N 1
ATOM 5095 C CA . TYR A 1 645 ? -16.049 16.240 22.335 1.00 93.69 645 TYR A CA 1
ATOM 5096 C C . TYR A 1 645 ? -17.244 17.202 22.278 1.00 93.69 645 TYR A C 1
ATOM 5098 O O . TYR A 1 645 ? -17.761 17.533 21.210 1.00 93.69 645 TYR A O 1
ATOM 5106 N N . GLY A 1 646 ? -17.728 17.619 23.451 1.00 90.94 646 GLY A N 1
ATOM 5107 C CA . GLY A 1 646 ? -19.037 18.266 23.566 1.00 90.94 646 GLY A CA 1
ATOM 5108 C C . GLY A 1 646 ? -20.158 17.298 23.172 1.00 90.94 646 GLY A C 1
ATOM 5109 O O . GLY A 1 646 ? -20.236 16.198 23.709 1.00 90.94 646 GLY A O 1
ATOM 5110 N N . GLU A 1 647 ? -21.008 17.701 22.227 1.00 90.19 647 GLU A N 1
ATOM 5111 C CA . GLU A 1 647 ? -22.089 16.863 21.676 1.00 90.19 647 GLU A CA 1
ATOM 5112 C C . GLU A 1 647 ? -21.647 16.020 20.459 1.00 90.19 647 GLU A C 1
ATOM 5114 O O . GLU A 1 647 ? -22.436 15.234 19.939 1.00 90.19 647 GLU A O 1
ATOM 5119 N N . LEU A 1 648 ? -20.400 16.174 19.992 1.00 89.94 648 LEU A N 1
ATOM 5120 C CA . LEU A 1 648 ? -19.883 15.518 18.789 1.00 89.94 648 LEU A CA 1
ATOM 5121 C C . LEU A 1 648 ? -19.238 14.167 19.120 1.00 89.94 648 LEU A C 1
ATOM 5123 O O . LEU A 1 648 ? -18.302 14.118 19.918 1.00 89.94 648 LEU A O 1
ATOM 5127 N N . GLU A 1 649 ? -19.691 13.090 18.479 1.00 90.44 649 GLU A N 1
ATOM 5128 C CA . GLU A 1 649 ? -19.010 11.791 18.498 1.00 90.44 649 GLU A CA 1
ATOM 5129 C C . GLU A 1 649 ? -17.885 11.785 17.460 1.00 90.44 649 GLU A C 1
ATOM 5131 O O . GLU A 1 649 ? -18.118 12.065 16.291 1.00 90.44 649 GLU A O 1
ATOM 5136 N N . MET A 1 650 ? -16.656 11.480 17.872 1.00 88.50 650 MET A N 1
ATOM 5137 C CA . MET A 1 650 ? -15.495 11.607 16.994 1.00 88.50 650 MET A CA 1
ATOM 5138 C C . MET A 1 650 ? -15.320 10.406 16.048 1.00 88.50 650 MET A C 1
ATOM 5140 O O . MET A 1 650 ? -14.889 9.321 16.469 1.00 88.50 650 MET A O 1
ATOM 5144 N N . ASN A 1 651 ? -15.575 10.649 14.759 1.00 84.12 651 ASN A N 1
ATOM 5145 C CA . ASN A 1 651 ? -15.067 9.871 13.620 1.00 84.12 651 ASN A CA 1
ATOM 5146 C C . ASN A 1 651 ? -13.799 10.522 13.013 1.00 84.12 651 ASN A C 1
ATOM 5148 O O . ASN A 1 651 ? -13.196 11.416 13.611 1.00 84.12 651 ASN A O 1
ATOM 5152 N N . ASP A 1 652 ? -13.361 10.018 11.860 1.00 79.31 652 ASP A N 1
ATOM 5153 C CA . ASP A 1 652 ? -12.136 10.363 11.125 1.00 79.31 652 ASP A CA 1
ATOM 5154 C C . ASP A 1 652 ? -12.199 11.670 10.307 1.00 79.31 652 ASP A C 1
ATOM 5156 O O . ASP A 1 652 ? -11.150 12.198 9.928 1.00 79.31 652 ASP A O 1
ATOM 5160 N N . HIS A 1 653 ? -13.395 12.226 10.091 1.00 82.75 653 HIS A N 1
ATOM 5161 C CA . HIS A 1 653 ? -13.624 13.518 9.427 1.00 82.75 653 HIS A CA 1
ATOM 5162 C C . HIS A 1 653 ? -13.998 14.649 10.408 1.00 82.75 653 HIS A C 1
ATOM 5164 O O . HIS A 1 653 ? -13.843 15.841 10.112 1.00 82.75 653 HIS A O 1
ATOM 5170 N N . ASP A 1 654 ? -14.490 14.290 11.594 1.00 85.94 654 ASP A N 1
ATOM 5171 C CA . ASP A 1 654 ? -15.011 15.223 12.590 1.00 85.94 654 ASP A CA 1
ATOM 5172 C C . ASP A 1 654 ? -13.937 16.064 13.288 1.00 85.94 654 ASP A C 1
ATOM 5174 O O . ASP A 1 654 ? -12.739 15.782 13.233 1.00 85.94 654 ASP A O 1
ATOM 5178 N N . LYS A 1 655 ? -14.355 17.145 13.958 1.00 90.06 655 LYS A N 1
ATOM 5179 C CA . LYS A 1 655 ? -13.429 18.040 14.673 1.00 90.06 655 LYS A CA 1
ATOM 5180 C C . LYS A 1 655 ? -12.675 17.285 15.770 1.00 90.06 655 LYS A C 1
ATOM 5182 O O . LYS A 1 655 ? -13.286 16.731 16.678 1.00 90.06 655 LYS A O 1
ATOM 5187 N N . GLY A 1 656 ? -11.346 17.338 15.709 1.00 89.50 656 GLY A N 1
ATOM 5188 C CA . GLY A 1 656 ? -10.443 16.577 16.577 1.00 89.50 656 GLY A CA 1
ATOM 5189 C C . GLY A 1 656 ? -9.914 15.288 15.939 1.00 89.50 656 GLY A C 1
ATOM 5190 O O . GLY A 1 656 ? -9.106 14.602 16.557 1.00 89.50 656 GLY A O 1
ATOM 5191 N N . SER A 1 657 ? -10.330 14.955 14.716 1.00 89.38 657 SER A N 1
ATOM 5192 C CA . SER A 1 657 ? -9.715 13.901 13.900 1.00 89.38 657 SER A CA 1
ATOM 5193 C C . SER A 1 657 ? -8.375 14.337 13.294 1.00 89.38 657 SER A C 1
ATOM 5195 O O . SER A 1 657 ? -8.030 15.522 13.281 1.00 89.38 657 SER A O 1
ATOM 5197 N N . ARG A 1 658 ? -7.638 13.381 12.711 1.00 86.75 658 ARG A N 1
ATOM 5198 C CA . ARG A 1 658 ? -6.400 13.651 11.957 1.00 86.75 658 ARG A CA 1
ATOM 5199 C C . ARG A 1 658 ? -6.637 14.567 10.748 1.00 86.75 658 ARG A C 1
ATOM 5201 O O . ARG A 1 658 ? -5.770 15.379 10.430 1.00 86.75 658 ARG A O 1
ATOM 5208 N N . GLN A 1 659 ? -7.794 14.453 10.089 1.00 85.19 659 GLN A N 1
ATOM 5209 C CA . GLN A 1 659 ? -8.147 15.256 8.910 1.00 85.19 659 GLN A CA 1
ATOM 5210 C C . GLN A 1 659 ? -8.625 16.668 9.290 1.00 85.19 659 GLN A C 1
ATOM 5212 O O . GLN A 1 659 ? -8.384 17.630 8.560 1.00 85.19 659 GLN A O 1
ATOM 5217 N N . ASN A 1 660 ? -9.268 16.808 10.451 1.00 89.38 660 ASN A N 1
ATOM 5218 C CA . ASN A 1 660 ? -9.869 18.053 10.925 1.00 89.38 660 ASN A CA 1
ATOM 5219 C C . ASN A 1 660 ? -9.442 18.363 12.379 1.00 89.38 660 ASN A C 1
ATOM 5221 O O . ASN A 1 660 ? -10.283 18.410 13.284 1.00 89.38 660 ASN A O 1
ATOM 5225 N N . PRO A 1 661 ? -8.132 18.568 12.633 1.00 93.25 661 PRO A N 1
ATOM 5226 C CA . PRO A 1 661 ? -7.618 18.849 13.969 1.00 93.25 661 PRO A CA 1
ATOM 5227 C C . PRO A 1 661 ? -8.185 20.171 14.489 1.00 93.25 661 PRO A C 1
ATOM 5229 O O . PRO A 1 661 ? -8.327 21.142 13.735 1.00 93.25 661 PRO A O 1
ATOM 5232 N N . ILE A 1 662 ? -8.476 20.246 15.791 1.00 95.38 662 ILE A N 1
ATOM 5233 C CA . ILE A 1 662 ? -8.995 21.487 16.379 1.00 95.38 662 ILE A CA 1
ATOM 5234 C C . ILE A 1 662 ? -7.896 22.545 16.311 1.00 95.38 662 ILE A C 1
ATOM 5236 O O . ILE A 1 662 ? -6.830 22.398 16.907 1.00 95.38 662 ILE A O 1
ATOM 5240 N N . ARG A 1 663 ? -8.162 23.618 15.564 1.00 95.94 663 ARG A N 1
ATOM 5241 C CA . ARG A 1 663 ? -7.243 24.747 15.411 1.00 95.94 663 ARG A CA 1
ATOM 5242 C C . ARG A 1 663 ? -7.316 25.647 16.637 1.00 95.94 663 ARG A C 1
ATOM 5244 O O . ARG A 1 663 ? -8.400 26.093 17.010 1.00 95.94 663 ARG A O 1
ATOM 5251 N N . VAL A 1 664 ? -6.160 25.937 17.219 1.00 95.88 664 VAL A N 1
ATOM 5252 C CA . VAL A 1 664 ? -6.006 26.718 18.445 1.00 95.88 664 VAL A CA 1
ATOM 5253 C C . VAL A 1 664 ? -4.974 27.815 18.211 1.00 95.88 664 VAL A C 1
ATOM 5255 O O . VAL A 1 664 ? -3.898 27.553 17.678 1.00 95.88 664 VAL A O 1
ATOM 5258 N N . VAL A 1 665 ? -5.286 29.038 18.633 1.00 96.56 665 VAL A N 1
ATOM 5259 C CA . VAL A 1 665 ? -4.339 30.159 18.641 1.00 96.56 665 VAL A CA 1
ATOM 5260 C C . VAL A 1 665 ? -4.194 30.623 20.084 1.00 96.56 665 VAL A C 1
ATOM 5262 O O . VAL A 1 665 ? -5.176 31.068 20.675 1.00 96.56 665 VAL A O 1
ATOM 5265 N N . LEU A 1 666 ? -2.998 30.484 20.660 1.00 96.38 666 LEU A N 1
ATOM 5266 C CA . LEU A 1 666 ? -2.721 30.801 22.067 1.00 96.38 666 LEU A CA 1
ATOM 5267 C C . LEU A 1 666 ? -1.401 31.565 22.204 1.00 96.38 666 LEU A C 1
ATOM 5269 O O . LEU A 1 666 ? -0.414 31.156 21.594 1.00 96.38 666 LEU A O 1
ATOM 5273 N N . PRO A 1 667 ? -1.334 32.626 23.023 1.00 95.50 667 PRO A N 1
ATOM 5274 C CA . PRO A 1 667 ? -0.067 33.156 23.519 1.00 95.50 667 PRO A CA 1
ATOM 5275 C C . PRO A 1 667 ? 0.723 32.082 24.279 1.00 95.50 667 PRO A C 1
ATOM 5277 O O . PRO A 1 667 ? 0.130 31.225 24.935 1.00 95.50 667 PRO A O 1
ATOM 5280 N N . ALA A 1 668 ? 2.054 32.136 24.201 1.00 92.75 668 ALA A N 1
ATOM 5281 C CA . ALA A 1 668 ? 2.947 31.096 24.728 1.00 92.75 668 ALA A CA 1
ATOM 5282 C C . ALA A 1 668 ? 2.776 30.803 26.235 1.00 92.75 668 ALA A C 1
ATOM 5284 O O . ALA A 1 668 ? 3.028 29.682 26.675 1.00 92.75 668 ALA A O 1
ATOM 5285 N N . ASP A 1 669 ? 2.333 31.797 27.010 1.00 93.06 669 ASP A N 1
ATOM 5286 C CA . ASP A 1 669 ? 2.103 31.746 28.458 1.00 93.06 669 ASP A CA 1
ATOM 5287 C C . ASP A 1 669 ? 0.677 31.318 28.860 1.00 93.06 669 ASP A C 1
ATOM 5289 O O . ASP A 1 669 ? 0.392 31.155 30.049 1.00 93.06 669 ASP A O 1
ATOM 5293 N N . GLN A 1 670 ? -0.228 31.122 27.895 1.00 96.62 670 GLN A N 1
ATOM 5294 C CA . GLN A 1 670 ? -1.611 30.713 28.146 1.00 96.62 670 GLN A CA 1
ATOM 5295 C C . GLN A 1 670 ? -1.809 29.202 27.998 1.00 96.62 670 GLN A C 1
ATOM 5297 O O . GLN A 1 670 ? -1.055 28.514 27.310 1.00 96.62 670 GLN A O 1
ATOM 5302 N N . LYS A 1 671 ? -2.868 28.691 28.635 1.00 97.19 671 LYS A N 1
ATOM 5303 C CA . LYS A 1 671 ? -3.309 27.297 28.525 1.00 97.19 671 LYS A CA 1
ATOM 5304 C C . LYS A 1 671 ? -4.729 27.200 27.972 1.00 97.19 671 LYS A C 1
ATOM 5306 O O . LYS A 1 671 ? -5.539 28.099 28.197 1.00 97.19 671 LYS A O 1
ATOM 5311 N N . ALA A 1 672 ? -5.049 26.081 27.327 1.00 97.25 672 ALA A N 1
ATOM 5312 C CA . ALA A 1 672 ? -6.419 25.709 26.967 1.00 97.25 672 ALA A CA 1
ATOM 5313 C C . ALA A 1 672 ? -6.720 24.270 27.394 1.00 97.25 672 ALA A C 1
ATOM 5315 O O . ALA A 1 672 ? -5.866 23.399 27.237 1.00 97.25 672 ALA A O 1
ATOM 5316 N N . THR A 1 673 ? -7.933 24.025 27.895 1.00 97.06 673 THR A N 1
ATOM 5317 C CA . THR A 1 673 ? -8.391 22.709 28.367 1.00 97.06 673 THR A CA 1
ATOM 5318 C C . THR A 1 673 ? -9.552 22.200 27.517 1.00 97.06 673 THR A C 1
ATOM 5320 O O . THR A 1 673 ? -10.494 22.939 27.233 1.00 97.06 673 THR A O 1
ATOM 5323 N N . TYR A 1 674 ? -9.496 20.920 27.160 1.00 96.44 674 TYR A N 1
ATOM 5324 C CA . TYR A 1 674 ? -10.478 20.192 26.367 1.00 96.44 674 TYR A CA 1
ATOM 5325 C C . TYR A 1 674 ? -11.043 19.051 27.206 1.00 96.44 674 TYR A C 1
ATOM 5327 O O . TYR A 1 674 ? -10.297 18.197 27.689 1.00 96.44 674 TYR A O 1
ATOM 5335 N N . THR A 1 675 ? -12.362 19.034 27.379 1.00 96.50 675 THR A N 1
ATOM 5336 C CA . THR A 1 675 ? -13.062 17.957 28.083 1.00 96.50 675 THR A CA 1
ATOM 5337 C C . THR A 1 675 ? -13.603 16.955 27.071 1.00 96.50 675 THR A C 1
ATOM 5339 O O . THR A 1 675 ? -14.407 17.310 26.208 1.00 96.50 675 THR A O 1
ATOM 5342 N N . LEU A 1 676 ? -13.172 15.702 27.198 1.00 96.69 676 LEU A N 1
ATOM 5343 C CA . LEU A 1 676 ? -13.637 14.564 26.411 1.00 96.69 676 LEU A CA 1
ATOM 5344 C C . LEU A 1 676 ? -14.441 13.614 27.299 1.00 96.69 676 LEU A C 1
ATOM 5346 O O . LEU A 1 676 ? -14.146 13.471 28.489 1.00 96.69 676 LEU A O 1
ATOM 5350 N N . GLN A 1 677 ? -15.422 12.927 26.721 1.00 97.38 677 GLN A N 1
ATOM 5351 C CA . GLN A 1 677 ? -16.130 11.834 27.391 1.00 97.38 677 GLN A CA 1
ATOM 5352 C C . GLN A 1 677 ? -15.884 10.518 26.661 1.00 97.38 677 GLN A C 1
ATOM 5354 O O . GLN A 1 677 ? -15.986 10.447 25.439 1.00 97.38 677 GLN A O 1
ATOM 5359 N N . VAL A 1 678 ? -15.569 9.475 27.421 1.00 96.56 678 VAL A N 1
ATOM 5360 C CA . VAL A 1 678 ? -15.341 8.116 26.929 1.00 96.56 678 VAL A CA 1
ATOM 5361 C C . VAL A 1 678 ? -16.412 7.198 27.493 1.00 96.56 678 VAL A C 1
ATOM 5363 O O . VAL A 1 678 ? -16.623 7.163 28.704 1.00 96.56 678 VAL A O 1
ATOM 5366 N N . SER A 1 679 ? -17.057 6.436 26.615 1.00 95.94 679 SER A N 1
ATOM 5367 C CA . SER A 1 679 ? -18.010 5.388 26.987 1.00 95.94 679 SER A CA 1
ATOM 5368 C C . SER A 1 679 ? -17.858 4.172 26.078 1.00 95.94 679 SER A C 1
ATOM 5370 O O . SER A 1 679 ? -17.317 4.263 24.971 1.00 95.94 679 SER A O 1
ATOM 5372 N N . VAL A 1 680 ? -18.325 3.024 26.558 1.00 94.69 680 VAL A N 1
ATOM 5373 C CA . VAL A 1 680 ? -18.325 1.760 25.818 1.00 94.69 680 VAL A CA 1
ATOM 5374 C C . VAL A 1 680 ? -19.694 1.110 25.892 1.00 94.69 680 VAL A C 1
ATOM 5376 O O . VAL A 1 680 ? -20.406 1.295 26.872 1.00 94.69 680 VAL A O 1
ATOM 5379 N N . THR A 1 681 ? -20.053 0.319 24.885 1.00 92.94 681 THR A N 1
ATOM 5380 C CA . THR A 1 681 ? -21.223 -0.566 24.955 1.00 92.94 681 THR A CA 1
ATOM 5381 C C . THR A 1 681 ? -20.865 -1.955 24.447 1.00 92.94 681 THR A C 1
ATOM 5383 O O . THR A 1 681 ? -20.123 -2.105 23.477 1.00 92.94 681 THR A O 1
ATOM 5386 N N . ASP A 1 682 ? -21.381 -2.976 25.124 1.00 92.00 682 ASP A N 1
ATOM 5387 C CA . ASP A 1 682 ? -21.177 -4.378 24.767 1.00 92.00 682 ASP A CA 1
ATOM 5388 C C . ASP A 1 682 ? -21.997 -4.768 23.525 1.00 92.00 682 ASP A C 1
ATOM 5390 O O . ASP A 1 682 ? -23.198 -4.504 23.464 1.00 92.00 682 ASP A O 1
ATOM 5394 N N . GLY A 1 683 ? -21.378 -5.488 22.589 1.00 88.44 683 GLY A N 1
ATOM 5395 C CA . GLY A 1 683 ? -22.038 -6.094 21.429 1.00 88.44 683 GLY A CA 1
ATOM 5396 C C . GLY A 1 683 ? -22.565 -7.499 21.723 1.00 88.44 683 GLY A C 1
ATOM 5397 O O . GLY A 1 683 ? -22.317 -8.055 22.788 1.00 88.44 683 GLY A O 1
ATOM 5398 N N . ASP A 1 684 ? -23.282 -8.113 20.789 1.00 85.31 684 ASP A N 1
ATOM 5399 C CA . ASP A 1 684 ? -23.783 -9.485 20.912 1.00 85.31 684 ASP A CA 1
ATOM 5400 C C . ASP A 1 684 ? -22.644 -10.513 20.849 1.00 85.31 684 ASP A C 1
ATOM 5402 O O . ASP A 1 684 ? -22.592 -11.428 21.671 1.00 85.31 684 ASP A O 1
ATOM 5406 N N . ALA A 1 685 ? -21.706 -10.330 19.911 1.00 77.56 685 ALA A N 1
ATOM 5407 C CA . ALA A 1 685 ? -20.555 -11.215 19.715 1.00 77.56 685 ALA A CA 1
ATOM 5408 C C . ALA A 1 685 ? -19.332 -10.845 20.577 1.00 77.56 685 ALA A C 1
ATOM 5410 O O . ALA A 1 685 ? -18.548 -11.724 20.930 1.00 77.56 685 ALA A O 1
ATOM 5411 N N . TYR A 1 686 ? -19.176 -9.565 20.932 1.00 86.25 686 TYR A N 1
ATOM 5412 C CA . TYR A 1 686 ? -18.034 -9.049 21.692 1.00 86.25 686 TYR A CA 1
ATOM 5413 C C . TYR A 1 686 ? -18.501 -8.378 22.988 1.00 86.25 686 TYR A C 1
ATOM 5415 O O . TYR A 1 686 ? -19.270 -7.416 22.960 1.00 86.25 686 TYR A O 1
ATOM 5423 N N . LYS A 1 687 ? -18.011 -8.860 24.133 1.00 88.94 687 LYS A N 1
ATOM 5424 C CA . LYS A 1 687 ? -18.264 -8.286 25.463 1.00 88.94 687 LYS A CA 1
ATOM 5425 C C . LYS A 1 687 ? -16.962 -7.736 26.026 1.00 88.94 687 LYS A C 1
ATOM 5427 O O . LYS A 1 687 ? -15.946 -8.428 25.985 1.00 88.94 687 LYS A O 1
ATOM 5432 N N . PHE A 1 688 ? -16.980 -6.523 26.572 1.00 89.50 688 PHE A N 1
ATOM 5433 C CA . PHE A 1 688 ? -15.802 -6.013 27.261 1.00 89.50 688 PHE A CA 1
ATOM 5434 C C . PHE A 1 688 ? -15.615 -6.705 28.620 1.00 89.50 688 PHE A C 1
ATOM 5436 O O . PHE A 1 688 ? -16.572 -7.052 29.313 1.00 89.50 688 PHE A O 1
ATOM 5443 N N . HIS A 1 689 ? -14.357 -6.862 29.030 1.00 91.75 689 HIS A N 1
ATOM 5444 C CA . HIS A 1 689 ? -14.001 -7.348 30.360 1.00 91.75 689 HIS A CA 1
ATOM 5445 C C . HIS A 1 689 ? -13.781 -6.158 31.304 1.00 91.75 689 HIS A C 1
ATOM 5447 O O . HIS A 1 689 ? -12.773 -5.457 31.206 1.00 91.75 689 HIS A O 1
ATOM 5453 N N . TYR A 1 690 ? -14.740 -5.928 32.202 1.00 94.06 690 TYR A N 1
ATOM 5454 C CA . TYR A 1 690 ? -14.691 -4.869 33.215 1.00 94.06 690 TYR A CA 1
ATOM 5455 C C . TYR A 1 690 ? -13.973 -5.359 34.493 1.00 94.06 690 TYR A C 1
ATOM 5457 O O . TYR A 1 690 ? -14.122 -6.533 34.841 1.00 94.06 690 TYR A O 1
ATOM 5465 N N . PRO A 1 691 ? -13.249 -4.486 35.221 1.00 95.88 691 PRO A N 1
ATOM 5466 C CA . PRO A 1 691 ? -13.062 -3.058 34.952 1.00 95.88 691 PRO A CA 1
ATOM 5467 C C . PRO A 1 691 ? -12.117 -2.781 33.770 1.00 95.88 691 PRO A C 1
ATOM 5469 O O . PRO A 1 691 ? -11.109 -3.459 33.571 1.00 95.88 691 PRO A O 1
ATOM 5472 N N . ILE A 1 692 ? -12.434 -1.737 33.000 1.00 95.69 692 ILE A N 1
ATOM 5473 C CA . ILE A 1 692 ? -11.617 -1.236 31.888 1.00 95.69 692 ILE A CA 1
ATOM 5474 C C . ILE A 1 692 ? -10.927 0.047 32.338 1.00 95.69 692 ILE A C 1
ATOM 5476 O O . ILE A 1 692 ? -11.583 0.995 32.771 1.00 95.69 692 ILE A O 1
ATOM 5480 N N . ARG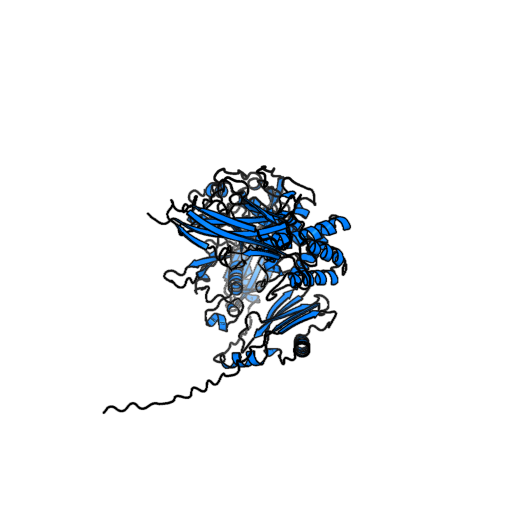 A 1 693 ? -9.608 0.121 32.174 1.00 96.81 693 ARG A N 1
ATOM 5481 C CA . ARG A 1 693 ? -8.841 1.357 32.347 1.00 96.81 693 ARG A CA 1
ATOM 5482 C C . ARG A 1 693 ? -8.815 2.136 31.036 1.00 96.81 693 ARG A C 1
ATOM 5484 O O . ARG A 1 693 ? -8.312 1.644 30.029 1.00 96.81 693 ARG A O 1
ATOM 5491 N N . VAL A 1 694 ? -9.340 3.353 31.060 1.00 96.75 694 VAL A N 1
ATOM 5492 C CA . VAL A 1 694 ? -9.186 4.350 29.999 1.00 96.75 694 VAL A CA 1
ATOM 5493 C C . VAL A 1 694 ? -7.864 5.063 30.251 1.00 96.75 694 VAL A C 1
ATOM 5495 O O . VAL A 1 694 ? -7.730 5.767 31.250 1.00 96.75 694 VAL A O 1
ATOM 5498 N N . ARG A 1 695 ? -6.882 4.864 29.373 1.00 95.62 695 ARG A N 1
ATOM 5499 C CA . ARG A 1 695 ? -5.565 5.507 29.452 1.00 95.62 695 ARG A CA 1
ATOM 5500 C C . ARG A 1 695 ? -5.416 6.555 28.369 1.00 95.62 695 ARG A C 1
ATOM 5502 O O . ARG A 1 695 ? -5.744 6.284 27.219 1.00 95.62 695 ARG A O 1
ATOM 5509 N N . VAL A 1 696 ? -4.866 7.708 28.727 1.00 94.88 696 VAL A N 1
ATOM 5510 C CA . VAL A 1 696 ? -4.443 8.743 27.783 1.00 94.88 696 VAL A CA 1
ATOM 5511 C C . VAL A 1 696 ? -2.926 8.837 27.793 1.00 94.88 696 VAL A C 1
ATOM 5513 O O . VAL A 1 696 ? -2.330 9.016 28.853 1.00 94.88 696 VAL A O 1
ATOM 5516 N N . GLN A 1 697 ? -2.313 8.724 26.617 1.00 93.12 697 GLN A N 1
ATOM 5517 C CA . GLN A 1 697 ? -0.875 8.860 26.402 1.00 93.12 697 GLN A CA 1
ATOM 5518 C C . GLN A 1 697 ? -0.584 10.089 25.533 1.00 93.12 697 GLN A C 1
ATOM 5520 O O . GLN A 1 697 ? -1.145 10.235 24.446 1.00 93.12 697 GLN A O 1
ATOM 5525 N N . LEU A 1 698 ? 0.291 10.967 26.031 1.00 90.50 698 LEU A N 1
ATOM 5526 C CA . LEU A 1 698 ? 0.552 12.296 25.459 1.00 90.50 698 LEU A CA 1
ATOM 5527 C C . LEU A 1 698 ? 1.917 12.403 24.752 1.00 90.50 698 LEU A C 1
ATOM 5529 O O . LEU A 1 698 ? 2.086 13.260 23.896 1.00 90.50 698 LEU A O 1
ATOM 5533 N N . LYS A 1 699 ? 2.884 11.527 25.074 1.00 80.12 699 LYS A N 1
ATOM 5534 C CA . LYS A 1 699 ? 4.256 11.591 24.539 1.00 80.12 699 LYS A CA 1
ATOM 5535 C C . LYS A 1 699 ? 4.863 10.187 24.389 1.00 80.12 699 LYS A C 1
ATOM 5537 O O . LYS A 1 699 ? 5.396 9.641 25.353 1.00 80.12 699 LYS A O 1
ATOM 5542 N N . ARG A 1 700 ? 4.719 9.559 23.208 1.00 69.31 700 ARG A N 1
ATOM 5543 C CA . ARG A 1 700 ? 5.392 8.278 22.871 1.00 69.31 700 ARG A CA 1
ATOM 5544 C C . ARG A 1 700 ? 5.530 7.958 21.371 1.00 69.31 700 ARG A C 1
ATOM 5546 O O . ARG A 1 700 ? 6.431 7.208 21.018 1.00 69.31 700 ARG A O 1
ATOM 5553 N N . GLY A 1 701 ? 4.630 8.432 20.509 1.00 64.56 701 GLY A N 1
ATOM 5554 C CA . GLY A 1 701 ? 4.664 8.142 19.066 1.00 64.56 701 GLY A CA 1
ATOM 5555 C C . GLY A 1 701 ? 5.569 9.086 18.253 1.00 64.56 701 GLY A C 1
ATOM 5556 O O . GLY A 1 701 ? 5.799 10.209 18.693 1.00 64.56 701 GLY A O 1
ATOM 5557 N N . PRO A 1 702 ? 6.000 8.692 17.035 1.00 58.31 702 PRO A N 1
ATOM 5558 C CA . PRO A 1 702 ? 6.869 9.506 16.165 1.00 58.31 702 PRO A CA 1
ATOM 5559 C C . PRO A 1 702 ? 6.220 10.816 15.683 1.00 58.31 702 PRO A C 1
ATOM 5561 O O . PRO A 1 702 ? 6.905 11.730 15.246 1.00 58.31 702 PRO A O 1
ATOM 5564 N N . LEU A 1 703 ? 4.890 10.919 15.784 1.00 69.44 703 LEU A N 1
ATOM 5565 C CA . LEU A 1 703 ? 4.108 12.115 15.456 1.00 69.44 703 LEU A CA 1
ATOM 5566 C C . LEU A 1 703 ? 3.560 12.835 16.710 1.00 69.44 703 LEU A C 1
ATOM 5568 O O . LEU A 1 703 ? 2.622 13.621 16.582 1.00 69.44 703 LEU A O 1
ATOM 5572 N N . GLN A 1 704 ? 4.088 12.537 17.908 1.00 80.38 704 GLN A N 1
ATOM 5573 C CA . GLN A 1 704 ? 3.690 13.166 19.178 1.00 80.38 704 GLN A CA 1
ATOM 5574 C C . GLN A 1 704 ? 4.785 14.065 19.770 1.00 80.38 704 GLN A C 1
ATOM 5576 O O . GLN A 1 704 ? 5.973 13.905 19.494 1.00 80.38 704 GLN A O 1
ATOM 5581 N N . GLY A 1 705 ? 4.387 14.973 20.663 1.00 84.06 705 GLY A N 1
ATOM 5582 C CA . GLY A 1 705 ? 5.291 15.839 21.423 1.00 84.06 705 GLY A CA 1
ATOM 5583 C C . GLY A 1 705 ? 5.685 17.129 20.701 1.00 84.06 705 GLY A C 1
ATOM 5584 O O . GLY A 1 705 ? 6.695 17.727 21.054 1.00 84.06 705 GLY A O 1
ATOM 5585 N N . ALA A 1 706 ? 4.914 17.548 19.695 1.00 89.94 706 ALA A N 1
ATOM 5586 C CA . ALA A 1 706 ? 5.070 18.844 19.034 1.00 89.94 706 ALA A CA 1
ATOM 5587 C C . ALA A 1 706 ? 4.323 19.966 19.786 1.00 89.94 706 ALA A C 1
ATOM 5589 O O . ALA A 1 706 ? 4.702 21.136 19.690 1.00 89.94 706 ALA A O 1
ATOM 5590 N N . ILE A 1 707 ? 3.273 19.613 20.538 1.00 93.38 707 ILE A N 1
ATOM 5591 C CA . ILE A 1 707 ? 2.542 20.489 21.460 1.00 93.38 707 ILE A CA 1
ATOM 5592 C C . ILE A 1 707 ? 2.898 20.077 22.889 1.00 93.38 707 ILE A C 1
ATOM 5594 O O . ILE A 1 707 ? 2.866 18.895 23.214 1.00 93.38 707 ILE A O 1
ATOM 5598 N N . GLN A 1 708 ? 3.177 21.049 23.757 1.00 93.06 708 GLN A N 1
ATOM 5599 C CA . GLN A 1 708 ? 3.410 20.768 25.171 1.00 93.06 708 GLN A CA 1
ATOM 5600 C C . GLN A 1 708 ? 2.079 20.531 25.906 1.00 93.06 708 GLN A C 1
ATOM 5602 O O . GLN A 1 708 ? 1.275 21.462 26.071 1.00 93.06 708 GLN A O 1
ATOM 5607 N N . TRP A 1 709 ? 1.849 19.302 26.376 1.00 93.19 709 TRP A N 1
ATOM 5608 C CA . TRP A 1 709 ? 0.645 18.939 27.132 1.00 93.19 709 TRP A CA 1
ATOM 5609 C C . TRP A 1 709 ? 0.884 19.037 28.643 1.00 93.19 709 TRP A C 1
ATOM 5611 O O . TRP A 1 709 ? 1.956 18.726 29.158 1.00 93.19 709 TRP A O 1
ATOM 5621 N N . ASP A 1 710 ? -0.143 19.441 29.385 1.00 91.88 710 ASP A N 1
ATOM 5622 C CA . ASP A 1 710 ? -0.109 19.454 30.846 1.00 91.88 710 ASP A CA 1
ATOM 5623 C C . ASP A 1 710 ? -0.141 18.012 31.367 1.00 91.88 710 ASP A C 1
ATOM 5625 O O . ASP A 1 710 ? -1.094 17.272 31.110 1.00 91.88 710 ASP A O 1
ATOM 5629 N N . GLY A 1 711 ? 0.901 17.608 32.092 1.00 87.50 711 GLY A N 1
ATOM 5630 C CA . GLY A 1 711 ? 1.038 16.244 32.591 1.00 87.50 711 GLY A CA 1
ATOM 5631 C C . GLY A 1 711 ? 1.688 15.256 31.616 1.00 87.50 711 GLY A C 1
ATOM 5632 O O . GLY A 1 711 ? 1.615 14.055 31.878 1.00 87.50 711 GLY A O 1
ATOM 5633 N N . GLU A 1 712 ? 2.316 15.704 30.520 1.00 87.38 712 GLU A N 1
ATOM 5634 C CA . GLU A 1 712 ? 3.034 14.828 29.572 1.00 87.38 712 GLU A CA 1
ATOM 5635 C C . GLU A 1 712 ? 4.223 14.067 30.181 1.00 87.38 712 GLU A C 1
ATOM 5637 O O . GLU A 1 712 ? 4.662 13.061 29.625 1.00 87.38 712 GLU A O 1
ATOM 5642 N N . GLU A 1 713 ? 4.732 14.515 31.332 1.00 86.00 713 GLU A N 1
ATOM 5643 C CA . GLU A 1 713 ? 5.747 13.809 32.113 1.00 86.00 713 GLU A CA 1
ATOM 5644 C C . GLU A 1 713 ? 5.202 12.549 32.809 1.00 86.00 713 GLU A C 1
ATOM 5646 O O . GLU A 1 713 ? 5.971 11.686 33.241 1.00 86.00 713 GLU A O 1
ATOM 5651 N N . ASN A 1 714 ? 3.875 12.418 32.909 1.00 84.44 714 ASN A N 1
ATOM 5652 C CA . ASN A 1 714 ? 3.220 11.212 33.397 1.00 84.44 714 ASN A CA 1
ATOM 5653 C C . ASN A 1 714 ? 3.079 10.212 32.249 1.00 84.44 714 ASN A C 1
ATOM 5655 O O . ASN A 1 714 ? 2.607 10.547 31.166 1.00 84.44 714 ASN A O 1
ATOM 5659 N N . VAL A 1 715 ? 3.408 8.944 32.509 1.00 76.94 715 VAL A N 1
ATOM 5660 C CA . VAL A 1 715 ? 3.349 7.892 31.479 1.00 76.94 715 VAL A CA 1
ATOM 5661 C C . VAL A 1 715 ? 1.935 7.754 30.888 1.00 76.94 715 VAL A C 1
ATOM 5663 O O . VAL A 1 715 ? 1.793 7.530 29.683 1.00 76.94 715 VAL A O 1
ATOM 5666 N N . PHE A 1 716 ? 0.905 7.912 31.733 1.00 86.69 716 PHE A N 1
ATOM 5667 C CA . PHE A 1 716 ? -0.511 7.925 31.356 1.00 86.69 716 PHE A CA 1
ATOM 5668 C C . PHE A 1 716 ? -1.341 8.799 32.310 1.00 86.69 716 PHE A C 1
ATOM 5670 O O . PHE A 1 716 ? -1.083 8.812 33.514 1.00 86.69 716 PHE A O 1
ATOM 5677 N N . VAL A 1 717 ? -2.415 9.409 31.801 1.00 87.00 717 VAL A N 1
ATOM 5678 C CA . VAL A 1 717 ? -3.580 9.814 32.614 1.00 87.00 717 VAL A CA 1
ATOM 5679 C C . VAL A 1 717 ? -4.591 8.665 32.581 1.00 87.00 717 VAL A C 1
ATOM 5681 O O . VAL A 1 717 ? -4.891 8.160 31.501 1.00 87.00 717 VAL A O 1
ATOM 5684 N N . GLU A 1 718 ? -5.103 8.217 33.731 1.00 91.12 718 GLU A N 1
ATOM 5685 C CA . GLU A 1 718 ? -5.966 7.026 33.821 1.00 91.12 718 GLU A CA 1
ATOM 5686 C C . GLU A 1 718 ? -7.355 7.343 34.409 1.00 91.12 718 GLU A C 1
ATOM 5688 O O . GLU A 1 718 ? -7.525 8.213 35.263 1.00 91.12 718 GLU A O 1
ATOM 5693 N N . SER A 1 719 ? -8.375 6.631 33.937 1.00 94.81 719 SER A N 1
ATOM 5694 C CA . SER A 1 719 ? -9.743 6.595 34.473 1.00 94.81 719 SER A CA 1
ATOM 5695 C C . SER A 1 719 ? -10.301 5.176 34.342 1.00 94.81 719 SER A C 1
ATOM 5697 O O . SER A 1 719 ? -9.741 4.368 33.605 1.00 94.81 719 SER A O 1
ATOM 5699 N N . VAL A 1 720 ? -11.385 4.838 35.046 1.00 96.50 720 VAL A N 1
ATOM 5700 C CA . VAL A 1 720 ? -11.923 3.463 35.076 1.00 96.50 720 VAL A CA 1
ATOM 5701 C C . VAL A 1 720 ? -13.403 3.439 34.704 1.00 96.50 720 VAL A C 1
ATOM 5703 O O . VAL A 1 720 ? -14.183 4.229 35.230 1.00 96.50 720 VAL A O 1
ATOM 5706 N N . LEU A 1 721 ? -13.774 2.498 33.833 1.00 97.25 721 LEU A N 1
ATOM 5707 C CA . LEU A 1 721 ? -15.150 2.094 33.548 1.00 97.25 721 LEU A CA 1
ATOM 5708 C C . LEU A 1 721 ? -15.393 0.731 34.207 1.00 97.25 721 LEU A C 1
ATOM 5710 O O . LEU A 1 721 ? -14.677 -0.232 33.932 1.00 97.25 721 LEU A O 1
ATOM 5714 N N . ASN A 1 722 ? -16.395 0.637 35.073 1.00 96.81 722 ASN A N 1
ATOM 5715 C CA . ASN A 1 722 ? -16.750 -0.576 35.815 1.00 96.81 722 ASN A CA 1
ATOM 5716 C C . ASN A 1 722 ? -17.948 -1.311 35.194 1.00 96.81 722 ASN A C 1
ATOM 5718 O O . ASN A 1 722 ? -18.190 -2.468 35.534 1.00 96.81 722 ASN A O 1
ATOM 5722 N N . SER A 1 723 ? -18.701 -0.656 34.305 1.00 95.75 723 SER A N 1
ATOM 5723 C CA . SER A 1 723 ? -19.853 -1.235 33.610 1.00 95.75 723 SER A CA 1
ATOM 5724 C C . SER A 1 723 ? -20.060 -0.637 32.205 1.00 95.75 723 SER A C 1
ATOM 5726 O O . SER A 1 723 ? -19.545 0.452 31.934 1.00 95.75 723 SER A O 1
ATOM 5728 N N . PRO A 1 724 ? -20.870 -1.276 31.331 1.00 91.38 724 PRO A N 1
ATOM 5729 C CA . PRO A 1 724 ? -21.245 -0.737 30.015 1.00 91.38 724 PRO A CA 1
ATOM 5730 C C . PRO A 1 724 ? -22.094 0.550 30.044 1.00 91.38 724 PRO A C 1
ATOM 5732 O O . PRO A 1 724 ? -22.488 1.043 28.993 1.00 91.38 724 PRO A O 1
ATOM 5735 N N . GLY A 1 725 ? -22.464 1.057 31.226 1.00 90.19 725 GLY A N 1
ATOM 5736 C CA . GLY A 1 725 ? -23.166 2.336 31.387 1.00 90.19 725 GLY A CA 1
ATOM 5737 C C . GLY A 1 725 ? -22.276 3.473 31.898 1.00 90.19 725 GLY A C 1
ATOM 5738 O O . GLY A 1 725 ? -22.759 4.595 32.049 1.00 90.19 725 GLY A O 1
ATOM 5739 N N . ASP A 1 726 ? -21.008 3.195 32.208 1.00 97.31 726 ASP A N 1
ATOM 5740 C CA . ASP A 1 726 ? -20.096 4.169 32.802 1.00 97.31 726 ASP A CA 1
ATOM 5741 C C . ASP A 1 726 ? -19.584 5.164 31.743 1.00 97.31 726 ASP A C 1
ATOM 5743 O O . ASP A 1 726 ? -19.337 4.813 30.587 1.00 97.31 726 ASP A O 1
ATOM 5747 N N . ILE A 1 727 ? -19.366 6.415 32.164 1.00 97.31 727 ILE A N 1
ATOM 5748 C CA . ILE A 1 727 ? -18.763 7.470 31.340 1.00 97.31 727 ILE A CA 1
ATOM 5749 C C . ILE A 1 727 ? -17.543 8.027 32.076 1.00 97.31 727 ILE A C 1
ATOM 5751 O O . ILE A 1 727 ? -17.668 8.605 33.157 1.00 97.31 727 ILE A O 1
ATOM 5755 N N . ALA A 1 728 ? -16.360 7.891 31.478 1.00 96.88 728 ALA A N 1
ATOM 5756 C CA . ALA A 1 728 ? -15.137 8.524 31.961 1.00 96.88 728 ALA A CA 1
ATOM 5757 C C . ALA A 1 728 ? -15.018 9.935 31.371 1.00 96.88 728 ALA A C 1
ATOM 5759 O O . ALA A 1 728 ? -15.214 10.130 30.173 1.00 96.88 728 ALA A O 1
ATOM 5760 N N . THR A 1 729 ? -14.676 10.921 32.201 1.00 96.75 729 THR A N 1
ATOM 5761 C CA . THR A 1 729 ? -14.414 12.300 31.758 1.00 96.75 729 THR A CA 1
ATOM 5762 C C . THR A 1 729 ? -12.916 12.571 31.793 1.00 96.75 729 THR A C 1
ATOM 5764 O O . THR A 1 729 ? -12.293 12.451 32.846 1.00 96.75 729 THR A O 1
ATOM 5767 N N . LEU A 1 730 ? -12.347 12.954 30.653 1.00 96.00 730 LEU A N 1
ATOM 5768 C CA . LEU A 1 730 ? -10.926 13.242 30.481 1.00 96.00 730 LEU A CA 1
ATOM 5769 C C . LEU A 1 730 ? -10.758 14.746 30.254 1.00 96.00 730 LEU A C 1
ATOM 5771 O O . LEU A 1 730 ? -11.374 15.298 29.347 1.00 96.00 730 LEU A O 1
ATOM 5775 N N . ASN A 1 731 ? -9.924 15.410 31.053 1.00 95.50 731 ASN A N 1
ATOM 5776 C CA . ASN A 1 731 ? -9.587 16.822 30.862 1.00 95.50 731 ASN A CA 1
ATOM 5777 C C . ASN A 1 731 ? -8.143 16.920 30.374 1.00 95.50 731 ASN A C 1
ATOM 5779 O O . ASN A 1 731 ? -7.222 16.612 31.125 1.00 95.50 731 ASN A O 1
ATOM 5783 N N . LEU A 1 732 ? -7.959 17.330 29.121 1.00 95.69 732 LEU A N 1
ATOM 5784 C CA . LEU A 1 732 ? -6.652 17.459 28.481 1.00 95.69 732 LEU A CA 1
ATOM 5785 C C . LEU A 1 732 ? -6.306 18.936 28.349 1.00 95.69 732 LEU A C 1
ATOM 5787 O O . LEU A 1 732 ? -7.083 19.692 27.770 1.00 95.69 732 LEU A O 1
ATOM 5791 N N . THR A 1 733 ? -5.156 19.354 28.864 1.00 96.44 733 THR A N 1
ATOM 5792 C CA . THR A 1 733 ? -4.721 20.756 28.814 1.00 96.44 733 THR A CA 1
ATOM 5793 C C . THR A 1 733 ? -3.444 20.872 27.992 1.00 96.44 733 THR A C 1
ATOM 5795 O O . THR A 1 733 ? -2.582 20.004 28.081 1.00 96.44 733 THR A O 1
ATOM 5798 N N . ILE A 1 734 ? -3.316 21.942 27.208 1.00 96.56 734 ILE A N 1
ATOM 5799 C CA . ILE A 1 734 ? -2.087 22.297 26.482 1.00 96.56 734 ILE A CA 1
ATOM 5800 C C . ILE A 1 734 ? -1.599 23.683 26.885 1.00 96.56 734 ILE A C 1
ATOM 5802 O O . ILE A 1 734 ? -2.405 24.531 27.282 1.00 96.56 734 ILE A O 1
ATOM 5806 N N . ASN A 1 735 ? -0.302 23.925 26.718 1.00 95.00 735 ASN A N 1
ATOM 5807 C CA . ASN A 1 735 ? 0.286 25.262 26.757 1.00 95.00 735 ASN A CA 1
ATOM 5808 C C . ASN A 1 735 ? 0.300 25.871 25.342 1.00 95.00 735 ASN A C 1
ATOM 5810 O O . ASN A 1 735 ? 0.318 25.150 24.347 1.00 95.00 735 ASN A O 1
ATOM 5814 N N . GLY A 1 736 ? 0.344 27.199 25.222 1.00 94.06 736 GLY A N 1
ATOM 5815 C CA . GLY A 1 736 ? 0.408 27.901 23.932 1.00 94.06 736 GLY A CA 1
ATOM 5816 C C . GLY A 1 736 ? 1.757 27.834 23.204 1.00 94.06 736 GLY A C 1
ATOM 5817 O O . GLY A 1 736 ? 2.005 28.639 22.306 1.00 94.06 736 GLY A O 1
ATOM 5818 N N . THR A 1 737 ? 2.632 26.899 23.576 1.00 91.25 737 THR A N 1
ATOM 5819 C CA . THR A 1 737 ? 3.991 26.737 23.041 1.00 91.25 737 THR A CA 1
ATOM 5820 C C . THR A 1 737 ? 4.091 25.462 22.199 1.00 91.25 737 THR A C 1
ATOM 5822 O O . THR A 1 737 ? 3.707 24.386 22.653 1.00 91.25 737 THR A O 1
ATOM 5825 N N . CYS A 1 738 ? 4.622 25.591 20.980 1.00 91.06 738 CYS A N 1
ATOM 5826 C CA . CYS A 1 738 ? 5.104 24.460 20.186 1.00 91.06 738 CYS A CA 1
ATOM 5827 C C . CYS A 1 738 ? 6.547 24.125 20.592 1.00 91.06 738 CYS A C 1
ATOM 5829 O O . CYS A 1 738 ? 7.400 25.012 20.526 1.00 91.06 738 CYS A O 1
ATOM 5831 N N . ASP A 1 739 ? 6.835 22.865 20.927 1.00 90.12 739 ASP A N 1
ATOM 5832 C CA . ASP A 1 739 ? 8.214 22.394 21.156 1.00 90.12 739 ASP A CA 1
ATOM 5833 C C . ASP A 1 739 ? 9.008 22.414 19.835 1.00 90.12 739 ASP A C 1
ATOM 5835 O O . ASP A 1 739 ? 10.175 22.811 19.794 1.00 90.12 739 ASP A O 1
ATOM 5839 N N . TYR A 1 740 ? 8.349 22.054 18.727 1.00 88.81 740 TYR A N 1
ATOM 5840 C CA . TYR A 1 740 ? 8.855 22.212 17.364 1.00 88.81 740 TYR A CA 1
ATOM 5841 C C . TYR A 1 740 ? 7.697 22.335 16.348 1.00 88.81 740 TYR A C 1
ATOM 5843 O O . TYR A 1 740 ? 6.657 21.695 16.514 1.00 88.81 740 TYR A O 1
ATOM 5851 N N . PRO A 1 741 ? 7.836 23.143 15.279 1.00 89.25 741 PRO A N 1
ATOM 5852 C CA . PRO A 1 741 ? 6.855 23.187 14.197 1.00 89.25 741 PRO A CA 1
ATOM 5853 C C . PRO A 1 741 ? 6.970 21.942 13.303 1.00 89.25 741 PRO A C 1
ATOM 5855 O O . PRO A 1 741 ? 8.073 21.514 12.962 1.00 89.25 741 PRO A O 1
ATOM 5858 N N . ASN A 1 742 ? 5.831 21.391 12.875 1.00 86.44 742 ASN A N 1
ATOM 5859 C CA . ASN A 1 742 ? 5.749 20.252 11.943 1.00 86.44 742 ASN A CA 1
ATOM 5860 C C . ASN A 1 742 ? 4.800 20.525 10.751 1.00 86.44 742 ASN A C 1
ATOM 5862 O O . ASN A 1 742 ? 4.262 19.609 10.117 1.00 86.44 742 ASN A O 1
ATOM 5866 N N . ARG A 1 743 ? 4.594 21.815 10.450 1.00 87.06 743 ARG A N 1
ATOM 5867 C CA . ARG A 1 743 ? 3.816 22.348 9.323 1.00 87.06 743 ARG A CA 1
ATOM 5868 C C . ARG A 1 743 ? 4.510 23.572 8.725 1.00 87.06 743 ARG A C 1
ATOM 5870 O O . ARG A 1 743 ? 5.120 24.353 9.453 1.00 87.06 743 ARG A O 1
ATOM 5877 N N . ASP A 1 744 ? 4.342 23.771 7.421 1.00 82.75 744 ASP A N 1
ATOM 5878 C CA . ASP A 1 744 ? 4.993 24.847 6.652 1.00 82.75 744 ASP A CA 1
ATOM 5879 C C . ASP A 1 744 ? 4.602 26.265 7.104 1.00 82.75 744 ASP A C 1
ATOM 5881 O O . ASP A 1 744 ? 5.371 27.210 6.945 1.00 82.75 744 ASP A O 1
ATOM 5885 N N . ASP A 1 745 ? 3.420 26.425 7.708 1.00 85.12 745 ASP A N 1
ATOM 5886 C CA . ASP A 1 745 ? 2.958 27.693 8.290 1.00 85.12 745 ASP A CA 1
ATOM 5887 C C . ASP A 1 745 ? 3.546 27.981 9.686 1.00 85.12 745 ASP A C 1
ATOM 5889 O O . ASP A 1 745 ? 3.173 28.967 10.325 1.00 85.12 745 ASP A O 1
ATOM 5893 N N . GLY A 1 746 ? 4.443 27.121 10.178 1.00 88.00 746 GLY A N 1
ATOM 5894 C CA . GLY A 1 746 ? 5.042 27.213 11.507 1.00 88.00 746 GLY A CA 1
ATOM 5895 C C . GLY A 1 746 ? 4.127 26.756 12.646 1.00 88.00 746 GLY A C 1
ATOM 5896 O O . GLY A 1 746 ? 4.488 26.944 13.806 1.00 88.00 746 GLY A O 1
ATOM 5897 N N . SER A 1 747 ? 2.959 26.171 12.354 1.00 93.06 747 SER A N 1
ATOM 5898 C CA . SER A 1 747 ? 2.126 25.532 13.381 1.00 93.06 747 SER A CA 1
ATOM 5899 C C . SER A 1 747 ? 2.660 24.150 13.778 1.00 93.06 747 SER A C 1
ATOM 5901 O O . SER A 1 747 ? 3.405 23.503 13.035 1.00 93.06 747 SER A O 1
ATOM 5903 N N . CYS A 1 748 ? 2.257 23.686 14.959 1.00 93.12 748 CYS A N 1
ATOM 5904 C CA . CYS A 1 748 ? 2.474 22.317 15.410 1.00 93.12 748 CYS A CA 1
ATOM 5905 C C . CYS A 1 748 ? 1.138 21.560 15.466 1.00 93.12 748 CYS A C 1
ATOM 5907 O O . CYS A 1 748 ? 0.109 22.100 15.876 1.00 93.12 748 CYS A O 1
ATOM 5909 N N . VAL A 1 749 ? 1.144 20.306 15.017 1.00 93.31 749 VAL A N 1
ATOM 5910 C CA . VAL A 1 749 ? 0.030 19.355 15.121 1.00 93.31 749 VAL A CA 1
ATOM 5911 C C . VAL A 1 749 ? 0.464 18.194 16.000 1.00 93.31 749 VAL A C 1
ATOM 5913 O O . VAL A 1 749 ? 1.546 17.652 15.796 1.00 93.31 749 VAL A O 1
ATOM 5916 N N . ASP A 1 750 ? -0.393 17.808 16.938 1.00 94.00 750 ASP A N 1
ATOM 5917 C CA . ASP A 1 750 ? -0.146 16.735 17.903 1.00 94.00 750 ASP A CA 1
ATOM 5918 C C . ASP A 1 750 ? -1.470 16.051 18.280 1.00 94.00 750 ASP A C 1
ATOM 5920 O O . ASP A 1 750 ? -2.549 16.546 17.933 1.00 94.00 750 ASP A O 1
ATOM 5924 N N . PHE A 1 751 ? -1.411 14.930 18.997 1.00 94.19 751 PHE A N 1
ATOM 5925 C CA . PHE A 1 751 ? -2.584 14.215 19.479 1.00 94.19 751 PHE A CA 1
ATOM 5926 C C . PHE A 1 751 ? -2.402 13.571 20.851 1.00 94.19 751 PHE A C 1
ATOM 5928 O O . PHE A 1 751 ? -1.359 13.010 21.182 1.00 94.19 751 PHE A O 1
ATOM 5935 N N . ALA A 1 752 ? -3.497 13.534 21.603 1.00 94.44 752 ALA A N 1
ATOM 5936 C CA . ALA A 1 752 ? -3.645 12.627 22.729 1.00 94.44 752 ALA A CA 1
ATOM 5937 C C . ALA A 1 752 ? -4.137 11.258 22.234 1.00 94.44 752 ALA A C 1
ATOM 5939 O O . ALA A 1 752 ? -5.041 11.180 21.398 1.00 94.44 752 ALA A O 1
ATOM 5940 N N . TYR A 1 753 ? -3.557 10.177 22.757 1.00 93.94 753 TYR A N 1
ATOM 5941 C CA . TYR A 1 753 ? -3.886 8.800 22.380 1.00 93.94 753 TYR A CA 1
ATOM 5942 C C . TYR A 1 753 ? -4.710 8.139 23.488 1.00 93.94 753 TYR A C 1
ATOM 5944 O O . TYR A 1 753 ? -4.192 7.898 24.579 1.00 93.94 753 TYR A O 1
ATOM 5952 N N . ILE A 1 754 ? -5.991 7.870 23.228 1.00 94.75 754 ILE A N 1
ATOM 5953 C CA . ILE A 1 754 ? -6.938 7.296 24.187 1.00 94.75 754 ILE A CA 1
ATOM 5954 C C . ILE A 1 754 ? -7.040 5.789 23.936 1.00 94.75 754 ILE A C 1
ATOM 5956 O O . ILE A 1 754 ? -7.302 5.352 22.817 1.00 94.75 754 ILE A O 1
ATOM 5960 N N . GLN A 1 755 ? -6.845 4.983 24.976 1.00 94.62 755 GLN A N 1
ATOM 5961 C CA . GLN A 1 755 ? -6.742 3.527 24.883 1.00 94.62 755 GLN A CA 1
ATOM 5962 C C . GLN A 1 755 ? -7.584 2.829 25.955 1.00 94.62 755 GLN A C 1
ATOM 5964 O O . GLN A 1 755 ? -7.602 3.255 27.111 1.00 94.62 755 GLN A O 1
ATOM 5969 N N . LEU A 1 756 ? -8.223 1.713 25.595 1.00 94.56 756 LEU A N 1
ATOM 5970 C CA . LEU A 1 756 ? -8.985 0.865 26.512 1.00 94.56 756 LEU A CA 1
ATOM 5971 C C . LEU A 1 756 ? -8.183 -0.371 26.923 1.00 94.56 756 LEU A C 1
ATOM 5973 O O . LEU A 1 756 ? -7.825 -1.197 26.084 1.00 94.56 756 LEU A O 1
ATOM 5977 N N . TRP A 1 757 ? -7.945 -0.513 28.225 1.00 94.69 757 TRP A N 1
ATOM 5978 C CA . TRP A 1 757 ? -7.128 -1.565 28.829 1.00 94.69 757 TRP A CA 1
ATOM 5979 C C . TRP A 1 757 ? -7.932 -2.366 29.865 1.00 94.69 757 TRP A C 1
ATOM 5981 O O . TRP A 1 757 ? -8.026 -1.934 31.020 1.00 94.69 757 TRP A O 1
ATOM 5991 N N . PRO A 1 758 ? -8.488 -3.534 29.497 1.00 92.31 758 PRO A N 1
ATOM 5992 C CA . PRO A 1 758 ? -9.091 -4.459 30.452 1.00 92.31 758 PRO A CA 1
ATOM 5993 C C . PRO A 1 758 ? -8.117 -4.864 31.566 1.00 92.31 758 PRO A C 1
ATOM 5995 O O . PRO A 1 758 ? -6.888 -4.787 31.420 1.00 92.31 758 PRO A O 1
ATOM 5998 N N . GLU A 1 759 ? -8.654 -5.313 32.696 1.00 90.38 759 GLU A N 1
ATOM 5999 C CA . GLU A 1 759 ? -7.831 -5.871 33.766 1.00 90.38 759 GLU A CA 1
ATOM 6000 C C . GLU A 1 759 ? -7.019 -7.087 33.271 1.00 90.38 759 GLU A C 1
ATOM 6002 O O . GLU A 1 759 ? -7.515 -7.944 32.544 1.00 90.38 759 GLU A O 1
ATOM 6007 N N . GLY A 1 760 ? -5.729 -7.132 33.619 1.00 87.62 760 GLY A N 1
ATOM 6008 C CA . GLY A 1 760 ? -4.799 -8.184 33.185 1.00 87.62 760 GLY A CA 1
ATOM 6009 C C . GLY A 1 760 ? -4.304 -8.109 31.730 1.00 87.62 760 GLY A C 1
ATOM 6010 O O . GLY A 1 760 ? -3.377 -8.842 31.391 1.00 87.62 760 GLY A O 1
ATOM 6011 N N . ALA A 1 761 ? -4.847 -7.231 30.878 1.00 87.50 761 ALA A N 1
ATOM 6012 C CA . ALA A 1 761 ? -4.429 -7.132 29.478 1.00 87.50 761 ALA A CA 1
ATOM 6013 C C . ALA A 1 761 ? -3.008 -6.547 29.312 1.00 87.50 761 ALA A C 1
ATOM 6015 O O . ALA A 1 761 ? -2.657 -5.537 29.930 1.00 87.50 761 ALA A O 1
ATOM 6016 N N . THR A 1 762 ? -2.206 -7.158 28.432 1.00 85.88 762 THR A N 1
ATOM 6017 C CA . THR A 1 762 ? -0.851 -6.706 28.048 1.00 85.88 762 THR A CA 1
ATOM 6018 C C . THR A 1 762 ? -0.848 -5.678 26.914 1.00 85.88 762 THR A C 1
ATOM 6020 O O . THR A 1 762 ? 0.170 -5.036 26.667 1.00 85.88 762 THR A O 1
ATOM 6023 N N . SER A 1 763 ? -1.985 -5.496 26.245 1.00 87.44 763 SER A N 1
ATOM 6024 C CA . SER A 1 763 ? -2.193 -4.574 25.126 1.00 87.44 763 SER A CA 1
ATOM 6025 C C . SER A 1 763 ? -3.588 -3.944 25.240 1.00 87.44 763 SER A C 1
ATOM 6027 O O . SER A 1 763 ? -4.463 -4.539 25.878 1.00 87.44 763 SER A O 1
ATOM 6029 N N . PRO A 1 764 ? -3.838 -2.770 24.636 1.00 91.38 764 PRO A N 1
ATOM 6030 C CA . PRO A 1 764 ? -5.180 -2.208 24.585 1.00 91.38 764 PRO A CA 1
ATOM 6031 C C . PRO A 1 764 ? -6.072 -2.997 23.618 1.00 91.38 764 PRO A C 1
ATOM 6033 O O . PRO A 1 764 ? -5.617 -3.465 22.572 1.00 91.38 764 PRO A O 1
ATOM 6036 N N . VAL A 1 765 ? -7.363 -3.095 23.939 1.00 91.19 765 VAL A N 1
ATOM 6037 C CA . VAL A 1 765 ? -8.357 -3.756 23.070 1.00 91.19 765 VAL A CA 1
ATOM 6038 C C . VAL A 1 765 ? -9.029 -2.795 22.096 1.00 91.19 765 VAL A C 1
ATOM 6040 O O . VAL A 1 765 ? -9.520 -3.233 21.063 1.00 91.19 765 VAL A O 1
ATOM 6043 N N . ALA A 1 766 ? -9.033 -1.496 22.400 1.00 91.31 766 ALA A N 1
ATOM 6044 C CA . ALA A 1 766 ? -9.579 -0.451 21.540 1.00 91.31 766 ALA A CA 1
ATOM 6045 C C . ALA A 1 766 ? -8.812 0.863 21.734 1.00 91.31 766 ALA A C 1
ATOM 6047 O O . ALA A 1 766 ? -8.219 1.096 22.795 1.00 91.31 766 ALA A O 1
ATOM 6048 N N . LYS A 1 767 ? -8.834 1.721 20.714 1.00 92.50 767 LYS A N 1
ATOM 6049 C CA . LYS A 1 767 ? -8.044 2.954 20.629 1.00 92.50 767 LYS A CA 1
ATOM 6050 C C . LYS A 1 767 ? -8.855 4.060 19.945 1.00 92.50 767 LYS A C 1
ATOM 6052 O O . LYS A 1 767 ? -9.767 3.735 19.198 1.00 92.50 767 LYS A O 1
ATOM 6057 N N . LYS A 1 768 ? -8.567 5.330 20.235 1.00 93.12 768 LYS A N 1
ATOM 6058 C CA . LYS A 1 768 ? -9.029 6.534 19.509 1.00 93.12 768 LYS A CA 1
ATOM 6059 C C . LYS A 1 768 ? -8.004 7.656 19.711 1.00 93.12 768 LYS A C 1
ATOM 6061 O O . LYS A 1 768 ? -7.263 7.640 20.698 1.00 93.12 768 LYS A O 1
ATOM 6066 N N . ARG A 1 769 ? -7.971 8.663 18.834 1.00 93.06 769 ARG A N 1
ATOM 6067 C CA . ARG A 1 769 ? -7.038 9.804 18.951 1.00 93.06 769 ARG A CA 1
ATOM 6068 C C . ARG A 1 769 ? -7.759 11.150 18.940 1.00 93.06 769 ARG A C 1
ATOM 6070 O O . ARG A 1 769 ? -8.805 11.299 18.312 1.00 93.06 769 ARG A O 1
ATOM 6077 N N . PHE A 1 770 ? -7.193 12.134 19.636 1.00 94.56 770 PHE A N 1
ATOM 6078 C CA . PHE A 1 770 ? -7.706 13.506 19.704 1.00 94.56 770 PHE A CA 1
ATOM 6079 C C . PHE A 1 770 ? -6.627 14.500 19.270 1.00 94.56 770 PHE A C 1
ATOM 6081 O O . PHE A 1 770 ? -5.667 14.728 20.005 1.00 94.56 770 PHE A O 1
ATOM 6088 N N . TYR A 1 771 ? -6.788 15.065 18.074 1.00 94.94 771 TYR A N 1
ATOM 6089 C CA . TYR A 1 771 ? -5.811 15.911 17.394 1.00 94.94 771 TYR A CA 1
ATOM 6090 C C . TYR A 1 771 ? -6.067 17.411 17.586 1.00 94.94 771 TYR A C 1
ATOM 6092 O O . TYR A 1 771 ? -7.174 17.920 17.371 1.00 94.94 771 TYR A O 1
ATOM 6100 N N . LEU A 1 772 ? -4.989 18.140 17.873 1.00 96.19 772 LEU A N 1
ATOM 6101 C CA . LEU A 1 772 ? -4.946 19.598 17.960 1.00 96.19 772 LEU A CA 1
ATOM 6102 C C . LEU A 1 772 ? -3.953 20.163 16.932 1.00 96.19 772 LEU A C 1
ATOM 6104 O O . LEU A 1 772 ? -2.953 19.529 16.602 1.00 96.19 772 LEU A O 1
ATOM 6108 N N . ARG A 1 773 ? -4.214 21.381 16.445 1.00 96.19 773 ARG A N 1
ATOM 6109 C CA . ARG A 1 773 ? -3.268 22.196 15.667 1.00 96.19 773 ARG A CA 1
ATOM 6110 C C . ARG A 1 773 ? -3.081 23.531 16.369 1.00 96.19 773 ARG A C 1
ATOM 6112 O O . ARG A 1 773 ? -3.991 24.359 16.352 1.00 96.19 773 ARG A O 1
ATOM 6119 N N . LEU A 1 774 ? -1.915 23.740 16.961 1.00 96.81 774 LEU A N 1
ATOM 6120 C CA . LEU A 1 774 ? -1.572 24.943 17.705 1.00 96.81 774 LEU A CA 1
ATOM 6121 C C . LEU A 1 774 ? -0.755 25.907 16.837 1.00 96.81 774 LEU A C 1
ATOM 6123 O O . LEU A 1 774 ? 0.250 25.543 16.228 1.00 96.81 774 LEU A O 1
ATOM 6127 N N . THR A 1 775 ? -1.172 27.169 16.838 1.00 96.19 775 THR A N 1
ATOM 6128 C CA . THR A 1 775 ? -0.379 28.306 16.377 1.00 96.19 775 THR A CA 1
ATOM 6129 C C . THR A 1 775 ? -0.088 29.197 17.580 1.00 96.19 775 THR A C 1
ATOM 6131 O O . THR A 1 775 ? -1.004 29.810 18.134 1.00 96.19 775 THR A O 1
ATOM 6134 N N . THR A 1 776 ? 1.179 29.300 17.984 1.00 92.25 776 THR A N 1
ATOM 6135 C CA . THR A 1 776 ? 1.585 30.258 19.020 1.00 92.25 776 THR A CA 1
ATOM 6136 C C . THR A 1 776 ? 1.322 31.683 18.530 1.00 92.25 776 THR A C 1
ATOM 6138 O O . THR A 1 776 ? 1.831 32.108 17.489 1.00 92.25 776 THR A O 1
ATOM 6141 N N . ALA A 1 777 ? 0.502 32.430 19.266 1.00 88.06 777 ALA A N 1
ATOM 6142 C CA . ALA A 1 777 ? 0.219 33.825 18.970 1.00 88.06 777 ALA A CA 1
ATOM 6143 C C . ALA A 1 777 ? 1.489 34.664 19.161 1.00 88.06 777 ALA A C 1
ATOM 6145 O O . ALA A 1 777 ? 2.214 34.501 20.145 1.00 88.06 777 ALA A O 1
ATOM 6146 N N . LYS A 1 778 ? 1.747 35.582 18.226 1.00 78.25 778 LYS A N 1
ATOM 6147 C CA . LYS A 1 778 ? 2.807 36.582 18.397 1.00 78.25 778 LYS A CA 1
ATOM 6148 C C . LYS A 1 778 ? 2.411 37.545 19.533 1.00 78.25 778 LYS A C 1
ATOM 6150 O O . LYS A 1 778 ? 1.223 37.865 19.616 1.00 78.25 778 LYS A O 1
ATOM 6155 N N . PRO A 1 779 ? 3.365 37.959 20.388 1.00 61.31 779 PRO A N 1
ATOM 6156 C CA . PRO A 1 779 ? 3.112 38.880 21.499 1.00 61.31 779 PRO A CA 1
ATOM 6157 C C . PRO A 1 779 ? 2.728 40.293 21.030 1.00 61.31 779 PRO A C 1
ATOM 6159 O O . PRO A 1 779 ? 3.129 40.672 19.903 1.00 61.31 779 PRO A O 1
#

Radius of gyration: 31.43 Å; chains: 1; bounding box: 98×89×94 Å